Protein AF-0000000081339529 (afdb_homodimer)

Secondary structure (DSSP, 8-state):
-----GGG-----------GGGTS-HHHHHHTEEEEEEE---SS-EEEEEE-TTSSEEEEEETTSEEEEEETTT--EEEEEE-TT---EEEEEEPTTTTT-EEEEEETTSEEEEEETTTTEEEEEE-SS-EEEEE--TTSTTEEEEEETTSEEEEEETTTTEEEEEEE-SSTT--EEEEEE-SSSTTEEEEEESSS-EEEEETTSTTS-SEEE--TTTTTS--EEEEEEE-TTSSEEEEEEETS-EEEEE-STT----HHHHHHHHHH---------GGG-S-HHHHSS--HHHHTT-HHHHHHHHHHHHHH-----HHHHHHHHHHHHHHHHHH--TTHHHHHHHHHHHHHHH-TT-HHHHHHHHHHHHHTT-HHHHHHHHHHHHHH-TT--TTHHHHHHHHHTTTS--------TTEEPPSEEE------S--S---EEEESTTS-EEEEE-TTSEEEEEETTTSSEEEEEE--SS-EEEEEE-SSSSEEEEEESEEEEEEEEE--S-----SSS--SSSB-S-HHHHHHHHHHHHGGGS------------------------------------------------------/-----GGG-----------GGGTS-HHHHHHTEEEEEEE---SS-EEEEEE-TTSSEEEEEETTSEEEEEETTT--EEEEEE-TT---EEEEEEPTTTTT-EEEEEETTSEEEEEETTTTEEEEEE-SS-EEEEE--TTSTTEEEEEETTSEEEEEETTTTEEEEEEE-SSTT--EEEEEE-SSSTTEEEEEESSS-EEEEETTSTTS-SEEE--TTTTTS--EEEEEEE-TTSSEEEEEEETS-EEEEE-STT----HHHHHHHHHH---------GGG-S-HHHHS---HHHHTT-HHHHHHHHHHHHHH-----HHHHHHHHHHHHHHHHHH--TTHHHHHHHHHHHHHHH-TT-HHHHHHHHHHHHHTT-HHHHHHHHHHHHHH-TT--TTHHHHHHHHHTTTS--------TTEEPEEEEE------S--S---EEEESTTS-EEEEE-TTSEEEEEETTTSSEEEEEE--SS-EEEEEE-SSSSEEEEEESEEEEEEEEE--S-----SSS--SSSB-S-HHHHHHHHHHHHGGGS------------------------------------------------------

Radius of gyration: 39.56 Å; Cα contacts (8 Å, |Δi|>4): 2506; chains: 2; bounding box: 79×163×109 Å

Solvent-accessible surface area (backbone atoms only — not comparable to full-atom values): 65381 Å² total; per-residue (Å²): 133,80,79,82,69,79,69,74,75,64,75,69,77,64,78,63,62,74,50,75,58,78,80,42,69,58,66,62,42,58,61,34,32,24,56,76,47,70,43,79,76,56,84,24,35,35,51,20,69,35,62,39,88,86,44,53,37,36,37,36,18,13,57,61,25,37,37,37,36,30,35,54,89,80,59,42,78,75,43,75,43,70,53,92,72,50,34,42,25,40,21,49,40,61,38,37,85,46,84,73,37,29,39,34,36,22,11,66,57,14,34,40,37,44,30,30,61,89,76,61,47,68,47,75,43,84,66,83,34,38,26,38,27,64,44,69,41,79,69,42,51,46,36,38,35,37,21,16,51,66,16,38,36,34,36,33,40,68,86,78,68,48,84,39,77,66,36,66,53,86,49,77,83,34,35,25,43,18,51,29,65,24,82,63,40,65,48,35,34,39,41,17,20,86,30,53,53,31,40,30,27,38,68,90,56,43,88,50,61,81,39,33,34,32,56,86,47,52,89,78,41,88,37,25,32,20,20,44,33,54,43,90,78,38,54,32,34,38,37,22,30,35,60,32,45,40,30,31,27,66,67,54,86,88,65,54,64,54,59,67,62,47,43,50,53,62,61,64,50,81,72,86,57,71,66,72,51,76,88,72,46,88,52,63,74,74,61,50,71,70,44,59,38,65,74,67,64,37,29,68,51,37,30,29,48,41,25,42,48,64,60,66,49,85,73,82,52,42,61,54,55,16,49,39,29,26,50,31,19,51,23,26,67,68,61,63,51,75,63,21,33,55,51,18,36,48,28,15,41,56,10,39,72,52,29,72,21,40,62,64,26,44,49,50,30,22,52,21,22,51,74,57,37,22,46,65,59,22,51,50,32,49,54,42,46,45,69,78,36,67,90,57,68,73,55,52,62,56,49,54,55,46,64,77,46,63,86,57,77,57,68,57,65,78,79,55,91,70,51,29,31,54,80,47,65,41,75,82,56,44,32,74,68,94,56,65,57,36,35,45,36,69,30,69,98,76,54,51,25,40,33,27,30,11,54,84,2,26,35,39,33,29,32,63,78,34,49,21,74,65,44,31,30,69,43,37,86,34,36,15,22,39,49,39,60,44,76,83,52,77,31,36,43,22,20,12,64,34,36,48,37,32,31,31,32,59,53,85,70,80,69,74,81,64,76,94,67,82,65,71,41,36,47,53,92,52,53,58,60,50,50,51,53,53,46,61,66,55,56,68,74,54,73,70,82,64,74,66,71,78,73,70,75,81,73,74,81,73,78,82,84,84,79,85,88,86,81,85,84,91,79,93,75,89,77,92,76,88,91,82,89,82,86,94,90,81,88,87,81,84,81,81,75,78,81,129,132,78,81,82,71,77,72,72,73,67,72,66,78,64,78,63,61,74,51,76,56,80,78,42,69,58,66,62,44,58,58,32,31,24,56,76,47,70,41,79,76,55,84,25,34,36,53,20,69,35,63,39,88,86,44,53,37,37,38,36,17,13,56,61,26,38,36,37,35,29,34,54,90,81,58,42,78,74,42,74,44,70,53,93,71,50,35,42,26,39,20,51,39,61,39,37,83,46,84,73,38,29,38,35,34,23,10,68,57,14,34,39,36,45,31,31,62,91,78,59,48,68,47,76,43,85,68,82,35,38,26,39,25,64,45,69,41,78,68,42,51,46,34,37,36,36,20,16,51,66,17,38,36,33,38,34,39,67,86,76,69,48,84,38,75,66,35,67,53,86,49,78,82,33,36,24,44,18,50,29,64,25,80,65,40,66,48,34,33,39,41,17,21,86,30,52,51,32,41,29,27,38,67,91,56,42,88,49,61,80,41,35,34,32,56,85,49,52,87,79,41,87,38,26,32,20,20,42,35,54,42,89,78,40,54,31,34,38,36,23,29,35,60,32,44,40,30,32,28,68,67,54,88,88,66,54,63,55,58,68,62,47,42,52,53,63,60,65,51,82,72,88,56,73,65,73,49,79,87,71,47,89,50,62,75,74,62,52,67,70,45,54,37,66,74,68,65,37,29,68,51,36,31,31,48,41,25,43,50,63,60,66,50,84,73,81,53,42,60,57,54,16,49,40,28,27,51,32,20,49,23,26,67,66,61,63,51,73,63,22,34,54,51,18,34,47,28,16,42,54,11,38,74,52,30,70,22,40,62,64,26,45,50,50,28,23,50,21,21,50,72,56,36,21,46,64,59,21,51,50,32,50,55,43,46,46,69,77,36,69,89,57,68,74,55,53,62,56,49,54,54,47,64,77,44,63,88,57,76,57,68,58,67,77,79,55,90,70,52,28,30,55,79,47,65,40,75,81,55,46,34,73,68,92,56,65,56,37,33,45,36,70,29,71,98,74,55,51,23,38,32,29,30,12,53,84,2,28,35,39,34,29,32,60,80,33,47,20,76,64,43,31,30,69,42,38,85,34,36,14,22,38,50,41,61,43,76,84,53,78,32,35,43,22,20,11,62,35,35,48,37,33,32,32,33,60,52,85,70,80,70,74,81,64,78,94,67,83,64,71,41,35,46,54,91,52,52,57,61,52,49,52,54,52,47,61,65,54,56,67,72,55,74,70,81,64,74,68,70,76,74,68,76,79,72,77,77,79,84,86,88,84,88,78,88,81,85,82,84,86,80,93,75,88,92,86,83,90,92,85,92,87,84,75,94,75,82,84,73,85,77,81,77,81,78,132

pLDDT: mean 79.39, std 25.23, range [14.85, 98.44]

Foldseek 3Di:
DPPPPPPPPPCPVPVCPVQVCVVDPVLQQLQQKWFDDKQFDFPFFWQEWDADPVLQWIWIFAQSQWIWIAGPPVRDTDFIAHDPLGGHWNEKDQFAPPVSQWMWIFFDSQWIWTAGGPVSDIDIAHRPFGWNYKDYENVDGQKIWTFGQQQFIWIDRNVVRDIHTLDGDPDRRKGFLYKEAAHQQRQWMWTFTQFQKIFIARSVPRHDGQFIAHALLRLPDGKGWQEWYAFPNRQKIWTDIFLFFIFMFGPDAPPFDQLVVLLVVLLPDPDAFDADDLVPDPDVVVVPPCPVCVVVLLLQVQLLVLLVCLLPPPDPQLQNNLVSLLSNLVSLLSVVRPPSLVVSSSSLSSSCVSGVNYLSSLLSNLSSCVVSQVLVSNVSSLVSSCVNPVPDPPSVVSVVSCVVCVVPPRSSDNDPSRYGHTDATADQAARHDDDNRWDKDQADSRSQKIWTWHQQQKIWIGGNSRSHTSFIARFEDGTWRDWAARPHFRKTWTTGRGSMIIIMGGDDDPPPPPDDDDSRTRTDPDSSVVSVVVVVVVCVPPPPPPPPPPPPPPDDDDDDDDDDDDDDDDDDDDDDDDDDDDDDDDDDDDDPPPDD/DPPPPPPPPVPPCPVCPVQVCVVDDVLVQLQQKWFDDKQFDFPFFWQEWDADPVLQWIWIFAQSQWIWIAGPPVRDTDFIAHDPLGGHWNEKDQFAPPVSQWIWIFFDSQWIWTAGGPVSDIDIAHRPFGWNYKDYENVDGQKIWTFGQQQWIWIDRNVVRDIHTLDGDPDRRKGFLYKEAAHQQRQWMWTFTQFQKIFIARSVPRHDGQFIAHALLRLPDGKGWQDWYAFPNRQKIWTDIFQFFIFIFGPDAPPFDQLVVLLVVLLPDPDAFDADDPVPDPDCVVVPPCPCCVVVVLLQVQLLVLLVCLLPPPDPQLQVNLVSLLSNLVSLLSVVRPPSLVVSSSSLSSSCVSGVNYLSSLLSNLSSCVVSLVLVSNVSSLVSSCVNPVPDPPSVVSVVSCVVCVVPPRSSDNDPSRYGHTDATADQAARHDDDNRWDKDQADSRSQKIWTWHQQQKIWIGGNSRSHTSFIARFENGTWRDWAARNHFRKTWTTGRGSMIIIMGGDDDPDPPPDDDDSRTRTDPDSSVVSVVVVVVVCVPPPPPPPPPPPPPPDDDDDDDDDDDDDDDDDDDDDDDDDDDDDDDDDCPDPPPPDD

InterPro domains:
  IPR001680 WD40 repeat [PF00400] (36-70)
  IPR001680 WD40 repeat [PS50082] (39-80)
  IPR001680 WD40 repeat [SM00320] (32-71)
  IPR001680 WD40 repeat [SM00320] (74-116)
  IPR001680 WD40 repeat [SM00320] (214-250)
  IPR001680 WD40 repeat [SM00320] (423-463)
  IPR011990 Tetratricopeptide-like helical domain superfamily [G3DSA:1.25.40.10] (294-420)
  IPR011990 Tetratricopeptide-like helical domain superfamily [SSF48452] (297-397)
  IPR015943 WD40/YVTN repeat-like-containing domain superfamily [G3DSA:2.130.10.10] (24-274)
  IPR036322 WD40-repeat-containing domain superfamily [SSF50978] (37-503)
  IPR045151 DDB1- and CUL4-associated factor 8-like [PTHR15574] (5-521)

Organism: NCBI:txid860376

Nearest PDB structures (foldseek):
  6pg8-assembly2_B  TM=8.949E-01  e=9.300E-17  Homo sapiens
  5mzh-assembly2_B  TM=7.257E-01  e=3.870E-13  Chlamydomonas reinhardtii
  6uh5-assembly1_K  TM=8.120E-01  e=1.189E-09  Kluyveromyces lactis NRRL Y-1140
  7vop-assembly1_N  TM=8.007E-01  e=5.639E-07  Xenopus laevis
  7mqa-assembly1_LT  TM=4.600E-01  e=1.745E-10  Homo sapiens

Structure (mmCIF, N/CA/C/O backbone):
data_AF-0000000081339529-model_v1
#
loop_
_entity.id
_entity.type
_entity.pdbx_description
1 polymer 'WD_REPEATS_REGION domain-containing protein'
#
loop_
_atom_site.group_PDB
_atom_site.id
_atom_site.type_symbol
_atom_site.label_atom_id
_atom_site.label_alt_id
_atom_site.label_comp_id
_atom_site.label_asym_id
_atom_site.label_entity_id
_atom_site.label_seq_id
_atom_site.pdbx_PDB_ins_code
_atom_site.Cartn_x
_atom_site.Cartn_y
_atom_site.Cartn_z
_atom_site.occupancy
_atom_site.B_iso_or_equiv
_atom_site.auth_seq_id
_atom_site.auth_comp_id
_atom_site.auth_asym_id
_atom_site.auth_atom_id
_atom_site.pdbx_PDB_model_num
ATOM 1 N N . MET A 1 1 ? -39.812 8.523 -22.281 1 20.8 1 MET A N 1
ATOM 2 C CA . MET A 1 1 ? -39.25 7.973 -21.047 1 20.8 1 MET A CA 1
ATOM 3 C C . MET A 1 1 ? -37.781 7.617 -21.25 1 20.8 1 MET A C 1
ATOM 5 O O . MET A 1 1 ? -37.469 6.57 -21.812 1 20.8 1 MET A O 1
ATOM 9 N N . LEU A 1 2 ? -36.938 8.523 -21.594 1 22.3 2 LEU A N 1
ATOM 10 C CA . LEU A 1 2 ? -35.719 8.406 -22.375 1 22.3 2 LEU A CA 1
ATOM 11 C C . LEU A 1 2 ? -34.625 7.727 -21.547 1 22.3 2 LEU A C 1
ATOM 13 O O . LEU A 1 2 ? -34.375 8.094 -20.391 1 22.3 2 LEU A O 1
ATOM 17 N N . PRO A 1 3 ? -34.344 6.395 -21.812 1 23.14 3 PRO A N 1
ATOM 18 C CA . PRO A 1 3 ? -33.594 5.395 -21.047 1 23.14 3 PRO A CA 1
ATOM 19 C C . PRO A 1 3 ? -32.188 5.855 -20.688 1 23.14 3 PRO A C 1
ATOM 21 O O . PRO A 1 3 ? -31.5 6.473 -21.516 1 23.14 3 PRO A O 1
ATOM 24 N N . THR A 1 4 ? -32 6.352 -19.406 1 21.78 4 THR A N 1
ATOM 25 C CA . THR A 1 4 ? -30.938 7.035 -18.688 1 21.78 4 THR A CA 1
ATOM 26 C C . THR A 1 4 ? -29.656 6.203 -18.703 1 21.78 4 THR A C 1
ATOM 28 O O . THR A 1 4 ? -29.484 5.309 -17.859 1 21.78 4 THR A O 1
ATOM 31 N N . THR A 1 5 ? -29.203 5.605 -19.859 1 21.14 5 THR A N 1
ATOM 32 C CA . THR A 1 5 ? -28.141 4.684 -20.25 1 21.14 5 THR A CA 1
ATOM 33 C C . THR A 1 5 ? -26.781 5.246 -19.859 1 21.14 5 THR A C 1
ATOM 35 O O . THR A 1 5 ? -25.75 4.633 -20.141 1 21.14 5 THR A O 1
ATOM 38 N N . LEU A 1 6 ? -26.688 6.621 -19.656 1 21.19 6 LEU A N 1
ATOM 39 C CA . LEU A 1 6 ? -25.359 7.203 -19.719 1 21.19 6 LEU A CA 1
ATOM 40 C C . LEU A 1 6 ? -24.5 6.727 -18.531 1 21.19 6 LEU A C 1
ATOM 42 O O . LEU A 1 6 ? -23.359 7.16 -18.375 1 21.19 6 LEU A O 1
ATOM 46 N N . SER A 1 7 ? -25.156 6.168 -17.516 1 20.41 7 SER A N 1
ATOM 47 C CA . SER A 1 7 ? -24.594 6.207 -16.172 1 20.41 7 SER A CA 1
ATOM 48 C C . SER A 1 7 ? -23.375 5.305 -16.047 1 20.41 7 SER A C 1
ATOM 50 O O . SER A 1 7 ? -22.641 5.375 -15.055 1 20.41 7 SER A O 1
ATOM 52 N N . GLN A 1 8 ? -23.391 4.188 -16.75 1 22.06 8 GLN A N 1
ATOM 53 C CA . GLN A 1 8 ? -22.562 3.072 -16.281 1 22.06 8 GLN A CA 1
ATOM 54 C C . GLN A 1 8 ? -21.094 3.311 -16.578 1 22.06 8 GLN A C 1
ATOM 56 O O . GLN A 1 8 ? -20.281 2.385 -16.5 1 22.06 8 GLN A O 1
ATOM 61 N N . ARG A 1 9 ? -20.734 4.348 -17.312 1 22.38 9 ARG A N 1
ATOM 62 C CA . ARG A 1 9 ? -19.344 4.367 -17.734 1 22.38 9 ARG A CA 1
ATOM 63 C C . ARG A 1 9 ? -18.391 4.488 -16.547 1 22.38 9 ARG A C 1
ATOM 65 O O . ARG A 1 9 ? -17.938 5.586 -16.219 1 22.38 9 ARG A O 1
ATOM 72 N N . GLU A 1 10 ? -18.938 4.145 -15.391 1 23 10 GLU A N 1
ATOM 73 C CA . GLU A 1 10 ? -18.188 4.41 -14.172 1 23 10 GLU A CA 1
ATOM 74 C C . GLU A 1 10 ? -16.734 3.951 -14.32 1 23 10 GLU A C 1
ATOM 76 O O . GLU A 1 10 ? -16.469 2.883 -14.875 1 23 10 GLU A O 1
ATOM 81 N N . ILE A 1 11 ? -15.805 4.84 -14.102 1 25.75 11 ILE A N 1
ATOM 82 C CA . ILE A 1 11 ? -14.367 5.059 -14.227 1 25.75 11 ILE A CA 1
ATOM 83 C C . ILE A 1 11 ? -13.609 4.035 -13.383 1 25.75 11 ILE A C 1
ATOM 85 O O . ILE A 1 11 ? -13.711 4.043 -12.156 1 25.75 11 ILE A O 1
ATOM 89 N N . GLU A 1 12 ? -13.68 2.779 -13.727 1 26.09 12 GLU A N 1
ATOM 90 C CA . GLU A 1 12 ? -12.664 1.923 -13.109 1 26.09 12 GLU A CA 1
ATOM 91 C C . GLU A 1 12 ? -11.305 2.607 -13.086 1 26.09 12 GLU A C 1
ATOM 93 O O . GLU A 1 12 ? -10.789 3.008 -14.133 1 26.09 12 GLU A O 1
ATOM 98 N N . PRO A 1 13 ? -11.102 3.381 -12.078 1 27.8 13 PRO A N 1
ATOM 99 C CA . PRO A 1 13 ? -9.828 4.094 -12.016 1 27.8 13 PRO A CA 1
ATOM 100 C C . PRO A 1 13 ? -8.633 3.205 -12.352 1 27.8 13 PRO A C 1
ATOM 102 O O . PRO A 1 13 ? -8.125 2.488 -11.484 1 27.8 13 PRO A O 1
ATOM 105 N N . THR A 1 14 ? -8.789 2.209 -13.195 1 29.06 14 THR A N 1
ATOM 106 C CA . THR A 1 14 ? -7.516 1.649 -13.648 1 29.06 14 THR A CA 1
ATOM 107 C C . THR A 1 14 ? -6.59 2.752 -14.148 1 29.06 14 THR A C 1
ATOM 109 O O . THR A 1 14 ? -6.855 3.371 -15.18 1 29.06 14 THR A O 1
ATOM 112 N N . SER A 1 15 ? -6.27 3.631 -13.367 1 30.89 15 SER A N 1
ATOM 113 C CA . SER A 1 15 ? -5.152 4.438 -13.852 1 30.89 15 SER A CA 1
ATOM 114 C C . SER A 1 15 ? -4.176 3.598 -14.672 1 30.89 15 SER A C 1
ATOM 116 O O . SER A 1 15 ? -3.422 2.797 -14.117 1 30.89 15 SER A O 1
ATOM 118 N N . SER A 1 16 ? -4.641 2.982 -15.688 1 30.72 16 SER A N 1
ATOM 119 C CA . SER A 1 16 ? -3.797 2.346 -16.688 1 30.72 16 SER A CA 1
ATOM 120 C C . SER A 1 16 ? -2.715 3.301 -17.188 1 30.72 16 SER A C 1
ATOM 122 O O . SER A 1 16 ? -2.99 4.195 -17.984 1 30.72 16 SER A O 1
ATOM 124 N N . PHE A 1 17 ? -1.935 3.822 -16.453 1 31.52 17 PHE A N 1
ATOM 125 C CA . PHE A 1 17 ? -0.744 4.242 -17.188 1 31.52 17 PHE A CA 1
ATOM 126 C C . PHE A 1 17 ? -0.333 3.186 -18.203 1 31.52 17 PHE A C 1
ATOM 128 O O . PHE A 1 17 ? -0.422 1.986 -17.938 1 31.52 17 PHE A O 1
ATOM 135 N N . PRO A 1 18 ? -0.572 3.453 -19.438 1 34.06 18 PRO A N 1
ATOM 136 C CA . PRO A 1 18 ? -0.024 2.416 -20.312 1 34.06 18 PRO A CA 1
ATOM 137 C C . PRO A 1 18 ? 1.298 1.85 -19.797 1 34.06 18 PRO A C 1
ATOM 139 O O . PRO A 1 18 ? 2.186 2.607 -19.406 1 34.06 18 PRO A O 1
ATOM 142 N N . SER A 1 19 ? 1.258 0.835 -19.125 1 40.47 19 SER A N 1
ATOM 143 C CA . SER A 1 19 ? 2.486 0.125 -18.797 1 40.47 19 SER A CA 1
ATOM 144 C C . SER A 1 19 ? 3.521 0.25 -19.906 1 40.47 19 SER A C 1
ATOM 146 O O . SER A 1 19 ? 3.168 0.414 -21.078 1 40.47 19 SER A O 1
ATOM 148 N N . VAL A 1 20 ? 4.711 0.647 -19.641 1 41.16 20 VAL A N 1
ATOM 149 C CA . VAL A 1 20 ? 5.836 0.579 -20.562 1 41.16 20 VAL A CA 1
ATOM 150 C C . VAL A 1 20 ? 5.613 -0.553 -21.562 1 41.16 20 VAL A C 1
ATOM 152 O O . VAL A 1 20 ? 6.121 -0.506 -22.688 1 41.16 20 VAL A O 1
ATOM 155 N N . SER A 1 21 ? 4.754 -1.419 -21.172 1 48 21 SER A N 1
ATOM 156 C CA . SER A 1 21 ? 4.551 -2.609 -21.984 1 48 21 SER A CA 1
ATOM 157 C C . SER A 1 21 ? 3.83 -2.271 -23.281 1 48 21 SER A C 1
ATOM 159 O O . SER A 1 21 ? 3.994 -2.965 -24.297 1 48 21 SER A O 1
ATOM 161 N N . ALA A 1 22 ? 2.953 -1.225 -23.203 1 47.97 22 ALA A N 1
ATOM 162 C CA . ALA A 1 22 ? 2.18 -0.979 -24.422 1 47.97 22 ALA A CA 1
ATOM 163 C C . ALA A 1 22 ? 3.086 -0.538 -25.562 1 47.97 22 ALA A C 1
ATOM 165 O O . ALA A 1 22 ? 2.744 -0.715 -26.734 1 47.97 22 ALA A O 1
ATOM 166 N N . TYR A 1 23 ? 4.293 -0.074 -25.188 1 53.59 23 TYR A N 1
ATOM 167 C CA . TYR A 1 23 ? 5.086 0.545 -26.25 1 53.59 23 TYR A CA 1
ATOM 168 C C . TYR A 1 23 ? 6.172 -0.403 -26.75 1 53.59 23 TYR A C 1
ATOM 170 O O . TYR A 1 23 ? 6.766 -0.18 -27.797 1 53.59 23 TYR A O 1
ATOM 178 N N . PHE A 1 24 ? 6.43 -1.503 -25.938 1 69.81 24 PHE A N 1
ATOM 179 C CA . PHE A 1 24 ? 7.512 -2.371 -26.391 1 69.81 24 PHE A CA 1
ATOM 180 C C . PHE A 1 24 ? 7.055 -3.822 -26.453 1 69.81 24 PHE A C 1
ATOM 182 O O . PHE A 1 24 ? 6.215 -4.25 -25.656 1 69.81 24 PHE A O 1
ATOM 189 N N . ASP A 1 25 ? 7.414 -4.453 -27.516 1 84.12 25 ASP A N 1
ATOM 190 C CA . ASP A 1 25 ? 7.234 -5.898 -27.625 1 84.12 25 ASP A CA 1
ATOM 191 C C . ASP A 1 25 ? 8.125 -6.641 -26.625 1 84.12 25 ASP A C 1
ATOM 193 O O . ASP A 1 25 ? 9.258 -6.996 -26.953 1 84.12 25 ASP A O 1
ATOM 197 N N . GLU A 1 26 ? 7.641 -6.906 -25.484 1 90.75 26 GLU A N 1
ATOM 198 C CA . GLU A 1 26 ? 8.445 -7.496 -24.422 1 90.75 26 GLU A CA 1
ATOM 199 C C . GLU A 1 26 ? 8.828 -8.938 -24.766 1 90.75 26 GLU A C 1
ATOM 201 O O . GLU A 1 26 ? 9.844 -9.438 -24.266 1 90.75 26 GLU A O 1
ATOM 206 N N . ASP A 1 27 ? 8.023 -9.617 -25.594 1 90.81 27 ASP A N 1
ATOM 207 C CA . ASP A 1 27 ? 8.414 -10.953 -26.016 1 90.81 27 ASP A CA 1
ATOM 208 C C . ASP A 1 27 ? 9.75 -10.922 -26.75 1 90.81 27 ASP A C 1
ATOM 210 O O . ASP A 1 27 ? 10.617 -11.758 -26.5 1 90.81 27 ASP A O 1
ATOM 214 N N . TYR A 1 28 ? 9.781 -9.984 -27.641 1 89.75 28 TYR A N 1
ATOM 215 C CA . TYR A 1 28 ? 11.023 -9.844 -28.391 1 89.75 28 TYR A CA 1
ATOM 216 C C . TYR A 1 28 ? 12.203 -9.562 -27.469 1 89.75 28 TYR A C 1
ATOM 218 O O . TYR A 1 28 ? 13.281 -10.141 -27.641 1 89.75 28 TYR A O 1
ATOM 226 N N . LEU A 1 29 ? 11.984 -8.719 -26.531 1 92.12 29 LEU A N 1
ATOM 227 C CA . LEU A 1 29 ? 13.047 -8.359 -25.594 1 92.12 29 LEU A CA 1
ATOM 228 C C . LEU A 1 29 ? 13.469 -9.57 -24.766 1 92.12 29 LEU A C 1
ATOM 230 O O . LEU A 1 29 ? 14.664 -9.82 -24.578 1 92.12 29 LEU A O 1
ATOM 234 N N . VAL A 1 30 ? 12.562 -10.328 -24.297 1 94.44 30 VAL A N 1
ATOM 235 C CA . VAL A 1 30 ? 12.859 -11.477 -23.453 1 94.44 30 VAL A CA 1
ATOM 236 C C . VAL A 1 30 ? 13.594 -12.547 -24.266 1 94.44 30 VAL A C 1
ATOM 238 O O . VAL A 1 30 ? 14.547 -13.156 -23.781 1 94.44 30 VAL A O 1
ATOM 241 N N . LYS A 1 31 ? 13.203 -12.727 -25.484 1 92.19 31 LYS A N 1
ATOM 242 C CA . LYS A 1 31 ? 13.852 -13.703 -26.359 1 92.19 31 LYS A CA 1
ATOM 243 C C . LYS A 1 31 ? 15.289 -13.297 -26.672 1 92.19 31 LYS A C 1
ATOM 245 O O . LYS A 1 31 ? 16.109 -14.141 -27.047 1 92.19 31 LYS A O 1
ATOM 250 N N . SER A 1 32 ? 15.547 -12.055 -26.469 1 92.12 32 SER A N 1
ATOM 251 C CA . SER A 1 32 ? 16.875 -11.539 -26.781 1 92.12 32 SER A CA 1
ATOM 252 C C . SER A 1 32 ? 17.797 -11.617 -25.562 1 92.12 32 SER A C 1
ATOM 254 O O . SER A 1 32 ? 18.953 -11.211 -25.625 1 92.12 32 SER A O 1
ATOM 256 N N . LEU A 1 33 ? 17.297 -12.125 -24.469 1 95.31 33 LEU A N 1
ATOM 257 C CA . LEU A 1 33 ? 18.125 -12.234 -23.266 1 95.31 33 LEU A CA 1
ATOM 258 C C . LEU A 1 33 ? 19.391 -13.023 -23.547 1 95.31 33 LEU A C 1
ATOM 260 O O . LEU A 1 33 ? 19.359 -14.031 -24.25 1 95.31 33 LEU A O 1
ATOM 264 N N . ARG A 1 34 ? 20.531 -12.57 -23 1 94.69 34 ARG A N 1
ATOM 265 C CA . ARG A 1 34 ? 21.812 -13.242 -23.078 1 94.69 34 ARG A CA 1
ATOM 266 C C . ARG A 1 34 ? 22.594 -13.094 -21.766 1 94.69 34 ARG A C 1
ATOM 268 O O . ARG A 1 34 ? 22.375 -12.141 -21.016 1 94.69 34 ARG A O 1
ATOM 275 N N . ARG A 1 35 ? 23.344 -14.078 -21.516 1 94.94 35 ARG A N 1
ATOM 276 C CA . ARG A 1 35 ? 24.25 -13.945 -20.375 1 94.94 35 ARG A CA 1
ATOM 277 C C . ARG A 1 35 ? 25.266 -12.836 -20.594 1 94.94 35 ARG A C 1
ATOM 279 O O . ARG A 1 35 ? 26.062 -12.898 -21.531 1 94.94 35 ARG A O 1
ATOM 286 N N . THR A 1 36 ? 25.281 -11.867 -19.781 1 92.31 36 THR A N 1
ATOM 287 C CA . THR A 1 36 ? 26.141 -10.703 -19.984 1 92.31 36 THR A CA 1
ATOM 288 C C . THR A 1 36 ? 27.328 -10.742 -19.031 1 92.31 36 THR A C 1
ATOM 290 O O . THR A 1 36 ? 28.391 -10.18 -19.328 1 92.31 36 THR A O 1
ATOM 293 N N . SER A 1 37 ? 27.109 -11.305 -17.906 1 93.31 37 SER A N 1
ATOM 294 C CA . SER A 1 37 ? 28.172 -11.336 -16.906 1 93.31 37 SER A CA 1
ATOM 295 C C . SER A 1 37 ? 28.047 -12.555 -15.992 1 93.31 37 SER A C 1
ATOM 297 O O . SER A 1 37 ? 26.984 -13.164 -15.914 1 93.31 37 SER A O 1
ATOM 299 N N . VAL A 1 38 ? 29.141 -12.945 -15.438 1 95.06 38 VAL A N 1
ATOM 300 C CA . VAL A 1 38 ? 29.203 -13.984 -14.414 1 95.06 38 VAL A CA 1
ATOM 301 C C . VAL A 1 38 ? 29.875 -13.43 -13.156 1 95.06 38 VAL A C 1
ATOM 303 O O . VAL A 1 38 ? 31 -12.922 -13.211 1 95.06 38 VAL A O 1
ATOM 306 N N . LEU A 1 39 ? 29.156 -13.383 -12.125 1 96.5 39 LEU A N 1
ATOM 307 C CA . LEU A 1 39 ? 29.703 -12.922 -10.852 1 96.5 39 LEU A CA 1
ATOM 308 C C . LEU A 1 39 ? 30.422 -14.055 -10.133 1 96.5 39 LEU A C 1
ATOM 310 O O . LEU A 1 39 ? 29.797 -15.031 -9.703 1 96.5 39 LEU A O 1
ATOM 314 N N . ASN A 1 40 ? 31.688 -13.734 -9.977 1 93.69 40 ASN A N 1
ATOM 315 C CA . ASN A 1 40 ? 32.531 -14.719 -9.328 1 93.69 40 ASN A CA 1
ATOM 316 C C . ASN A 1 40 ? 32.969 -14.258 -7.941 1 93.69 40 ASN A C 1
ATOM 318 O O . ASN A 1 40 ? 33.375 -13.109 -7.77 1 93.69 40 ASN A O 1
ATOM 322 N N . GLY A 1 41 ? 32.656 -15.008 -6.973 1 93.44 41 GLY A N 1
ATOM 323 C CA . GLY A 1 41 ? 33.062 -14.641 -5.633 1 93.44 41 GLY A CA 1
ATOM 324 C C . GLY A 1 41 ? 32.844 -15.734 -4.605 1 93.44 41 GLY A C 1
ATOM 325 O O . GLY A 1 41 ? 33.625 -15.891 -3.668 1 93.44 41 GLY A O 1
ATOM 326 N N . HIS A 1 42 ? 31.875 -16.422 -4.809 1 95.75 42 HIS A N 1
ATOM 327 C CA . HIS A 1 42 ? 31.547 -17.484 -3.861 1 95.75 42 HIS A CA 1
ATOM 328 C C . HIS A 1 42 ? 32.406 -18.719 -4.117 1 95.75 42 HIS A C 1
ATOM 330 O O . HIS A 1 42 ? 32.875 -18.938 -5.238 1 95.75 42 HIS A O 1
ATOM 336 N N . GLY A 1 43 ? 32.594 -19.5 -3.035 1 94.69 43 GLY A N 1
ATOM 337 C CA . GLY A 1 43 ? 33.344 -20.734 -3.133 1 94.69 43 GLY A CA 1
ATOM 338 C C . GLY A 1 43 ? 32.469 -21.984 -3.154 1 94.69 43 GLY A C 1
ATOM 339 O O . GLY A 1 43 ? 32.969 -23.109 -3.182 1 94.69 43 GLY A O 1
ATOM 340 N N . GLY A 1 44 ? 31.234 -21.844 -3.076 1 94 44 GLY A N 1
ATOM 341 C CA . GLY A 1 44 ? 30.281 -22.938 -3.088 1 94 44 GLY A CA 1
ATOM 342 C C . GLY A 1 44 ? 28.953 -22.562 -3.738 1 94 44 GLY A C 1
ATOM 343 O O . GLY A 1 44 ? 28.812 -21.453 -4.262 1 94 44 GLY A O 1
ATOM 344 N N . PRO A 1 45 ? 28.094 -23.562 -3.676 1 93.94 45 PRO A N 1
ATOM 345 C CA . PRO A 1 45 ? 26.797 -23.312 -4.289 1 93.94 45 PRO A CA 1
ATOM 346 C C . PRO A 1 45 ? 26.094 -22.078 -3.713 1 93.94 45 PRO A C 1
ATOM 348 O O . PRO A 1 45 ? 26.141 -21.844 -2.504 1 93.94 45 PRO A O 1
ATOM 351 N N . VAL A 1 46 ? 25.516 -21.297 -4.562 1 95.81 46 VAL A N 1
ATOM 352 C CA . VAL A 1 46 ? 24.734 -20.125 -4.168 1 95.81 46 VAL A CA 1
ATOM 353 C C . VAL A 1 46 ? 23.266 -20.516 -4.004 1 95.81 46 VAL A C 1
ATOM 355 O O . VAL A 1 46 ? 22.641 -20.984 -4.953 1 95.81 46 VAL A O 1
ATOM 358 N N . ASN A 1 47 ? 22.703 -20.25 -2.814 1 93.5 47 ASN A N 1
ATOM 359 C CA . ASN A 1 47 ? 21.375 -20.75 -2.492 1 93.5 47 ASN A CA 1
ATOM 360 C C . ASN A 1 47 ? 20.344 -19.609 -2.469 1 93.5 47 ASN A C 1
ATOM 362 O O . ASN A 1 47 ? 19.141 -19.859 -2.494 1 93.5 47 ASN A O 1
ATOM 366 N N . ALA A 1 48 ? 20.859 -18.453 -2.371 1 95.94 48 ALA A N 1
ATOM 367 C CA . ALA A 1 48 ? 19.938 -17.344 -2.199 1 95.94 48 ALA A CA 1
ATOM 368 C C . ALA A 1 48 ? 20.406 -16.109 -2.971 1 95.94 48 ALA A C 1
ATOM 370 O O . ALA A 1 48 ? 21.594 -15.781 -2.963 1 95.94 48 ALA A O 1
ATOM 371 N N . LEU A 1 49 ? 19.516 -15.484 -3.643 1 97.44 49 LEU A N 1
ATOM 372 C CA . LEU A 1 49 ? 19.719 -14.203 -4.32 1 97.44 49 LEU A CA 1
ATOM 373 C C . LEU A 1 49 ? 18.562 -13.258 -4.043 1 97.44 49 LEU A C 1
ATOM 375 O O . LEU A 1 49 ? 17.406 -13.664 -4.062 1 97.44 49 LEU A O 1
ATOM 379 N N . ARG A 1 50 ? 18.891 -12 -3.752 1 98.06 50 ARG A N 1
ATOM 380 C CA . ARG A 1 50 ? 17.828 -11.016 -3.527 1 98.06 50 ARG A CA 1
ATOM 381 C C . ARG A 1 50 ? 18.297 -9.617 -3.92 1 98.06 50 ARG A C 1
ATOM 383 O O . ARG A 1 50 ? 19.328 -9.141 -3.438 1 98.06 50 ARG A O 1
ATOM 390 N N . TRP A 1 51 ? 17.516 -8.984 -4.773 1 98.06 51 TRP A N 1
ATOM 391 C CA . TRP A 1 51 ? 17.734 -7.574 -5.086 1 98.06 51 TRP A CA 1
ATOM 392 C C . TRP A 1 51 ? 17.188 -6.676 -3.984 1 98.06 51 TRP A C 1
ATOM 394 O O . TRP A 1 51 ? 16.172 -7 -3.363 1 98.06 51 TRP A O 1
ATOM 404 N N . ASN A 1 52 ? 17.859 -5.586 -3.76 1 97.56 52 ASN A N 1
ATOM 405 C CA . ASN A 1 52 ? 17.172 -4.574 -2.963 1 97.56 52 ASN A CA 1
ATOM 406 C C . ASN A 1 52 ? 16.016 -3.943 -3.732 1 97.56 52 ASN A C 1
ATOM 408 O O . ASN A 1 52 ? 15.891 -4.137 -4.941 1 97.56 52 ASN A O 1
ATOM 412 N N . LYS A 1 53 ? 15.203 -3.244 -3.076 1 95 53 LYS A N 1
ATOM 413 C CA . LYS A 1 53 ? 13.984 -2.697 -3.662 1 95 53 LYS A CA 1
ATOM 414 C C . LYS A 1 53 ? 14.297 -1.843 -4.887 1 95 53 LYS A C 1
ATOM 416 O O . LYS A 1 53 ? 13.594 -1.92 -5.898 1 95 53 LYS A O 1
ATOM 421 N N . LYS A 1 54 ? 15.328 -1.077 -4.863 1 94.38 54 LYS A N 1
ATOM 422 C CA . LYS A 1 54 ? 15.695 -0.16 -5.938 1 94.38 54 LYS A CA 1
ATOM 423 C C . LYS A 1 54 ? 16.375 -0.9 -7.086 1 94.38 54 LYS A C 1
ATOM 425 O O . LYS A 1 54 ? 16.547 -0.347 -8.172 1 94.38 54 LYS A O 1
ATOM 430 N N . GLY A 1 55 ? 16.812 -2.123 -6.855 1 97.06 55 GLY A N 1
ATOM 431 C CA . GLY A 1 55 ? 17.469 -2.918 -7.879 1 97.06 55 GLY A CA 1
ATOM 432 C C . GLY A 1 55 ? 18.922 -2.516 -8.102 1 97.06 55 GLY A C 1
ATOM 433 O O . GLY A 1 55 ? 19.5 -2.85 -9.133 1 97.06 55 GLY A O 1
ATOM 434 N N . THR A 1 56 ? 19.453 -1.792 -7.16 1 97.5 56 THR A N 1
ATOM 435 C CA . THR A 1 56 ? 20.828 -1.295 -7.32 1 97.5 56 THR A CA 1
ATOM 436 C C . THR A 1 56 ? 21.828 -2.27 -6.715 1 97.5 56 THR A C 1
ATOM 438 O O . THR A 1 56 ? 23.016 -2.246 -7.062 1 97.5 56 THR A O 1
ATOM 441 N N . LEU A 1 57 ? 21.375 -3.102 -5.793 1 98.19 57 LEU A N 1
ATOM 442 C CA . LEU A 1 57 ? 22.219 -4.066 -5.102 1 98.19 57 LEU A CA 1
ATOM 443 C C . LEU A 1 57 ? 21.625 -5.473 -5.203 1 98.19 57 LEU A C 1
ATOM 445 O O . LEU A 1 57 ? 20.406 -5.648 -5.148 1 98.19 57 LEU A O 1
ATOM 449 N N . LEU A 1 58 ? 22.5 -6.473 -5.285 1 98.31 58 LEU A N 1
ATOM 450 C CA . LEU A 1 58 ? 22.125 -7.883 -5.234 1 98.31 58 LEU A CA 1
ATOM 451 C C . LEU A 1 58 ? 22.844 -8.594 -4.09 1 98.31 58 LEU A C 1
ATOM 453 O O . LEU A 1 58 ? 24.078 -8.547 -3.996 1 98.31 58 LEU A O 1
ATOM 457 N N . ALA A 1 59 ? 22.094 -9.141 -3.229 1 98.44 59 ALA A N 1
ATOM 458 C CA . ALA A 1 59 ? 22.656 -9.945 -2.145 1 98.44 59 ALA A CA 1
ATOM 459 C C . ALA A 1 59 ? 22.656 -11.43 -2.5 1 98.44 59 ALA A C 1
ATOM 461 O O . ALA A 1 59 ? 21.703 -11.922 -3.121 1 98.44 59 ALA A O 1
ATOM 462 N N . SER A 1 60 ? 23.688 -12.133 -2.111 1 97.88 60 SER A N 1
ATOM 463 C CA . SER A 1 60 ? 23.781 -13.57 -2.35 1 97.88 60 SER A CA 1
ATOM 464 C C . SER A 1 60 ? 24.234 -14.312 -1.095 1 97.88 60 SER A C 1
ATOM 466 O O . SER A 1 60 ? 25.047 -13.797 -0.321 1 97.88 60 SER A O 1
ATOM 468 N N . GLY A 1 61 ? 23.609 -15.422 -0.814 1 97 61 GLY A N 1
ATOM 469 C CA . GLY A 1 61 ? 23.984 -16.344 0.242 1 97 61 GLY A CA 1
ATOM 470 C C . GLY A 1 61 ? 24.391 -17.703 -0.28 1 97 61 GLY A C 1
ATOM 471 O O . GLY A 1 61 ? 23.781 -18.234 -1.207 1 97 61 GLY A O 1
ATOM 472 N N . SER A 1 62 ? 25.406 -18.25 0.299 1 96.38 62 SER A N 1
ATOM 473 C CA . SER A 1 62 ? 26.016 -19.453 -0.264 1 96.38 62 SER A CA 1
ATOM 474 C C . SER A 1 62 ? 26.344 -20.469 0.827 1 96.38 62 SER A C 1
ATOM 476 O O . SER A 1 62 ? 26.312 -20.141 2.016 1 96.38 62 SER A O 1
ATOM 478 N N . ASN A 1 63 ? 26.672 -21.656 0.356 1 95 63 ASN A N 1
ATOM 479 C CA . ASN A 1 63 ? 27.172 -22.719 1.232 1 95 63 ASN A CA 1
ATOM 480 C C . ASN A 1 63 ? 28.609 -22.453 1.679 1 95 63 ASN A C 1
ATOM 482 O O . ASN A 1 63 ? 29.125 -23.125 2.568 1 95 63 ASN A O 1
ATOM 486 N N . ASP A 1 64 ? 29.281 -21.5 1.151 1 95.06 64 ASP A N 1
ATOM 487 C CA . ASP A 1 64 ? 30.625 -21.141 1.618 1 95.06 64 ASP A CA 1
ATOM 488 C C . ASP A 1 64 ? 30.547 -20.281 2.881 1 95.06 64 ASP A C 1
ATOM 490 O O . ASP A 1 64 ? 31.562 -19.766 3.346 1 95.06 64 ASP A O 1
ATOM 494 N N . LYS A 1 65 ? 29.328 -20.047 3.312 1 95.69 65 LYS A N 1
ATOM 495 C CA . LYS A 1 65 ? 29.047 -19.391 4.578 1 95.69 65 LYS A CA 1
ATOM 496 C C . LYS A 1 65 ? 29.328 -17.891 4.492 1 95.69 65 LYS A C 1
ATOM 498 O O . LYS A 1 65 ? 29.719 -17.266 5.48 1 95.69 65 LYS A O 1
ATOM 503 N N . LYS A 1 66 ? 29.156 -17.438 3.338 1 95.81 66 LYS A N 1
ATOM 504 C CA . LYS A 1 66 ? 29.359 -16.016 3.139 1 95.81 66 LYS A CA 1
ATOM 505 C C . LYS A 1 66 ? 28.141 -15.352 2.512 1 95.81 66 LYS A C 1
ATOM 507 O O . LYS A 1 66 ? 27.406 -15.984 1.746 1 95.81 66 LYS A O 1
ATOM 512 N N . ILE A 1 67 ? 27.969 -14.125 2.895 1 97.12 67 ILE A N 1
ATOM 513 C CA . ILE A 1 67 ? 27 -13.25 2.24 1 97.12 67 ILE A CA 1
ATOM 514 C C . ILE A 1 67 ? 27.734 -12.188 1.428 1 97.12 67 ILE A C 1
ATOM 516 O O . ILE A 1 67 ? 28.656 -11.539 1.934 1 97.12 67 ILE A O 1
ATOM 520 N N . LYS A 1 68 ? 27.359 -12.047 0.232 1 97.62 68 LYS A N 1
ATOM 521 C CA . LYS A 1 68 ? 28.031 -11.07 -0.615 1 97.62 68 LYS A CA 1
ATOM 522 C C . LYS A 1 68 ? 27.031 -10.078 -1.211 1 97.62 68 LYS A C 1
ATOM 524 O O . LYS A 1 68 ? 25.906 -10.453 -1.525 1 97.62 68 LYS A O 1
ATOM 529 N N . ILE A 1 69 ? 27.469 -8.852 -1.3 1 98 69 ILE A N 1
ATOM 530 C CA . ILE A 1 69 ? 26.656 -7.777 -1.873 1 98 69 ILE A CA 1
ATOM 531 C C . ILE A 1 69 ? 27.312 -7.281 -3.164 1 98 69 ILE A C 1
ATOM 533 O O . ILE A 1 69 ? 28.469 -6.883 -3.166 1 98 69 ILE A O 1
ATOM 537 N N . TRP A 1 70 ? 26.547 -7.301 -4.234 1 97.94 70 TRP A N 1
ATOM 538 C CA . TRP A 1 70 ? 27.047 -6.93 -5.559 1 97.94 70 TRP A CA 1
ATOM 539 C C . TRP A 1 70 ? 26.391 -5.648 -6.047 1 97.94 70 TRP A C 1
ATOM 541 O O . TRP A 1 70 ? 25.203 -5.41 -5.781 1 97.94 70 TRP A O 1
ATOM 551 N N . GLN A 1 71 ? 27.062 -4.898 -6.754 1 97.12 71 GLN A N 1
ATOM 552 C CA . GLN A 1 71 ? 26.516 -3.699 -7.371 1 97.12 71 GLN A CA 1
ATOM 553 C C . GLN A 1 71 ? 25.906 -4.016 -8.734 1 97.12 71 GLN A C 1
ATOM 555 O O . GLN A 1 71 ? 26.547 -4.645 -9.578 1 97.12 71 GLN A O 1
ATOM 560 N N . ASN A 1 72 ? 24.719 -3.6 -8.945 1 95.69 72 ASN A N 1
ATOM 561 C CA . ASN A 1 72 ? 24.109 -3.746 -10.266 1 95.69 72 ASN A CA 1
ATOM 562 C C . ASN A 1 72 ? 24.781 -2.848 -11.297 1 95.69 72 ASN A C 1
ATOM 564 O O . ASN A 1 72 ? 25.125 -1.701 -11 1 95.69 72 ASN A O 1
ATOM 568 N N . GLY A 1 73 ? 24.922 -3.314 -12.469 1 89.94 73 GLY A N 1
ATOM 569 C CA . GLY A 1 73 ? 25.562 -2.553 -13.523 1 89.94 73 GLY A CA 1
ATOM 570 C C . GLY A 1 73 ? 27.031 -2.896 -13.695 1 89.94 73 GLY A C 1
ATOM 571 O O . GLY A 1 73 ? 27.406 -3.615 -14.633 1 89.94 73 GLY A O 1
ATOM 572 N N . THR A 1 74 ? 27.828 -2.521 -12.695 1 86.62 74 THR A N 1
ATOM 573 C CA . THR A 1 74 ? 29.25 -2.812 -12.75 1 86.62 74 THR A CA 1
ATOM 574 C C . THR A 1 74 ? 29.531 -4.27 -12.391 1 86.62 74 THR A C 1
ATOM 576 O O . THR A 1 74 ? 30.578 -4.816 -12.734 1 86.62 74 THR A O 1
ATOM 579 N N . ASN A 1 75 ? 28.641 -4.852 -11.656 1 89.25 75 ASN A N 1
ATOM 580 C CA . ASN A 1 75 ? 28.734 -6.234 -11.195 1 89.25 75 ASN A CA 1
ATOM 581 C C . ASN A 1 75 ? 29.938 -6.441 -10.281 1 89.25 75 ASN A C 1
ATOM 583 O O . ASN A 1 75 ? 30.484 -7.535 -10.227 1 89.25 75 ASN A O 1
ATOM 587 N N . ASN A 1 76 ? 30.297 -5.34 -9.586 1 93.81 76 ASN A N 1
ATOM 588 C CA . ASN A 1 76 ? 31.406 -5.422 -8.633 1 93.81 76 ASN A CA 1
ATOM 589 C C . ASN A 1 76 ? 30.922 -5.965 -7.285 1 93.81 76 ASN A C 1
ATOM 591 O O . ASN A 1 76 ? 29.812 -5.684 -6.855 1 93.81 76 ASN A O 1
ATOM 595 N N . LEU A 1 77 ? 31.828 -6.73 -6.734 1 96.69 77 LEU A N 1
ATOM 596 C CA . LEU A 1 77 ? 31.609 -7.133 -5.348 1 96.69 77 LEU A CA 1
ATOM 597 C C . LEU A 1 77 ? 31.875 -5.973 -4.395 1 96.69 77 LEU A C 1
ATOM 599 O O . LEU A 1 77 ? 33 -5.516 -4.27 1 96.69 77 LEU A O 1
ATOM 603 N N . LEU A 1 78 ? 30.906 -5.5 -3.727 1 95.94 78 LEU A N 1
ATOM 604 C CA . LEU A 1 78 ? 31.047 -4.348 -2.846 1 95.94 78 LEU A CA 1
ATOM 605 C C . LEU A 1 78 ? 31.422 -4.781 -1.434 1 95.94 78 LEU A C 1
ATOM 607 O O . LEU A 1 78 ? 32.281 -4.164 -0.796 1 95.94 78 LEU A O 1
ATOM 611 N N . HIS A 1 79 ? 30.703 -5.777 -0.937 1 95.75 79 HIS A N 1
ATOM 612 C CA . HIS A 1 79 ? 30.906 -6.242 0.429 1 95.75 79 HIS A CA 1
ATOM 613 C C . HIS A 1 79 ? 30.859 -7.766 0.506 1 95.75 79 HIS A C 1
ATOM 615 O O . HIS A 1 79 ? 30.125 -8.406 -0.25 1 95.75 79 HIS A O 1
ATOM 621 N N . SER A 1 80 ? 31.625 -8.352 1.304 1 95.38 80 SER A N 1
ATOM 622 C CA . SER A 1 80 ? 31.594 -9.758 1.693 1 95.38 80 SER A CA 1
ATOM 623 C C . SER A 1 80 ? 31.453 -9.906 3.203 1 95.38 80 SER A C 1
ATOM 625 O O . SER A 1 80 ? 32.375 -9.57 3.959 1 95.38 80 SER A O 1
ATOM 627 N N . LEU A 1 81 ? 30.344 -10.344 3.611 1 94.69 81 LEU A N 1
ATOM 628 C CA . LEU A 1 81 ? 30.047 -10.477 5.031 1 94.69 81 LEU A CA 1
ATOM 629 C C . LEU A 1 81 ? 30.312 -11.891 5.516 1 94.69 81 LEU A C 1
ATOM 631 O O . LEU A 1 81 ? 29.875 -12.859 4.891 1 94.69 81 LEU A O 1
ATOM 635 N N . GLU A 1 82 ? 31.156 -11.891 6.527 1 89.38 82 GLU A N 1
ATOM 636 C CA . GLU A 1 82 ? 31.516 -13.172 7.125 1 89.38 82 GLU A CA 1
ATOM 637 C C . GLU A 1 82 ? 31.406 -13.125 8.641 1 89.38 82 GLU A C 1
ATOM 639 O O . GLU A 1 82 ? 31.578 -12.062 9.258 1 89.38 82 GLU A O 1
ATOM 644 N N . ASP A 1 83 ? 30.844 -14.156 9.094 1 86.31 83 ASP A N 1
ATOM 645 C CA . ASP A 1 83 ? 30.719 -14.336 10.539 1 86.31 83 ASP A CA 1
ATOM 646 C C . ASP A 1 83 ? 30.969 -15.789 10.93 1 86.31 83 ASP A C 1
ATOM 648 O O . ASP A 1 83 ? 30.641 -16.703 10.18 1 86.31 83 ASP A O 1
ATOM 652 N N . ASP A 1 84 ? 31.578 -16.047 12.055 1 85.19 84 ASP A N 1
ATOM 653 C CA . ASP A 1 84 ? 31.953 -17.375 12.516 1 85.19 84 ASP A CA 1
ATOM 654 C C . ASP A 1 84 ? 30.719 -18.25 12.727 1 85.19 84 ASP A C 1
ATOM 656 O O . ASP A 1 84 ? 30.797 -19.484 12.656 1 85.19 84 ASP A O 1
ATOM 660 N N . ASN A 1 85 ? 29.688 -17.641 12.922 1 85.38 85 ASN A N 1
ATOM 661 C CA . ASN A 1 85 ? 28.5 -18.406 13.258 1 85.38 85 ASN A CA 1
ATOM 662 C C . ASN A 1 85 ? 27.703 -18.781 12.008 1 85.38 85 ASN A C 1
ATOM 664 O O . ASN A 1 85 ? 26.766 -19.578 12.07 1 85.38 85 ASN A O 1
ATOM 668 N N . LEU A 1 86 ? 28.141 -18.312 10.93 1 87.12 86 LEU A N 1
ATOM 669 C CA . LEU A 1 86 ? 27.391 -18.562 9.703 1 87.12 86 LEU A CA 1
ATOM 670 C C . LEU A 1 86 ? 27.594 -19.984 9.219 1 87.12 86 LEU A C 1
ATOM 672 O O . LEU A 1 86 ? 28.688 -20.531 9.297 1 87.12 86 LEU A O 1
ATOM 676 N N . ALA A 1 87 ? 26.547 -20.625 8.812 1 94.31 87 ALA A N 1
ATOM 677 C CA . ALA A 1 87 ? 26.531 -21.906 8.109 1 94.31 87 ALA A CA 1
ATOM 678 C C . ALA A 1 87 ? 25.953 -21.734 6.703 1 94.31 87 ALA A C 1
ATOM 680 O O . ALA A 1 87 ? 26.156 -20.703 6.055 1 94.31 87 ALA A O 1
ATOM 681 N N . ASP A 1 88 ? 25.469 -22.891 6.172 1 94.94 88 ASP A N 1
ATOM 682 C CA . ASP A 1 88 ? 24.828 -22.766 4.867 1 94.94 88 ASP A CA 1
ATOM 683 C C . ASP A 1 88 ? 23.703 -21.734 4.902 1 94.94 88 ASP A C 1
ATOM 685 O O . ASP A 1 88 ? 22.844 -21.766 5.793 1 94.94 88 ASP A O 1
ATOM 689 N N . ILE A 1 89 ? 23.719 -20.859 3.998 1 96.31 89 ILE A N 1
ATOM 690 C CA . ILE A 1 89 ? 22.75 -19.766 3.961 1 96.31 89 ILE A CA 1
ATOM 691 C C . ILE A 1 89 ? 21.656 -20.094 2.951 1 96.31 89 ILE A C 1
ATOM 693 O O . ILE A 1 89 ? 21.938 -20.297 1.769 1 96.31 89 ILE A O 1
ATOM 697 N N . PHE A 1 90 ? 20.422 -20.047 3.404 1 95.62 90 PHE A N 1
ATOM 698 C CA . PHE A 1 90 ? 19.312 -20.438 2.543 1 95.62 90 PHE A CA 1
ATOM 699 C C . PHE A 1 90 ? 18.484 -19.219 2.154 1 95.62 90 PHE A C 1
ATOM 701 O O . PHE A 1 90 ? 17.703 -19.266 1.194 1 95.62 90 PHE A O 1
ATOM 708 N N . SER A 1 91 ? 18.609 -18.172 2.922 1 96.94 91 SER A N 1
ATOM 709 C CA . SER A 1 91 ? 17.781 -17 2.643 1 96.94 91 SER A CA 1
ATOM 710 C C . SER A 1 91 ? 18.516 -15.711 3.025 1 96.94 91 SER A C 1
ATOM 712 O O . SER A 1 91 ? 19.203 -15.664 4.047 1 96.94 91 SER A O 1
ATOM 714 N N . VAL A 1 92 ? 18.391 -14.688 2.209 1 98 92 VAL A N 1
ATOM 715 C CA . VAL A 1 92 ? 18.891 -13.352 2.477 1 98 92 VAL A CA 1
ATOM 716 C C . VAL A 1 92 ? 17.844 -12.312 2.113 1 98 92 VAL A C 1
ATOM 718 O O . VAL A 1 92 ? 17.109 -12.477 1.135 1 98 92 VAL A O 1
ATOM 721 N N . GLU A 1 93 ? 17.734 -11.312 2.91 1 98.25 93 GLU A N 1
ATOM 722 C CA . GLU A 1 93 ? 16.781 -10.227 2.676 1 98.25 93 GLU A CA 1
ATOM 723 C C . GLU A 1 93 ? 17.344 -8.883 3.129 1 98.25 93 GLU A C 1
ATOM 725 O O . GLU A 1 93 ? 18 -8.805 4.172 1 98.25 93 GLU A O 1
ATOM 730 N N . PHE A 1 94 ? 17.172 -7.855 2.291 1 98.31 94 PHE A N 1
ATOM 731 C CA . PHE A 1 94 ? 17.422 -6.508 2.779 1 98.31 94 PHE A CA 1
ATOM 732 C C . PHE A 1 94 ? 16.344 -6.07 3.764 1 98.31 94 PHE A C 1
ATOM 734 O O . PHE A 1 94 ? 15.156 -6.266 3.512 1 98.31 94 PHE A O 1
ATOM 741 N N . LEU A 1 95 ? 16.734 -5.547 4.836 1 98 95 LEU A N 1
ATOM 742 C CA . LEU A 1 95 ? 15.766 -5.109 5.84 1 98 95 LEU A CA 1
ATOM 743 C C . LEU A 1 95 ? 15.164 -3.76 5.461 1 98 95 LEU A C 1
ATOM 745 O O . LEU A 1 95 ? 15.867 -2.744 5.449 1 98 95 LEU A O 1
ATOM 749 N N . PRO A 1 96 ? 13.844 -3.697 5.23 1 96 96 PRO A N 1
ATOM 750 C CA . PRO A 1 96 ? 13.227 -2.395 4.98 1 96 96 PRO A CA 1
ATOM 751 C C . PRO A 1 96 ? 13.359 -1.439 6.164 1 96 96 PRO A C 1
ATOM 753 O O . PRO A 1 96 ? 13.258 -1.863 7.316 1 96 96 PRO A O 1
ATOM 756 N N . GLY A 1 97 ? 13.555 -0.162 5.871 1 92.19 97 GLY A N 1
ATOM 757 C CA . GLY A 1 97 ? 13.742 0.839 6.91 1 92.19 97 GLY A CA 1
ATOM 758 C C . GLY A 1 97 ? 15.203 1.106 7.223 1 92.19 97 GLY A C 1
ATOM 759 O O . GLY A 1 97 ? 15.523 2.023 7.98 1 92.19 97 GLY A O 1
ATOM 760 N N . SER A 1 98 ? 16.094 0.353 6.664 1 94.25 98 SER A N 1
ATOM 761 C CA . SER A 1 98 ? 17.516 0.491 6.953 1 94.25 98 SER A CA 1
ATOM 762 C C . SER A 1 98 ? 18.234 1.239 5.832 1 94.25 98 SER A C 1
ATOM 764 O O . SER A 1 98 ? 19.469 1.356 5.848 1 94.25 98 SER A O 1
ATOM 766 N N . ASN A 1 99 ? 17.453 1.695 4.863 1 92.75 99 ASN A N 1
ATOM 767 C CA . ASN A 1 99 ? 18.047 2.295 3.67 1 92.75 99 ASN A CA 1
ATOM 768 C C . ASN A 1 99 ? 19.078 1.371 3.027 1 92.75 99 ASN A C 1
ATOM 770 O O . ASN A 1 99 ? 20.172 1.811 2.658 1 92.75 99 ASN A O 1
ATOM 774 N N . ASP A 1 100 ? 18.859 0.025 3.078 1 94.94 100 ASP A N 1
ATOM 775 C CA . ASP A 1 100 ? 19.625 -1.032 2.436 1 94.94 100 ASP A CA 1
ATOM 776 C C . ASP A 1 100 ? 20.969 -1.222 3.125 1 94.94 100 ASP A C 1
ATOM 778 O O . ASP A 1 100 ? 21.938 -1.693 2.51 1 94.94 100 ASP A O 1
ATOM 782 N N . ASN A 1 101 ? 21.031 -0.881 4.371 1 95.81 101 ASN A N 1
ATOM 783 C CA . ASN A 1 101 ? 22.297 -1.001 5.102 1 95.81 101 ASN A CA 1
ATOM 784 C C . ASN A 1 101 ? 22.312 -2.25 5.98 1 95.81 101 ASN A C 1
ATOM 786 O O . ASN A 1 101 ? 23.344 -2.566 6.59 1 95.81 101 ASN A O 1
ATOM 790 N N . VAL A 1 102 ? 21.234 -2.904 6.074 1 97.62 102 VAL A N 1
ATOM 791 C CA . VAL A 1 102 ? 21.156 -4.094 6.91 1 97.62 102 VAL A CA 1
ATOM 792 C C . VAL A 1 102 ? 20.656 -5.277 6.086 1 97.62 102 VAL A C 1
ATOM 794 O O . VAL A 1 102 ? 19.656 -5.16 5.367 1 97.62 102 VAL A O 1
ATOM 797 N N . ILE A 1 103 ? 21.344 -6.402 6.207 1 97.56 103 ILE A N 1
ATOM 798 C CA . ILE A 1 103 ? 20.953 -7.641 5.543 1 97.56 103 ILE A CA 1
ATOM 799 C C . ILE A 1 103 ? 20.594 -8.695 6.586 1 97.56 103 ILE A C 1
ATOM 801 O O . ILE A 1 103 ? 21.25 -8.805 7.625 1 97.56 103 ILE A O 1
ATOM 805 N N . LEU A 1 104 ? 19.453 -9.312 6.352 1 98 104 LEU A N 1
ATOM 806 C CA . LEU A 1 104 ? 19.031 -10.469 7.141 1 98 104 LEU A CA 1
ATOM 807 C C . LEU A 1 104 ? 19.422 -11.773 6.453 1 98 104 LEU A C 1
ATOM 809 O O . LEU A 1 104 ? 19.328 -11.883 5.23 1 98 104 LEU A O 1
ATOM 813 N N . SER A 1 105 ? 19.875 -12.734 7.164 1 97.81 105 SER A N 1
ATOM 814 C CA . SER A 1 105 ? 20.156 -14.047 6.594 1 97.81 105 SER A CA 1
ATOM 815 C C . SER A 1 105 ? 19.828 -15.156 7.582 1 97.81 105 SER A C 1
ATOM 817 O O . SER A 1 105 ? 19.781 -14.93 8.789 1 97.81 105 SER A O 1
ATOM 819 N N . GLY A 1 106 ? 19.484 -16.297 7.105 1 97.19 106 GLY A N 1
ATOM 820 C CA . GLY A 1 106 ? 19.203 -17.5 7.867 1 97.19 106 GLY A CA 1
ATOM 821 C C . GLY A 1 106 ? 19.5 -18.781 7.105 1 97.19 106 GLY A C 1
ATOM 822 O O . GLY A 1 106 ? 19.578 -18.766 5.875 1 97.19 106 GLY A O 1
ATOM 823 N N . GLY A 1 107 ? 19.703 -19.812 7.871 1 96.38 107 GLY A N 1
ATOM 824 C CA . GLY A 1 107 ? 20.031 -21.094 7.262 1 96.38 107 GLY A CA 1
ATOM 825 C C . GLY A 1 107 ? 20.188 -22.219 8.273 1 96.38 107 GLY A C 1
ATOM 826 O O . GLY A 1 107 ? 19.344 -22.375 9.164 1 96.38 107 GLY A O 1
ATOM 827 N N . ASP A 1 108 ? 21.297 -22.953 8.07 1 96.12 108 ASP A N 1
ATOM 828 C CA . ASP A 1 108 ? 21.484 -24.203 8.797 1 96.12 108 ASP A CA 1
ATOM 829 C C . ASP A 1 108 ? 21.969 -23.938 10.227 1 96.12 108 ASP A C 1
ATOM 831 O O . ASP A 1 108 ? 21.906 -24.812 11.078 1 96.12 108 ASP A O 1
ATOM 835 N N . ASP A 1 109 ? 22.453 -22.781 10.539 1 95.38 109 ASP A N 1
ATOM 836 C CA . ASP A 1 109 ? 23 -22.453 11.859 1 95.38 109 ASP A CA 1
ATOM 837 C C . ASP A 1 109 ? 21.891 -22.188 12.867 1 95.38 109 ASP A C 1
ATOM 839 O O . ASP A 1 109 ? 22.141 -22.047 14.062 1 95.38 109 ASP A O 1
ATOM 843 N N . LYS A 1 110 ? 20.656 -22.109 12.414 1 97.06 110 LYS A N 1
ATOM 844 C CA . LYS A 1 110 ? 19.484 -21.922 13.266 1 97.06 110 LYS A CA 1
ATOM 845 C C . LYS A 1 110 ? 19.484 -20.547 13.914 1 97.06 110 LYS A C 1
ATOM 847 O O . LYS A 1 110 ? 19.016 -20.391 15.039 1 97.06 110 LYS A O 1
ATOM 852 N N . LEU A 1 111 ? 20.094 -19.656 13.188 1 96.62 111 LEU A N 1
ATOM 853 C CA . LEU A 1 111 ? 20.188 -18.281 13.664 1 96.62 111 LEU A CA 1
ATOM 854 C C . LEU A 1 111 ? 19.609 -17.312 12.633 1 96.62 111 LEU A C 1
ATOM 856 O O . LEU A 1 111 ? 19.562 -17.625 11.438 1 96.62 111 LEU A O 1
ATOM 860 N N . LEU A 1 112 ? 19.062 -16.25 13.109 1 97.44 112 LEU A N 1
ATOM 861 C CA . LEU A 1 112 ? 18.844 -15.078 12.273 1 97.44 112 LEU A CA 1
ATOM 862 C C . LEU A 1 112 ? 19.969 -14.078 12.43 1 97.44 112 LEU A C 1
ATOM 864 O O . LEU A 1 112 ? 20.234 -13.594 13.539 1 97.44 112 LEU A O 1
ATOM 868 N N . HIS A 1 113 ? 20.656 -13.812 11.406 1 96.75 113 HIS A N 1
ATOM 869 C CA . HIS A 1 113 ? 21.734 -12.828 11.422 1 96.75 113 HIS A CA 1
ATOM 870 C C . HIS A 1 113 ? 21.25 -11.469 10.945 1 96.75 113 HIS A C 1
ATOM 872 O O . HIS A 1 113 ? 20.625 -11.359 9.883 1 96.75 113 HIS A O 1
ATOM 878 N N . ILE A 1 114 ? 21.422 -10.508 11.711 1 96.69 114 ILE A N 1
ATOM 879 C CA . ILE A 1 114 ? 21.188 -9.109 11.359 1 96.69 114 ILE A CA 1
ATOM 880 C C . ILE A 1 114 ? 22.516 -8.398 11.141 1 96.69 114 ILE A C 1
ATOM 882 O O . ILE A 1 114 ? 23.156 -7.949 12.094 1 96.69 114 ILE A O 1
ATOM 886 N N . SER A 1 115 ? 22.891 -8.227 9.867 1 96.06 115 SER A N 1
ATOM 887 C CA . SER A 1 115 ? 24.25 -7.777 9.555 1 96.06 115 SER A CA 1
ATOM 888 C C . SER A 1 115 ? 24.234 -6.367 8.969 1 96.06 115 SER A C 1
ATOM 890 O O . SER A 1 115 ? 23.531 -6.094 7.996 1 96.06 115 SER A O 1
ATOM 892 N N . HIS A 1 116 ? 24.953 -5.535 9.57 1 95 116 HIS A N 1
ATOM 893 C CA . HIS A 1 116 ? 25.188 -4.207 9 1 95 116 HIS A CA 1
ATOM 894 C C . HIS A 1 116 ? 26.25 -4.25 7.914 1 95 116 HIS A C 1
ATOM 896 O O . HIS A 1 116 ? 27.391 -4.656 8.172 1 95 116 HIS A O 1
ATOM 902 N N . ILE A 1 117 ? 25.984 -3.828 6.754 1 94.5 117 ILE A N 1
ATOM 903 C CA . ILE A 1 117 ? 26.781 -4.031 5.555 1 94.5 117 ILE A CA 1
ATOM 904 C C . ILE A 1 117 ? 28.047 -3.188 5.633 1 94.5 117 ILE A C 1
ATOM 906 O O . ILE A 1 117 ? 29.141 -3.666 5.312 1 94.5 117 ILE A O 1
ATOM 910 N N . GLU A 1 118 ? 27.922 -1.916 6.078 1 89 118 GLU A N 1
ATOM 911 C CA . GLU A 1 118 ? 29.047 -0.986 6.023 1 89 118 GLU A CA 1
ATOM 912 C C . GLU A 1 118 ? 30.109 -1.351 7.051 1 89 118 GLU A C 1
ATOM 914 O O . GLU A 1 118 ? 31.312 -1.326 6.75 1 89 118 GLU A O 1
ATOM 919 N N . ASN A 1 119 ? 29.688 -1.739 8.25 1 86.44 119 ASN A N 1
ATOM 920 C CA . ASN A 1 119 ? 30.672 -2.004 9.289 1 86.44 119 ASN A CA 1
ATOM 921 C C . ASN A 1 119 ? 30.844 -3.5 9.539 1 86.44 119 ASN A C 1
ATOM 923 O O . ASN A 1 119 ? 31.656 -3.908 10.359 1 86.44 119 ASN A O 1
ATOM 927 N N . ASN A 1 120 ? 30.156 -4.34 8.859 1 83.56 120 ASN A N 1
ATOM 928 C CA . ASN A 1 120 ? 30.234 -5.793 8.945 1 83.56 120 ASN A CA 1
ATOM 929 C C . ASN A 1 120 ? 30.016 -6.285 10.367 1 83.56 120 ASN A C 1
ATOM 931 O O . ASN A 1 120 ? 30.734 -7.168 10.844 1 83.56 120 ASN A O 1
ATOM 935 N N . VAL A 1 121 ? 29.203 -5.539 11.086 1 87.25 121 VAL A N 1
ATOM 936 C CA . VAL A 1 121 ? 28.812 -5.977 12.414 1 87.25 121 VAL A CA 1
ATOM 937 C C . VAL A 1 121 ? 27.469 -6.711 12.336 1 87.25 121 VAL A C 1
ATOM 939 O O . VAL A 1 121 ? 26.547 -6.266 11.648 1 87.25 121 VAL A O 1
ATOM 942 N N . SER A 1 122 ? 27.484 -7.895 12.969 1 90.56 122 SER A N 1
ATOM 943 C CA . SER A 1 122 ? 26.281 -8.711 12.883 1 90.56 122 SER A CA 1
ATOM 944 C C . SER A 1 122 ? 25.75 -9.055 14.273 1 90.56 122 SER A C 1
ATOM 946 O O . SER A 1 122 ? 26.531 -9.336 15.188 1 90.56 122 SER A O 1
ATOM 948 N N . LYS A 1 123 ? 24.531 -8.836 14.391 1 92.88 123 LYS A N 1
ATOM 949 C CA . LYS A 1 123 ? 23.797 -9.344 15.547 1 92.88 123 LYS A CA 1
ATOM 950 C C . LYS A 1 123 ? 23.062 -10.633 15.211 1 92.88 123 LYS A C 1
ATOM 952 O O . LYS A 1 123 ? 22.531 -10.781 14.102 1 92.88 123 LYS A O 1
ATOM 957 N N . THR A 1 124 ? 23.125 -11.594 16.156 1 94.81 124 THR A N 1
ATOM 958 C CA . THR A 1 124 ? 22.469 -12.875 15.906 1 94.81 124 THR A CA 1
ATOM 959 C C . THR A 1 124 ? 21.328 -13.109 16.891 1 94.81 124 THR A C 1
ATOM 961 O O . THR A 1 124 ? 21.422 -12.734 18.062 1 94.81 124 THR A O 1
ATOM 964 N N . ILE A 1 125 ? 20.266 -13.617 16.375 1 95.94 125 ILE A N 1
ATOM 965 C CA . ILE A 1 125 ? 19.125 -14.039 17.188 1 95.94 125 ILE A CA 1
ATOM 966 C C . ILE A 1 125 ? 18.938 -15.555 17.078 1 95.94 125 ILE A C 1
ATOM 968 O O . ILE A 1 125 ? 18.875 -16.094 15.961 1 95.94 125 ILE A O 1
ATOM 972 N N . SER A 1 126 ? 18.859 -16.172 18.188 1 95.94 126 SER A N 1
ATOM 973 C CA . SER A 1 126 ? 18.672 -17.625 18.172 1 95.94 126 SER A CA 1
ATOM 974 C C . SER A 1 126 ? 17.219 -17.984 17.844 1 95.94 126 SER A C 1
ATOM 976 O O . SER A 1 126 ? 16.297 -17.5 18.5 1 95.94 126 SER A O 1
ATOM 978 N N . VAL A 1 127 ? 17.016 -18.766 16.891 1 94.5 127 VAL A N 1
ATOM 979 C CA . VAL A 1 127 ? 15.695 -19.219 16.453 1 94.5 127 VAL A CA 1
ATOM 980 C C . VAL A 1 127 ? 15.469 -20.656 16.891 1 94.5 127 VAL A C 1
ATOM 982 O O . VAL A 1 127 ? 14.32 -21.094 17.062 1 94.5 127 VAL A O 1
ATOM 985 N N . ASP A 1 128 ? 16.5 -21.469 17.031 1 92.06 128 ASP A N 1
ATOM 986 C CA . ASP A 1 128 ? 16.5 -22.859 17.5 1 92.06 128 ASP A CA 1
ATOM 987 C C . ASP A 1 128 ? 15.969 -23.797 16.422 1 92.06 128 ASP A C 1
ATOM 989 O O . ASP A 1 128 ? 15.469 -24.891 16.734 1 92.06 128 ASP A O 1
ATOM 993 N N . ALA A 1 129 ? 15.867 -23.453 15.234 1 95.12 129 ALA A N 1
ATOM 994 C CA . ALA A 1 129 ? 15.492 -24.266 14.078 1 95.12 129 ALA A CA 1
ATOM 995 C C . ALA A 1 129 ? 16.109 -23.703 12.789 1 95.12 129 ALA A C 1
ATOM 997 O O . ALA A 1 129 ? 16.438 -22.516 12.719 1 95.12 129 ALA A O 1
ATOM 998 N N . VAL A 1 130 ? 1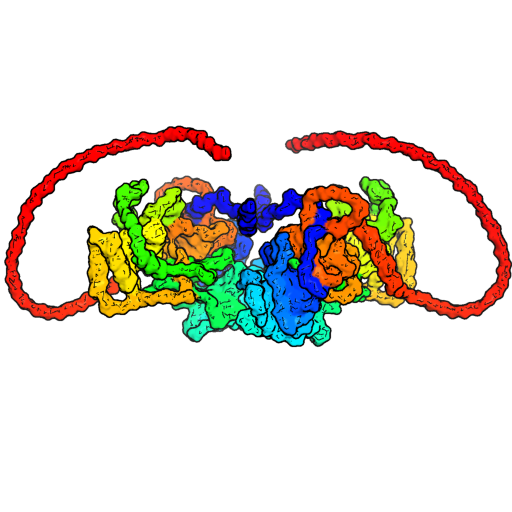6.25 -24.594 11.852 1 96.25 130 VAL A N 1
ATOM 999 C CA . VAL A 1 130 ? 16.797 -24.188 10.562 1 96.25 130 VAL A CA 1
ATOM 1000 C C . VAL A 1 130 ? 15.875 -23.156 9.914 1 96.25 130 VAL A C 1
ATOM 1002 O O . VAL A 1 130 ? 14.664 -23.359 9.844 1 96.25 130 VAL A O 1
ATOM 1005 N N . VAL A 1 131 ? 16.438 -22.078 9.477 1 96.88 131 VAL A N 1
ATOM 1006 C CA . VAL A 1 131 ? 15.672 -21.031 8.812 1 96.88 131 VAL A CA 1
ATOM 1007 C C . VAL A 1 131 ? 15.672 -21.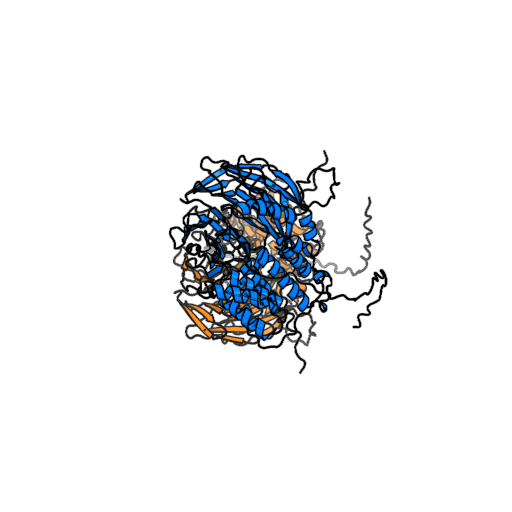266 7.301 1 96.88 131 VAL A C 1
ATOM 1009 O O . VAL A 1 131 ? 16.719 -21.188 6.656 1 96.88 131 VAL A O 1
ATOM 1012 N N . ARG A 1 132 ? 14.547 -21.438 6.777 1 95.75 132 ARG A N 1
ATOM 1013 C CA . ARG A 1 132 ? 14.445 -21.781 5.363 1 95.75 132 ARG A CA 1
ATOM 1014 C C . ARG A 1 132 ? 14.141 -20.547 4.516 1 95.75 132 ARG A C 1
ATOM 1016 O O . ARG A 1 132 ? 14.609 -20.438 3.383 1 95.75 132 ARG A O 1
ATOM 1023 N N . ARG A 1 133 ? 13.352 -19.688 5.066 1 97.06 133 ARG A N 1
ATOM 1024 C CA . ARG A 1 133 ? 12.945 -18.516 4.301 1 97.06 133 ARG A CA 1
ATOM 1025 C C . ARG A 1 133 ? 12.734 -17.312 5.219 1 97.06 133 ARG A C 1
ATOM 1027 O O . ARG A 1 133 ? 12.18 -17.453 6.312 1 97.06 133 ARG A O 1
ATOM 1034 N N . ILE A 1 134 ? 13.188 -16.203 4.73 1 98.31 134 ILE A N 1
ATOM 1035 C CA . ILE A 1 134 ? 12.945 -14.93 5.391 1 98.31 134 ILE A CA 1
ATOM 1036 C C . ILE A 1 134 ? 12.133 -14.023 4.473 1 98.31 134 ILE A C 1
ATOM 1038 O O . ILE A 1 134 ? 12.438 -13.906 3.281 1 98.31 134 ILE A O 1
ATOM 1042 N N . CYS A 1 135 ? 11.094 -13.461 4.996 1 98.12 135 CYS A N 1
ATOM 1043 C CA . CYS A 1 135 ? 10.305 -12.508 4.234 1 98.12 135 CYS A CA 1
ATOM 1044 C C . CYS A 1 13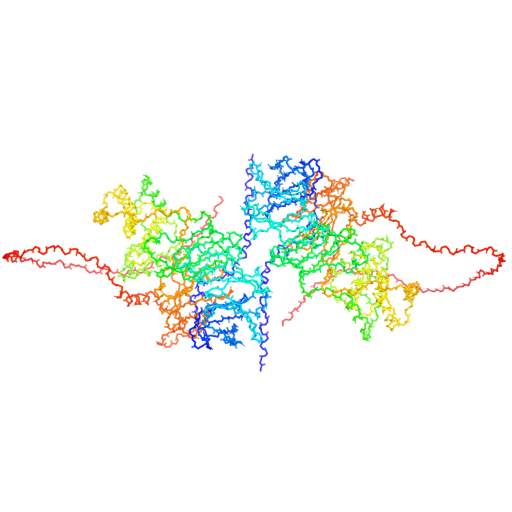5 ? 10.25 -11.156 4.941 1 98.12 135 CYS A C 1
ATOM 1046 O O . CYS A 1 135 ? 10.273 -11.094 6.172 1 98.12 135 CYS A O 1
ATOM 1048 N N . THR A 1 136 ? 10.234 -10.141 4.172 1 97.75 136 THR A N 1
ATOM 1049 C CA . THR A 1 136 ? 10.07 -8.781 4.672 1 97.75 136 THR A CA 1
ATOM 1050 C C . THR A 1 136 ? 9.031 -8.023 3.852 1 97.75 136 THR A C 1
ATOM 1052 O O . THR A 1 136 ? 8.625 -8.477 2.781 1 97.75 136 THR A O 1
ATOM 1055 N N . LEU A 1 137 ? 8.547 -6.918 4.391 1 95.25 137 LEU A N 1
ATOM 1056 C CA . LEU A 1 137 ? 7.598 -6.043 3.717 1 95.25 137 LEU A CA 1
ATOM 1057 C C . LEU A 1 137 ? 8.031 -4.586 3.826 1 95.25 137 LEU A C 1
ATOM 1059 O O . LEU A 1 137 ? 8.359 -4.113 4.914 1 95.25 137 LEU A O 1
ATOM 1063 N N . GLU A 1 138 ? 7.961 -3.873 2.684 1 91.88 138 GLU A N 1
ATOM 1064 C CA . GLU A 1 138 ? 8.273 -2.447 2.705 1 91.88 138 GLU A CA 1
ATOM 1065 C C . GLU A 1 138 ? 7.289 -1.679 3.586 1 91.88 138 GLU A C 1
ATOM 1067 O O . GLU A 1 138 ? 7.66 -0.687 4.219 1 91.88 138 GLU A O 1
ATOM 1072 N N . SER A 1 139 ? 6.113 -2.145 3.648 1 89.69 139 SER A N 1
ATOM 1073 C CA . SER A 1 139 ? 5.066 -1.475 4.414 1 89.69 139 SER A CA 1
ATOM 1074 C C . SER A 1 139 ? 5.23 -1.724 5.91 1 89.69 139 SER A C 1
ATOM 1076 O O . SER A 1 139 ? 4.59 -1.06 6.727 1 89.69 139 SER A O 1
ATOM 1078 N N . GLU A 1 140 ? 6.086 -2.611 6.281 1 93 140 GLU A N 1
ATOM 1079 C CA . GLU A 1 140 ? 6.375 -2.906 7.68 1 93 140 GLU A CA 1
ATOM 1080 C C . GLU A 1 140 ? 7.875 -2.932 7.945 1 93 140 GLU A C 1
ATOM 1082 O O . GLU A 1 140 ? 8.445 -3.988 8.227 1 93 140 GLU A O 1
ATOM 1087 N N . PRO A 1 141 ? 8.43 -1.793 7.953 1 94.06 141 PRO A N 1
ATOM 1088 C CA . PRO A 1 141 ? 9.883 -1.727 8.125 1 94.06 141 PRO A CA 1
ATOM 1089 C C . PRO A 1 141 ? 10.352 -2.314 9.453 1 94.06 141 PRO A C 1
ATOM 1091 O O . PRO A 1 141 ? 9.578 -2.363 10.414 1 94.06 141 PRO A O 1
ATOM 1094 N N . ASN A 1 142 ? 11.5 -2.914 9.516 1 95.38 142 ASN A N 1
ATOM 1095 C CA . ASN A 1 142 ? 12.195 -3.439 10.68 1 95.38 142 ASN A CA 1
ATOM 1096 C C . ASN A 1 142 ? 11.586 -4.758 11.148 1 95.38 142 ASN A C 1
ATOM 1098 O O . ASN A 1 142 ? 11.914 -5.25 12.234 1 95.38 142 ASN A O 1
ATOM 1102 N N . SER A 1 143 ? 10.672 -5.238 10.383 1 95.38 143 SER A N 1
ATOM 1103 C CA . SER A 1 143 ? 10.055 -6.516 10.727 1 95.38 143 SER A CA 1
ATOM 1104 C C . SER A 1 143 ? 10.391 -7.586 9.695 1 95.38 143 SER A C 1
ATOM 1106 O O . SER A 1 143 ? 10.672 -7.273 8.531 1 95.38 143 SER A O 1
ATOM 1108 N N . CYS A 1 144 ? 10.406 -8.828 10.125 1 97.69 144 CYS A N 1
ATOM 1109 C CA . CYS A 1 144 ? 10.594 -9.945 9.203 1 97.69 144 CYS A CA 1
ATOM 1110 C C . CYS A 1 144 ? 9.883 -11.188 9.711 1 97.69 144 CYS A C 1
ATOM 1112 O O . CYS A 1 144 ? 9.469 -11.242 10.875 1 97.69 144 CYS A O 1
ATOM 1114 N N . TRP A 1 145 ? 9.648 -12.109 8.859 1 98 145 TRP A N 1
ATOM 1115 C CA . TRP A 1 145 ? 9.008 -13.391 9.148 1 98 145 TRP A CA 1
ATOM 1116 C C . TRP A 1 145 ? 9.898 -14.555 8.711 1 98 145 TRP A C 1
ATOM 1118 O O . TRP A 1 145 ? 10.562 -14.477 7.68 1 98 145 TRP A O 1
ATOM 1128 N N . LEU A 1 146 ? 9.891 -15.586 9.516 1 98 146 LEU A N 1
ATOM 1129 C CA . LEU A 1 146 ? 10.766 -16.734 9.258 1 98 146 LEU A CA 1
ATOM 1130 C C . LEU A 1 146 ? 9.945 -18.016 9.102 1 98 146 LEU A C 1
ATOM 1132 O O . LEU A 1 146 ? 9.078 -18.312 9.93 1 98 146 LEU A O 1
ATOM 1136 N N . ALA A 1 147 ? 10.172 -18.672 8.031 1 96.5 147 ALA A N 1
ATOM 1137 C CA . ALA A 1 147 ? 9.742 -20.062 7.895 1 96.5 147 ALA A CA 1
ATOM 1138 C C . ALA A 1 147 ? 10.828 -21.016 8.367 1 96.5 147 ALA A C 1
ATOM 1140 O O . ALA A 1 147 ? 11.961 -20.969 7.891 1 96.5 147 ALA A O 1
ATOM 1141 N N . THR A 1 148 ? 10.469 -21.891 9.297 1 96.06 148 THR A N 1
ATOM 1142 C CA . THR A 1 148 ? 11.484 -22.75 9.891 1 96.06 148 THR A CA 1
ATOM 1143 C C . THR A 1 148 ? 11.078 -24.219 9.805 1 96.06 148 THR A C 1
ATOM 1145 O O . THR A 1 148 ? 9.898 -24.531 9.633 1 96.06 148 THR A O 1
ATOM 1148 N N . GLU A 1 149 ? 12.016 -25.078 9.93 1 93.56 149 GLU A N 1
ATOM 1149 C CA . GLU A 1 149 ? 11.836 -26.516 9.703 1 93.56 149 GLU A CA 1
ATOM 1150 C C . GLU A 1 149 ? 11.109 -27.172 10.867 1 93.56 149 GLU A C 1
ATOM 1152 O O . GLU A 1 149 ? 10.68 -28.328 10.773 1 93.56 149 GLU A O 1
ATOM 1157 N N . ASP A 1 150 ? 10.922 -26.484 11.961 1 93.62 150 ASP A N 1
ATOM 1158 C CA . ASP A 1 150 ? 10.211 -27.078 13.094 1 93.62 150 ASP A CA 1
ATOM 1159 C C . ASP A 1 150 ? 8.711 -26.812 12.992 1 93.62 150 ASP A C 1
ATOM 1161 O O . ASP A 1 150 ? 7.969 -27.078 13.945 1 93.62 150 ASP A O 1
ATOM 1165 N N . GLY A 1 151 ? 8.328 -26.172 11.961 1 93.94 151 GLY A N 1
ATOM 1166 C CA . GLY A 1 151 ? 6.902 -26.016 11.703 1 93.94 151 GLY A CA 1
ATOM 1167 C C . GLY A 1 151 ? 6.332 -24.734 12.281 1 93.94 151 GLY A C 1
ATOM 1168 O O . GLY A 1 151 ? 5.113 -24.562 12.359 1 93.94 151 GLY A O 1
ATOM 1169 N N . HIS A 1 152 ? 7.227 -23.812 12.68 1 94.88 152 HIS A N 1
ATOM 1170 C CA . HIS A 1 152 ? 6.758 -22.547 13.258 1 94.88 152 HIS A CA 1
ATOM 1171 C C . HIS A 1 152 ? 6.977 -21.391 12.289 1 94.88 152 HIS A C 1
ATOM 1173 O O . HIS A 1 152 ? 7.996 -21.328 11.594 1 94.88 152 HIS A O 1
ATOM 1179 N N . LEU A 1 153 ? 5.977 -20.609 12.211 1 95.5 153 LEU A N 1
ATOM 1180 C CA . LEU A 1 153 ? 6.117 -19.281 11.602 1 95.5 153 LEU A CA 1
ATOM 1181 C C . LEU A 1 153 ? 6.434 -18.234 12.656 1 95.5 153 LEU A C 1
ATOM 1183 O O . LEU A 1 153 ? 5.68 -18.062 13.609 1 95.5 153 LEU A O 1
ATOM 1187 N N . ARG A 1 154 ? 7.516 -17.547 12.484 1 96.88 154 ARG A N 1
ATOM 1188 C CA . ARG A 1 154 ? 7.98 -16.609 13.5 1 96.88 154 ARG A CA 1
ATOM 1189 C C . ARG A 1 154 ? 7.996 -15.188 12.961 1 96.88 154 ARG A C 1
ATOM 1191 O O . ARG A 1 154 ? 8.242 -14.969 11.773 1 96.88 154 ARG A O 1
ATOM 1198 N N . GLN A 1 155 ? 7.719 -14.312 13.789 1 96.38 155 GLN A N 1
ATOM 1199 C CA . GLN A 1 155 ? 7.801 -12.883 13.5 1 96.38 155 GLN A CA 1
ATOM 1200 C C . GLN A 1 155 ? 8.812 -12.195 14.414 1 96.38 155 GLN A C 1
ATOM 1202 O O . GLN A 1 155 ? 8.891 -12.492 15.602 1 96.38 155 GLN A O 1
ATOM 1207 N N . ILE A 1 156 ? 9.625 -11.336 13.82 1 96.44 156 ILE A N 1
ATOM 1208 C CA . ILE A 1 156 ? 10.641 -10.625 14.586 1 96.44 156 ILE A CA 1
ATOM 1209 C C . ILE A 1 156 ? 10.617 -9.141 14.219 1 96.44 156 ILE A C 1
ATOM 1211 O O . ILE A 1 156 ? 10.57 -8.789 13.039 1 96.44 156 ILE A O 1
ATOM 1215 N N . ASP A 1 157 ? 10.539 -8.312 15.164 1 94.06 157 ASP A N 1
ATOM 1216 C CA . ASP A 1 157 ? 10.852 -6.891 15.039 1 94.06 157 ASP A CA 1
ATOM 1217 C C . ASP A 1 157 ? 12.289 -6.602 15.469 1 94.06 157 ASP A C 1
ATOM 1219 O O . ASP A 1 157 ? 12.641 -6.773 16.641 1 94.06 157 ASP A O 1
ATOM 1223 N N . THR A 1 158 ? 13.094 -6.215 14.508 1 93.81 158 THR A N 1
ATOM 1224 C CA . THR A 1 158 ? 14.539 -6.137 14.719 1 93.81 158 THR A CA 1
ATOM 1225 C C . THR A 1 158 ? 14.883 -5.031 15.711 1 93.81 158 THR A C 1
ATOM 1227 O O . THR A 1 158 ? 16.016 -4.965 16.203 1 93.81 158 THR A O 1
ATOM 1230 N N . ARG A 1 159 ? 13.953 -4.23 16.078 1 89.88 159 ARG A N 1
ATOM 1231 C CA . ARG A 1 159 ? 14.188 -3.186 17.062 1 89.88 159 ARG A CA 1
ATOM 1232 C C . ARG A 1 159 ? 14.125 -3.75 18.484 1 89.88 159 ARG A C 1
ATOM 1234 O O . ARG A 1 159 ? 14.758 -3.219 19.406 1 89.88 159 ARG A O 1
ATOM 1241 N N . ILE A 1 160 ? 13.266 -4.766 18.672 1 89.38 160 ILE A N 1
ATOM 1242 C CA . ILE A 1 160 ? 13.102 -5.414 19.969 1 89.38 160 ILE A CA 1
ATOM 1243 C C . ILE A 1 160 ? 13.93 -6.699 20.016 1 89.38 160 ILE A C 1
ATOM 1245 O O . ILE A 1 160 ? 14.391 -7.109 21.078 1 89.38 160 ILE A O 1
ATOM 1249 N N . ASN A 1 161 ? 14.117 -7.395 18.922 1 89.75 161 ASN A N 1
ATOM 1250 C CA . ASN A 1 161 ? 14.93 -8.594 18.75 1 89.75 161 ASN A CA 1
ATOM 1251 C C . ASN A 1 161 ? 14.344 -9.781 19.516 1 89.75 161 ASN A C 1
ATOM 1253 O O . ASN A 1 161 ? 15.078 -10.555 20.125 1 89.75 161 ASN A O 1
ATOM 1257 N N . GLU A 1 162 ? 13.055 -9.805 19.641 1 90.88 162 GLU A N 1
ATOM 1258 C CA . GLU A 1 162 ? 12.359 -10.938 20.234 1 90.88 162 GLU A CA 1
ATOM 1259 C C . GLU A 1 162 ? 11.633 -11.766 19.188 1 90.88 162 GLU A C 1
ATOM 1261 O O . GLU A 1 162 ? 11.055 -11.203 18.25 1 90.88 162 GLU A O 1
ATOM 1266 N N . VAL A 1 163 ? 11.805 -13.023 19.359 1 94.06 163 VAL A N 1
ATOM 1267 C CA . VAL A 1 163 ? 11.156 -13.938 18.438 1 94.06 163 VAL A CA 1
ATOM 1268 C C . VAL A 1 163 ? 9.719 -14.219 18.891 1 94.06 163 VAL A C 1
ATOM 1270 O O . VAL A 1 163 ? 9.5 -14.703 20 1 94.06 163 VAL A O 1
ATOM 1273 N N . ASN A 1 164 ? 8.773 -13.891 18.125 1 93.38 164 ASN A N 1
ATOM 1274 C CA . ASN A 1 164 ? 7.367 -14.164 18.375 1 93.38 164 ASN A CA 1
ATOM 1275 C C . ASN A 1 164 ? 6.836 -15.266 17.453 1 93.38 164 ASN A C 1
ATOM 1277 O O . ASN A 1 164 ? 6.91 -15.141 16.234 1 93.38 164 ASN A O 1
ATOM 1281 N N . ILE A 1 165 ? 6.312 -16.328 18.047 1 94.25 165 ILE A N 1
ATOM 1282 C CA . ILE A 1 165 ? 5.719 -17.391 17.234 1 94.25 165 ILE A CA 1
ATOM 1283 C C . ILE A 1 165 ? 4.297 -17 16.844 1 94.25 165 ILE A C 1
ATOM 1285 O O . ILE A 1 165 ? 3.408 -16.906 17.703 1 94.25 165 ILE A O 1
ATOM 1289 N N . LEU A 1 166 ? 4.07 -16.797 15.609 1 92.94 166 LEU A N 1
ATOM 1290 C CA . LEU A 1 166 ? 2.756 -16.406 15.117 1 92.94 166 LEU A CA 1
ATOM 1291 C C . LEU A 1 166 ? 1.836 -17.609 14.984 1 92.94 166 LEU A C 1
ATOM 1293 O O . LEU A 1 166 ? 0.638 -17.516 15.266 1 92.94 166 LEU A O 1
ATOM 1297 N N . MET A 1 167 ? 2.439 -18.656 14.477 1 91.12 167 MET A N 1
ATOM 1298 C CA . MET A 1 167 ? 1.642 -19.875 14.305 1 91.12 167 MET A CA 1
ATOM 1299 C C . MET A 1 167 ? 2.529 -21.109 14.281 1 91.12 167 MET A C 1
ATOM 1301 O O . MET A 1 167 ? 3.727 -21.016 14.008 1 91.12 167 MET A O 1
ATOM 1305 N N . SER A 1 168 ? 1.847 -22.172 14.586 1 92.19 168 SER A N 1
ATOM 1306 C CA . SER A 1 168 ? 2.473 -23.484 14.555 1 92.19 168 SER A CA 1
ATOM 1307 C C . SER A 1 168 ? 1.61 -24.5 13.805 1 92.19 168 SER A C 1
ATOM 1309 O O . SER A 1 168 ? 0.392 -24.531 13.984 1 92.19 168 SER A O 1
ATOM 1311 N N . LEU A 1 169 ? 2.268 -25.188 12.945 1 90.12 169 LEU A N 1
ATOM 1312 C CA . LEU A 1 169 ? 1.544 -26.266 12.266 1 90.12 169 LEU A CA 1
ATOM 1313 C C . LEU A 1 169 ? 1.151 -27.359 13.258 1 90.12 169 LEU A C 1
ATOM 1315 O O . LEU A 1 169 ? 1.868 -27.609 14.227 1 90.12 169 LEU A O 1
ATOM 1319 N N . PRO A 1 170 ? -0 -27.906 13.062 1 81.44 170 PRO A N 1
ATOM 1320 C CA . PRO A 1 170 ? -0.531 -28.875 14.023 1 81.44 170 PRO A CA 1
ATOM 1321 C C . PRO A 1 170 ? 0.369 -30.094 14.18 1 81.44 170 PRO A C 1
ATOM 1323 O O . PRO A 1 170 ? 0.541 -30.594 15.289 1 81.44 170 PRO A O 1
ATOM 1326 N N . GLU A 1 171 ? 0.853 -30.516 13.031 1 75.31 171 GLU A N 1
ATOM 1327 C CA . GLU A 1 171 ? 1.675 -31.719 13.117 1 75.31 171 GLU A CA 1
ATOM 1328 C C . GLU A 1 171 ? 3.1 -31.391 13.547 1 75.31 171 GLU A C 1
ATOM 1330 O O . GLU A 1 171 ? 3.736 -30.5 12.969 1 75.31 171 GLU A O 1
ATOM 1335 N N . SER A 1 172 ? 3.422 -32.031 14.562 1 65.62 172 SER A N 1
ATOM 1336 C CA . SER A 1 172 ? 4.742 -31.781 15.133 1 65.62 172 SER A CA 1
ATOM 1337 C C . SER A 1 172 ? 5.844 -32.031 14.109 1 65.62 172 SER A C 1
ATOM 1339 O O . SER A 1 172 ? 6.914 -31.422 14.172 1 65.62 172 SER A O 1
ATOM 1341 N N . SER A 1 173 ? 5.562 -32.844 13.203 1 68.5 173 SER A N 1
ATOM 1342 C CA . SER A 1 173 ? 6.598 -33.188 12.234 1 68.5 173 SER A CA 1
ATOM 1343 C C . SER A 1 173 ? 6.48 -32.344 10.977 1 68.5 173 SER A C 1
ATOM 1345 O O . SER A 1 173 ? 7.293 -32.469 10.055 1 68.5 173 SER A O 1
ATOM 1347 N N . ALA A 1 174 ? 5.707 -31.375 11.062 1 80.56 174 ALA A N 1
ATOM 1348 C CA . ALA A 1 174 ? 5.484 -30.594 9.859 1 80.56 174 ALA A CA 1
ATOM 1349 C C . ALA A 1 174 ? 6.586 -29.547 9.672 1 80.56 174 ALA A C 1
ATOM 1351 O O . ALA A 1 174 ? 7.125 -29.031 10.656 1 80.56 174 ALA A O 1
ATOM 1352 N N . ILE A 1 175 ? 7.059 -29.453 8.484 1 88.12 175 ILE A N 1
ATOM 1353 C CA . ILE A 1 175 ? 8.117 -28.516 8.125 1 88.12 175 ILE A CA 1
ATOM 1354 C C . ILE A 1 175 ? 7.562 -27.438 7.207 1 88.12 175 ILE A C 1
ATOM 1356 O O . ILE A 1 175 ? 6.77 -27.719 6.305 1 88.12 175 ILE A O 1
ATOM 1360 N N . ILE A 1 176 ? 7.934 -26.234 7.504 1 93.81 176 ILE A N 1
ATOM 1361 C CA . ILE A 1 176 ? 7.688 -25.156 6.551 1 93.81 176 ILE A CA 1
ATOM 1362 C C . ILE A 1 176 ? 8.922 -24.953 5.668 1 93.81 176 ILE A C 1
ATOM 1364 O O . ILE A 1 176 ? 9.961 -24.516 6.145 1 93.81 176 ILE A O 1
ATOM 1368 N N . LYS A 1 177 ? 8.75 -25.203 4.473 1 92.38 177 LYS A N 1
ATOM 1369 C CA . LYS A 1 177 ? 9.875 -25.188 3.549 1 92.38 177 LYS A CA 1
ATOM 1370 C C . LYS A 1 177 ? 10.102 -23.797 2.973 1 92.38 177 LYS A C 1
ATOM 1372 O O . LYS A 1 177 ? 11.227 -23.438 2.613 1 92.38 177 LYS A O 1
ATOM 1377 N N . THR A 1 178 ? 9.047 -23.156 2.787 1 95.25 178 THR A N 1
ATOM 1378 C CA . THR A 1 178 ? 9.117 -21.812 2.211 1 95.25 178 THR A CA 1
ATOM 1379 C C . THR A 1 178 ? 7.883 -21 2.592 1 95.25 178 THR A C 1
ATOM 1381 O O . THR A 1 178 ? 6.961 -21.516 3.229 1 95.25 178 THR A O 1
ATOM 1384 N N . MET A 1 179 ? 7.969 -19.75 2.283 1 96.69 179 MET A N 1
ATOM 1385 C CA . MET A 1 179 ? 6.852 -18.859 2.568 1 96.69 179 MET A CA 1
ATOM 1386 C C . MET A 1 179 ? 6.898 -17.625 1.67 1 96.69 179 MET A C 1
ATOM 1388 O O . MET A 1 179 ? 7.945 -17.297 1.117 1 96.69 179 MET A O 1
ATOM 1392 N N . ALA A 1 180 ? 5.758 -17.078 1.509 1 97.94 180 ALA A N 1
ATOM 1393 C CA . ALA A 1 180 ? 5.645 -15.797 0.821 1 97.94 180 ALA A CA 1
ATOM 1394 C C . ALA A 1 180 ? 4.652 -14.883 1.532 1 97.94 180 ALA A C 1
ATOM 1396 O O . ALA A 1 180 ? 3.688 -15.352 2.141 1 97.94 180 ALA A O 1
ATOM 1397 N N . VAL A 1 181 ? 4.98 -13.672 1.515 1 97.38 181 VAL A N 1
ATOM 1398 C CA . VAL A 1 181 ? 4.082 -12.656 2.061 1 97.38 181 VAL A CA 1
ATOM 1399 C C . VAL A 1 181 ? 3.582 -11.75 0.937 1 97.38 181 VAL A C 1
ATOM 1401 O O . VAL A 1 181 ? 4.348 -11.375 0.045 1 97.38 181 VAL A O 1
ATOM 1404 N N . CYS A 1 182 ? 2.34 -11.383 1.008 1 96.25 182 CYS A N 1
ATOM 1405 C CA . CYS A 1 182 ? 1.735 -10.562 -0.036 1 96.25 182 CYS A CA 1
ATOM 1406 C C . CYS A 1 182 ? 1.986 -9.078 0.22 1 96.25 182 CYS A C 1
ATOM 1408 O O . CYS A 1 182 ? 1.591 -8.547 1.26 1 96.25 182 CYS A O 1
ATOM 1410 N N . ALA A 1 183 ? 2.533 -8.391 -0.738 1 92.69 183 ALA A N 1
ATOM 1411 C CA . ALA A 1 183 ? 2.855 -6.977 -0.563 1 92.69 183 ALA A CA 1
ATOM 1412 C C . ALA A 1 183 ? 1.592 -6.121 -0.584 1 92.69 183 ALA A C 1
ATOM 1414 O O . ALA A 1 183 ? 1.49 -5.133 0.15 1 92.69 183 ALA A O 1
ATOM 1415 N N . GLU A 1 184 ? 0.61 -6.434 -1.383 1 90.75 184 GLU A N 1
ATOM 1416 C CA . GLU A 1 184 ? -0.605 -5.645 -1.553 1 90.75 184 GLU A CA 1
ATOM 1417 C C . GLU A 1 184 ? -1.598 -5.906 -0.424 1 90.75 184 GLU A C 1
ATOM 1419 O O . GLU A 1 184 ? -2.422 -5.047 -0.103 1 90.75 184 GLU A O 1
ATOM 1424 N N . ARG A 1 185 ? -1.562 -7.074 0.064 1 93 185 ARG A N 1
ATOM 1425 C CA . ARG A 1 185 ? -2.322 -7.48 1.241 1 93 185 ARG A CA 1
ATOM 1426 C C . ARG A 1 185 ? -1.405 -8.055 2.314 1 93 185 ARG A C 1
ATOM 1428 O O . ARG A 1 185 ? -1.409 -9.266 2.561 1 93 185 ARG A O 1
ATOM 1435 N N . PRO A 1 186 ? -0.797 -7.172 3.008 1 92.62 186 PRO A N 1
ATOM 1436 C CA . PRO A 1 186 ? 0.339 -7.547 3.852 1 92.62 186 PRO A CA 1
ATOM 1437 C C . PRO A 1 186 ? -0.05 -8.508 4.973 1 92.62 186 PRO A C 1
ATOM 1439 O O . PRO A 1 186 ? 0.823 -9.086 5.629 1 92.62 186 PRO A O 1
ATOM 1442 N N . PHE A 1 187 ? -1.307 -8.773 5.207 1 92.88 187 PHE A N 1
ATOM 1443 C CA . PHE A 1 187 ? -1.741 -9.672 6.266 1 92.88 187 PHE A CA 1
ATOM 1444 C C . PHE A 1 187 ? -1.82 -11.109 5.758 1 92.88 187 PHE A C 1
ATOM 1446 O O . PHE A 1 187 ? -1.982 -12.039 6.547 1 92.88 187 PHE A O 1
ATOM 1453 N N . ILE A 1 188 ? -1.658 -11.312 4.484 1 95.5 188 ILE A N 1
ATOM 1454 C CA . ILE A 1 188 ? -1.806 -12.641 3.904 1 95.5 188 ILE A CA 1
ATOM 1455 C C . ILE A 1 188 ? -0.43 -13.281 3.719 1 95.5 188 ILE A C 1
ATOM 1457 O O . ILE A 1 188 ? 0.493 -12.641 3.211 1 95.5 188 ILE A O 1
ATOM 1461 N N . MET A 1 189 ? -0.35 -14.516 4.102 1 96.69 189 MET A N 1
ATOM 1462 C CA . MET A 1 189 ? 0.87 -15.297 3.941 1 96.69 189 MET A CA 1
ATOM 1463 C C . MET A 1 189 ? 0.563 -16.656 3.33 1 96.69 189 MET A C 1
ATOM 1465 O O . MET A 1 189 ? -0.47 -17.266 3.631 1 96.69 189 MET A O 1
ATOM 1469 N N . ALA A 1 190 ? 1.436 -17.078 2.475 1 97.56 190 ALA A N 1
ATOM 1470 C CA . ALA A 1 190 ? 1.367 -18.422 1.905 1 97.56 190 ALA A CA 1
ATOM 1471 C C . ALA A 1 190 ? 2.508 -19.297 2.422 1 97.56 190 ALA A C 1
ATOM 1473 O O . ALA A 1 190 ? 3.658 -18.859 2.484 1 97.56 190 ALA A O 1
ATOM 1474 N N . LEU A 1 191 ? 2.193 -20.516 2.797 1 96 191 LEU A N 1
ATOM 1475 C CA . LEU A 1 191 ? 3.221 -21.422 3.299 1 96 191 LEU A CA 1
ATOM 1476 C C . LEU A 1 191 ? 3.404 -22.609 2.357 1 96 191 LEU A C 1
ATOM 1478 O O . LEU A 1 191 ? 2.426 -23.219 1.934 1 96 191 LEU A O 1
ATOM 1482 N N . GLY A 1 192 ? 4.652 -22.766 1.928 1 94.5 192 GLY A N 1
ATOM 1483 C CA . GLY A 1 192 ? 5.004 -24.016 1.258 1 94.5 192 GLY A CA 1
ATOM 1484 C C . GLY A 1 192 ? 5.426 -25.109 2.217 1 94.5 192 GLY A C 1
ATOM 1485 O O . GLY A 1 192 ? 6.391 -24.938 2.971 1 94.5 192 GLY A O 1
ATOM 1486 N N . LEU A 1 193 ? 4.715 -26.172 2.178 1 91.25 193 LEU A N 1
ATOM 1487 C CA . LEU A 1 193 ? 4.965 -27.281 3.082 1 91.25 193 LEU A CA 1
ATOM 1488 C C . LEU A 1 193 ? 5.547 -28.469 2.33 1 91.25 193 LEU A C 1
ATOM 1490 O O . LEU A 1 193 ? 5.809 -28.391 1.128 1 91.25 193 LEU A O 1
ATOM 1494 N N . ASP A 1 194 ? 5.863 -29.469 3.113 1 86.94 194 ASP A N 1
ATOM 1495 C CA . ASP A 1 194 ? 6.328 -30.703 2.486 1 86.94 194 ASP A CA 1
ATOM 1496 C C . ASP A 1 194 ? 5.152 -31.547 1.987 1 86.94 194 ASP A C 1
ATOM 1498 O O . ASP A 1 194 ? 5.086 -32.75 2.244 1 86.94 194 ASP A O 1
ATOM 1502 N N . GLU A 1 195 ? 4.168 -30.844 1.463 1 86.12 195 GLU A N 1
ATOM 1503 C CA . GLU A 1 195 ? 2.973 -31.406 0.837 1 86.12 195 GLU A CA 1
ATOM 1504 C C . GLU A 1 195 ? 2.506 -30.531 -0.329 1 86.12 195 GLU A C 1
ATOM 1506 O O . GLU A 1 195 ? 3.059 -29.453 -0.57 1 86.12 195 GLU A O 1
ATOM 1511 N N . ALA A 1 196 ? 1.559 -31.094 -1.036 1 86.62 196 ALA A N 1
ATOM 1512 C CA . ALA A 1 196 ? 1.062 -30.391 -2.219 1 86.62 196 ALA A CA 1
ATOM 1513 C C . ALA A 1 196 ? 0.227 -29.172 -1.826 1 86.62 196 ALA A C 1
ATOM 1515 O O . ALA A 1 196 ? 0.177 -28.188 -2.561 1 86.62 196 ALA A O 1
ATOM 1516 N N . GLU A 1 197 ? -0.374 -29.281 -0.659 1 90.31 197 GLU A N 1
ATOM 1517 C CA . GLU A 1 197 ? -1.275 -28.219 -0.21 1 90.31 197 GLU A CA 1
ATOM 1518 C C . GLU A 1 197 ? -0.498 -26.984 0.221 1 90.31 197 GLU A C 1
ATOM 1520 O O . GLU A 1 197 ? 0.524 -27.094 0.901 1 90.31 197 GLU A O 1
ATOM 1525 N N . VAL A 1 198 ? -0.951 -25.906 -0.248 1 94.12 198 VAL A N 1
ATOM 1526 C CA . VAL A 1 198 ? -0.381 -24.609 0.139 1 94.12 198 VAL A CA 1
ATOM 1527 C C . VAL A 1 198 ? -1.435 -23.781 0.863 1 94.12 198 VAL A C 1
ATOM 1529 O O . VAL A 1 198 ? -2.309 -23.188 0.228 1 94.12 198 VAL A O 1
ATOM 1532 N N . PRO A 1 199 ? -1.339 -23.734 2.121 1 94.81 199 PRO A N 1
ATOM 1533 C CA . PRO A 1 199 ? -2.312 -22.938 2.879 1 94.81 199 PRO A CA 1
ATOM 1534 C C . PRO A 1 199 ? -2.008 -21.453 2.852 1 94.81 199 PRO A C 1
ATOM 1536 O O . PRO A 1 199 ? -0.84 -21.047 2.881 1 94.81 199 PRO A O 1
ATOM 1539 N N . LEU A 1 200 ? -3.051 -20.672 2.752 1 95.38 200 LEU A N 1
ATOM 1540 C CA . LEU A 1 200 ? -2.979 -19.219 2.92 1 95.38 200 LEU A CA 1
ATOM 1541 C C . LEU A 1 200 ? -3.514 -18.812 4.285 1 95.38 200 LEU A C 1
ATOM 1543 O O . LEU A 1 200 ? -4.613 -19.203 4.676 1 95.38 200 LEU A O 1
ATOM 1547 N N . TYR A 1 201 ? -2.707 -18.016 4.969 1 95.06 201 TYR A N 1
ATOM 1548 C CA . TYR A 1 201 ? -3.07 -17.578 6.312 1 95.06 201 TYR A CA 1
ATOM 1549 C C . TYR A 1 201 ? -3.254 -16.062 6.363 1 95.06 201 TYR A C 1
ATOM 1551 O O . TYR A 1 201 ? -2.578 -15.328 5.645 1 95.06 201 TYR A O 1
ATOM 1559 N N . ASP A 1 202 ? -4.195 -15.664 7.152 1 93.62 202 ASP A N 1
ATOM 1560 C CA . ASP A 1 202 ? -4.254 -14.305 7.676 1 93.62 202 ASP A CA 1
ATOM 1561 C C . ASP A 1 202 ? -3.475 -14.188 8.984 1 93.62 202 ASP A C 1
ATOM 1563 O O . ASP A 1 202 ? -3.885 -14.742 10.008 1 93.62 202 ASP A O 1
ATOM 1567 N N . ARG A 1 203 ? -2.418 -13.477 8.938 1 92.38 203 ARG A N 1
ATOM 1568 C CA . ARG A 1 203 ? -1.509 -13.484 10.078 1 92.38 203 ARG A CA 1
ATOM 1569 C C . ARG A 1 203 ? -2.139 -12.797 11.289 1 92.38 203 ARG A C 1
ATOM 1571 O O . ARG A 1 203 ? -1.628 -12.898 12.406 1 92.38 203 ARG A O 1
ATOM 1578 N N . ARG A 1 204 ? -3.223 -12.109 11.125 1 89.69 204 ARG A N 1
ATOM 1579 C CA . ARG A 1 204 ? -3.908 -11.453 12.234 1 89.69 204 ARG A CA 1
ATOM 1580 C C . ARG A 1 204 ? -4.75 -12.445 13.023 1 89.69 204 ARG A C 1
ATOM 1582 O O . ARG A 1 204 ? -5.09 -12.188 14.188 1 89.69 204 ARG A O 1
ATOM 1589 N N . ILE A 1 205 ? -5.168 -13.523 12.32 1 88.44 205 ILE A N 1
ATOM 1590 C CA . ILE A 1 205 ? -5.848 -14.664 12.914 1 88.44 205 ILE A CA 1
ATOM 1591 C C . ILE A 1 205 ? -5.227 -15.961 12.406 1 88.44 205 ILE A C 1
ATOM 1593 O O . ILE A 1 205 ? -5.859 -16.703 11.648 1 88.44 205 ILE A O 1
ATOM 1597 N N . PRO A 1 206 ? -4.082 -16.266 12.875 1 87.75 206 PRO A N 1
ATOM 1598 C CA . PRO A 1 206 ? -3.291 -17.328 12.234 1 87.75 206 PRO A CA 1
ATOM 1599 C C . PRO A 1 206 ? -3.688 -18.734 12.703 1 87.75 206 PRO A C 1
ATOM 1601 O O . PRO A 1 206 ? -3.031 -19.703 12.344 1 87.75 206 PRO A O 1
ATOM 1604 N N . SER A 1 207 ? -4.711 -18.906 13.367 1 85.88 207 SER A N 1
ATOM 1605 C CA . SER A 1 207 ? -5.105 -20.203 13.93 1 85.88 207 SER A CA 1
ATOM 1606 C C . SER A 1 207 ? -5.496 -21.188 12.828 1 85.88 207 SER A C 1
ATOM 1608 O O . SER A 1 207 ? -5.273 -22.391 12.961 1 85.88 207 SER A O 1
ATOM 1610 N N . ARG A 1 208 ? -6.047 -20.703 11.727 1 88.81 208 ARG A N 1
ATOM 1611 C CA . ARG A 1 208 ? -6.426 -21.578 10.609 1 88.81 208 ARG A CA 1
ATOM 1612 C C . ARG A 1 208 ? -6.227 -20.859 9.273 1 88.81 208 ARG A C 1
ATOM 1614 O O . ARG A 1 208 ? -6.395 -19.641 9.188 1 88.81 208 ARG A O 1
ATOM 1621 N N . PRO A 1 209 ? -5.836 -21.688 8.312 1 91.81 209 PRO A N 1
ATOM 1622 C CA . PRO A 1 209 ? -5.777 -21.062 6.992 1 91.81 209 PRO A CA 1
ATOM 1623 C C . PRO A 1 209 ? -7.156 -20.672 6.465 1 91.81 209 PRO A C 1
ATOM 1625 O O . PRO A 1 209 ? -8.141 -21.391 6.703 1 91.81 209 PRO A O 1
ATOM 1628 N N . PHE A 1 210 ? -7.262 -19.609 5.777 1 90.12 210 PHE A N 1
ATOM 1629 C CA . PHE A 1 210 ? -8.555 -19.188 5.254 1 90.12 210 PHE A CA 1
ATOM 1630 C C . PHE A 1 210 ? -8.773 -19.734 3.848 1 90.12 210 PHE A C 1
ATOM 1632 O O . PHE A 1 210 ? -9.891 -19.734 3.34 1 90.12 210 PHE A O 1
ATOM 1639 N N . LEU A 1 211 ? -7.742 -20.172 3.23 1 91.81 211 LEU A N 1
ATOM 1640 C CA . LEU A 1 211 ? -7.793 -20.766 1.899 1 91.81 211 LEU A CA 1
ATOM 1641 C C . LEU A 1 211 ? -6.703 -21.812 1.731 1 91.81 211 LEU A C 1
ATOM 1643 O O . LEU A 1 211 ? -5.598 -21.672 2.258 1 91.81 211 LEU A O 1
ATOM 1647 N N . LYS A 1 212 ? -7.027 -22.859 1.088 1 92.44 212 LYS A N 1
ATOM 1648 C CA . LYS A 1 212 ? -6.07 -23.906 0.769 1 92.44 212 LYS A CA 1
ATOM 1649 C C . LYS A 1 212 ? -5.957 -24.109 -0.74 1 92.44 212 LYS A C 1
ATOM 1651 O O . LYS A 1 212 ? -6.965 -24.25 -1.431 1 92.44 212 LYS A O 1
ATOM 1656 N N . LEU A 1 213 ? -4.734 -24.094 -1.181 1 93.38 213 LEU A N 1
ATOM 1657 C CA . LEU A 1 213 ? -4.449 -24.312 -2.594 1 93.38 213 LEU A CA 1
ATOM 1658 C C . LEU A 1 213 ? -3.855 -25.688 -2.822 1 93.38 213 LEU A C 1
ATOM 1660 O O . LEU A 1 213 ? -2.9 -26.078 -2.148 1 93.38 213 LEU A O 1
ATOM 1664 N N . LYS A 1 214 ? -4.461 -26.328 -3.723 1 90 214 LYS A N 1
ATOM 1665 C CA . LYS A 1 214 ? -4.008 -27.688 -3.998 1 90 214 LYS A CA 1
ATOM 1666 C C . LYS A 1 214 ? -4.406 -28.141 -5.402 1 90 214 LYS A C 1
ATOM 1668 O O . LYS A 1 214 ? -5.57 -28 -5.793 1 90 214 LYS A O 1
ATOM 1673 N N . PRO A 1 215 ? -3.412 -28.672 -6.168 1 88.12 215 PRO A N 1
ATOM 1674 C CA . PRO A 1 215 ? -3.799 -29.219 -7.473 1 88.12 215 PRO A CA 1
ATOM 1675 C C . PRO A 1 215 ? -4.867 -30.312 -7.363 1 88.12 215 PRO A C 1
ATOM 1677 O O . PRO A 1 215 ? -4.836 -31.125 -6.438 1 88.12 215 PRO A O 1
ATOM 1680 N N . GLY A 1 216 ? -5.73 -30.312 -8.281 1 82.88 216 GLY A N 1
ATOM 1681 C CA . GLY A 1 216 ? -6.852 -31.25 -8.273 1 82.88 216 GLY A CA 1
ATOM 1682 C C . GLY A 1 216 ? -6.426 -32.688 -8.383 1 82.88 216 GLY A C 1
ATOM 1683 O O . GLY A 1 216 ? -7.203 -33.594 -8.07 1 82.88 216 GLY A O 1
ATOM 1684 N N . ASP A 1 217 ? -5.191 -32.938 -8.727 1 79.75 217 ASP A N 1
ATOM 1685 C CA . ASP A 1 217 ? -4.738 -34.312 -8.906 1 79.75 217 ASP A CA 1
ATOM 1686 C C . ASP A 1 217 ? -3.906 -34.781 -7.715 1 79.75 217 ASP A C 1
ATOM 1688 O O . ASP A 1 217 ? -3.219 -35.812 -7.793 1 79.75 217 ASP A O 1
ATOM 1692 N N . SER A 1 218 ? -3.881 -34.094 -6.688 1 72.12 218 SER A N 1
ATOM 1693 C CA . SER A 1 218 ? -2.975 -34.344 -5.574 1 72.12 218 SER A CA 1
ATOM 1694 C C . SER A 1 218 ? -3.248 -35.688 -4.934 1 72.12 218 SER A C 1
ATOM 1696 O O . SER A 1 218 ? -2.408 -36.219 -4.203 1 72.12 218 SER A O 1
ATOM 1698 N N . HIS A 1 219 ? -4.293 -36.219 -5.172 1 66.06 219 HIS A N 1
ATOM 1699 C CA . HIS A 1 219 ? -4.578 -37.531 -4.629 1 66.06 219 HIS A CA 1
ATOM 1700 C C . HIS A 1 219 ? -3.812 -38.625 -5.387 1 66.06 219 HIS A C 1
ATOM 1702 O O . HIS A 1 219 ? -3.562 -39.688 -4.852 1 66.06 219 HIS A O 1
ATOM 1708 N N . THR A 1 220 ? -3.479 -38.281 -6.531 1 57.22 220 THR A N 1
ATOM 1709 C CA . THR A 1 220 ? -2.824 -39.219 -7.414 1 57.22 220 THR A CA 1
ATOM 1710 C C . THR A 1 220 ? -1.31 -39.062 -7.379 1 57.22 220 THR A C 1
ATOM 1712 O O . THR A 1 220 ? -0.563 -40.031 -7.422 1 57.22 220 THR A O 1
ATOM 1715 N N . TYR A 1 221 ? -0.942 -37.844 -7.211 1 62.44 221 TYR A N 1
ATOM 1716 C CA . TYR A 1 221 ? 0.487 -37.562 -7.289 1 62.44 221 TYR A CA 1
ATOM 1717 C C . TYR A 1 221 ? 0.977 -36.875 -6.012 1 62.44 221 TYR A C 1
ATOM 1719 O O . TYR A 1 221 ? 0.285 -36.031 -5.449 1 62.44 221 TYR A O 1
ATOM 1727 N N . GLU A 1 222 ? 2.01 -37.469 -5.48 1 70.38 222 GLU A N 1
ATOM 1728 C CA . GLU A 1 222 ? 2.639 -36.875 -4.301 1 70.38 222 GLU A CA 1
ATOM 1729 C C . GLU A 1 222 ? 3.43 -35.625 -4.66 1 70.38 222 GLU A C 1
ATOM 1731 O O . GLU A 1 222 ? 4.625 -35.688 -4.961 1 70.38 222 GLU A O 1
ATOM 1736 N N . HIS A 1 223 ? 2.771 -34.562 -4.75 1 74.5 223 HIS A N 1
ATOM 1737 C CA . HIS A 1 223 ? 3.449 -33.312 -5 1 74.5 223 HIS A CA 1
ATOM 1738 C C . HIS A 1 223 ? 3.93 -32.656 -3.699 1 74.5 223 HIS A C 1
ATOM 1740 O O . HIS A 1 223 ? 3.373 -32.938 -2.631 1 74.5 223 HIS A O 1
ATOM 1746 N N . ARG A 1 224 ? 5.105 -32.094 -3.732 1 84.25 224 ARG A N 1
ATOM 1747 C CA . ARG A 1 224 ? 5.605 -31.266 -2.645 1 84.25 224 ARG A CA 1
ATOM 1748 C C . ARG A 1 224 ? 5.91 -29.844 -3.135 1 84.25 224 ARG A C 1
ATOM 1750 O O . ARG A 1 224 ? 6.148 -29.641 -4.324 1 84.25 224 ARG A O 1
ATOM 1757 N N . THR A 1 225 ? 5.859 -28.969 -2.227 1 89.75 225 THR A N 1
ATOM 1758 C CA . THR A 1 225 ? 6.039 -27.578 -2.619 1 89.75 225 THR A CA 1
ATOM 1759 C C . THR A 1 225 ? 7.473 -27.125 -2.359 1 89.75 225 THR A C 1
ATOM 1761 O O . THR A 1 225 ? 7.996 -27.297 -1.256 1 89.75 225 THR A O 1
ATOM 1764 N N . ASN A 1 226 ? 8.055 -26.5 -3.34 1 90.56 226 ASN A N 1
ATOM 1765 C CA . ASN A 1 226 ? 9.43 -26.016 -3.213 1 90.56 226 ASN A CA 1
ATOM 1766 C C . ASN A 1 226 ? 9.477 -24.5 -3.027 1 90.56 226 ASN A C 1
ATOM 1768 O O . ASN A 1 226 ? 10.406 -23.984 -2.412 1 90.56 226 ASN A O 1
ATOM 1772 N N . HIS A 1 227 ? 8.547 -23.891 -3.615 1 94.31 227 HIS A N 1
ATOM 1773 C CA . HIS A 1 227 ? 8.602 -22.438 -3.611 1 94.31 227 HIS A CA 1
ATOM 1774 C C . HIS A 1 227 ? 7.219 -21.828 -3.828 1 94.31 227 HIS A C 1
ATOM 1776 O O . HIS A 1 227 ? 6.395 -22.391 -4.551 1 94.31 227 HIS A O 1
ATOM 1782 N N . VAL A 1 228 ? 7.004 -20.719 -3.213 1 97.06 228 VAL A N 1
ATOM 1783 C CA . VAL A 1 228 ? 5.777 -19.953 -3.41 1 97.06 228 VAL A CA 1
ATOM 1784 C C . VAL A 1 228 ? 6.105 -18.453 -3.514 1 97.06 228 VAL A C 1
ATOM 1786 O O . VAL A 1 228 ? 7.02 -17.969 -2.844 1 97.06 228 VAL A O 1
ATOM 1789 N N . GLU A 1 229 ? 5.371 -17.812 -4.367 1 97.56 229 GLU A N 1
ATOM 1790 C CA . GLU A 1 229 ? 5.551 -16.359 -4.516 1 97.56 229 GLU A CA 1
ATOM 1791 C C . GLU A 1 229 ? 4.277 -15.703 -5.039 1 97.56 229 GLU A C 1
ATOM 1793 O O . GLU A 1 229 ? 3.621 -16.234 -5.938 1 97.56 229 GLU A O 1
ATOM 1798 N N . PHE A 1 230 ? 3.938 -14.562 -4.469 1 97.81 230 PHE A N 1
ATOM 1799 C CA . PHE A 1 230 ? 2.764 -13.82 -4.918 1 97.81 230 PHE A CA 1
ATOM 1800 C C . PHE A 1 230 ? 3.088 -12.992 -6.16 1 97.81 230 PHE A C 1
ATOM 1802 O O . PHE A 1 230 ? 4.23 -12.578 -6.355 1 97.81 230 PHE A O 1
ATOM 1809 N N . SER A 1 231 ? 2.033 -12.781 -6.957 1 97.25 231 SER A N 1
ATOM 1810 C CA . SER A 1 231 ? 2.156 -11.852 -8.078 1 97.25 231 SER A CA 1
ATOM 1811 C C . SER A 1 231 ? 2.273 -10.406 -7.586 1 97.25 231 SER A C 1
ATOM 1813 O O . SER A 1 231 ? 2.049 -10.125 -6.41 1 97.25 231 SER A O 1
ATOM 1815 N N . LYS A 1 232 ? 2.607 -9.523 -8.547 1 93.75 232 LYS A N 1
ATOM 1816 C CA . LYS A 1 232 ? 2.803 -8.117 -8.211 1 93.75 232 LYS A CA 1
ATOM 1817 C C . LYS A 1 232 ? 1.538 -7.516 -7.605 1 93.75 232 LYS A C 1
ATOM 1819 O O . LYS A 1 232 ? 1.608 -6.734 -6.652 1 93.75 232 LYS A O 1
ATOM 1824 N N . ASN A 1 233 ? 0.432 -7.852 -8.055 1 91.25 233 ASN A N 1
ATOM 1825 C CA . ASN A 1 233 ? -0.813 -7.273 -7.562 1 91.25 233 ASN A CA 1
ATOM 1826 C C . ASN A 1 233 ? -1.415 -8.109 -6.438 1 91.25 233 ASN A C 1
ATOM 1828 O O . ASN A 1 233 ? -2.473 -7.773 -5.902 1 91.25 233 ASN A O 1
ATOM 1832 N N . GLY A 1 234 ? -0.803 -9.266 -6.176 1 94.56 234 GLY A N 1
ATOM 1833 C CA . GLY A 1 234 ? -1.18 -10.062 -5.02 1 94.56 234 GLY A CA 1
ATOM 1834 C C . GLY A 1 234 ? -2.371 -10.969 -5.281 1 94.56 234 GLY A C 1
ATOM 1835 O O . GLY A 1 234 ? -2.834 -11.664 -4.379 1 94.56 234 GLY A O 1
ATOM 1836 N N . GLN A 1 235 ? -2.852 -11.078 -6.438 1 94.38 235 GLN A N 1
ATOM 1837 C CA . GLN A 1 235 ? -4.078 -11.812 -6.734 1 94.38 235 GLN A CA 1
ATOM 1838 C C . GLN A 1 235 ? -3.773 -13.258 -7.098 1 94.38 235 GLN A C 1
ATOM 1840 O O . GLN A 1 235 ? -4.672 -14.102 -7.113 1 94.38 235 GLN A O 1
ATOM 1845 N N . GLU A 1 236 ? -2.555 -13.523 -7.387 1 97.31 236 GLU A N 1
ATOM 1846 C CA . GLU A 1 236 ? -2.156 -14.867 -7.805 1 97.31 236 GLU A CA 1
ATOM 1847 C C . GLU A 1 236 ? -0.938 -15.344 -7.023 1 97.31 236 GLU A C 1
ATOM 1849 O O . GLU A 1 236 ? -0.191 -14.539 -6.465 1 97.31 236 GLU A O 1
ATOM 1854 N N . LEU A 1 237 ? -0.825 -16.641 -6.98 1 98.12 237 LEU A N 1
ATOM 1855 C CA . LEU A 1 237 ? 0.31 -17.281 -6.32 1 98.12 237 LEU A CA 1
ATOM 1856 C C . LEU A 1 237 ? 0.94 -18.328 -7.219 1 98.12 237 LEU A C 1
ATOM 1858 O O . LEU A 1 237 ? 0.245 -19.219 -7.727 1 98.12 237 LEU A O 1
ATOM 1862 N N . ILE A 1 238 ? 2.215 -18.203 -7.441 1 97.94 238 ILE A N 1
ATOM 1863 C CA . ILE A 1 238 ? 2.959 -19.219 -8.164 1 97.94 238 ILE A CA 1
ATOM 1864 C C . ILE A 1 238 ? 3.455 -20.281 -7.184 1 97.94 238 ILE A C 1
ATOM 1866 O O . ILE A 1 238 ? 3.895 -19.969 -6.074 1 97.94 238 ILE A O 1
ATOM 1870 N N . VAL A 1 239 ? 3.299 -21.484 -7.508 1 95.56 239 VAL A N 1
ATOM 1871 C CA . VAL A 1 239 ? 3.783 -22.609 -6.719 1 95.56 239 VAL A CA 1
ATOM 1872 C C . VAL A 1 239 ? 4.656 -23.516 -7.586 1 95.56 239 VAL A C 1
ATOM 1874 O O . VAL A 1 239 ? 4.219 -23.984 -8.648 1 95.56 239 VAL A O 1
ATOM 1877 N N . ASN A 1 240 ? 5.875 -23.625 -7.211 1 94.38 240 ASN A N 1
ATOM 1878 C CA . ASN A 1 240 ? 6.738 -24.625 -7.824 1 94.38 240 ASN A CA 1
ATOM 1879 C C . ASN A 1 240 ? 6.695 -25.953 -7.066 1 94.38 240 ASN A C 1
ATOM 1881 O O . ASN A 1 240 ? 7.035 -26 -5.883 1 94.38 240 ASN A O 1
ATOM 1885 N N . GLN A 1 241 ? 6.332 -26.922 -7.746 1 87.69 241 GLN A N 1
ATOM 1886 C CA . GLN A 1 241 ? 6.137 -28.219 -7.102 1 87.69 241 GLN A CA 1
ATOM 1887 C C . GLN A 1 241 ? 7.285 -29.172 -7.414 1 87.69 241 GLN A C 1
ATOM 1889 O O . GLN A 1 241 ? 7.789 -29.188 -8.539 1 87.69 241 GLN A O 1
ATOM 1894 N N . PHE A 1 242 ? 7.617 -29.891 -6.406 1 82.56 242 PHE A N 1
ATOM 1895 C CA . PHE A 1 242 ? 8.57 -30.984 -6.605 1 82.56 242 PHE A CA 1
ATOM 1896 C C . PHE A 1 242 ? 7.934 -32.125 -7.379 1 82.56 242 PHE A C 1
ATOM 1898 O O . PHE A 1 242 ? 6.824 -32.562 -7.055 1 82.56 242 PHE A O 1
ATOM 1905 N N . GLY A 1 243 ? 8.648 -32.625 -8.328 1 71.75 243 GLY A N 1
ATOM 1906 C CA . GLY A 1 243 ? 8.133 -33.719 -9.141 1 71.75 243 GLY A CA 1
ATOM 1907 C C . GLY A 1 243 ? 7.016 -33.281 -10.07 1 71.75 243 GLY A C 1
ATOM 1908 O O . GLY A 1 243 ? 6.414 -34.125 -10.75 1 71.75 243 GLY A O 1
ATOM 1909 N N . GLY A 1 244 ? 6.77 -32.031 -10.016 1 73.81 244 GLY A N 1
ATOM 1910 C CA . GLY A 1 244 ? 5.652 -31.531 -10.805 1 73.81 244 GLY A CA 1
ATOM 1911 C C . GLY A 1 244 ? 6.008 -30.312 -11.625 1 73.81 244 GLY A C 1
ATOM 1912 O O . GLY A 1 244 ? 7.121 -30.203 -12.141 1 73.81 244 GLY A O 1
ATOM 1913 N N . SER A 1 245 ? 4.93 -29.594 -11.867 1 86.81 245 SER A N 1
ATOM 1914 C CA . SER A 1 245 ? 5.027 -28.422 -12.727 1 86.81 245 SER A CA 1
ATOM 1915 C C . SER A 1 245 ? 4.883 -27.141 -11.922 1 86.81 245 SER A C 1
ATOM 1917 O O . SER A 1 245 ? 4.68 -27.188 -10.703 1 86.81 245 SER A O 1
ATOM 1919 N N . ILE A 1 246 ? 5.227 -26.109 -12.539 1 94.62 246 ILE A N 1
ATOM 1920 C CA . ILE A 1 246 ? 4.926 -24.797 -12 1 94.62 246 ILE A CA 1
ATOM 1921 C C . ILE A 1 246 ? 3.455 -24.453 -12.25 1 94.62 246 ILE A C 1
ATOM 1923 O O . ILE A 1 246 ? 2.957 -24.609 -13.367 1 94.62 246 ILE A O 1
ATOM 1927 N N . VAL A 1 247 ? 2.785 -24.109 -11.164 1 95.62 247 VAL A N 1
ATOM 1928 C CA . VAL A 1 247 ? 1.366 -23.812 -11.32 1 95.62 247 VAL A CA 1
ATOM 1929 C C . VAL A 1 247 ? 1.056 -22.453 -10.695 1 95.62 247 VAL A C 1
ATOM 1931 O O . VAL A 1 247 ? 1.795 -21.969 -9.836 1 95.62 247 VAL A O 1
ATOM 1934 N N . ILE A 1 248 ? 0.013 -21.875 -11.195 1 97.06 248 ILE A N 1
ATOM 1935 C CA . ILE A 1 248 ? -0.458 -20.609 -10.664 1 97.06 248 ILE A CA 1
ATOM 1936 C C . ILE A 1 248 ? -1.878 -20.766 -10.125 1 97.06 248 ILE A C 1
ATOM 1938 O O . ILE A 1 248 ? -2.738 -21.344 -10.789 1 97.06 248 ILE A O 1
ATOM 1942 N N . PHE A 1 249 ? -2.109 -20.266 -8.953 1 96.75 249 PHE A N 1
ATOM 1943 C CA . PHE A 1 249 ? -3.416 -20.266 -8.305 1 96.75 249 PHE A CA 1
ATOM 1944 C C . PHE A 1 249 ? -3.955 -18.844 -8.18 1 96.75 249 PHE A C 1
ATOM 1946 O O . PHE A 1 249 ? -3.184 -17.891 -8.094 1 96.75 249 PHE A O 1
ATOM 1953 N N . ASP A 1 250 ? -5.258 -18.734 -8.18 1 94.69 250 ASP A N 1
ATOM 1954 C CA . ASP A 1 250 ? -5.898 -17.531 -7.684 1 94.69 250 ASP A CA 1
ATOM 1955 C C . ASP A 1 250 ? -5.918 -17.5 -6.156 1 94.69 250 ASP A C 1
ATOM 1957 O O . ASP A 1 250 ? -6.047 -18.547 -5.516 1 94.69 250 ASP A O 1
ATOM 1961 N N . THR A 1 251 ? -5.789 -16.344 -5.609 1 92.62 251 THR A N 1
ATOM 1962 C CA . THR A 1 251 ? -5.695 -16.266 -4.156 1 92.62 251 THR A CA 1
ATOM 1963 C C . THR A 1 251 ? -6.992 -15.727 -3.555 1 92.62 251 THR A C 1
ATOM 1965 O O . THR A 1 251 ? -7.047 -15.422 -2.361 1 92.62 251 THR A O 1
ATOM 1968 N N . GLN A 1 252 ? -7.977 -15.508 -4.316 1 86.38 252 GLN A N 1
ATOM 1969 C CA . GLN A 1 252 ? -9.266 -15.008 -3.838 1 86.38 252 GLN A CA 1
ATOM 1970 C C . GLN A 1 252 ? -10.312 -16.125 -3.814 1 86.38 252 GLN A C 1
ATOM 1972 O O . GLN A 1 252 ? -10.391 -16.922 -4.746 1 86.38 252 GLN A O 1
ATOM 1977 N N . ARG A 1 253 ? -11.078 -16.047 -2.775 1 77.38 253 ARG A N 1
ATOM 1978 C CA . ARG A 1 253 ? -12.156 -17.031 -2.658 1 77.38 253 ARG A CA 1
ATOM 1979 C C . ARG A 1 253 ? -13.18 -16.859 -3.773 1 77.38 253 ARG A C 1
ATOM 1981 O O . ARG A 1 253 ? -13.438 -15.734 -4.219 1 77.38 253 ARG A O 1
ATOM 1988 N N . GLY A 1 254 ? -13.734 -17.891 -4.184 1 74.31 254 GLY A N 1
ATOM 1989 C CA . GLY A 1 254 ? -14.805 -17.859 -5.164 1 74.31 254 GLY A CA 1
ATOM 1990 C C . GLY A 1 254 ? -14.305 -17.938 -6.598 1 74.31 254 GLY A C 1
ATOM 1991 O O . GLY A 1 254 ? -15.102 -18.078 -7.527 1 74.31 254 GLY A O 1
ATOM 1992 N N . LYS A 1 255 ? -13.055 -17.922 -6.738 1 73.25 255 LYS A N 1
ATOM 1993 C CA . LYS A 1 255 ? -12.508 -17.984 -8.094 1 73.25 255 LYS A CA 1
ATOM 1994 C C . LYS A 1 255 ? -11.992 -19.375 -8.414 1 73.25 255 LYS A C 1
ATOM 1996 O O . LYS A 1 255 ? -11.156 -19.547 -9.305 1 73.25 255 LYS A O 1
ATOM 2001 N N . ASN A 1 256 ? -12.477 -20.328 -7.727 1 78.06 256 ASN A N 1
ATOM 2002 C CA . ASN A 1 256 ? -12.039 -21.703 -7.906 1 78.06 256 ASN A CA 1
ATOM 2003 C C . ASN A 1 256 ? -12.492 -22.266 -9.25 1 78.06 256 ASN A C 1
ATOM 2005 O O . ASN A 1 256 ? -13.68 -22.219 -9.578 1 78.06 256 ASN A O 1
ATOM 2009 N N . PRO A 1 257 ? -11.539 -22.797 -9.961 1 80.19 257 PRO A N 1
ATOM 2010 C CA . PRO A 1 257 ? -11.977 -23.531 -11.148 1 80.19 257 PRO A CA 1
ATOM 2011 C C . PRO A 1 257 ? -12.812 -24.766 -10.797 1 80.19 257 PRO A C 1
ATOM 2013 O O . PRO A 1 257 ? -12.398 -25.594 -9.984 1 80.19 257 PRO A O 1
ATOM 2016 N N . GLN A 1 258 ? -13.961 -24.828 -11.305 1 82.25 258 GLN A N 1
ATOM 2017 C CA . GLN A 1 258 ? -14.859 -25.953 -11.055 1 82.25 258 GLN A CA 1
ATOM 2018 C C . GLN A 1 258 ? -14.812 -26.953 -12.203 1 82.25 258 GLN A C 1
ATOM 2020 O O . GLN A 1 258 ? -15.844 -27.266 -12.797 1 82.25 258 GLN A O 1
ATOM 2025 N N . THR A 1 259 ? -13.633 -27.562 -12.305 1 88.31 259 THR A N 1
ATOM 2026 C CA . THR A 1 259 ? -13.352 -28.375 -13.484 1 88.31 259 THR A CA 1
ATOM 2027 C C . THR A 1 259 ? -14.273 -29.594 -13.539 1 88.31 259 THR A C 1
ATOM 2029 O O . THR A 1 259 ? -14.922 -29.844 -14.562 1 88.31 259 THR A O 1
ATOM 2032 N N . LEU A 1 260 ? -14.383 -30.344 -12.484 1 87.69 260 LEU A N 1
ATOM 2033 C CA . LEU A 1 260 ? -15.188 -31.562 -12.484 1 87.69 260 LEU A CA 1
ATOM 2034 C C . LEU A 1 260 ? -16.672 -31.25 -12.609 1 87.69 260 LEU A C 1
ATOM 2036 O O . LEU A 1 260 ? -17.391 -31.906 -13.367 1 87.69 260 LEU A O 1
ATOM 2040 N N . ASP A 1 261 ? -17.062 -30.266 -11.875 1 88.69 261 ASP A N 1
ATOM 2041 C CA . ASP A 1 261 ? -18.453 -29.828 -11.984 1 88.69 261 ASP A CA 1
ATOM 2042 C C . ASP A 1 261 ? -18.797 -29.391 -13.406 1 88.69 261 ASP A C 1
ATOM 2044 O O . ASP A 1 261 ? -19.859 -29.719 -13.93 1 88.69 261 ASP A O 1
ATOM 2048 N N . ASP A 1 262 ? -17.922 -28.672 -13.914 1 92.06 262 ASP A N 1
ATOM 2049 C CA . ASP A 1 262 ? -18.125 -28.219 -15.281 1 92.06 262 ASP A CA 1
ATOM 2050 C C . ASP A 1 262 ? -18.172 -29.391 -16.25 1 92.06 262 ASP A C 1
ATOM 2052 O O . ASP A 1 262 ? -18.969 -29.406 -17.188 1 92.06 262 ASP A O 1
ATOM 2056 N N . ALA A 1 263 ? -17.281 -30.312 -16.078 1 93.88 263 ALA A N 1
ATOM 2057 C CA . ALA A 1 263 ? -17.25 -31.5 -16.922 1 93.88 263 ALA A CA 1
ATOM 2058 C C . ALA A 1 263 ? -18.609 -32.219 -16.922 1 93.88 263 ALA A C 1
ATOM 2060 O O . ALA A 1 263 ? -19.172 -32.5 -17.969 1 93.88 263 ALA A O 1
ATOM 2061 N N . TYR A 1 264 ? -19.141 -32.406 -15.805 1 93.25 264 TYR A N 1
ATOM 2062 C CA . TYR A 1 264 ? -20.422 -33.125 -15.68 1 93.25 264 TYR A CA 1
ATOM 2063 C C . TYR A 1 264 ? -21.547 -32.281 -16.281 1 93.25 264 TYR A C 1
ATOM 2065 O O . TYR A 1 264 ? -22.422 -32.812 -16.969 1 93.25 264 TYR A O 1
ATOM 2073 N N . LYS A 1 265 ? -21.5 -31.047 -15.93 1 94.31 265 LYS A N 1
ATOM 2074 C CA . LYS A 1 265 ? -22.531 -30.172 -16.469 1 94.31 265 LYS A CA 1
ATOM 2075 C C . LYS A 1 265 ? -22.547 -30.203 -18 1 94.31 265 LYS A C 1
ATOM 2077 O O . LYS A 1 265 ? -23.609 -30.25 -18.609 1 94.31 265 LYS A O 1
ATOM 2082 N N . LEU A 1 266 ? -21.375 -30.188 -18.578 1 94.81 266 LEU A N 1
ATOM 2083 C CA . LEU A 1 266 ? -21.234 -30.203 -20.031 1 94.81 266 LEU A CA 1
ATOM 2084 C C . LEU A 1 266 ? -21.703 -31.531 -20.609 1 94.81 266 LEU A C 1
ATOM 2086 O O . LEU A 1 266 ? -22.344 -31.562 -21.672 1 94.81 266 LEU A O 1
ATOM 2090 N N . LEU A 1 267 ? -21.453 -32.562 -19.953 1 94.62 267 LEU A N 1
ATOM 2091 C CA . LEU A 1 267 ? -21.812 -33.906 -20.422 1 94.62 267 LEU A CA 1
ATOM 2092 C C . LEU A 1 267 ? -23.312 -34.156 -20.25 1 94.62 267 LEU A C 1
ATOM 2094 O O . LEU A 1 267 ? -23.906 -34.906 -21.031 1 94.62 267 LEU A O 1
ATOM 2098 N N . GLU A 1 268 ? -23.891 -33.531 -19.328 1 92.88 268 GLU A N 1
ATOM 2099 C CA . GLU A 1 268 ? -25.297 -33.75 -19.047 1 92.88 268 GLU A CA 1
ATOM 2100 C C . GLU A 1 268 ? -26.188 -32.844 -19.891 1 92.88 268 GLU A C 1
ATOM 2102 O O . GLU A 1 268 ? -27.422 -33.031 -19.906 1 92.88 268 GLU A O 1
ATOM 2107 N N . ASP A 1 269 ? -25.531 -31.922 -20.469 1 88.88 269 ASP A N 1
ATOM 2108 C CA . ASP A 1 269 ? -26.312 -31.031 -21.328 1 88.88 269 ASP A CA 1
ATOM 2109 C C . ASP A 1 269 ? -27.047 -31.828 -22.422 1 88.88 269 ASP A C 1
ATOM 2111 O O . ASP A 1 269 ? -26.422 -32.5 -23.234 1 88.88 269 ASP A O 1
ATOM 2115 N N . PRO A 1 270 ? -28.375 -31.719 -22.5 1 81.44 270 PRO A N 1
ATOM 2116 C CA . PRO A 1 270 ? -29.156 -32.531 -23.438 1 81.44 270 PRO A CA 1
ATOM 2117 C C . PRO A 1 270 ? -29.172 -31.953 -24.844 1 81.44 270 PRO A C 1
ATOM 2119 O O . PRO A 1 270 ? -29.625 -32.625 -25.781 1 81.44 270 PRO A O 1
ATOM 2122 N N . ALA A 1 271 ? -28.672 -30.797 -25.047 1 80.38 271 ALA A N 1
ATOM 2123 C CA . ALA A 1 271 ? -28.766 -30.125 -26.328 1 80.38 271 ALA A CA 1
ATOM 2124 C C . ALA A 1 271 ? -28.016 -30.906 -27.422 1 80.38 271 ALA A C 1
ATOM 2126 O O . ALA A 1 271 ? -27.109 -31.688 -27.109 1 80.38 271 ALA A O 1
ATOM 2127 N N . GLU A 1 272 ? -28.578 -30.859 -28.625 1 80 272 GLU A N 1
ATOM 2128 C CA . GLU A 1 272 ? -27.906 -31.438 -29.781 1 80 272 GLU A CA 1
ATOM 2129 C C . GLU A 1 272 ? -26.859 -30.484 -30.344 1 80 272 GLU A C 1
ATOM 2131 O O . GLU A 1 272 ? -27.078 -29.266 -30.422 1 80 272 GLU A O 1
ATOM 2136 N N . PHE A 1 273 ? -25.688 -31.078 -30.484 1 82.94 273 PHE A N 1
ATOM 2137 C CA . PHE A 1 273 ? -24.609 -30.234 -30.984 1 82.94 273 PHE A CA 1
ATOM 2138 C C . PHE A 1 273 ? -24.094 -30.734 -32.312 1 82.94 273 PHE A C 1
ATOM 2140 O O . PHE A 1 273 ? -24.078 -31.953 -32.562 1 82.94 273 PHE A O 1
ATOM 2147 N N . GLU A 1 274 ? -23.781 -29.844 -33.156 1 81.31 274 GLU A N 1
ATOM 2148 C CA . GLU A 1 274 ? -23.172 -30.203 -34.438 1 81.31 274 GLU A CA 1
ATOM 2149 C C . GLU A 1 274 ? -21.766 -30.75 -34.25 1 81.31 274 GLU A C 1
ATOM 2151 O O . GLU A 1 274 ? -20.953 -30.141 -33.562 1 81.31 274 GLU A O 1
ATOM 2156 N N . MET A 1 275 ? -21.531 -31.938 -34.781 1 82.19 275 MET A N 1
ATOM 2157 C CA . MET A 1 275 ? -20.203 -32.531 -34.688 1 82.19 275 MET A CA 1
ATOM 2158 C C . MET A 1 275 ? -19.188 -31.719 -35.5 1 82.19 275 MET A C 1
ATOM 2160 O O . MET A 1 275 ? -19.516 -31.203 -36.562 1 82.19 275 MET A O 1
ATOM 2164 N N . ILE A 1 276 ? -18.031 -31.609 -34.906 1 82.25 276 ILE A N 1
ATOM 2165 C CA . ILE A 1 276 ? -16.969 -30.922 -35.656 1 82.25 276 ILE A CA 1
ATOM 2166 C C . ILE A 1 276 ? -16.422 -31.844 -36.75 1 82.25 276 ILE A C 1
ATOM 2168 O O . ILE A 1 276 ? -15.938 -32.938 -36.438 1 82.25 276 ILE A O 1
ATOM 2172 N N . LEU A 1 277 ? -16.609 -31.469 -37.969 1 69.25 277 LEU A N 1
ATOM 2173 C CA . LEU A 1 277 ? -16.047 -32.219 -39.094 1 69.25 277 LEU A CA 1
ATOM 2174 C C . LEU A 1 277 ? -14.758 -31.562 -39.562 1 69.25 277 LEU A C 1
ATOM 2176 O O . LEU A 1 277 ? -14.648 -30.328 -39.625 1 69.25 277 LEU A O 1
ATOM 2180 N N . ARG A 1 278 ? -13.68 -32.375 -39.688 1 64.81 278 ARG A N 1
ATOM 2181 C CA . ARG A 1 278 ? -12.352 -31.906 -40.094 1 64.81 278 ARG A CA 1
ATOM 2182 C C . ARG A 1 278 ? -12.445 -30.953 -41.281 1 64.81 278 ARG A C 1
ATOM 2184 O O . ARG A 1 278 ? -11.75 -29.938 -41.344 1 64.81 278 ARG A O 1
ATOM 2191 N N . ASN A 1 279 ? -13.242 -31.375 -42.219 1 60.94 279 ASN A N 1
ATOM 2192 C CA . ASN A 1 279 ? -13.336 -30.641 -43.469 1 60.94 279 ASN A CA 1
ATOM 2193 C C . ASN A 1 279 ? -13.953 -29.266 -43.25 1 60.94 279 ASN A C 1
ATOM 2195 O O . ASN A 1 279 ? -13.797 -28.375 -44.094 1 60.94 279 ASN A O 1
ATOM 2199 N N . ASN A 1 280 ? -14.555 -28.953 -42.188 1 62.91 280 ASN A N 1
ATOM 2200 C CA . ASN A 1 280 ? -15.234 -27.688 -41.938 1 62.91 280 ASN A CA 1
ATOM 2201 C C . ASN A 1 280 ? -14.391 -26.734 -41.125 1 62.91 280 ASN A C 1
ATOM 2203 O O . ASN A 1 280 ? -14.828 -25.625 -40.781 1 62.91 280 ASN A O 1
ATOM 2207 N N . LEU A 1 281 ? -13.25 -27.094 -40.812 1 65.12 281 LEU A N 1
ATOM 2208 C CA . LEU A 1 281 ? -12.422 -26.219 -40 1 65.12 281 LEU A CA 1
ATOM 2209 C C . LEU A 1 281 ? -11.586 -25.281 -40.875 1 65.12 281 LEU A C 1
ATOM 2211 O O . LEU A 1 281 ? -11.125 -25.672 -41.938 1 65.12 281 LEU A O 1
ATOM 2215 N N . PRO A 1 282 ? -11.75 -23.969 -40.625 1 60 282 PRO A N 1
ATOM 2216 C CA . PRO A 1 282 ? -11.078 -22.984 -41.469 1 60 282 PRO A CA 1
ATOM 2217 C C . PRO A 1 282 ? -9.586 -23.266 -41.656 1 60 282 PRO A C 1
ATOM 2219 O O . PRO A 1 282 ? -8.961 -22.766 -42.594 1 60 282 PRO A O 1
ATOM 2222 N N . PHE A 1 283 ? -8.969 -23.922 -40.719 1 59.38 283 PHE A N 1
ATOM 2223 C CA . PHE A 1 283 ? -7.516 -23.859 -40.875 1 59.38 283 PHE A CA 1
ATOM 2224 C C . PHE A 1 283 ? -6.961 -25.203 -41.312 1 59.38 283 PHE A C 1
ATOM 2226 O O . PHE A 1 283 ? -7.102 -26.219 -40.594 1 59.38 283 PHE A O 1
ATOM 2233 N N . GLU A 1 284 ? -6.609 -25.125 -42.594 1 54.56 284 GLU A N 1
ATOM 2234 C CA . GLU A 1 284 ? -5.891 -26.219 -43.25 1 54.56 284 GLU A CA 1
ATOM 2235 C C . GLU A 1 284 ? -4.734 -26.719 -42.375 1 54.56 284 GLU A C 1
ATOM 2237 O O . GLU A 1 284 ? -4.379 -27.891 -42.406 1 54.56 284 GLU A O 1
ATOM 2242 N N . GLU A 1 285 ? -4.199 -25.812 -41.625 1 54.72 285 GLU A N 1
ATOM 2243 C CA . GLU A 1 285 ? -3.016 -26.125 -40.844 1 54.72 285 GLU A CA 1
ATOM 2244 C C . GLU A 1 285 ? -3.305 -27.219 -39.812 1 54.72 285 GLU A C 1
ATOM 2246 O O . GLU A 1 285 ? -2.41 -27.984 -39.469 1 54.72 285 GLU A O 1
ATOM 2251 N N . LEU A 1 286 ? -4.527 -27.219 -39.312 1 57.28 286 LEU A N 1
ATOM 2252 C CA . LEU A 1 286 ? -4.898 -28.266 -38.344 1 57.28 286 LEU A CA 1
ATOM 2253 C C . LEU A 1 286 ? -5.176 -29.578 -39.062 1 57.28 286 LEU A C 1
ATOM 2255 O O . LEU A 1 286 ? -5.207 -30.641 -38.438 1 57.28 286 LEU A O 1
ATOM 2259 N N . ARG A 1 287 ? -5.66 -29.484 -40.438 1 49.19 287 ARG A N 1
ATOM 2260 C CA . ARG A 1 287 ? -5.988 -30.672 -41.219 1 49.19 287 ARG A CA 1
ATOM 2261 C C . ARG A 1 287 ? -4.73 -31.469 -41.562 1 49.19 287 ARG A C 1
ATOM 2263 O O . ARG A 1 287 ? -4.816 -32.625 -41.938 1 49.19 287 ARG A O 1
ATOM 2270 N N . ASN A 1 288 ? -3.748 -30.766 -41.844 1 45.66 288 ASN A N 1
ATOM 2271 C CA . ASN A 1 288 ? -2.553 -31.5 -42.25 1 45.66 288 ASN A CA 1
ATOM 2272 C C . ASN A 1 288 ? -1.975 -32.312 -41.094 1 45.66 288 ASN A C 1
ATOM 2274 O O . ASN A 1 288 ? -1.602 -31.75 -40.062 1 45.66 288 ASN A O 1
ATOM 2278 N N . PRO A 1 289 ? -2.604 -33.469 -40.906 1 46.5 289 PRO A N 1
ATOM 2279 C CA . PRO A 1 289 ? -2.246 -34.5 -39.938 1 46.5 289 PRO A CA 1
ATOM 2280 C C . PRO A 1 289 ? -0.849 -34.312 -39.344 1 46.5 289 PRO A C 1
ATOM 2282 O O . PRO A 1 289 ? -0.562 -34.781 -38.25 1 46.5 289 PRO A O 1
ATOM 2285 N N . ARG A 1 290 ? 0.106 -34.406 -40.188 1 45.09 290 ARG A N 1
ATOM 2286 C CA . ARG A 1 290 ? 1.533 -34.5 -39.906 1 45.09 290 ARG A CA 1
ATOM 2287 C C . ARG A 1 290 ? 2.006 -33.344 -39.031 1 45.09 290 ARG A C 1
ATOM 2289 O O . ARG A 1 290 ? 2.705 -32.438 -39.531 1 45.09 290 ARG A O 1
ATOM 2296 N N . THR A 1 291 ? 1.092 -32.781 -38.312 1 52.31 291 THR A N 1
ATOM 2297 C CA . THR A 1 291 ? 1.871 -31.844 -37.5 1 52.31 291 THR A CA 1
ATOM 2298 C C . THR A 1 291 ? 3.143 -32.5 -37 1 52.31 291 THR A C 1
ATOM 2300 O O . THR A 1 291 ? 3.082 -33.531 -36.312 1 52.31 291 THR A O 1
ATOM 2303 N N . HIS A 1 292 ? 3.973 -32.594 -37.875 1 57.31 292 HIS A N 1
ATOM 2304 C CA . HIS A 1 292 ? 5.32 -33.094 -37.656 1 57.31 292 HIS A CA 1
ATOM 2305 C C . HIS A 1 292 ? 5.633 -33.156 -36.156 1 57.31 292 HIS A C 1
ATOM 2307 O O . HIS A 1 292 ? 6.363 -34.062 -35.719 1 57.31 292 HIS A O 1
ATOM 2313 N N . ILE A 1 293 ? 4.863 -32.469 -35.438 1 64.56 293 ILE A N 1
ATOM 2314 C CA . ILE A 1 293 ? 5.227 -32.406 -34.031 1 64.56 293 ILE A CA 1
ATOM 2315 C C . ILE A 1 293 ? 4.75 -33.656 -33.312 1 64.56 293 ILE A C 1
ATOM 2317 O O . ILE A 1 293 ? 5.48 -34.219 -32.5 1 64.56 293 ILE A O 1
ATOM 2321 N N . LEU A 1 294 ? 3.525 -34.125 -33.688 1 69.75 294 LEU A N 1
ATOM 2322 C CA . LEU A 1 294 ? 3.006 -35.312 -33 1 69.75 294 LEU A CA 1
ATOM 2323 C C . LEU A 1 294 ? 3.656 -36.594 -33.5 1 69.75 294 LEU A C 1
ATOM 2325 O O . LEU A 1 294 ? 3.824 -37.562 -32.781 1 69.75 294 LEU A O 1
ATOM 2329 N N . VAL A 1 295 ? 4.133 -36.438 -34.781 1 65.25 295 VAL A N 1
ATOM 2330 C CA . VAL A 1 295 ? 4.816 -37.562 -35.375 1 65.25 295 VAL A CA 1
ATOM 2331 C C . VAL A 1 295 ? 6.184 -37.75 -34.719 1 65.25 295 VAL A C 1
ATOM 2333 O O . VAL A 1 295 ? 6.617 -38.875 -34.5 1 65.25 295 VAL A O 1
ATOM 2336 N N . GLU A 1 296 ? 6.766 -36.719 -34.406 1 77.5 296 GLU A N 1
ATOM 2337 C CA . GLU A 1 296 ? 8.078 -36.75 -33.781 1 77.5 296 GLU A CA 1
ATOM 2338 C C . GLU A 1 296 ? 7.969 -37.062 -32.281 1 77.5 296 GLU A C 1
ATOM 2340 O O . GLU A 1 296 ? 8.984 -37.188 -31.594 1 77.5 296 GLU A O 1
ATOM 2345 N N . LYS A 1 297 ? 6.785 -37.25 -31.781 1 82.19 297 LYS A N 1
ATOM 2346 C CA . LYS A 1 297 ? 6.48 -37.594 -30.391 1 82.19 297 LYS A CA 1
ATOM 2347 C C . LYS A 1 297 ? 7.047 -36.562 -29.438 1 82.19 297 LYS A C 1
ATOM 2349 O O . LYS A 1 297 ? 7.535 -36.906 -28.359 1 82.19 297 LYS A O 1
ATOM 2354 N N . ASN A 1 298 ? 7.258 -35.406 -29.922 1 88.19 298 ASN A N 1
ATOM 2355 C CA . ASN A 1 298 ? 7.582 -34.312 -29.047 1 88.19 298 ASN A CA 1
ATOM 2356 C C . ASN A 1 298 ? 6.324 -33.594 -28.531 1 88.19 298 ASN A C 1
ATOM 2358 O O . ASN A 1 298 ? 5.984 -32.5 -29 1 88.19 298 ASN A O 1
ATOM 2362 N N . TYR A 1 299 ? 5.781 -34.125 -27.578 1 91 299 TYR A N 1
ATOM 2363 C CA . TYR A 1 299 ? 4.457 -33.75 -27.109 1 91 299 TYR A CA 1
ATOM 2364 C C . TYR A 1 299 ? 4.5 -32.375 -26.422 1 91 299 TYR A C 1
ATOM 2366 O O . TYR A 1 299 ? 3.531 -31.625 -26.469 1 91 299 TYR A O 1
ATOM 2374 N N . LEU A 1 300 ? 5.676 -32.094 -25.812 1 92.44 300 LEU A N 1
ATOM 2375 C CA . LEU A 1 300 ? 5.809 -30.766 -25.219 1 92.44 300 LEU A CA 1
ATOM 2376 C C . LEU A 1 300 ? 5.758 -29.672 -26.281 1 92.44 300 LEU A C 1
ATOM 2378 O O . LEU A 1 300 ? 5.062 -28.656 -26.109 1 92.44 300 LEU A O 1
ATOM 2382 N N . LYS A 1 301 ? 6.465 -29.906 -27.297 1 92.25 301 LYS A N 1
ATOM 2383 C CA . LYS A 1 301 ? 6.461 -28.969 -28.406 1 92.25 301 LYS A CA 1
ATOM 2384 C C . LYS A 1 301 ? 5.062 -28.812 -29 1 92.25 301 LYS A C 1
ATOM 2386 O O . LYS A 1 301 ? 4.645 -27.719 -29.359 1 92.25 301 LYS A O 1
ATOM 2391 N N . GLY A 1 302 ? 4.41 -29.953 -29.156 1 91.44 302 GLY A N 1
ATOM 2392 C CA . GLY A 1 302 ? 3.045 -29.922 -29.656 1 91.44 302 GLY A CA 1
ATOM 2393 C C . GLY A 1 302 ? 2.113 -29.109 -28.766 1 91.44 302 GLY A C 1
ATOM 2394 O O . GLY A 1 302 ? 1.353 -28.281 -29.266 1 91.44 302 GLY A O 1
ATOM 2395 N N . TYR A 1 303 ? 2.174 -29.391 -27.547 1 93.81 303 TYR A N 1
ATOM 2396 C CA . TYR A 1 303 ? 1.358 -28.656 -26.578 1 93.81 303 TYR A CA 1
ATOM 2397 C C . TYR A 1 303 ? 1.578 -27.156 -26.719 1 93.81 303 TYR A C 1
ATOM 2399 O O . TYR A 1 303 ? 0.617 -26.391 -26.781 1 93.81 303 TYR A O 1
ATOM 2407 N N . ASP A 1 304 ? 2.818 -26.703 -26.734 1 94.06 304 ASP A N 1
ATOM 2408 C CA . ASP A 1 304 ? 3.154 -25.297 -26.828 1 94.06 304 ASP A CA 1
ATOM 2409 C C . ASP A 1 304 ? 2.725 -24.719 -28.172 1 94.06 304 ASP A C 1
ATOM 2411 O O . ASP A 1 304 ? 2.324 -23.547 -28.266 1 94.06 304 ASP A O 1
ATOM 2415 N N . TYR A 1 305 ? 2.861 -25.531 -29.172 1 90.94 305 TYR A N 1
ATOM 2416 C CA . TYR A 1 305 ? 2.473 -25.109 -30.516 1 90.94 305 TYR A CA 1
ATOM 2417 C C . TYR A 1 305 ? 0.998 -24.719 -30.562 1 90.94 305 TYR A C 1
ATOM 2419 O O . TYR A 1 305 ? 0.641 -23.672 -31.078 1 90.94 305 TYR A O 1
ATOM 2427 N N . TYR A 1 306 ? 0.189 -25.547 -30.078 1 91.25 306 TYR A N 1
ATOM 2428 C CA . TYR A 1 306 ? -1.241 -25.266 -30.094 1 91.25 306 TYR A CA 1
ATOM 2429 C C . TYR A 1 306 ? -1.566 -24.062 -29.219 1 91.25 306 TYR A C 1
ATOM 2431 O O . TYR A 1 306 ? -2.484 -23.297 -29.516 1 91.25 306 TYR A O 1
ATOM 2439 N N . GLY A 1 307 ? -0.819 -23.891 -28.141 1 92.06 307 GLY A N 1
ATOM 2440 C CA . GLY A 1 307 ? -0.983 -22.703 -27.312 1 92.06 307 GLY A CA 1
ATOM 2441 C C . GLY A 1 307 ? -0.641 -21.422 -28.062 1 92.06 307 GLY A C 1
ATOM 2442 O O . GLY A 1 307 ? -1.347 -20.422 -27.922 1 92.06 307 GLY A O 1
ATOM 2443 N N . GLU A 1 308 ? 0.407 -21.438 -28.75 1 91.25 308 GLU A N 1
ATOM 2444 C CA . GLU A 1 308 ? 0.823 -20.281 -29.547 1 91.25 308 GLU A CA 1
ATOM 2445 C C . GLU A 1 308 ? -0.211 -19.953 -30.625 1 91.25 308 GLU A C 1
ATOM 2447 O O . GLU A 1 308 ? -0.509 -18.781 -30.859 1 91.25 308 GLU A O 1
ATOM 2452 N N . LEU A 1 309 ? -0.699 -20.984 -31.234 1 88.12 309 LEU A N 1
ATOM 2453 C CA . LEU A 1 309 ? -1.707 -20.781 -32.281 1 88.12 309 LEU A CA 1
ATOM 2454 C C . LEU A 1 309 ? -2.955 -20.125 -31.703 1 88.12 309 LEU A C 1
ATOM 2456 O O . LEU A 1 309 ? -3.543 -19.234 -32.344 1 88.12 309 LEU A O 1
ATOM 2460 N N . MET A 1 310 ? -3.312 -20.516 -30.594 1 90.19 310 MET A N 1
ATOM 2461 C CA . MET A 1 310 ? -4.492 -19.953 -29.953 1 90.19 310 MET A CA 1
ATOM 2462 C C . MET A 1 310 ? -4.27 -18.484 -29.609 1 90.19 310 MET A C 1
ATOM 2464 O O . MET A 1 310 ? -5.184 -17.672 -29.734 1 90.19 310 MET A O 1
ATOM 2468 N N . ALA A 1 311 ? -3.117 -18.172 -29.188 1 88.69 311 ALA A N 1
ATOM 2469 C CA . ALA A 1 311 ? -2.801 -16.797 -28.766 1 88.69 311 ALA A CA 1
ATOM 2470 C C . ALA A 1 311 ? -2.684 -15.867 -29.969 1 88.69 311 ALA A C 1
ATOM 2472 O O . ALA A 1 311 ? -2.969 -14.672 -29.859 1 88.69 311 ALA A O 1
ATOM 2473 N N . THR A 1 312 ? -2.332 -16.328 -31.062 1 85.5 312 THR A N 1
ATOM 2474 C CA . THR A 1 312 ? -1.994 -15.469 -32.188 1 85.5 312 THR A CA 1
ATOM 2475 C C . THR A 1 312 ? -3.115 -15.461 -33.219 1 85.5 312 THR A C 1
ATOM 2477 O O . THR A 1 312 ? -3.195 -14.555 -34.062 1 85.5 312 THR A O 1
ATOM 2480 N N . THR A 1 313 ? -3.91 -16.438 -33.094 1 83.25 313 THR A N 1
ATOM 2481 C CA . THR A 1 313 ? -4.934 -16.531 -34.156 1 83.25 313 THR A CA 1
ATOM 2482 C C . THR A 1 313 ? -5.926 -15.375 -34.031 1 83.25 313 THR A C 1
ATOM 2484 O O . THR A 1 313 ? -6.277 -14.953 -32.938 1 83.25 313 THR A O 1
ATOM 2487 N N . LYS A 1 314 ? -6.371 -14.812 -35.094 1 79.81 314 LYS A N 1
ATOM 2488 C CA . LYS A 1 314 ? -7.332 -13.719 -35.156 1 79.81 314 LYS A CA 1
ATOM 2489 C C . LYS A 1 314 ? -8.758 -14.242 -35.281 1 79.81 314 LYS A C 1
ATOM 2491 O O . LYS A 1 314 ? -9.719 -13.492 -35.125 1 79.81 314 LYS A O 1
ATOM 2496 N N . THR A 1 315 ? -8.797 -15.625 -35.5 1 77.81 315 THR A N 1
ATOM 2497 C CA . THR A 1 315 ? -10.125 -16.172 -35.75 1 77.81 315 THR A CA 1
ATOM 2498 C C . THR A 1 315 ? -10.93 -16.203 -34.438 1 77.81 315 THR A C 1
ATOM 2500 O O . THR A 1 315 ? -10.367 -16.344 -33.344 1 77.81 315 THR A O 1
ATOM 2503 N N . ARG A 1 316 ? -12.203 -16.062 -34.625 1 77.81 316 ARG A N 1
ATOM 2504 C CA . ARG A 1 316 ? -13.125 -16.109 -33.5 1 77.81 316 ARG A CA 1
ATOM 2505 C C . ARG A 1 316 ? -14.039 -17.312 -33.562 1 77.81 316 ARG A C 1
ATOM 2507 O O . ARG A 1 316 ? -15.086 -17.359 -32.938 1 77.81 316 ARG A O 1
ATOM 2514 N N . ASP A 1 317 ? -13.5 -18.25 -34.406 1 85.62 317 ASP A N 1
ATOM 2515 C CA . ASP A 1 317 ? -14.289 -19.469 -34.531 1 85.62 317 ASP A CA 1
ATOM 2516 C C . ASP A 1 317 ? -14.148 -20.344 -33.312 1 85.62 317 ASP A C 1
ATOM 2518 O O . ASP A 1 317 ? -13.07 -20.875 -33.031 1 85.62 317 ASP A O 1
ATOM 2522 N N . LEU A 1 318 ? -15.266 -20.609 -32.688 1 89.56 318 LEU A N 1
ATOM 2523 C CA . LEU A 1 318 ? -15.258 -21.344 -31.422 1 89.56 318 LEU A CA 1
ATOM 2524 C C . LEU A 1 318 ? -14.938 -22.828 -31.672 1 89.56 318 LEU A C 1
ATOM 2526 O O . LEU A 1 318 ? -14.352 -23.484 -30.812 1 89.56 318 LEU A O 1
ATOM 2530 N N . ARG A 1 319 ? -15.305 -23.375 -32.812 1 88.19 319 ARG A N 1
ATOM 2531 C CA . ARG A 1 319 ? -14.992 -24.766 -33.125 1 88.19 319 ARG A CA 1
ATOM 2532 C C . ARG A 1 319 ? -13.492 -24.969 -33.281 1 88.19 319 ARG A C 1
ATOM 2534 O O . ARG A 1 319 ? -12.953 -25.969 -32.812 1 88.19 319 ARG A O 1
ATOM 2541 N N . PHE A 1 320 ? -12.938 -24.016 -33.844 1 87.5 320 PHE A N 1
ATOM 2542 C CA . PHE A 1 320 ? -11.5 -24.078 -34.062 1 87.5 320 PHE A CA 1
ATOM 2543 C C . PHE A 1 320 ? -10.758 -24.031 -32.719 1 87.5 320 PHE A C 1
ATOM 2545 O O . PHE A 1 320 ? -9.875 -24.859 -32.469 1 87.5 320 PHE A O 1
ATOM 2552 N N . LEU A 1 321 ? -11.078 -23.156 -31.953 1 91.38 321 LEU A N 1
ATOM 2553 C CA . LEU A 1 321 ? -10.453 -23.031 -30.641 1 91.38 321 LEU A CA 1
ATOM 2554 C C . LEU A 1 321 ? -10.688 -24.297 -29.797 1 91.38 321 LEU A C 1
ATOM 2556 O O . LEU A 1 321 ? -9.805 -24.719 -29.062 1 91.38 321 LEU A O 1
ATOM 2560 N N . SER A 1 322 ? -11.836 -24.828 -29.938 1 93.94 322 SER A N 1
ATOM 2561 C CA . SER A 1 322 ? -12.156 -26.078 -29.25 1 93.94 322 SER A CA 1
ATOM 2562 C C . SER A 1 322 ? -11.219 -27.203 -29.672 1 93.94 322 SER A C 1
ATOM 2564 O O . SER A 1 322 ? -10.734 -27.969 -28.828 1 93.94 322 SER A O 1
ATOM 2566 N N . VAL A 1 323 ? -10.961 -27.266 -30.922 1 91.69 323 VAL A N 1
ATOM 2567 C CA . VAL A 1 323 ? -10.086 -28.312 -31.453 1 91.69 323 VAL A CA 1
ATOM 2568 C C . VAL A 1 323 ? -8.672 -28.109 -30.922 1 91.69 323 VAL A C 1
ATOM 2570 O O . VAL A 1 323 ? -7.98 -29.078 -30.609 1 91.69 323 VAL A O 1
ATOM 2573 N N . LEU A 1 324 ? -8.25 -26.906 -30.859 1 91.5 324 LEU A N 1
ATOM 2574 C CA . LEU A 1 324 ? -6.898 -26.641 -30.375 1 91.5 324 LEU A CA 1
ATOM 2575 C C . LEU A 1 324 ? -6.75 -27.078 -28.922 1 91.5 324 LEU A C 1
ATOM 2577 O O . LEU A 1 324 ? -5.734 -27.672 -28.547 1 91.5 324 LEU A O 1
ATOM 2581 N N . HIS A 1 325 ? -7.703 -26.844 -28.125 1 94.94 325 HIS A N 1
ATOM 2582 C CA . HIS A 1 325 ? -7.676 -27.312 -26.75 1 94.94 325 HIS A CA 1
ATOM 2583 C C . HIS A 1 325 ? -7.664 -28.844 -26.688 1 94.94 325 HIS A C 1
ATOM 2585 O O . HIS A 1 325 ? -6.949 -29.422 -25.875 1 94.94 325 HIS A O 1
ATOM 2591 N N . SER A 1 326 ? -8.453 -29.422 -27.469 1 94.5 326 SER A N 1
ATOM 2592 C CA . SER A 1 326 ? -8.5 -30.875 -27.516 1 94.5 326 SER A CA 1
ATOM 2593 C C . SER A 1 326 ? -7.152 -31.453 -27.969 1 94.5 326 SER A C 1
ATOM 2595 O O . SER A 1 326 ? -6.734 -32.5 -27.469 1 94.5 326 SER A O 1
ATOM 2597 N N . ASN A 1 327 ? -6.531 -30.781 -28.906 1 91.75 327 ASN A N 1
ATOM 2598 C CA . ASN A 1 327 ? -5.211 -31.219 -29.344 1 91.75 327 ASN A CA 1
ATOM 2599 C C . ASN A 1 327 ? -4.172 -31.062 -28.234 1 91.75 327 ASN A C 1
ATOM 2601 O O . ASN A 1 327 ? -3.262 -31.891 -28.125 1 91.75 327 ASN A O 1
ATOM 2605 N N . ARG A 1 328 ? -4.23 -30.094 -27.484 1 94.25 328 ARG A N 1
ATOM 2606 C CA . ARG A 1 328 ? -3.369 -29.969 -26.312 1 94.25 328 ARG A CA 1
ATOM 2607 C C . ARG A 1 328 ? -3.566 -31.125 -25.359 1 94.25 328 ARG A C 1
ATOM 2609 O O . ARG A 1 328 ? -2.598 -31.672 -24.812 1 94.25 328 ARG A O 1
ATOM 2616 N N . ALA A 1 329 ? -4.812 -31.469 -25.203 1 96.25 329 ALA A N 1
ATOM 2617 C CA . ALA A 1 329 ? -5.117 -32.594 -24.344 1 96.25 329 ALA A CA 1
ATOM 2618 C C . ALA A 1 329 ? -4.453 -33.875 -24.844 1 96.25 329 ALA A C 1
ATOM 2620 O O . ALA A 1 329 ? -3.943 -34.688 -24.062 1 96.25 329 ALA A O 1
ATOM 2621 N N . THR A 1 330 ? -4.461 -34.031 -26.109 1 93.69 330 THR A N 1
ATOM 2622 C CA . THR A 1 330 ? -3.826 -35.219 -26.703 1 93.69 330 THR A CA 1
ATOM 2623 C C . THR A 1 330 ? -2.334 -35.219 -26.375 1 93.69 330 THR A C 1
ATOM 2625 O O . THR A 1 330 ? -1.768 -36.281 -26.094 1 93.69 330 THR A O 1
ATOM 2628 N N . CYS A 1 331 ? -1.758 -34.094 -26.5 1 93.62 331 CYS A N 1
ATOM 2629 C CA . CYS A 1 331 ? -0.338 -34 -26.172 1 93.62 331 CYS A CA 1
ATOM 2630 C C . CYS A 1 331 ? -0.077 -34.406 -24.734 1 93.62 331 CYS A C 1
ATOM 2632 O O . CYS A 1 331 ? 0.887 -35.094 -24.453 1 93.62 331 CYS A O 1
ATOM 2634 N N . LEU A 1 332 ? -0.902 -34.062 -23.906 1 95 332 LEU A N 1
ATOM 2635 C CA . LEU A 1 332 ? -0.766 -34.406 -22.484 1 95 332 LEU A CA 1
ATOM 2636 C C . LEU A 1 332 ? -1.007 -35.875 -22.25 1 95 332 LEU A C 1
ATOM 2638 O O . LEU A 1 332 ? -0.26 -36.531 -21.516 1 95 332 LEU A O 1
ATOM 2642 N N . ASN A 1 333 ? -2.016 -36.438 -22.891 1 94.12 333 ASN A N 1
ATOM 2643 C CA . ASN A 1 333 ? -2.369 -37.844 -22.734 1 94.12 333 ASN A CA 1
ATOM 2644 C C . ASN A 1 333 ? -1.248 -38.781 -23.219 1 94.12 333 ASN A C 1
ATOM 2646 O O . ASN A 1 333 ? -1.164 -39.938 -22.797 1 94.12 333 ASN A O 1
ATOM 2650 N N . GLU A 1 334 ? -0.503 -38.188 -24.094 1 92 334 GLU A N 1
ATOM 2651 C CA . GLU A 1 334 ? 0.571 -39 -24.656 1 92 334 GLU A CA 1
ATOM 2652 C C . GLU A 1 334 ? 1.881 -38.781 -23.906 1 92 334 GLU A C 1
ATOM 2654 O O . GLU A 1 334 ? 2.717 -39.688 -23.828 1 92 334 GLU A O 1
ATOM 2659 N N . ARG A 1 335 ? 2.125 -37.656 -23.406 1 88.44 335 ARG A N 1
ATOM 2660 C CA . ARG A 1 335 ? 3.342 -37.344 -22.656 1 88.44 335 ARG A CA 1
ATOM 2661 C C . ARG A 1 335 ? 3.371 -38.094 -21.328 1 88.44 335 ARG A C 1
ATOM 2663 O O . ARG A 1 335 ? 4.379 -38.688 -20.969 1 88.44 335 ARG A O 1
ATOM 2670 N N . LEU A 1 336 ? 2.295 -38.031 -20.531 1 87.69 336 LEU A N 1
ATOM 2671 C CA . LEU A 1 336 ? 2.02 -38.812 -19.328 1 87.69 336 LEU A CA 1
ATOM 2672 C C . LEU A 1 336 ? 2.959 -38.406 -18.188 1 87.69 336 LEU A C 1
ATOM 2674 O O . LEU A 1 336 ? 3.457 -39.25 -17.453 1 87.69 336 LEU A O 1
ATOM 2678 N N . TYR A 1 337 ? 3.354 -37.188 -18.109 1 83.81 337 TYR A N 1
ATOM 2679 C CA . TYR A 1 337 ? 4.055 -36.688 -16.938 1 83.81 337 TYR A CA 1
ATOM 2680 C C . TYR A 1 337 ? 3.094 -36.438 -15.773 1 83.81 337 TYR A C 1
ATOM 2682 O O . TYR A 1 337 ? 1.882 -36.344 -15.977 1 83.81 337 TYR A O 1
ATOM 2690 N N . PRO A 1 338 ? 3.635 -36.438 -14.586 1 84.06 338 PRO A N 1
ATOM 2691 C CA . PRO A 1 338 ? 2.752 -36.188 -13.445 1 84.06 338 PRO A CA 1
ATOM 2692 C C . PRO A 1 338 ? 1.905 -34.938 -13.609 1 84.06 338 PRO A C 1
ATOM 2694 O O . PRO A 1 338 ? 2.436 -33.875 -13.922 1 84.06 338 PRO A O 1
ATOM 2697 N N . GLY A 1 339 ? 0.638 -35.156 -13.445 1 88.88 339 GLY A N 1
ATOM 2698 C CA . GLY A 1 339 ? -0.283 -34.031 -13.531 1 88.88 339 GLY A CA 1
ATOM 2699 C C . GLY A 1 339 ? -0.908 -33.875 -14.906 1 88.88 339 GLY A C 1
ATOM 2700 O O . GLY A 1 339 ? -1.867 -33.125 -15.07 1 88.88 339 GLY A O 1
ATOM 2701 N N . ASP A 1 340 ? -0.428 -34.594 -15.875 1 92.38 340 ASP A N 1
ATOM 2702 C CA . ASP A 1 340 ? -0.884 -34.438 -17.25 1 92.38 340 ASP A CA 1
ATOM 2703 C C . ASP A 1 340 ? -2.336 -34.875 -17.406 1 92.38 340 ASP A C 1
ATOM 2705 O O . ASP A 1 340 ? -3.113 -34.25 -18.125 1 92.38 340 ASP A O 1
ATOM 2709 N N . TRP A 1 341 ? -2.684 -35.938 -16.734 1 92.5 341 TRP A N 1
ATOM 2710 C CA . TRP A 1 341 ? -4.051 -36.438 -16.859 1 92.5 341 TRP A CA 1
ATOM 2711 C C . TRP A 1 341 ? -5.055 -35.406 -16.406 1 92.5 341 TRP A C 1
ATOM 2713 O O . TRP A 1 341 ? -6.027 -35.125 -17.125 1 92.5 341 TRP A O 1
ATOM 2723 N N . TRP A 1 342 ? -4.773 -34.812 -15.281 1 92.25 342 TRP A N 1
ATOM 2724 C CA . TRP A 1 342 ? -5.688 -33.812 -14.758 1 92.25 342 TRP A CA 1
ATOM 2725 C C . TRP A 1 342 ? -5.73 -32.594 -15.664 1 92.25 342 TRP A C 1
ATOM 2727 O O . TRP A 1 342 ? -6.805 -32.031 -15.93 1 92.25 342 TRP A O 1
ATOM 2737 N N . HIS A 1 343 ? -4.547 -32.219 -16.062 1 94.69 343 HIS A N 1
ATOM 2738 C CA . HIS A 1 343 ? -4.5 -31.047 -16.938 1 94.69 343 HIS A CA 1
ATOM 2739 C C . HIS A 1 343 ? -5.199 -31.328 -18.266 1 94.69 343 HIS A C 1
ATOM 2741 O O . HIS A 1 343 ? -5.758 -30.422 -18.875 1 94.69 343 HIS A O 1
ATOM 2747 N N . SER A 1 344 ? -5.121 -32.531 -18.703 1 96.56 344 SER A N 1
ATOM 2748 C CA . SER A 1 344 ? -5.84 -32.938 -19.906 1 96.56 344 SER A CA 1
ATOM 2749 C C . SER A 1 344 ? -7.348 -32.781 -19.719 1 96.56 344 SER A C 1
ATOM 2751 O O . SER A 1 344 ? -8.039 -32.281 -20.609 1 96.56 344 SER A O 1
ATOM 2753 N N . ILE A 1 345 ? -7.82 -33.188 -18.625 1 95.88 345 ILE A N 1
ATOM 2754 C CA . ILE A 1 345 ? -9.242 -33.031 -18.344 1 95.88 345 ILE A CA 1
ATOM 2755 C C . ILE A 1 345 ? -9.609 -31.547 -18.375 1 95.88 345 ILE A C 1
ATOM 2757 O O . ILE A 1 345 ? -10.625 -31.172 -18.953 1 95.88 345 ILE A O 1
ATOM 2761 N N . LYS A 1 346 ? -8.797 -30.766 -17.812 1 96.19 346 LYS A N 1
ATOM 2762 C CA . LYS A 1 346 ? -9.047 -29.328 -17.812 1 96.19 346 LYS A CA 1
ATOM 2763 C C . LYS A 1 346 ? -9.109 -28.781 -19.234 1 96.19 346 LYS A C 1
ATOM 2765 O O . LYS A 1 346 ? -9.984 -27.984 -19.562 1 96.19 346 LYS A O 1
ATOM 2770 N N . GLU A 1 347 ? -8.188 -29.188 -20.062 1 97.38 347 GLU A N 1
ATOM 2771 C CA . GLU A 1 347 ? -8.188 -28.766 -21.453 1 97.38 347 GLU A CA 1
ATOM 2772 C C . GLU A 1 347 ? -9.445 -29.234 -22.188 1 97.38 347 GLU A C 1
ATOM 2774 O O . GLU A 1 347 ? -9.992 -28.5 -23.016 1 97.38 347 GLU A O 1
ATOM 2779 N N . CYS A 1 348 ? -9.844 -30.391 -21.953 1 97.88 348 CYS A N 1
ATOM 2780 C CA . CYS A 1 348 ? -11.047 -30.922 -22.594 1 97.88 348 CYS A CA 1
ATOM 2781 C C . CYS A 1 348 ? -12.281 -30.141 -22.172 1 97.88 348 CYS A C 1
ATOM 2783 O O . CYS A 1 348 ? -13.172 -29.891 -22.984 1 97.88 348 CYS A O 1
ATOM 2785 N N . VAL A 1 349 ? -12.328 -29.844 -20.922 1 97.12 349 VAL A N 1
ATOM 2786 C CA . VAL A 1 349 ? -13.445 -29.047 -20.438 1 97.12 349 VAL A CA 1
ATOM 2787 C C . VAL A 1 349 ? -13.477 -27.688 -21.141 1 97.12 349 VAL A C 1
ATOM 2789 O O . VAL A 1 349 ? -14.539 -27.219 -21.562 1 97.12 349 VAL A O 1
ATOM 2792 N N . LYS A 1 350 ? -12.344 -27.078 -21.281 1 96.88 350 LYS A N 1
ATOM 2793 C CA . LYS A 1 350 ? -12.266 -25.812 -22.016 1 96.88 350 LYS A CA 1
ATOM 2794 C C . LYS A 1 350 ? -12.75 -26 -23.453 1 96.88 350 LYS A C 1
ATOM 2796 O O . LYS A 1 350 ? -13.461 -25.141 -23.984 1 96.88 350 LYS A O 1
ATOM 2801 N N . ALA A 1 351 ? -12.328 -27.062 -24.031 1 96.56 351 ALA A N 1
ATOM 2802 C CA . ALA A 1 351 ? -12.727 -27.359 -25.406 1 96.56 351 ALA A CA 1
ATOM 2803 C C . ALA A 1 351 ? -14.25 -27.484 -25.516 1 96.56 351 ALA A C 1
ATOM 2805 O O . ALA A 1 351 ? -14.859 -26.906 -26.406 1 96.56 351 ALA A O 1
ATOM 2806 N N . LEU A 1 352 ? -14.844 -28.141 -24.625 1 96.44 352 LEU A N 1
ATOM 2807 C CA . LEU A 1 352 ? -16.266 -28.438 -24.672 1 96.44 352 LEU A CA 1
ATOM 2808 C C . LEU A 1 352 ? -17.078 -27.188 -24.312 1 96.44 352 LEU A C 1
ATOM 2810 O O . LEU A 1 352 ? -18.219 -27.031 -24.75 1 96.44 352 LEU A O 1
ATOM 2814 N N . LYS A 1 353 ? -16.531 -26.359 -23.5 1 96.06 353 LYS A N 1
ATOM 2815 C CA . LYS A 1 353 ? -17.203 -25.094 -23.219 1 96.06 353 LYS A CA 1
ATOM 2816 C C . LYS A 1 353 ? -17.312 -24.234 -24.469 1 96.06 353 LYS A C 1
ATOM 2818 O O . LYS A 1 353 ? -18.281 -23.484 -24.625 1 96.06 353 LYS A O 1
ATOM 2823 N N . LEU A 1 354 ? -16.328 -24.391 -25.312 1 94.62 354 LEU A N 1
ATOM 2824 C CA . LEU A 1 354 ? -16.344 -23.641 -26.562 1 94.62 354 LEU A CA 1
ATOM 2825 C C . LEU A 1 354 ? -17.281 -24.297 -27.578 1 94.62 354 LEU A C 1
ATOM 2827 O O . LEU A 1 354 ? -18.016 -23.594 -28.281 1 94.62 354 LEU A O 1
ATOM 2831 N N . HIS A 1 355 ? -17.219 -25.641 -27.703 1 93.31 355 HIS A N 1
ATOM 2832 C CA . HIS A 1 355 ? -18.094 -26.375 -28.609 1 93.31 355 HIS A CA 1
ATOM 2833 C C . HIS A 1 355 ? -18.344 -27.797 -28.094 1 93.31 355 HIS A C 1
ATOM 2835 O O . HIS A 1 355 ? -17.438 -28.641 -28.156 1 93.31 355 HIS A O 1
ATOM 2841 N N . GLN A 1 356 ? -19.516 -28.109 -27.766 1 93.62 356 GLN A N 1
ATOM 2842 C CA . GLN A 1 356 ? -19.844 -29.375 -27.125 1 93.62 356 GLN A CA 1
ATOM 2843 C C . GLN A 1 356 ? -19.922 -30.516 -28.141 1 93.62 356 GLN A C 1
ATOM 2845 O O . GLN A 1 356 ? -19.953 -31.688 -27.75 1 93.62 356 GLN A O 1
ATOM 2850 N N . GLY A 1 357 ? -19.953 -30.172 -29.391 1 91 357 GLY A N 1
ATOM 2851 C CA . GLY A 1 357 ? -19.984 -31.188 -30.422 1 91 357 GLY A CA 1
ATOM 2852 C C . GLY A 1 357 ? -18.609 -31.75 -30.734 1 91 357 GLY A C 1
ATOM 2853 O O . GLY A 1 357 ? -18.438 -32.469 -31.719 1 91 357 GLY A O 1
ATOM 2854 N N . ASN A 1 358 ? -17.625 -31.5 -29.984 1 93 358 ASN A N 1
ATOM 2855 C CA . ASN A 1 358 ? -16.281 -32 -30.141 1 93 358 ASN A CA 1
ATOM 2856 C C . ASN A 1 358 ? -16.141 -33.406 -29.578 1 93 358 ASN A C 1
ATOM 2858 O O . ASN A 1 358 ? -15.781 -33.594 -28.406 1 93 358 ASN A O 1
ATOM 2862 N N . SER A 1 359 ? -16.297 -34.406 -30.422 1 92.69 359 SER A N 1
ATOM 2863 C CA . SER A 1 359 ? -16.281 -35.812 -30 1 92.69 359 SER A CA 1
ATOM 2864 C C . SER A 1 359 ? -14.898 -36.219 -29.469 1 92.69 359 SER A C 1
ATOM 2866 O O . SER A 1 359 ? -14.797 -36.969 -28.5 1 92.69 359 SER A O 1
ATOM 2868 N N . LYS A 1 360 ? -13.836 -35.688 -30.047 1 92.69 360 LYS A N 1
ATOM 2869 C CA . LYS A 1 360 ? -12.477 -36.031 -29.641 1 92.69 360 LYS A CA 1
ATOM 2870 C C . LYS A 1 360 ? -12.195 -35.531 -28.219 1 92.69 360 LYS A C 1
ATOM 2872 O O . LYS A 1 360 ? -11.484 -36.188 -27.469 1 92.69 360 LYS A O 1
ATOM 2877 N N . ALA A 1 361 ? -12.711 -34.344 -27.891 1 95.81 361 ALA A N 1
ATOM 2878 C CA . ALA A 1 361 ? -12.539 -33.812 -26.547 1 95.81 361 ALA A CA 1
ATOM 2879 C C . ALA A 1 361 ? -13.172 -34.75 -25.5 1 95.81 361 ALA A C 1
ATOM 2881 O O . ALA A 1 361 ? -12.594 -34.969 -24.438 1 95.81 361 ALA A O 1
ATOM 2882 N N . ILE A 1 362 ? -14.336 -35.25 -25.812 1 96.19 362 ILE A N 1
ATOM 2883 C CA . ILE A 1 362 ? -15.008 -36.188 -24.891 1 96.19 362 ILE A CA 1
ATOM 2884 C C . ILE A 1 362 ? -14.211 -37.469 -24.766 1 96.19 362 ILE A C 1
ATOM 2886 O O . ILE A 1 362 ? -14.016 -37.969 -23.672 1 96.19 362 ILE A O 1
ATOM 2890 N N . TRP A 1 363 ? -13.789 -37.938 -25.906 1 95.88 363 TRP A N 1
ATOM 2891 C CA . TRP A 1 363 ? -12.992 -39.188 -25.922 1 95.88 363 TRP A CA 1
ATOM 2892 C C . TRP A 1 363 ? -11.719 -39 -25.094 1 95.88 363 TRP A C 1
ATOM 2894 O O . TRP A 1 363 ? -11.391 -39.844 -24.266 1 95.88 363 TRP A O 1
ATOM 2904 N N . ARG A 1 364 ? -11.031 -37.938 -25.328 1 96.62 364 ARG A N 1
ATOM 2905 C CA . ARG A 1 364 ? -9.773 -37.688 -24.641 1 96.62 364 ARG A CA 1
ATOM 2906 C C . ARG A 1 364 ? -10 -37.469 -23.141 1 96.62 364 ARG A C 1
ATOM 2908 O O . ARG A 1 364 ? -9.172 -37.844 -22.312 1 96.62 364 ARG A O 1
ATOM 2915 N N . MET A 1 365 ? -11.07 -36.812 -22.797 1 97.44 365 MET A N 1
ATOM 2916 C CA . MET A 1 365 ? -11.43 -36.625 -21.391 1 97.44 365 MET A CA 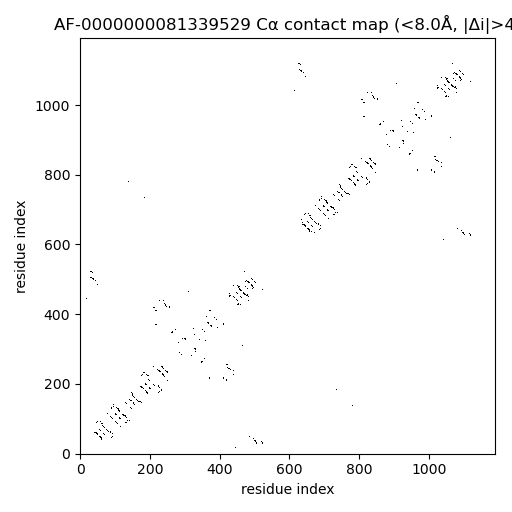1
ATOM 2917 C C . MET A 1 365 ? -11.656 -38 -20.734 1 97.44 365 MET A C 1
ATOM 2919 O O . MET A 1 365 ? -11.242 -38.219 -19.594 1 97.44 365 MET A O 1
ATOM 2923 N N . GLY A 1 366 ? -12.336 -38.875 -21.438 1 95.69 366 GLY A N 1
ATOM 2924 C CA . GLY A 1 366 ? -12.516 -40.219 -20.938 1 95.69 366 GLY A CA 1
ATOM 2925 C C . GLY A 1 366 ? -11.203 -40.938 -20.688 1 95.69 366 GLY A C 1
ATOM 2926 O O . GLY A 1 366 ? -11.031 -41.594 -19.656 1 95.69 366 GLY A O 1
ATOM 2927 N N . GLN A 1 367 ? -10.344 -40.844 -21.625 1 94.88 367 GLN A N 1
ATOM 2928 C CA . GLN A 1 367 ? -9.023 -41.438 -21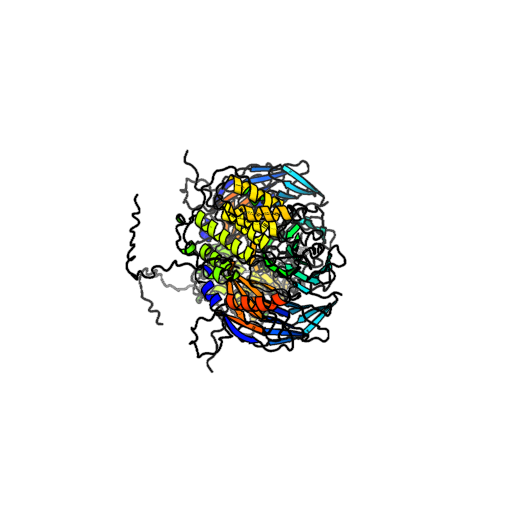.5 1 94.88 367 GLN A CA 1
ATOM 2929 C C . GLN A 1 367 ? -8.281 -40.875 -20.281 1 94.88 367 GLN A C 1
ATOM 2931 O O . GLN A 1 367 ? -7.707 -41.656 -19.5 1 94.88 367 GLN A O 1
ATOM 2936 N N . ALA A 1 368 ? -8.273 -39.594 -20.156 1 95 368 ALA A N 1
ATOM 2937 C CA . ALA A 1 368 ? -7.609 -38.938 -19.031 1 95 368 ALA A CA 1
ATOM 2938 C C . ALA A 1 368 ? -8.25 -39.344 -17.719 1 95 368 ALA A C 1
ATOM 2940 O O . ALA A 1 368 ? -7.559 -39.5 -16.703 1 95 368 ALA A O 1
ATOM 2941 N N . ALA A 1 369 ? -9.562 -39.469 -17.719 1 92.62 369 ALA A N 1
ATOM 2942 C CA . ALA A 1 369 ? -10.289 -39.875 -16.516 1 92.62 369 ALA A CA 1
ATOM 2943 C C . ALA A 1 369 ? -9.883 -41.25 -16.078 1 92.62 369 ALA A C 1
ATOM 2945 O O . ALA A 1 369 ? -9.766 -41.531 -14.875 1 92.62 369 ALA A O 1
ATOM 2946 N N . VAL A 1 370 ? -9.68 -42.125 -17.016 1 90.5 370 VAL A N 1
ATOM 2947 C CA . VAL A 1 370 ? -9.203 -43.469 -16.688 1 90.5 370 VAL A CA 1
ATOM 2948 C C . VAL A 1 370 ? -7.812 -43.375 -16.062 1 90.5 370 VAL A C 1
ATOM 2950 O O . VAL A 1 370 ? -7.543 -44.031 -15.062 1 90.5 370 VAL A O 1
ATOM 2953 N N . GLY A 1 371 ? -6.98 -42.562 -16.703 1 87.75 371 GLY A N 1
ATOM 2954 C CA . GLY A 1 371 ? -5.645 -42.375 -16.156 1 87.75 371 GLY A CA 1
ATOM 2955 C C . GLY A 1 371 ? -5.645 -41.812 -14.75 1 87.75 371 GLY A C 1
ATOM 2956 O O . GLY A 1 371 ? -4.773 -42.156 -13.945 1 87.75 371 GLY A O 1
ATOM 2957 N N . MET A 1 372 ? -6.641 -41 -14.43 1 88.25 372 MET A N 1
ATOM 2958 C CA . MET A 1 372 ? -6.773 -40.406 -13.102 1 88.25 372 MET A CA 1
ATOM 2959 C C . MET A 1 372 ? -7.5 -41.344 -12.148 1 88.25 372 MET A C 1
ATOM 2961 O O . MET A 1 372 ? -7.715 -41 -10.984 1 88.25 372 MET A O 1
ATOM 2965 N N . GLU A 1 373 ? -7.91 -42.438 -12.672 1 85.81 373 GLU A N 1
ATOM 2966 C CA . GLU A 1 373 ? -8.703 -43.406 -11.945 1 85.81 373 GLU A CA 1
ATOM 2967 C C . GLU A 1 373 ? -10.023 -42.812 -11.469 1 85.81 373 GLU A C 1
ATOM 2969 O O . GLU A 1 373 ? -10.477 -43.094 -10.359 1 85.81 373 GLU A O 1
ATOM 2974 N N . ASN A 1 374 ? -10.5 -41.875 -12.125 1 88.25 374 ASN A N 1
ATOM 2975 C CA . ASN A 1 374 ? -11.859 -41.375 -11.961 1 88.25 374 ASN A CA 1
ATOM 2976 C C . ASN A 1 374 ? -12.836 -42.094 -12.883 1 88.25 374 ASN A C 1
ATOM 2978 O O . ASN A 1 374 ? -13.258 -41.562 -13.898 1 88.25 374 ASN A O 1
ATOM 2982 N N . TYR A 1 375 ? -13.242 -43.188 -12.469 1 89.12 375 TYR A N 1
ATOM 2983 C CA . TYR A 1 375 ? -14.008 -44.094 -13.328 1 89.12 375 TYR A CA 1
ATOM 2984 C C . TYR A 1 375 ? -15.43 -43.594 -13.516 1 89.12 375 TYR A C 1
ATOM 2986 O O . TYR A 1 375 ? -16.062 -43.844 -14.547 1 89.12 375 TYR A O 1
ATOM 2994 N N . ASP A 1 376 ? -15.891 -42.844 -12.594 1 87.94 376 ASP A N 1
ATOM 2995 C CA . ASP A 1 376 ? -17.219 -42.25 -12.75 1 87.94 376 ASP A CA 1
ATOM 2996 C C . ASP A 1 376 ? -17.266 -41.312 -13.945 1 87.94 376 ASP A C 1
ATOM 2998 O O . ASP A 1 376 ? -18.188 -41.375 -14.758 1 87.94 376 ASP A O 1
ATOM 3002 N N . LEU A 1 377 ? -16.312 -40.469 -13.945 1 91.56 377 LEU A N 1
ATOM 3003 C CA . LEU A 1 377 ? -16.266 -39.531 -15.062 1 91.56 377 LEU A CA 1
ATOM 3004 C C . LEU A 1 377 ? -16.031 -40.25 -16.375 1 91.56 377 LEU A C 1
ATOM 3006 O O . LEU A 1 377 ? -16.609 -39.906 -17.406 1 91.56 377 LEU A O 1
ATOM 3010 N N . ALA A 1 378 ? -15.156 -41.25 -16.391 1 93.62 378 ALA A N 1
ATOM 3011 C CA . ALA A 1 378 ? -14.875 -42.031 -17.594 1 93.62 378 ALA A CA 1
ATOM 3012 C C . ALA A 1 378 ? -16.141 -42.719 -18.109 1 93.62 378 ALA A C 1
ATOM 3014 O O . ALA A 1 378 ? -16.406 -42.688 -19.312 1 93.62 378 ALA A O 1
ATOM 3015 N N . ASN A 1 379 ? -16.891 -43.219 -17.219 1 92.75 379 ASN A N 1
ATOM 3016 C CA . ASN A 1 379 ? -18.156 -43.875 -17.594 1 92.75 379 ASN A CA 1
ATOM 3017 C C . ASN A 1 379 ? -19.141 -42.875 -18.172 1 92.75 379 ASN A C 1
ATOM 3019 O O . ASN A 1 379 ? -19.844 -43.188 -19.141 1 92.75 379 ASN A O 1
ATOM 3023 N N . LYS A 1 380 ? -19.172 -41.812 -17.516 1 94.19 380 LYS A N 1
ATOM 3024 C CA . LYS A 1 380 ? -20.078 -40.781 -18.016 1 94.19 380 LYS A CA 1
ATOM 3025 C C . LYS A 1 380 ? -19.672 -40.312 -19.422 1 94.19 380 LYS A C 1
ATOM 3027 O O . LYS A 1 380 ? -20.531 -40.094 -20.266 1 94.19 380 LYS A O 1
ATOM 3032 N N . CYS A 1 381 ? -18.391 -40.219 -19.672 1 95.81 381 CYS A N 1
ATOM 3033 C CA . CYS A 1 381 ? -17.906 -39.844 -21 1 95.81 381 CYS A CA 1
ATOM 3034 C C . CYS A 1 381 ? -18.328 -40.906 -22.031 1 95.81 381 CYS A C 1
ATOM 3036 O O . CYS A 1 381 ? -18.781 -40.531 -23.125 1 95.81 381 CYS A O 1
ATOM 3038 N N . CYS A 1 382 ? -18.25 -42.094 -21.672 1 94.75 382 CYS A N 1
ATOM 3039 C CA . CYS A 1 382 ? -18.625 -43.188 -22.594 1 94.75 382 CYS A CA 1
ATOM 3040 C C . CYS A 1 382 ? -20.125 -43.125 -22.891 1 94.75 382 CYS A C 1
ATOM 3042 O O . CYS A 1 382 ? -20.531 -43.25 -24.047 1 94.75 382 CYS A O 1
ATOM 3044 N N . GLU A 1 383 ? -20.891 -42.969 -21.906 1 94.31 383 GLU A N 1
ATOM 3045 C CA . GLU A 1 383 ? -22.344 -42.875 -22.062 1 94.31 383 GLU A CA 1
ATOM 3046 C C . GLU A 1 383 ? -22.75 -41.75 -23 1 94.31 383 GLU A C 1
ATOM 3048 O O . GLU A 1 383 ? -23.516 -41.969 -23.938 1 94.31 383 GLU A O 1
ATOM 3053 N N . VAL A 1 384 ? -22.172 -40.656 -22.703 1 94.62 384 VAL A N 1
ATOM 3054 C CA . VAL A 1 384 ? -22.547 -39.469 -23.453 1 94.62 384 VAL A CA 1
ATOM 3055 C C . VAL A 1 384 ? -22 -39.562 -24.875 1 94.62 384 VAL A C 1
ATOM 3057 O O . VAL A 1 384 ? -22.672 -39.156 -25.844 1 94.62 384 VAL A O 1
ATOM 3060 N N . PHE A 1 385 ? -20.812 -40.062 -25.047 1 93.75 385 PHE A N 1
ATOM 3061 C CA . PHE A 1 385 ? -20.203 -40.219 -26.359 1 93.75 385 PHE A CA 1
ATOM 3062 C C . PHE A 1 385 ? -21.062 -41.125 -27.25 1 93.75 385 PHE A C 1
ATOM 3064 O O . PHE A 1 385 ? -21.328 -40.781 -28.406 1 93.75 385 PHE A O 1
ATOM 3071 N N . LYS A 1 386 ? -21.562 -42.156 -26.734 1 92.44 386 LYS A N 1
ATOM 3072 C CA . LYS A 1 386 ? -22.391 -43.094 -27.484 1 92.44 386 LYS A CA 1
ATOM 3073 C C . LYS A 1 386 ? -23.734 -42.469 -27.844 1 92.44 386 LYS A C 1
ATOM 3075 O O . LYS A 1 386 ? -24.281 -42.719 -28.922 1 92.44 386 LYS A O 1
ATOM 3080 N N . LYS A 1 387 ? -24.234 -41.719 -26.984 1 91.31 387 LYS A N 1
ATOM 3081 C CA . LYS A 1 387 ? -25.516 -41.062 -27.219 1 91.31 387 LYS A CA 1
ATOM 3082 C C . LYS A 1 387 ? -25.406 -40 -28.281 1 91.31 387 LYS A C 1
ATOM 3084 O O . LYS A 1 387 ? -26.25 -39.906 -29.172 1 91.31 387 LYS A O 1
ATOM 3089 N N . ARG A 1 388 ? -24.375 -39.188 -28.172 1 90.94 388 ARG A N 1
ATOM 3090 C CA . ARG A 1 388 ? -24.234 -38.031 -29.047 1 90.94 388 ARG A CA 1
ATOM 3091 C C . ARG A 1 388 ? -23.672 -38.406 -30.406 1 90.94 388 ARG A C 1
ATOM 3093 O O . ARG A 1 388 ? -23.984 -37.781 -31.422 1 90.94 388 ARG A O 1
ATOM 3100 N N . PHE A 1 389 ? -22.828 -39.438 -30.328 1 89.31 389 PHE A N 1
ATOM 3101 C CA . PHE A 1 389 ? -22.156 -39.875 -31.562 1 89.31 389 PHE A CA 1
ATOM 3102 C C . PHE A 1 389 ? -22.281 -41.375 -31.781 1 89.31 389 PHE A C 1
ATOM 3104 O O . PHE A 1 389 ? -21.281 -42.094 -31.828 1 89.31 389 PHE A O 1
ATOM 3111 N N . PRO A 1 390 ? -23.406 -41.812 -32.062 1 88.31 390 PRO A N 1
ATOM 3112 C CA . PRO A 1 390 ? -23.672 -43.25 -32.125 1 88.31 390 PRO A CA 1
ATOM 3113 C C . PRO A 1 390 ? -22.906 -43.969 -33.219 1 88.31 390 PRO A C 1
ATOM 3115 O O . PRO A 1 390 ? -22.625 -45.156 -33.125 1 88.31 390 PRO A O 1
ATOM 3118 N N . ASN A 1 391 ? -22.469 -43.25 -34.312 1 86.44 391 ASN A N 1
ATOM 3119 C CA . ASN A 1 391 ? -21.797 -43.875 -35.438 1 86.44 391 ASN A CA 1
ATOM 3120 C C . ASN A 1 391 ? -20.297 -43.938 -35.25 1 86.44 391 ASN A C 1
ATOM 3122 O O . ASN A 1 391 ? -19.562 -44.5 -36.062 1 86.44 391 ASN A O 1
ATOM 3126 N N . ASP A 1 392 ? -19.812 -43.406 -34.156 1 85.75 392 ASP A N 1
ATOM 3127 C CA . ASP A 1 392 ? -18.375 -43.406 -33.875 1 85.75 392 ASP A CA 1
ATOM 3128 C C . ASP A 1 392 ? -18.031 -44.469 -32.844 1 85.75 392 ASP A C 1
ATOM 3130 O O . ASP A 1 392 ? -18.422 -44.375 -31.672 1 85.75 392 ASP A O 1
ATOM 3134 N N . GLU A 1 393 ? -17.234 -45.438 -33.188 1 87.88 393 GLU A N 1
ATOM 3135 C CA . GLU A 1 393 ? -16.953 -46.594 -32.344 1 87.88 393 GLU A CA 1
ATOM 3136 C C . GLU A 1 393 ? -15.625 -46.406 -31.594 1 87.88 393 GLU A C 1
ATOM 3138 O O . GLU A 1 393 ? -15.188 -47.312 -30.875 1 87.88 393 GLU A O 1
ATOM 3143 N N . SER A 1 394 ? -15.039 -45.312 -31.703 1 87.56 394 SER A N 1
ATOM 3144 C CA . SER A 1 394 ? -13.719 -45.094 -31.125 1 87.56 394 SER A CA 1
ATOM 3145 C C . SER A 1 394 ? -13.766 -45.188 -29.594 1 87.56 394 SER A C 1
ATOM 3147 O O . SER A 1 394 ? -12.75 -45.469 -28.953 1 87.56 394 SER A O 1
ATOM 3149 N N . ILE A 1 395 ? -14.898 -45 -28.984 1 91.19 395 ILE A N 1
ATOM 3150 C CA . ILE A 1 395 ? -15.062 -44.969 -27.531 1 91.19 395 ILE A CA 1
ATOM 3151 C C . ILE A 1 395 ? -14.906 -46.375 -26.953 1 91.19 395 ILE A C 1
ATOM 3153 O O . ILE A 1 395 ? -14.695 -46.531 -25.75 1 91.19 395 ILE A O 1
ATOM 3157 N N . SER A 1 396 ? -14.984 -47.406 -27.781 1 91.5 396 SER A N 1
ATOM 3158 C CA . SER A 1 396 ? -14.93 -48.812 -27.328 1 91.5 396 SER A CA 1
ATOM 3159 C C . SER A 1 396 ? -13.602 -49.094 -26.641 1 91.5 396 SER A C 1
ATOM 3161 O O . SER A 1 396 ? -13.547 -49.938 -25.734 1 91.5 396 SER A O 1
ATOM 3163 N N . LYS A 1 397 ? -12.625 -48.438 -27.062 1 90.06 397 LYS A N 1
ATOM 3164 C CA . LYS A 1 397 ? -11.312 -48.625 -26.453 1 90.06 397 LYS A CA 1
ATOM 3165 C C . LYS A 1 397 ? -11.336 -48.25 -24.969 1 90.06 397 LYS A C 1
ATOM 3167 O O . LYS A 1 397 ? -10.766 -48.938 -24.125 1 90.06 397 LYS A O 1
ATOM 3172 N N . ILE A 1 398 ? -11.953 -47.156 -24.641 1 91.75 398 ILE A N 1
ATOM 3173 C CA . ILE A 1 398 ? -12.055 -46.688 -23.266 1 91.75 398 ILE A CA 1
ATOM 3174 C C . ILE A 1 398 ? -12.961 -47.594 -22.453 1 91.75 398 ILE A C 1
ATOM 3176 O O . ILE A 1 398 ? -12.68 -47.906 -21.297 1 91.75 398 ILE A O 1
ATOM 3180 N N . GLU A 1 399 ? -13.953 -48.094 -23.141 1 91.25 399 GLU A N 1
ATOM 3181 C CA . GLU A 1 399 ? -14.883 -49 -22.5 1 91.25 399 GLU A CA 1
ATOM 3182 C C . GLU A 1 399 ? -14.188 -50.312 -22.094 1 91.25 399 GLU A C 1
ATOM 3184 O O . GLU A 1 399 ? -14.438 -50.844 -21 1 91.25 399 GLU A O 1
ATOM 3189 N N . LYS A 1 400 ? -13.391 -50.75 -22.906 1 90 400 LYS A N 1
ATOM 3190 C CA . LYS A 1 400 ? -12.648 -51.969 -22.625 1 90 400 LYS A CA 1
ATOM 3191 C C . LYS A 1 400 ? -11.719 -51.781 -21.422 1 90 400 LYS A C 1
ATOM 3193 O O . LYS A 1 400 ? -11.578 -52.688 -20.594 1 90 400 LYS A O 1
ATOM 3198 N N . GLN A 1 401 ? -11.133 -50.688 -21.391 1 87.81 401 GLN A N 1
ATOM 3199 C CA . GLN A 1 401 ? -10.258 -50.375 -20.266 1 87.81 401 GLN A CA 1
ATOM 3200 C C . GLN A 1 401 ? -11.047 -50.312 -18.969 1 87.81 401 GLN A C 1
ATOM 3202 O O . GLN A 1 401 ? -10.555 -50.75 -17.922 1 87.81 401 GLN A O 1
ATOM 3207 N N . LEU A 1 402 ? -12.203 -49.75 -19 1 88.5 402 LEU A N 1
ATOM 3208 C CA . LEU A 1 402 ? -13.055 -49.625 -17.828 1 88.5 402 LEU A CA 1
ATOM 3209 C C . LEU A 1 402 ? -13.562 -50.969 -17.359 1 88.5 402 LEU A C 1
ATOM 3211 O O . LEU A 1 402 ? -13.688 -51.219 -16.156 1 88.5 402 LEU A O 1
ATOM 3215 N N . GLU A 1 403 ? -13.805 -51.812 -18.281 1 83.94 403 GLU A N 1
ATOM 3216 C CA . GLU A 1 403 ? -14.273 -53.156 -17.953 1 83.94 403 GLU A CA 1
ATOM 3217 C C . GLU A 1 403 ? -13.203 -53.938 -17.203 1 83.94 403 GLU A C 1
ATOM 3219 O O . GLU A 1 403 ? -13.516 -54.719 -16.297 1 83.94 403 GLU A O 1
ATOM 3224 N N . GLN A 1 404 ? -12.008 -53.75 -17.547 1 79.81 404 GLN A N 1
ATOM 3225 C CA . GLN A 1 404 ? -10.883 -54.438 -16.922 1 79.81 404 GLN A CA 1
ATOM 3226 C C . GLN A 1 404 ? -10.633 -53.906 -15.516 1 79.81 404 GLN A C 1
ATOM 3228 O O . GLN A 1 404 ? -10.023 -54.594 -14.688 1 79.81 404 GLN A O 1
ATOM 3233 N N . ARG A 1 405 ? -11.109 -52.719 -15.219 1 73.88 405 ARG A N 1
ATOM 3234 C CA . ARG A 1 405 ? -10.812 -52.062 -13.953 1 73.88 405 ARG A CA 1
ATOM 3235 C C . ARG A 1 405 ? -12.07 -51.938 -13.094 1 73.88 405 ARG A C 1
ATOM 3237 O O . ARG A 1 405 ? -12.109 -51.156 -12.156 1 73.88 405 ARG A O 1
ATOM 3244 N N . SER A 1 406 ? -13.188 -52.469 -13.461 1 60.97 406 SER A N 1
ATOM 3245 C CA . SER A 1 406 ? -14.523 -52.312 -12.898 1 60.97 406 SER A CA 1
ATOM 3246 C C . SER A 1 406 ? -14.539 -52.594 -11.406 1 60.97 406 SER A C 1
ATOM 3248 O O . SER A 1 406 ? -15.359 -52.062 -10.672 1 60.97 406 SER A O 1
ATOM 3250 N N . GLU A 1 407 ? -13.617 -53.344 -10.93 1 60.25 407 GLU A N 1
ATOM 3251 C CA . GLU A 1 407 ? -13.641 -53.688 -9.516 1 60.25 407 GLU A CA 1
ATOM 3252 C C . GLU A 1 407 ? -12.953 -52.625 -8.68 1 60.25 407 GLU A C 1
ATOM 3254 O O . GLU A 1 407 ? -13.039 -52.625 -7.445 1 60.25 407 GLU A O 1
ATOM 3259 N N . LEU A 1 408 ? -12.438 -51.625 -9.391 1 58.16 408 LEU A N 1
ATOM 3260 C CA . LEU A 1 408 ? -11.633 -50.688 -8.625 1 58.16 408 LEU A CA 1
ATOM 3261 C C . LEU A 1 408 ? -12.438 -49.438 -8.289 1 58.16 408 LEU A C 1
ATOM 3263 O O . LEU A 1 408 ? -13.227 -48.969 -9.109 1 58.16 408 LEU A O 1
ATOM 3267 N N . SER A 1 409 ? -12.664 -49.156 -7.047 1 59.69 409 SER A N 1
ATOM 3268 C CA . SER A 1 409 ? -13.336 -47.938 -6.551 1 59.69 409 SER A CA 1
ATOM 3269 C C . SER A 1 409 ? -12.641 -46.688 -7.043 1 59.69 409 SER A C 1
ATOM 3271 O O . SER A 1 409 ? -11.422 -46.656 -7.188 1 59.69 409 SER A O 1
ATOM 3273 N N . SER A 1 410 ? -13.398 -45.688 -7.68 1 59.62 410 SER A N 1
ATOM 3274 C CA . SER A 1 410 ? -12.906 -44.406 -8.125 1 59.62 410 SER A CA 1
ATOM 3275 C C . SER A 1 410 ? -12.156 -43.688 -7.008 1 59.62 410 SER A C 1
ATOM 3277 O O . SER A 1 410 ? -12.609 -43.656 -5.859 1 59.62 410 SER A O 1
ATOM 3279 N N . ARG A 1 411 ? -10.906 -43.594 -7.074 1 54.28 411 ARG A N 1
ATOM 3280 C CA . ARG A 1 411 ? -10.117 -42.844 -6.105 1 54.28 411 ARG A CA 1
ATOM 3281 C C . ARG A 1 411 ? -10.438 -41.344 -6.188 1 54.28 411 ARG A C 1
ATOM 3283 O O . ARG A 1 411 ? -10.18 -40.594 -5.242 1 54.28 411 ARG A O 1
ATOM 3290 N N . ALA A 1 412 ? -10.758 -40.781 -7.359 1 54.16 412 ALA 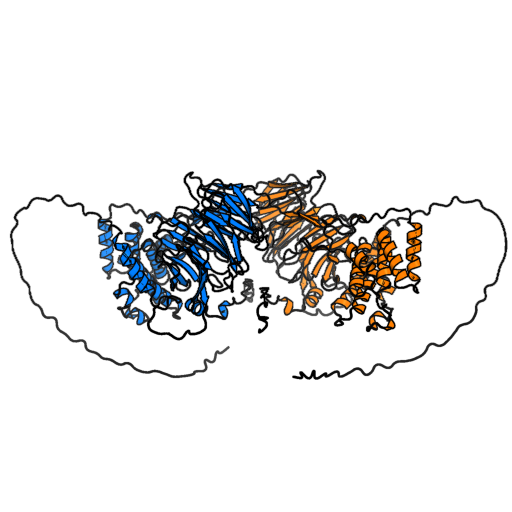A N 1
ATOM 3291 C CA . ALA A 1 412 ? -10.703 -39.344 -7.492 1 54.16 412 ALA A CA 1
ATOM 3292 C C . ALA A 1 412 ? -11.938 -38.688 -6.871 1 54.16 412 ALA A C 1
ATOM 3294 O O . ALA A 1 412 ? -13.07 -39 -7.258 1 54.16 412 ALA A O 1
ATOM 3295 N N . ALA A 1 413 ? -11.82 -38.344 -5.559 1 52.19 413 ALA A N 1
ATOM 3296 C CA . ALA A 1 413 ? -12.852 -37.656 -4.797 1 52.19 413 ALA A CA 1
ATOM 3297 C C . ALA A 1 413 ? -13.031 -36.219 -5.301 1 52.19 413 ALA A C 1
ATOM 3299 O O . ALA A 1 413 ? -12.094 -35.625 -5.852 1 52.19 413 ALA A O 1
ATOM 3300 N N . ARG A 1 414 ? -14.367 -35.844 -5.473 1 49.72 414 ARG A N 1
ATOM 3301 C CA . ARG A 1 414 ? -14.797 -34.469 -5.684 1 49.72 414 ARG A CA 1
ATOM 3302 C C . ARG A 1 414 ? -13.961 -33.5 -4.863 1 49.72 414 ARG A C 1
ATOM 3304 O O . ARG A 1 414 ? -13.727 -33.719 -3.67 1 49.72 414 ARG A O 1
ATOM 3311 N N . ILE A 1 415 ? -13.18 -32.719 -5.547 1 53.72 415 ILE A N 1
ATOM 3312 C CA . ILE A 1 415 ? -12.445 -31.641 -4.898 1 53.72 415 ILE A CA 1
ATOM 3313 C C . ILE A 1 415 ? -13.375 -30.906 -3.93 1 53.72 415 ILE A C 1
ATOM 3315 O O . ILE A 1 415 ? -14.469 -30.469 -4.309 1 53.72 415 ILE A O 1
ATOM 3319 N N . ARG A 1 416 ? -13.227 -31.047 -2.623 1 55.03 416 ARG A N 1
ATOM 3320 C CA . ARG A 1 416 ? -13.969 -30.344 -1.578 1 55.03 416 ARG A CA 1
ATOM 3321 C C . ARG A 1 416 ? -13.953 -28.844 -1.809 1 55.03 416 ARG A C 1
ATOM 3323 O O . ARG A 1 416 ? -13.023 -28.312 -2.412 1 55.03 416 ARG A O 1
ATOM 3330 N N . TYR A 1 417 ? -15.031 -28.172 -1.584 1 55.78 417 TYR A N 1
ATOM 3331 C CA . TYR A 1 417 ? -15.375 -26.766 -1.794 1 55.78 417 TYR A CA 1
ATOM 3332 C C . TYR A 1 417 ? -14.328 -25.859 -1.179 1 55.78 417 TYR A C 1
ATOM 3334 O O . TYR A 1 417 ? -14.133 -24.734 -1.639 1 55.78 417 TYR A O 1
ATOM 3342 N N . ASP A 1 418 ? -13.477 -26.25 -0.286 1 66.62 418 ASP A N 1
ATOM 3343 C CA . ASP A 1 418 ? -12.57 -25.312 0.371 1 66.62 418 ASP A CA 1
ATOM 3344 C C . ASP A 1 418 ? -11.156 -25.422 -0.199 1 66.62 418 ASP A C 1
ATOM 3346 O O . ASP A 1 418 ? -10.234 -24.781 0.304 1 66.62 418 ASP A O 1
ATOM 3350 N N . ILE A 1 419 ? -11.039 -26.125 -1.253 1 83.12 419 ILE A N 1
ATOM 3351 C CA . ILE A 1 419 ? -9.719 -26.281 -1.859 1 83.12 419 ILE A CA 1
ATOM 3352 C C . ILE A 1 419 ? -9.727 -25.688 -3.264 1 83.12 419 ILE A C 1
ATOM 3354 O O . ILE A 1 419 ? -10.617 -25.984 -4.066 1 83.12 419 ILE A O 1
ATOM 3358 N N . MET A 1 420 ? -8.812 -24.859 -3.465 1 90.12 420 MET A N 1
ATOM 3359 C CA . MET A 1 420 ? -8.711 -24.156 -4.746 1 90.12 420 MET A CA 1
ATOM 3360 C C . MET A 1 420 ? -7.715 -24.859 -5.668 1 90.12 420 MET A C 1
ATOM 3362 O O . MET A 1 420 ? -6.586 -25.141 -5.266 1 90.12 420 MET A O 1
ATOM 3366 N N . ASP A 1 421 ? -8.148 -25.156 -6.879 1 92.25 421 ASP A N 1
ATOM 3367 C CA . ASP A 1 421 ? -7.254 -25.719 -7.891 1 92.25 421 ASP A CA 1
ATOM 3368 C C . ASP A 1 421 ? -6.512 -24.609 -8.641 1 92.25 421 ASP A C 1
ATOM 3370 O O . ASP A 1 421 ? -6.844 -23.438 -8.508 1 92.25 421 ASP A O 1
ATOM 3374 N N . TYR A 1 422 ? -5.492 -25.078 -9.375 1 93.88 422 TYR A N 1
ATOM 3375 C CA . TYR A 1 422 ? -4.691 -24.094 -10.102 1 93.88 422 TYR A CA 1
ATOM 3376 C C . TYR A 1 422 ? -5.406 -23.641 -11.375 1 93.88 422 TYR A C 1
ATOM 3378 O O . TYR A 1 422 ? -6.273 -24.344 -11.891 1 93.88 422 TYR A O 1
ATOM 3386 N N . LYS A 1 423 ? -5 -22.484 -11.898 1 94.62 423 LYS A N 1
ATOM 3387 C CA . LYS A 1 423 ? -5.617 -21.953 -13.109 1 94.62 423 LYS A CA 1
ATOM 3388 C C . LYS A 1 423 ? -4.664 -22.047 -14.297 1 94.62 423 LYS A C 1
ATOM 3390 O O . LYS A 1 423 ? -5.102 -22.078 -15.453 1 94.62 423 LYS A O 1
ATOM 3395 N N . GLU A 1 424 ? -3.357 -22.047 -14.055 1 95.75 424 GLU A N 1
ATOM 3396 C CA . GLU A 1 424 ? -2.338 -22.188 -15.094 1 95.75 424 GLU A CA 1
ATOM 3397 C C . GLU A 1 424 ? -1.289 -23.219 -14.711 1 95.75 424 GLU A C 1
ATOM 3399 O O . GLU A 1 424 ? -1.015 -23.422 -13.523 1 95.75 424 GLU A O 1
ATOM 3404 N N . ARG A 1 425 ? -0.753 -23.844 -15.656 1 95.44 425 ARG A N 1
ATOM 3405 C CA . ARG A 1 425 ? 0.301 -24.828 -15.469 1 95.44 425 ARG A CA 1
ATOM 3406 C C . ARG A 1 425 ? 1.383 -24.688 -16.531 1 95.44 425 ARG A C 1
ATOM 3408 O O . ARG A 1 425 ? 1.078 -24.5 -17.719 1 95.44 425 ARG A O 1
ATOM 3415 N N . TYR A 1 426 ? 2.611 -24.766 -16.156 1 96 426 TYR A N 1
ATOM 3416 C CA . TYR A 1 426 ? 3.736 -24.609 -17.062 1 96 426 TYR A CA 1
ATOM 3417 C C . TYR A 1 426 ? 4.602 -25.875 -17.062 1 96 426 TYR A C 1
ATOM 3419 O O . TYR A 1 426 ? 4.988 -26.359 -16.016 1 96 426 TYR A O 1
ATOM 3427 N N . LEU A 1 427 ? 4.887 -26.281 -18.25 1 92.88 427 LEU A N 1
ATOM 3428 C CA . LEU A 1 427 ? 5.578 -27.547 -18.438 1 92.88 427 LEU A CA 1
ATOM 3429 C C . LEU A 1 427 ? 6.996 -27.328 -18.938 1 92.88 427 LEU A C 1
ATOM 3431 O O . LEU A 1 427 ? 7.309 -26.266 -19.484 1 92.88 427 LEU A O 1
ATOM 3435 N N . GLY A 1 428 ? 7.812 -28.344 -18.766 1 89 428 GLY A N 1
ATOM 3436 C CA . GLY A 1 428 ? 9.156 -28.297 -19.328 1 89 428 GLY A CA 1
ATOM 3437 C C . GLY A 1 428 ? 10.25 -28.422 -18.297 1 89 428 GLY A C 1
ATOM 3438 O O . GLY A 1 428 ? 11.25 -29.094 -18.516 1 89 428 GLY A O 1
ATOM 3439 N N . SER A 1 429 ? 10.023 -27.844 -17.219 1 87.94 429 SER A N 1
ATOM 3440 C CA . SER A 1 429 ? 11.039 -27.922 -16.172 1 87.94 429 SER A CA 1
ATOM 3441 C C . SER A 1 429 ? 11.055 -29.297 -15.523 1 87.94 429 SER A C 1
ATOM 3443 O O . SER A 1 429 ? 10.016 -29.938 -15.383 1 87.94 429 SER A O 1
ATOM 3445 N N . TYR A 1 430 ? 12.266 -29.703 -15.18 1 83.81 430 TYR A N 1
ATOM 3446 C CA . TYR A 1 430 ? 12.445 -30.953 -14.461 1 83.81 430 TYR A CA 1
ATOM 3447 C C . TYR A 1 430 ? 12.781 -30.703 -12.992 1 83.81 430 TYR A C 1
ATOM 3449 O O . TYR A 1 430 ? 13.781 -30.047 -12.688 1 83.81 430 TYR A O 1
ATOM 3457 N N . ASN A 1 431 ? 11.914 -31.172 -12.141 1 81.25 431 ASN A N 1
ATOM 3458 C CA . ASN A 1 431 ? 12.07 -30.953 -10.711 1 81.25 431 ASN A CA 1
ATOM 3459 C C . ASN A 1 431 ? 12.047 -32.25 -9.93 1 81.25 431 ASN A C 1
ATOM 3461 O O . ASN A 1 431 ? 11.219 -32.438 -9.039 1 81.25 431 ASN A O 1
ATOM 3465 N N . LYS A 1 432 ? 12.906 -33.125 -10.156 1 75.06 432 LYS A N 1
ATOM 3466 C CA . LYS A 1 432 ? 12.867 -34.438 -9.539 1 75.06 432 LYS A CA 1
ATOM 3467 C C . LYS A 1 432 ? 13.938 -34.594 -8.453 1 75.06 432 LYS A C 1
ATOM 3469 O O . LYS A 1 432 ? 13.883 -35.5 -7.633 1 75.06 432 LYS A O 1
ATOM 3474 N N . ASN A 1 433 ? 14.844 -33.688 -8.555 1 69.81 433 ASN A N 1
ATOM 3475 C CA . ASN A 1 433 ? 15.828 -33.688 -7.484 1 69.81 433 ASN A CA 1
ATOM 3476 C C . ASN A 1 433 ? 15.289 -33 -6.223 1 69.81 433 ASN A C 1
ATOM 3478 O O . ASN A 1 433 ? 14.586 -32 -6.301 1 69.81 433 ASN A O 1
ATOM 3482 N N . ASN A 1 434 ? 15.414 -33.781 -5.211 1 65 434 ASN A N 1
ATOM 3483 C CA . ASN A 1 434 ? 14.883 -33.25 -3.949 1 65 434 ASN A CA 1
ATOM 3484 C C . ASN A 1 434 ? 15.656 -32.031 -3.469 1 65 434 ASN A C 1
ATOM 3486 O O . ASN A 1 434 ? 16.734 -32.156 -2.885 1 65 434 ASN A O 1
ATOM 3490 N N . THR A 1 435 ? 15.266 -30.938 -3.932 1 74.75 435 THR A N 1
ATOM 3491 C CA . THR A 1 435 ? 15.82 -29.688 -3.434 1 74.75 435 THR A CA 1
ATOM 3492 C C . THR A 1 435 ? 14.719 -28.812 -2.832 1 74.75 435 THR A C 1
ATOM 3494 O O . THR A 1 435 ? 13.562 -28.891 -3.248 1 74.75 435 THR A O 1
ATOM 3497 N N . ASN A 1 436 ? 15.156 -28.125 -1.804 1 73.62 436 ASN A N 1
ATOM 3498 C CA . ASN A 1 436 ? 14.188 -27.281 -1.102 1 73.62 436 ASN A CA 1
ATOM 3499 C C . ASN A 1 436 ? 14.273 -25.828 -1.557 1 73.62 436 ASN A C 1
ATOM 3501 O O . ASN A 1 436 ? 13.578 -24.969 -1.019 1 73.62 436 ASN A O 1
ATOM 3505 N N . ILE A 1 437 ? 15.055 -25.578 -2.602 1 78.38 437 ILE A N 1
ATOM 3506 C CA . ILE A 1 437 ? 15.266 -24.156 -2.82 1 78.38 437 ILE A CA 1
ATOM 3507 C C . ILE A 1 437 ? 14.93 -23.797 -4.266 1 78.38 437 ILE A C 1
ATOM 3509 O O . ILE A 1 437 ? 15.188 -22.688 -4.715 1 78.38 437 ILE A O 1
ATOM 3513 N N . ARG A 1 438 ? 14.383 -24.734 -5.039 1 89 438 ARG A N 1
ATOM 3514 C CA . ARG A 1 438 ? 14.062 -24.422 -6.43 1 89 438 ARG A CA 1
ATOM 3515 C C . ARG A 1 438 ? 12.953 -23.375 -6.512 1 89 438 ARG A C 1
ATOM 3517 O O . ARG A 1 438 ? 11.844 -23.594 -6.012 1 89 438 ARG A O 1
ATOM 3524 N N . GLN A 1 439 ? 13.273 -22.359 -7.223 1 90.75 439 GLN A N 1
ATOM 3525 C CA . GLN A 1 439 ? 12.352 -21.219 -7.266 1 90.75 439 GLN A CA 1
ATOM 3526 C C . GLN A 1 439 ? 11.633 -21.141 -8.609 1 90.75 439 GLN A C 1
ATOM 3528 O O . GLN A 1 439 ? 12.102 -21.703 -9.602 1 90.75 439 GLN A O 1
ATOM 3533 N N . ALA A 1 440 ? 10.523 -20.594 -8.609 1 95.88 440 ALA A N 1
ATOM 3534 C CA . ALA A 1 440 ? 9.805 -20.062 -9.758 1 95.88 440 ALA A CA 1
ATOM 3535 C C . ALA A 1 440 ? 9.227 -18.688 -9.445 1 95.88 440 ALA A C 1
ATOM 3537 O O . ALA A 1 440 ? 8.695 -18.453 -8.352 1 95.88 440 ALA A O 1
ATOM 3538 N N . ASN A 1 441 ? 9.375 -17.766 -10.406 1 97.75 441 ASN A N 1
ATOM 3539 C CA . ASN A 1 441 ? 8.977 -16.391 -10.133 1 97.75 441 ASN A CA 1
ATOM 3540 C C . ASN A 1 441 ? 8.211 -15.781 -11.305 1 97.75 441 ASN A C 1
ATOM 3542 O O . ASN A 1 441 ? 8.336 -16.25 -12.438 1 97.75 441 ASN A O 1
ATOM 3546 N N . PHE A 1 442 ? 7.41 -14.828 -11.023 1 98.12 442 PHE A N 1
ATOM 3547 C CA . PHE A 1 442 ? 6.844 -13.977 -12.055 1 98.12 442 PHE A CA 1
ATOM 3548 C C . PHE A 1 442 ? 7.91 -13.078 -12.664 1 98.12 442 PHE A C 1
ATOM 3550 O O . PHE A 1 442 ? 8.883 -12.719 -12 1 98.12 442 PHE A O 1
ATOM 3557 N N . PHE A 1 443 ? 7.723 -12.766 -13.883 1 97.44 443 PHE A N 1
ATOM 3558 C CA . PHE A 1 443 ? 8.688 -11.953 -14.609 1 97.44 443 PHE A CA 1
ATOM 3559 C C . PHE A 1 443 ? 7.984 -11.062 -15.633 1 97.44 443 PHE A C 1
ATOM 3561 O O . PHE A 1 443 ? 6.879 -11.375 -16.078 1 97.44 443 PHE A O 1
ATOM 3568 N N . GLY A 1 444 ? 8.648 -9.93 -15.953 1 95.5 444 GLY A N 1
ATOM 3569 C CA . GLY A 1 444 ? 8.078 -8.984 -16.891 1 95.5 444 GLY A CA 1
ATOM 3570 C C . GLY A 1 444 ? 7.422 -7.789 -16.219 1 95.5 444 GLY A C 1
ATOM 3571 O O . GLY A 1 444 ? 7.258 -7.773 -15 1 95.5 444 GLY A O 1
ATOM 3572 N N . SER A 1 445 ? 6.973 -6.816 -17 1 91.25 445 SER A N 1
ATOM 3573 C CA . SER A 1 445 ? 6.422 -5.57 -16.484 1 91.25 445 SER A CA 1
ATOM 3574 C C . SER A 1 445 ? 5.082 -5.801 -15.789 1 91.25 445 SER A C 1
ATOM 3576 O O . SER A 1 445 ? 4.727 -5.07 -14.859 1 91.25 445 SER A O 1
ATOM 3578 N N . ASN A 1 446 ? 4.41 -6.773 -16.219 1 92.12 446 ASN A N 1
ATOM 3579 C CA . ASN A 1 446 ? 3.092 -7.055 -15.656 1 92.12 446 ASN A CA 1
ATOM 3580 C C . ASN A 1 446 ? 2.918 -8.539 -15.352 1 92.12 446 ASN A C 1
ATOM 3582 O O . ASN A 1 446 ? 1.847 -9.102 -15.586 1 92.12 446 ASN A O 1
ATOM 3586 N N . ASP A 1 447 ? 3.955 -9.195 -14.953 1 96.19 447 ASP A N 1
ATOM 3587 C CA . ASP A 1 447 ? 3.941 -10.617 -14.617 1 96.19 447 ASP A CA 1
ATOM 3588 C C . ASP A 1 447 ? 3.482 -11.461 -15.805 1 96.19 447 ASP A C 1
ATOM 3590 O O . ASP A 1 447 ? 2.785 -12.461 -15.625 1 96.19 447 ASP A O 1
ATOM 3594 N N . GLN A 1 448 ? 3.777 -11.078 -17 1 96.19 448 GLN A N 1
ATOM 3595 C CA . GLN A 1 448 ? 3.277 -11.797 -18.172 1 96.19 448 GLN A CA 1
ATOM 3596 C C . GLN A 1 448 ? 4.172 -12.977 -18.516 1 96.19 448 GLN A C 1
ATOM 3598 O O . GLN A 1 448 ? 3.871 -13.742 -19.438 1 96.19 448 GLN A O 1
ATOM 3603 N N . TYR A 1 449 ? 5.262 -13.211 -17.75 1 97.94 449 TYR A N 1
ATOM 3604 C CA . TYR A 1 449 ? 6.137 -14.367 -17.938 1 97.94 449 TYR A CA 1
ATOM 3605 C C . TYR A 1 449 ? 6.355 -15.094 -16.609 1 97.94 449 TYR A C 1
ATOM 3607 O O . TYR A 1 449 ? 6.145 -14.523 -15.539 1 97.94 449 TYR A O 1
ATOM 3615 N N . ILE A 1 450 ? 6.719 -16.312 -16.734 1 98.25 450 ILE A N 1
ATOM 3616 C CA . ILE A 1 450 ? 7.176 -17.125 -15.617 1 98.25 450 ILE A CA 1
ATOM 3617 C C . ILE A 1 450 ? 8.625 -17.562 -15.844 1 98.25 450 ILE A C 1
ATOM 3619 O O . ILE A 1 450 ? 9.008 -17.891 -16.969 1 98.25 450 ILE A O 1
ATOM 3623 N N . VAL A 1 451 ? 9.422 -17.5 -14.828 1 98.19 451 VAL A N 1
ATOM 3624 C CA . VAL A 1 451 ? 10.805 -17.953 -14.945 1 98.19 451 VAL A CA 1
ATOM 3625 C C . VAL A 1 451 ? 11.109 -18.984 -13.859 1 98.19 451 VAL A C 1
ATOM 3627 O O . VAL A 1 451 ? 10.648 -18.844 -12.719 1 98.19 451 VAL A O 1
ATOM 3630 N N . GLY A 1 452 ? 11.742 -20.016 -14.188 1 95.62 452 GLY A N 1
ATOM 3631 C CA . GLY A 1 452 ? 12.109 -21.062 -13.242 1 95.62 452 GLY A CA 1
ATOM 3632 C C . GLY A 1 452 ? 13.328 -21.844 -13.68 1 95.62 452 GLY A C 1
ATOM 3633 O O . GLY A 1 452 ? 13.734 -21.781 -14.836 1 95.62 452 GLY A O 1
ATOM 3634 N N . GLY A 1 453 ? 13.898 -22.531 -12.75 1 92.88 453 GLY A N 1
ATOM 3635 C CA . GLY A 1 453 ? 15.039 -23.391 -13.023 1 92.88 453 GLY A CA 1
ATOM 3636 C C . GLY A 1 453 ? 14.656 -24.844 -13.203 1 92.88 453 GLY A C 1
ATOM 3637 O O . GLY A 1 453 ? 13.531 -25.234 -12.891 1 92.88 453 GLY A O 1
ATOM 3638 N N . SER A 1 454 ? 15.57 -25.578 -13.75 1 91.31 454 SER A N 1
ATOM 3639 C CA . SER A 1 454 ? 15.367 -27 -14 1 91.31 454 SER A CA 1
ATOM 3640 C C . SER A 1 454 ? 16.578 -27.828 -13.555 1 91.31 454 SER A C 1
ATOM 3642 O O . SER A 1 454 ? 17.672 -27.297 -13.414 1 91.31 454 SER A O 1
ATOM 3644 N N . ASP A 1 455 ? 16.375 -29.062 -13.336 1 89.81 455 ASP A N 1
ATOM 3645 C CA . ASP A 1 455 ? 17.422 -30 -12.914 1 89.81 455 ASP A CA 1
ATOM 3646 C C . ASP A 1 455 ? 18.531 -30.094 -13.969 1 89.81 455 ASP A C 1
ATOM 3648 O O . ASP A 1 455 ? 19.672 -30.422 -13.648 1 89.81 455 ASP A O 1
ATOM 3652 N N . CYS A 1 456 ? 18.234 -29.766 -15.195 1 88.62 456 CYS A N 1
ATOM 3653 C CA . CYS A 1 456 ? 19.203 -29.891 -16.281 1 88.62 456 CYS A CA 1
ATOM 3654 C C . CYS A 1 456 ? 20.156 -28.688 -16.297 1 88.62 456 CYS A C 1
ATOM 3656 O O . CYS A 1 456 ? 20.938 -28.531 -17.234 1 88.62 456 CYS A O 1
ATOM 3658 N N . GLY A 1 457 ? 19.969 -27.75 -15.328 1 90.94 457 GLY A N 1
ATOM 3659 C CA . GLY A 1 457 ? 20.859 -26.594 -15.211 1 90.94 457 GLY A CA 1
ATOM 3660 C C . GLY A 1 457 ? 20.406 -25.406 -16.031 1 90.94 457 GLY A C 1
ATOM 3661 O O . GLY A 1 457 ? 21.109 -24.406 -16.109 1 90.94 457 GLY A O 1
ATOM 3662 N N . SER A 1 458 ? 19.234 -25.516 -16.547 1 93.31 458 SER A N 1
ATOM 3663 C CA . SER A 1 458 ? 18.766 -24.453 -17.438 1 93.31 458 SER A CA 1
ATOM 3664 C C . SER A 1 458 ? 17.703 -23.609 -16.766 1 93.31 458 SER A C 1
ATOM 3666 O O . SER A 1 458 ? 16.969 -24.078 -15.891 1 93.31 458 SER A O 1
ATOM 3668 N N . MET A 1 459 ? 17.688 -22.391 -17.125 1 95.69 459 MET A N 1
ATOM 3669 C CA . MET A 1 459 ? 16.594 -21.469 -16.812 1 95.69 459 MET A CA 1
ATOM 3670 C C . MET A 1 459 ? 15.586 -21.438 -17.953 1 95.69 459 MET A C 1
ATOM 3672 O O . MET A 1 459 ? 15.961 -21.359 -19.125 1 95.69 459 MET A O 1
ATOM 3676 N N . ILE A 1 460 ? 14.359 -21.531 -17.625 1 96.88 460 ILE A N 1
ATOM 3677 C CA . ILE A 1 460 ? 13.297 -21.516 -18.609 1 96.88 460 ILE A CA 1
ATOM 3678 C C . ILE A 1 460 ? 12.359 -20.328 -18.359 1 96.88 460 ILE A C 1
ATOM 3680 O O . ILE A 1 460 ? 12.008 -20.047 -17.219 1 96.88 460 ILE A O 1
ATOM 3684 N N . ILE A 1 461 ? 12 -19.641 -19.375 1 98 461 ILE A N 1
ATOM 3685 C CA . ILE A 1 461 ? 11 -18.594 -19.297 1 98 461 ILE A CA 1
ATOM 3686 C C . ILE A 1 461 ? 9.773 -18.984 -20.125 1 98 461 ILE A C 1
ATOM 3688 O O . ILE A 1 461 ? 9.891 -19.375 -21.281 1 98 461 ILE A O 1
ATOM 3692 N N . TRP A 1 462 ? 8.641 -18.906 -19.562 1 97.94 462 TRP A N 1
ATOM 3693 C CA . TRP A 1 462 ? 7.367 -19.188 -20.203 1 97.94 462 TRP A CA 1
ATOM 3694 C C . TRP A 1 462 ? 6.578 -17.906 -20.453 1 97.94 462 TRP A C 1
ATOM 3696 O O . TRP A 1 462 ? 6.676 -16.953 -19.672 1 97.94 462 TRP A O 1
ATOM 3706 N N . SER A 1 463 ? 5.82 -17.922 -21.516 1 96.75 463 SER A N 1
ATOM 3707 C CA . SER A 1 463 ? 4.832 -16.875 -21.766 1 96.75 463 SER A CA 1
ATOM 3708 C C . SER A 1 463 ? 3.467 -17.266 -21.203 1 96.75 463 SER A C 1
ATOM 3710 O O . SER A 1 463 ? 2.951 -18.344 -21.5 1 96.75 463 SER A O 1
ATOM 3712 N N . ARG A 1 464 ? 2.904 -16.422 -20.438 1 96.56 464 ARG A N 1
ATOM 3713 C CA . ARG A 1 464 ? 1.6 -16.734 -19.859 1 96.56 464 ARG A CA 1
ATOM 3714 C C . ARG A 1 464 ? 0.498 -16.641 -20.906 1 96.56 464 ARG A C 1
ATOM 3716 O O . ARG A 1 464 ? -0.54 -17.297 -20.781 1 96.56 464 ARG A O 1
ATOM 3723 N N . ALA A 1 465 ? 0.691 -15.859 -21.922 1 93.38 465 ALA A N 1
ATOM 3724 C CA . ALA A 1 465 ? -0.29 -15.719 -23 1 93.38 465 ALA A CA 1
ATOM 3725 C C . ALA A 1 465 ? -0.465 -17.031 -23.75 1 93.38 465 ALA A C 1
ATOM 3727 O O . ALA A 1 465 ? -1.58 -17.375 -24.141 1 93.38 465 ALA A O 1
ATOM 3728 N N . THR A 1 466 ? 0.624 -17.781 -23.906 1 92.69 466 THR A N 1
ATOM 3729 C CA . THR A 1 466 ? 0.577 -19 -24.703 1 92.69 466 THR A CA 1
ATOM 3730 C C . THR A 1 466 ? 0.612 -20.25 -23.812 1 92.69 466 THR A C 1
ATOM 3732 O O . THR A 1 466 ? 0.227 -21.328 -24.25 1 92.69 466 THR A O 1
ATOM 3735 N N . GLY A 1 467 ? 1.178 -20.047 -22.641 1 93.81 467 GLY A N 1
ATOM 3736 C CA . GLY A 1 467 ? 1.382 -21.188 -21.734 1 93.81 467 GLY A CA 1
ATOM 3737 C C . GLY A 1 467 ? 2.617 -22 -22.078 1 93.81 467 GLY A C 1
ATOM 3738 O O . GLY A 1 467 ? 2.846 -23.062 -21.5 1 93.81 467 GLY A O 1
ATOM 3739 N N . GLY A 1 468 ? 3.316 -21.5 -23.016 1 95.12 468 GLY A N 1
ATOM 3740 C CA . GLY A 1 468 ? 4.445 -22.281 -23.5 1 95.12 468 GLY A CA 1
ATOM 3741 C C . GLY A 1 468 ? 5.781 -21.609 -23.25 1 95.12 468 GLY A C 1
ATOM 3742 O O . GLY A 1 468 ? 5.836 -20.484 -22.766 1 95.12 468 GLY A O 1
ATOM 3743 N N . ILE A 1 469 ? 6.832 -22.359 -23.594 1 96.38 469 ILE A N 1
ATOM 3744 C CA . ILE A 1 469 ? 8.203 -21.906 -23.406 1 96.38 469 ILE A CA 1
ATOM 3745 C C . ILE A 1 469 ? 8.523 -20.797 -24.391 1 96.38 469 ILE A C 1
ATOM 3747 O O . ILE A 1 469 ? 8.32 -20.938 -25.594 1 96.38 469 ILE A O 1
ATOM 3751 N N . LEU A 1 470 ? 8.93 -19.688 -23.891 1 96.19 470 LEU A N 1
ATOM 3752 C CA . LEU A 1 470 ? 9.383 -18.562 -24.719 1 96.19 470 LEU A CA 1
ATOM 3753 C C . LEU A 1 470 ? 10.867 -18.688 -25.031 1 96.19 470 LEU A C 1
ATOM 3755 O O . LEU A 1 470 ? 11.312 -18.297 -26.109 1 96.19 470 LEU A O 1
ATOM 3759 N N . GLY A 1 471 ? 11.594 -19.25 -24.016 1 96.12 471 GLY A N 1
ATOM 3760 C CA . GLY A 1 471 ? 13.016 -19.484 -24.203 1 96.12 471 GLY A CA 1
ATOM 3761 C C . GLY A 1 471 ? 13.633 -20.25 -23.047 1 96.12 471 GLY A C 1
ATOM 3762 O O . GLY A 1 471 ? 13.023 -20.391 -21.984 1 96.12 471 GLY A O 1
ATOM 3763 N N . MET A 1 472 ? 14.789 -20.766 -23.375 1 96.31 472 MET A N 1
ATOM 3764 C CA . MET A 1 472 ? 15.555 -21.547 -22.406 1 96.31 472 MET A CA 1
ATOM 3765 C C . MET A 1 472 ? 17.047 -21.203 -22.5 1 96.31 472 MET A C 1
ATOM 3767 O O . MET A 1 472 ? 17.578 -21.031 -23.594 1 96.31 472 MET A O 1
ATOM 3771 N N . TRP A 1 473 ? 17.719 -21.094 -21.375 1 95.94 473 TRP A N 1
ATOM 3772 C CA . TRP A 1 473 ? 19.109 -20.688 -21.312 1 95.94 473 TRP A CA 1
ATOM 3773 C C . TRP A 1 473 ? 19.906 -21.578 -20.359 1 95.94 473 TRP A C 1
ATOM 3775 O O . TRP A 1 473 ? 19.375 -22.016 -19.328 1 95.94 473 TRP A O 1
ATOM 3785 N N . LYS A 1 474 ? 21.078 -21.812 -20.672 1 93.81 474 LYS A N 1
ATOM 3786 C CA . LYS A 1 474 ? 21.984 -22.453 -19.703 1 93.81 474 LYS A CA 1
ATOM 3787 C C . LYS A 1 474 ? 22.344 -21.5 -18.578 1 93.81 474 LYS A C 1
ATOM 3789 O O . LYS A 1 474 ? 22.953 -20.469 -18.797 1 93.81 474 LYS A O 1
ATOM 3794 N N . SER A 1 475 ? 21.969 -21.844 -17.391 1 92.69 475 SER A N 1
ATOM 3795 C CA . SER A 1 475 ? 22.125 -20.891 -16.312 1 92.69 475 SER A CA 1
ATOM 3796 C C . SER A 1 475 ? 23.062 -21.438 -15.227 1 92.69 475 SER A C 1
ATOM 3798 O O . SER A 1 475 ? 23.5 -20.703 -14.344 1 92.69 475 SER A O 1
ATOM 3800 N N . THR A 1 476 ? 23.297 -22.641 -15.125 1 90.06 476 THR A N 1
ATOM 3801 C CA . THR A 1 476 ? 24.203 -23.266 -14.172 1 90.06 476 THR A CA 1
ATOM 3802 C C . THR A 1 476 ? 24.812 -24.531 -14.758 1 90.06 476 THR A C 1
ATOM 3804 O O . THR A 1 476 ? 24.422 -24.969 -15.844 1 90.06 476 THR A O 1
ATOM 3807 N N . LEU A 1 477 ? 25.75 -25.125 -14.062 1 82.81 477 LEU A N 1
ATOM 3808 C CA . LEU A 1 477 ? 26.406 -26.344 -14.508 1 82.81 477 LEU A CA 1
ATOM 3809 C C . LEU A 1 477 ? 25.547 -27.562 -14.211 1 82.81 477 LEU A C 1
ATOM 3811 O O . LEU A 1 477 ? 25.531 -28.531 -14.977 1 82.81 477 LEU A O 1
ATOM 3815 N N . LYS A 1 478 ? 24.859 -27.531 -13.164 1 82.06 478 LYS A N 1
ATOM 3816 C CA . LYS A 1 478 ? 24.031 -28.672 -12.797 1 82.06 478 LYS A CA 1
ATOM 3817 C C . LYS A 1 478 ? 22.594 -28.25 -12.531 1 82.06 478 LYS A C 1
ATOM 3819 O O . LYS A 1 478 ? 21.906 -27.766 -13.445 1 82.06 478 LYS A O 1
ATOM 3824 N N . ASN A 1 479 ? 22.109 -28.156 -11.336 1 89 479 ASN A N 1
ATOM 3825 C CA . ASN A 1 479 ? 20.75 -27.797 -10.961 1 89 479 ASN A CA 1
ATOM 3826 C C . ASN A 1 479 ? 20.562 -26.297 -10.891 1 89 479 ASN A C 1
ATOM 3828 O O . ASN A 1 479 ? 21.234 -25.609 -10.125 1 89 479 ASN A O 1
ATOM 3832 N N . ALA A 1 480 ? 19.688 -25.812 -11.781 1 91.81 480 ALA A N 1
ATOM 3833 C CA . ALA A 1 480 ? 19.312 -24.406 -11.688 1 91.81 480 ALA A CA 1
ATOM 3834 C C . ALA A 1 480 ? 18.234 -24.203 -10.641 1 91.81 480 ALA A C 1
ATOM 3836 O O . ALA A 1 480 ? 17.047 -24.484 -10.883 1 91.81 480 ALA A O 1
ATOM 3837 N N . ASN A 1 481 ? 18.609 -23.578 -9.516 1 92 481 ASN A N 1
ATOM 3838 C CA . ASN A 1 481 ? 17.672 -23.5 -8.391 1 92 481 ASN A CA 1
ATOM 3839 C C . ASN A 1 481 ? 17.109 -22.094 -8.227 1 92 481 ASN A C 1
ATOM 3841 O O . ASN A 1 481 ? 15.992 -21.922 -7.734 1 92 481 ASN A O 1
ATOM 3845 N N . ILE A 1 482 ? 17.891 -21.125 -8.633 1 95.06 482 ILE A N 1
ATOM 3846 C CA . ILE A 1 482 ? 17.469 -19.766 -8.336 1 95.06 482 ILE A CA 1
ATOM 3847 C C . ILE A 1 482 ? 17.453 -18.938 -9.617 1 95.06 482 ILE A C 1
ATOM 3849 O O . ILE A 1 482 ? 18.453 -18.891 -10.344 1 95.06 482 ILE A O 1
ATOM 3853 N N . CYS A 1 483 ? 16.422 -18.344 -9.898 1 96.19 483 CYS A N 1
ATOM 3854 C CA . CYS A 1 483 ? 16.234 -17.328 -10.938 1 96.19 483 CYS A CA 1
ATOM 3855 C C . CYS A 1 483 ? 15.547 -16.094 -10.375 1 96.19 483 CYS A C 1
ATOM 3857 O O . CYS A 1 483 ? 14.32 -16.047 -10.266 1 96.19 483 CYS A O 1
ATOM 3859 N N . GLU A 1 484 ? 16.312 -15.062 -10.062 1 97.31 484 GLU A N 1
ATOM 3860 C CA . GLU A 1 484 ? 15.836 -13.867 -9.375 1 97.31 484 GLU A CA 1
ATOM 3861 C C . GLU A 1 484 ? 15.672 -12.695 -10.344 1 97.31 484 GLU A C 1
ATOM 3863 O O . GLU A 1 484 ? 16.656 -12.109 -10.781 1 97.31 484 GLU A O 1
ATOM 3868 N N . PRO A 1 485 ? 14.445 -12.344 -10.648 1 97.81 485 PRO A N 1
ATOM 3869 C CA . PRO A 1 485 ? 14.242 -11.219 -11.555 1 97.81 485 PRO A CA 1
ATOM 3870 C C . PRO A 1 485 ? 14.562 -9.875 -10.906 1 97.81 485 PRO A C 1
ATOM 3872 O O . PRO A 1 485 ? 14.297 -9.68 -9.719 1 97.81 485 PRO A O 1
ATOM 3875 N N . HIS A 1 486 ? 15.117 -9.016 -11.695 1 97.31 486 HIS A N 1
ATOM 3876 C CA . HIS A 1 486 ? 15.273 -7.637 -11.258 1 97.31 486 HIS A CA 1
ATOM 3877 C C . HIS A 1 486 ? 13.922 -6.969 -11.039 1 97.31 486 HIS A C 1
ATOM 3879 O O . HIS A 1 486 ? 12.969 -7.234 -11.781 1 97.31 486 HIS A O 1
ATOM 3885 N N . PRO A 1 487 ? 13.836 -6.117 -10.109 1 94.75 487 PRO A N 1
ATOM 3886 C CA . PRO A 1 487 ? 12.523 -5.559 -9.789 1 94.75 487 PRO A CA 1
ATOM 3887 C C . PRO A 1 487 ? 11.969 -4.68 -10.906 1 94.75 487 PRO A C 1
ATOM 3889 O O . PRO A 1 487 ? 10.75 -4.586 -11.07 1 94.75 487 PRO A O 1
ATOM 3892 N N . GLU A 1 488 ? 12.766 -4.008 -11.688 1 91.88 488 GLU A N 1
ATOM 3893 C CA . GLU A 1 488 ? 12.258 -3.037 -12.656 1 91.88 488 GLU A CA 1
ATOM 3894 C C . GLU A 1 488 ? 12.711 -3.377 -14.07 1 91.88 488 GLU A C 1
ATOM 3896 O O . GLU A 1 488 ? 11.977 -3.158 -15.039 1 91.88 488 GLU A O 1
ATOM 3901 N N . LEU A 1 489 ? 13.812 -3.973 -14.164 1 92.56 489 LEU A N 1
ATOM 3902 C CA . LEU A 1 489 ? 14.406 -4.223 -15.469 1 92.56 489 LEU A CA 1
ATOM 3903 C C . LEU A 1 489 ? 14.133 -5.652 -15.93 1 92.56 489 LEU A C 1
ATOM 3905 O O . LEU A 1 489 ? 13.883 -6.535 -15.102 1 92.56 489 LEU A O 1
ATOM 3909 N N . LEU A 1 490 ? 14.156 -5.852 -17.234 1 94.44 490 LEU A N 1
ATOM 3910 C CA . LEU A 1 490 ? 14.148 -7.207 -17.781 1 94.44 490 LEU A CA 1
ATOM 3911 C C . LEU A 1 490 ? 15.516 -7.855 -17.641 1 94.44 490 LEU A C 1
ATOM 3913 O O . LEU A 1 490 ? 16.234 -8.023 -18.625 1 94.44 490 LEU A O 1
ATOM 3917 N N . LYS A 1 491 ? 15.797 -8.148 -16.531 1 96.62 491 LYS A N 1
ATOM 3918 C CA . LYS A 1 491 ? 17.078 -8.688 -16.109 1 96.62 491 LYS A CA 1
ATOM 3919 C C . LYS A 1 491 ? 16.906 -9.789 -15.062 1 96.62 491 LYS A C 1
ATOM 3921 O O . LYS A 1 491 ? 16.047 -9.695 -14.195 1 96.62 491 LYS A O 1
ATOM 3926 N N . ILE A 1 492 ? 17.703 -10.883 -15.188 1 97.69 492 ILE A N 1
ATOM 3927 C CA . ILE A 1 492 ? 17.578 -12 -14.266 1 97.69 492 ILE A CA 1
ATOM 3928 C C . ILE A 1 492 ? 18.953 -12.406 -13.75 1 97.69 492 ILE A C 1
ATOM 3930 O O . ILE A 1 492 ? 19.906 -12.5 -14.531 1 97.69 492 ILE A O 1
ATOM 3934 N N . ALA A 1 493 ? 19.094 -12.539 -12.461 1 97.81 493 ALA A N 1
ATOM 3935 C CA . ALA A 1 493 ? 20.25 -13.188 -11.859 1 97.81 493 ALA A CA 1
ATOM 3936 C C . ALA A 1 493 ? 19.953 -14.656 -11.555 1 97.81 493 ALA A C 1
ATOM 3938 O O . ALA A 1 493 ? 18.969 -14.977 -10.891 1 97.81 493 ALA A O 1
ATOM 3939 N N . ALA A 1 494 ? 20.719 -15.539 -12.055 1 96.56 494 ALA A N 1
ATOM 3940 C CA . ALA A 1 494 ? 20.453 -16.969 -11.891 1 96.56 494 ALA A CA 1
ATOM 3941 C C . ALA A 1 494 ? 21.656 -17.688 -11.312 1 96.56 494 ALA A C 1
ATOM 3943 O O . ALA A 1 494 ? 22.797 -17.297 -11.547 1 96.56 494 ALA A O 1
ATOM 3944 N N . SER A 1 495 ? 21.375 -18.672 -10.516 1 95.5 495 SER A N 1
ATOM 3945 C CA . SER A 1 495 ? 22.406 -19.531 -9.938 1 95.5 495 SER A CA 1
ATOM 3946 C C . SER A 1 495 ? 21.812 -20.875 -9.5 1 95.5 495 SER A C 1
ATOM 3948 O O . SER A 1 495 ? 20.672 -21.203 -9.852 1 95.5 495 SER A O 1
ATOM 3950 N N . GLY A 1 496 ? 22.609 -21.703 -8.844 1 90.75 496 GLY A N 1
ATOM 3951 C CA . GLY A 1 496 ? 22.219 -23.016 -8.383 1 90.75 496 GLY A CA 1
ATOM 3952 C C . GLY A 1 496 ? 23.359 -23.781 -7.727 1 90.75 496 GLY A C 1
ATOM 3953 O O . GLY A 1 496 ? 24.016 -23.266 -6.824 1 90.75 496 GLY A O 1
ATOM 3954 N N . GLU A 1 497 ? 23.453 -25 -8.203 1 87.44 497 GLU A N 1
ATOM 3955 C CA . GLU A 1 497 ? 24.5 -25.844 -7.625 1 87.44 497 GLU A CA 1
ATOM 3956 C C . GLU A 1 497 ? 25.859 -25.547 -8.25 1 87.44 497 GLU A C 1
ATOM 3958 O O . GLU A 1 497 ? 26.484 -26.438 -8.836 1 87.44 497 GLU A O 1
ATOM 3963 N N . ASP A 1 498 ? 26.344 -24.391 -8.18 1 87.31 498 ASP A N 1
ATOM 3964 C CA . ASP A 1 498 ? 27.672 -23.922 -8.547 1 87.31 498 ASP A CA 1
ATOM 3965 C C . ASP A 1 498 ? 27.953 -22.562 -7.93 1 87.31 498 ASP A C 1
ATOM 3967 O O . ASP A 1 498 ? 27.047 -21.891 -7.449 1 87.31 498 ASP A O 1
ATOM 3971 N N . PRO A 1 499 ? 29.156 -22.141 -7.895 1 93.31 499 PRO A N 1
ATOM 3972 C CA . PRO A 1 499 ? 29.531 -20.938 -7.141 1 93.31 499 PRO A CA 1
ATOM 3973 C C . PRO A 1 499 ? 29.328 -19.656 -7.941 1 93.31 499 PRO A C 1
ATOM 3975 O O . PRO A 1 499 ? 29.594 -18.562 -7.434 1 93.31 499 PRO A O 1
ATOM 3978 N N . HIS A 1 500 ? 28.781 -19.75 -9.148 1 94.69 500 HIS A N 1
ATOM 3979 C CA . HIS A 1 500 ? 28.703 -18.594 -10.039 1 94.69 500 HIS A CA 1
ATOM 3980 C C . HIS A 1 500 ? 27.297 -18.047 -10.102 1 94.69 500 HIS A C 1
ATOM 3982 O O . HIS A 1 500 ? 26.328 -18.797 -10.055 1 94.69 500 HIS A O 1
ATOM 3988 N N . ILE A 1 501 ? 27.203 -16.719 -10.133 1 97 501 ILE A N 1
ATOM 3989 C CA . ILE A 1 501 ? 25.938 -16.047 -10.422 1 97 501 ILE A CA 1
ATOM 3990 C C . ILE A 1 501 ? 25.969 -15.484 -11.836 1 97 501 ILE A C 1
ATOM 3992 O O . ILE A 1 501 ? 26.844 -14.695 -12.18 1 97 501 ILE A O 1
ATOM 3996 N N . ARG A 1 502 ? 25.125 -15.867 -12.656 1 96.44 502 ARG A N 1
ATOM 3997 C CA . ARG A 1 502 ? 25.078 -15.422 -14.039 1 96.44 502 ARG A CA 1
ATOM 3998 C C . ARG A 1 502 ? 24 -14.359 -14.234 1 96.44 502 ARG A C 1
ATOM 4000 O O . ARG A 1 502 ? 22.875 -14.508 -13.742 1 96.44 502 ARG A O 1
ATOM 4007 N N . MET A 1 503 ? 24.328 -13.336 -14.906 1 96.62 503 MET A N 1
ATOM 4008 C CA . MET A 1 503 ? 23.406 -12.242 -15.188 1 96.62 503 MET A CA 1
ATOM 4009 C C . MET A 1 503 ? 22.891 -12.32 -16.625 1 96.62 503 MET A C 1
ATOM 4011 O O . MET A 1 503 ? 23.672 -12.469 -17.562 1 96.62 503 MET A O 1
ATOM 4015 N N . PHE A 1 504 ? 21.641 -12.289 -16.781 1 96.5 504 PHE A N 1
ATOM 4016 C CA . PHE A 1 504 ? 21 -12.305 -18.094 1 96.5 504 PHE A CA 1
ATOM 4017 C C . PHE A 1 504 ? 20.281 -10.984 -18.375 1 96.5 504 PHE A C 1
ATOM 4019 O O . PHE A 1 504 ? 19.469 -10.539 -17.562 1 96.5 504 PHE A O 1
ATOM 4026 N N . GLU A 1 505 ? 20.547 -10.352 -19.469 1 94.62 505 GLU A N 1
ATOM 4027 C CA . GLU A 1 505 ? 19.969 -9.07 -19.859 1 94.62 505 GLU A CA 1
ATOM 4028 C C . GLU A 1 505 ? 19.625 -9.047 -21.344 1 94.62 505 GLU A C 1
ATOM 4030 O O . GLU A 1 505 ? 20.141 -9.867 -22.125 1 94.62 505 GLU A O 1
ATOM 4035 N N . CYS A 1 506 ? 18.703 -8.117 -21.641 1 91.19 506 CYS A N 1
ATOM 4036 C CA . CYS A 1 506 ? 18.312 -7.957 -23.047 1 91.19 506 CYS A CA 1
ATOM 4037 C C . CYS A 1 506 ? 19.469 -7.418 -23.875 1 91.19 506 CYS A C 1
ATOM 4039 O O . CYS A 1 506 ? 20.25 -6.578 -23.406 1 91.19 506 CYS A O 1
ATOM 4041 N N . CYS A 1 507 ? 19.641 -7.965 -25 1 83.94 507 CYS A N 1
ATOM 4042 C CA . CYS A 1 507 ? 20.672 -7.516 -25.906 1 83.94 507 CYS A CA 1
ATOM 4043 C C . CYS A 1 507 ? 20.078 -7.016 -27.219 1 83.94 507 CYS A C 1
ATOM 4045 O O . CYS A 1 507 ? 19.344 -7.746 -27.891 1 83.94 507 CYS A O 1
ATOM 4047 N N . PHE A 1 508 ? 20.25 -5.77 -27.547 1 73.5 508 PHE A N 1
ATOM 4048 C CA . PHE A 1 508 ? 19.688 -5.195 -28.766 1 73.5 508 PHE A CA 1
ATOM 4049 C C . PHE A 1 508 ? 20.656 -5.352 -29.938 1 73.5 508 PHE A C 1
ATOM 4051 O O . PHE A 1 508 ? 20.25 -5.293 -31.094 1 73.5 508 PHE A O 1
ATOM 4058 N N . GLU A 1 509 ? 21.938 -5.43 -29.766 1 64.94 509 GLU A N 1
ATOM 4059 C CA . GLU A 1 509 ? 22.875 -5.488 -30.875 1 64.94 509 GLU A CA 1
ATOM 4060 C C . GLU A 1 509 ? 22.984 -6.902 -31.438 1 64.94 509 GLU A C 1
ATOM 4062 O O . GLU A 1 509 ? 23 -7.875 -30.688 1 64.94 509 GLU A O 1
ATOM 4067 N N . GLU A 1 510 ? 22.578 -7.062 -32.656 1 54.16 510 GLU A N 1
ATOM 4068 C CA . GLU A 1 510 ? 22.781 -8.32 -33.375 1 54.16 510 GLU A CA 1
ATOM 4069 C C . GLU A 1 510 ? 24.234 -8.773 -33.25 1 54.16 510 GLU A C 1
ATOM 4071 O O . GLU A 1 510 ? 25.156 -8.039 -33.625 1 54.16 510 GLU A O 1
ATOM 4076 N N . LYS A 1 511 ? 24.703 -9.391 -32.281 1 54.34 511 LYS A N 1
ATOM 4077 C CA . LYS A 1 511 ? 26.078 -9.883 -32.375 1 54.34 511 LYS A CA 1
ATOM 4078 C C . LYS A 1 511 ? 26.266 -10.781 -33.594 1 54.34 511 LYS A C 1
ATOM 4080 O O . LYS A 1 511 ? 25.406 -11.625 -33.906 1 54.34 511 LYS A O 1
ATOM 4085 N N . PRO A 1 512 ? 27.281 -10.398 -34.469 1 49.72 512 PRO A N 1
ATOM 4086 C CA . PRO A 1 512 ? 27.547 -11.195 -35.656 1 49.72 512 PRO A CA 1
ATOM 4087 C C . PRO A 1 512 ? 27.656 -12.695 -35.375 1 49.72 512 PRO A C 1
ATOM 4089 O O . PRO A 1 512 ? 28.141 -13.078 -34.312 1 49.72 512 PRO A O 1
ATOM 4092 N N . LYS A 1 513 ? 26.844 -13.359 -35.938 1 44.5 513 LYS A N 1
ATOM 4093 C CA . LYS A 1 513 ? 27.016 -14.812 -35.906 1 44.5 513 LYS A CA 1
ATOM 4094 C C . LYS A 1 513 ? 28.484 -15.203 -35.938 1 44.5 513 LYS A C 1
ATOM 4096 O O . LYS A 1 513 ? 29.156 -15.062 -36.969 1 44.5 513 LYS A O 1
ATOM 4101 N N . ARG A 1 514 ? 29.297 -14.922 -35 1 41.19 514 ARG A N 1
ATOM 4102 C CA . ARG A 1 514 ? 30.578 -15.578 -35.219 1 41.19 514 ARG A CA 1
ATOM 4103 C C . ARG A 1 514 ? 30.406 -17.016 -35.656 1 41.19 514 ARG A C 1
ATOM 4105 O O . ARG A 1 514 ? 29.328 -17.594 -35.5 1 41.19 514 ARG A O 1
ATOM 4112 N N . ASP A 1 515 ? 31.641 -17.719 -35.969 1 39.81 515 ASP A N 1
ATOM 4113 C CA . ASP A 1 515 ? 31.812 -19.078 -36.438 1 39.81 515 ASP A CA 1
ATOM 4114 C C . ASP A 1 515 ? 30.906 -20.062 -35.719 1 39.81 515 ASP A C 1
ATOM 4116 O O . ASP A 1 515 ? 30.375 -19.719 -34.656 1 39.81 515 ASP A O 1
ATOM 4120 N N . GLU A 1 516 ? 31.094 -21.422 -35.875 1 42.72 516 GLU A N 1
ATOM 4121 C CA . GLU A 1 516 ? 30.547 -22.75 -35.562 1 42.72 516 GLU A CA 1
ATOM 4122 C C . GLU A 1 516 ? 30.328 -22.938 -34.062 1 42.72 516 GLU A C 1
ATOM 4124 O O . GLU A 1 516 ? 29.938 -24.016 -33.625 1 42.72 516 GLU A O 1
ATOM 4129 N N . GLU A 1 517 ? 30.844 -22.109 -33.094 1 47.12 517 GLU A N 1
ATOM 4130 C CA . GLU A 1 517 ? 30.859 -22.562 -31.703 1 47.12 517 GLU A CA 1
ATOM 4131 C C . GLU A 1 517 ? 29.531 -22.234 -31.016 1 47.12 517 GLU A C 1
ATOM 4133 O O . GLU A 1 517 ? 28.859 -21.266 -31.375 1 47.12 517 GLU A O 1
ATOM 4138 N N . GLU A 1 518 ? 28.938 -23.156 -30.312 1 52.62 518 GLU A N 1
ATOM 4139 C CA . GLU A 1 518 ? 27.703 -23.188 -29.547 1 52.62 518 GLU A CA 1
ATOM 4140 C C . GLU A 1 518 ? 27.547 -21.906 -28.734 1 52.62 518 GLU A C 1
ATOM 4142 O O . GLU A 1 518 ? 28.438 -21.516 -27.984 1 52.62 518 GLU A O 1
ATOM 4147 N N . ASP A 1 519 ? 26.797 -20.891 -29.156 1 63.47 519 ASP A N 1
ATOM 4148 C CA . ASP A 1 519 ? 26.438 -19.688 -28.422 1 63.47 519 ASP A CA 1
ATOM 4149 C C . ASP A 1 519 ? 25.844 -20.031 -27.062 1 63.47 519 ASP A C 1
ATOM 4151 O O . ASP A 1 519 ? 24.641 -20.25 -26.938 1 63.47 519 ASP A O 1
ATOM 4155 N N . ASN A 1 520 ? 26.734 -20.141 -25.984 1 71.94 520 ASN A N 1
ATOM 4156 C CA . ASN A 1 520 ? 26.312 -20.562 -24.656 1 71.94 520 ASN A CA 1
ATOM 4157 C C . ASN A 1 520 ? 25.766 -19.406 -23.844 1 71.94 520 ASN A C 1
ATOM 4159 O O . ASN A 1 520 ? 25.297 -19.594 -22.719 1 71.94 520 ASN A O 1
ATOM 4163 N N . ASP A 1 521 ? 25.734 -18.25 -24.594 1 87.25 521 ASP A N 1
ATOM 4164 C CA . ASP A 1 521 ? 25.266 -17.109 -23.828 1 87.25 521 ASP A CA 1
ATOM 4165 C C . ASP A 1 521 ? 23.812 -16.781 -24.156 1 87.25 521 ASP A C 1
ATOM 4167 O O . ASP A 1 521 ? 23.141 -16.062 -23.406 1 87.25 521 ASP A O 1
ATOM 4171 N N . GLY A 1 522 ? 23.453 -17.234 -25.234 1 89.81 522 GLY A N 1
ATOM 4172 C CA . GLY A 1 522 ? 22.078 -16.984 -25.656 1 89.81 522 GLY A CA 1
ATOM 4173 C C . GLY A 1 522 ? 21.156 -18.141 -25.359 1 89.81 522 GLY A C 1
ATOM 4174 O O . GLY A 1 522 ? 21.531 -19.094 -24.672 1 89.81 522 GLY A O 1
ATOM 4175 N N . PRO A 1 523 ? 19.969 -18.047 -25.875 1 93.5 523 PRO A N 1
ATOM 4176 C CA . PRO A 1 523 ? 19 -19.125 -25.672 1 93.5 523 PRO A CA 1
ATOM 4177 C C . PRO A 1 523 ? 19.312 -20.359 -26.516 1 93.5 523 PRO A C 1
ATOM 4179 O O . PRO A 1 523 ? 19.969 -20.25 -27.547 1 93.5 523 PRO A O 1
ATOM 4182 N N . TYR A 1 524 ? 18.844 -21.469 -26.016 1 93.5 524 TYR A N 1
ATOM 4183 C CA . TYR A 1 524 ? 18.922 -22.672 -26.828 1 93.5 524 TYR A CA 1
ATOM 4184 C C . TYR A 1 524 ? 18.188 -22.5 -28.156 1 93.5 524 TYR A C 1
ATOM 4186 O O . TYR A 1 524 ? 17.125 -21.875 -28.203 1 93.5 524 TYR A O 1
ATOM 4194 N N . GLU A 1 525 ? 18.719 -23 -29.172 1 90 525 GLU A N 1
ATOM 4195 C CA . GLU A 1 525 ? 18.078 -22.922 -30.484 1 90 525 GLU A CA 1
ATOM 4196 C C . GLU A 1 525 ? 16.766 -23.703 -30.5 1 90 525 GLU A C 1
ATOM 4198 O O . GLU A 1 525 ? 15.773 -23.234 -31.062 1 90 525 GLU A O 1
ATOM 4203 N N . ASP A 1 526 ? 16.812 -24.891 -29.906 1 91 526 ASP A N 1
ATOM 4204 C CA . ASP A 1 526 ? 15.617 -25.734 -29.812 1 91 526 ASP A CA 1
ATOM 4205 C C . ASP A 1 526 ? 15.469 -26.312 -28.406 1 91 526 ASP A C 1
ATOM 4207 O O . ASP A 1 526 ? 15.867 -27.453 -28.141 1 91 526 ASP A O 1
ATOM 4211 N N . PRO A 1 527 ? 14.836 -25.578 -27.641 1 93 527 PRO A N 1
ATOM 4212 C CA . PRO A 1 527 ? 14.664 -26.047 -26.25 1 93 527 PRO A CA 1
ATOM 4213 C C . PRO A 1 527 ? 13.953 -27.391 -26.172 1 93 527 PRO A C 1
ATOM 4215 O O . PRO A 1 527 ? 14.258 -28.203 -25.297 1 93 527 PRO A O 1
ATOM 4218 N N . TYR A 1 528 ? 13.07 -27.703 -27.078 1 91.31 528 TYR A N 1
ATOM 4219 C CA . TYR A 1 528 ? 12.258 -28.922 -27.031 1 91.31 528 TYR A CA 1
ATOM 4220 C C . TYR A 1 528 ? 13.102 -30.156 -27.312 1 91.31 528 TYR A C 1
ATOM 4222 O O . TYR A 1 528 ? 12.938 -31.203 -26.672 1 91.31 528 TYR A O 1
ATOM 4230 N N . LYS A 1 529 ? 13.93 -29.953 -28.266 1 88.56 529 LYS A N 1
ATOM 4231 C CA . LYS A 1 529 ? 14.844 -31.047 -28.562 1 88.56 529 LYS A CA 1
ATOM 4232 C C . LYS A 1 529 ? 15.742 -31.359 -27.359 1 88.56 529 LYS A C 1
ATOM 4234 O O . LYS A 1 529 ? 15.938 -32.531 -27.016 1 88.56 529 LYS A O 1
ATOM 4239 N N . TYR A 1 530 ? 16.203 -30.375 -26.797 1 89.5 530 TYR A N 1
ATOM 4240 C CA . TYR A 1 530 ? 17.062 -30.547 -25.641 1 89.5 530 TYR A CA 1
ATOM 4241 C C . TYR A 1 530 ? 16.328 -31.219 -24.5 1 89.5 530 TYR A C 1
ATOM 4243 O O . TYR A 1 530 ? 16.844 -32.156 -23.891 1 89.5 530 TYR A O 1
ATOM 4251 N N . LEU A 1 531 ? 15.195 -30.766 -24.234 1 89.88 531 LEU A N 1
ATOM 4252 C CA . LEU A 1 531 ? 14.422 -31.297 -23.125 1 89.88 531 LEU A CA 1
ATOM 4253 C C . LEU A 1 531 ? 14.016 -32.75 -23.391 1 89.88 531 LEU A C 1
ATOM 4255 O O . LEU A 1 531 ? 13.969 -33.562 -22.469 1 89.88 531 LEU A O 1
ATOM 4259 N N . LYS A 1 532 ? 13.68 -33.062 -24.594 1 86.81 532 LYS A N 1
ATOM 4260 C CA . LYS A 1 532 ? 13.359 -34.438 -24.953 1 86.81 532 LYS A CA 1
ATOM 4261 C C . LYS A 1 532 ? 14.555 -35.344 -24.734 1 86.81 532 LYS A C 1
ATOM 4263 O O . LYS A 1 532 ? 14.414 -36.438 -24.188 1 86.81 532 LYS A O 1
ATOM 4268 N N . GLU A 1 533 ? 15.672 -34.875 -25.094 1 84.56 533 GLU A N 1
ATOM 4269 C CA . GLU A 1 533 ? 16.891 -35.656 -24.938 1 84.56 533 GLU A CA 1
ATOM 4270 C C . GLU A 1 533 ? 17.234 -35.844 -23.453 1 84.56 533 GLU A C 1
ATOM 4272 O O . GLU A 1 533 ? 17.625 -36.938 -23.031 1 84.56 533 GLU A O 1
ATOM 4277 N N . TYR A 1 534 ? 17.047 -34.812 -22.781 1 84.44 534 TYR A N 1
ATOM 4278 C CA . TYR A 1 534 ? 17.328 -34.906 -21.359 1 84.44 534 TYR A CA 1
ATOM 4279 C C . TYR A 1 534 ? 16.391 -35.875 -20.672 1 84.44 534 TYR A C 1
ATOM 4281 O O . TYR A 1 534 ? 16.828 -36.656 -19.812 1 84.44 534 TYR A O 1
ATOM 4289 N N . SER A 1 535 ? 15.109 -35.844 -20.938 1 77.75 535 SER A N 1
ATOM 4290 C CA . SER A 1 535 ? 14.117 -36.688 -20.328 1 77.75 535 SER A CA 1
ATOM 4291 C C . SER A 1 535 ? 14.367 -38.156 -20.688 1 77.75 535 SER A C 1
ATOM 4293 O O . SER A 1 535 ? 14.141 -39.062 -19.859 1 77.75 535 SER A O 1
ATOM 4295 N N . SER A 1 536 ? 14.703 -38.438 -21.875 1 70.31 536 SER A N 1
ATOM 4296 C CA . SER A 1 536 ? 14.961 -39.781 -22.328 1 70.31 536 SER A CA 1
ATOM 4297 C C . SER A 1 536 ? 16.125 -40.406 -21.578 1 70.31 536 SER A C 1
ATOM 4299 O O . SER A 1 536 ? 16.141 -41.625 -21.328 1 70.31 536 SER A O 1
ATOM 4301 N N . GLN A 1 537 ? 16.953 -39.562 -21.219 1 63.53 537 GLN A N 1
ATOM 4302 C CA . GLN A 1 537 ? 18.125 -40.062 -20.484 1 63.53 537 GLN A CA 1
ATOM 4303 C C . GLN A 1 537 ? 17.766 -40.375 -19.047 1 63.53 537 GLN A C 1
ATOM 4305 O O . GLN A 1 537 ? 18.344 -41.281 -18.438 1 63.53 537 GLN A O 1
ATOM 4310 N N . ARG A 1 538 ? 16.812 -39.719 -18.469 1 61.53 538 ARG A N 1
ATOM 4311 C CA . ARG A 1 538 ? 16.469 -39.906 -17.062 1 61.53 538 ARG A CA 1
ATOM 4312 C C . ARG A 1 538 ? 15.336 -40.906 -16.906 1 61.53 538 ARG A C 1
ATOM 4314 O O . ARG A 1 538 ? 15.195 -41.531 -15.852 1 61.53 538 ARG A O 1
ATOM 4321 N N . THR A 1 539 ? 14.25 -41.031 -17.734 1 49.91 539 THR A N 1
ATOM 4322 C CA . THR A 1 539 ? 13.203 -42.031 -17.672 1 49.91 539 THR A CA 1
ATOM 4323 C C . THR A 1 539 ? 13.812 -43.438 -17.672 1 49.91 539 THR A C 1
ATOM 4325 O O . THR A 1 539 ? 13.117 -44.406 -17.406 1 49.91 539 THR A O 1
ATOM 4328 N N . ILE A 1 540 ? 15.039 -43.719 -18.047 1 37.72 540 ILE A N 1
ATOM 4329 C CA . ILE A 1 540 ? 15.492 -45.094 -17.922 1 37.72 540 ILE A CA 1
ATOM 4330 C C . ILE A 1 540 ? 15.281 -45.562 -16.5 1 37.72 540 ILE A C 1
ATOM 4332 O O . ILE A 1 540 ? 15.008 -46.75 -16.266 1 37.72 540 ILE A O 1
ATOM 4336 N N . ASN A 1 541 ? 15.57 -44.781 -15.516 1 33.34 541 ASN A N 1
ATOM 4337 C CA . ASN A 1 541 ? 15.523 -45.406 -14.203 1 33.34 541 ASN A CA 1
ATOM 4338 C C . ASN A 1 541 ? 14.102 -45.406 -13.633 1 33.34 541 ASN A C 1
ATOM 4340 O O . ASN A 1 541 ? 13.914 -45.625 -12.438 1 33.34 541 ASN A O 1
ATOM 4344 N N . LEU A 1 542 ? 13.18 -44.781 -14.164 1 33.44 542 LEU A N 1
ATOM 4345 C CA . LEU A 1 542 ? 11.852 -44.969 -13.586 1 33.44 542 LEU A CA 1
ATOM 4346 C C . LEU A 1 542 ? 11.32 -46.375 -13.852 1 33.44 542 LEU A C 1
ATOM 4348 O O . LEU A 1 542 ? 11.406 -46.844 -14.977 1 33.44 542 LEU A O 1
ATOM 4352 N N . VAL A 1 543 ? 11.359 -47.312 -12.859 1 30.52 543 VAL A N 1
ATOM 4353 C CA . VAL A 1 543 ? 10.805 -48.656 -12.812 1 30.52 543 VAL A CA 1
ATOM 4354 C C . VAL A 1 543 ? 9.438 -48.688 -13.484 1 30.52 543 VAL A C 1
ATOM 4356 O O . VAL A 1 543 ? 8.57 -47.875 -13.18 1 30.52 543 VAL A O 1
ATOM 4359 N N . PRO A 1 544 ? 9.375 -49.125 -14.688 1 30.06 544 PRO A N 1
ATOM 4360 C CA . PRO A 1 544 ? 8.031 -49.406 -15.188 1 30.06 544 PRO A CA 1
ATOM 4361 C C . PRO A 1 544 ? 7.133 -50.062 -14.141 1 30.06 544 PRO A C 1
ATOM 4363 O O . PRO A 1 544 ? 7.559 -51 -13.461 1 30.06 544 PRO A O 1
ATOM 4366 N N . VAL A 1 545 ? 6.391 -49.344 -13.359 1 28.69 545 VAL A N 1
ATOM 4367 C CA . VAL A 1 545 ? 5.449 -50.125 -12.57 1 28.69 545 VAL A CA 1
ATOM 4368 C C . VAL A 1 545 ? 4.883 -51.281 -13.414 1 28.69 545 VAL A C 1
ATOM 4370 O O . VAL A 1 545 ? 4.082 -51.031 -14.32 1 28.69 545 VAL A O 1
ATOM 4373 N N . TYR A 1 546 ? 5.746 -52.156 -13.836 1 26.66 546 TYR A N 1
ATOM 4374 C CA . TYR A 1 546 ? 5.273 -53.438 -14.367 1 26.66 546 TYR A CA 1
ATOM 4375 C C . TYR A 1 546 ? 4.273 -54.094 -13.422 1 26.66 546 TYR A C 1
ATOM 4377 O O . TYR A 1 546 ? 4.598 -54.375 -12.273 1 26.66 546 TYR A O 1
ATOM 4385 N N . VAL A 1 547 ? 3.021 -53.625 -13.445 1 26.97 547 VAL A N 1
ATOM 4386 C CA . VAL A 1 547 ? 2.113 -54.625 -12.883 1 26.97 547 VAL A CA 1
ATOM 4387 C C . VAL A 1 547 ? 2.432 -56 -13.469 1 26.97 547 VAL A C 1
ATOM 4389 O O . VAL A 1 547 ? 2.375 -56.188 -14.688 1 26.97 547 VAL A O 1
ATOM 4392 N N . GLU A 1 548 ? 3.279 -56.688 -12.867 1 26.39 548 GLU A N 1
ATOM 4393 C CA . GLU A 1 548 ? 3.471 -58.125 -13.164 1 26.39 548 GLU A CA 1
ATOM 4394 C C . GLU A 1 548 ? 2.141 -58.812 -13.453 1 26.39 548 GLU A C 1
ATOM 4396 O O . GLU A 1 548 ? 1.204 -58.719 -12.656 1 26.39 548 GLU A O 1
ATOM 4401 N N . PRO A 1 549 ? 1.756 -58.906 -14.734 1 25.7 549 PRO A N 1
ATOM 4402 C CA . PRO A 1 549 ? 0.606 -59.812 -14.883 1 25.7 549 PRO A CA 1
ATOM 4403 C C . PRO A 1 549 ? 0.692 -61.031 -13.984 1 25.7 549 PRO A C 1
ATOM 4405 O O . PRO A 1 549 ? 1.788 -61.531 -13.711 1 25.7 549 PRO A O 1
ATOM 4408 N N . GLU A 1 550 ? -0.166 -61.094 -12.992 1 25.95 550 GLU A N 1
ATOM 4409 C CA . GLU A 1 550 ? -0.257 -62.375 -12.297 1 25.95 550 GLU A CA 1
ATOM 4410 C C . GLU A 1 550 ? -0.039 -63.562 -13.266 1 25.95 550 GLU A C 1
ATOM 4412 O O . GLU A 1 550 ? -0.717 -63.656 -14.289 1 25.95 550 GLU A O 1
ATOM 4417 N N . VAL A 1 551 ? 1.108 -63.969 -13.344 1 24.81 551 VAL A N 1
ATOM 4418 C CA . VAL A 1 551 ? 1.502 -65.25 -13.961 1 24.81 551 VAL A CA 1
ATOM 4419 C C . VAL A 1 551 ? 0.458 -66.312 -13.648 1 24.81 551 VAL A C 1
ATOM 4421 O O . VAL A 1 551 ? 0.146 -66.562 -12.484 1 24.81 551 VAL A O 1
ATOM 4424 N N . GLU A 1 552 ? -0.571 -66.5 -14.641 1 23.62 552 GLU A N 1
ATOM 4425 C CA . GLU A 1 552 ? -1.343 -67.75 -14.555 1 23.62 552 GLU A CA 1
ATOM 4426 C C . GLU A 1 552 ? -0.452 -68.875 -14.18 1 23.62 552 GLU A C 1
ATOM 4428 O O . GLU A 1 552 ? 0.717 -68.938 -14.57 1 23.62 552 GLU A O 1
ATOM 4433 N N . PRO A 1 553 ? -0.871 -69.562 -13.18 1 25.27 553 PRO A N 1
ATOM 4434 C CA . PRO A 1 553 ? -0.238 -70.875 -12.898 1 25.27 553 PRO A CA 1
ATOM 4435 C C . PRO A 1 553 ? -0.004 -71.688 -14.164 1 25.27 553 PRO A C 1
ATOM 4437 O O . PRO A 1 553 ? -0.755 -71.562 -15.133 1 25.27 553 PRO A O 1
ATOM 4440 N N . GLU A 1 554 ? 1.182 -71.875 -14.5 1 22.81 554 GLU A N 1
ATOM 4441 C CA . GLU A 1 554 ? 1.665 -72.875 -15.5 1 22.81 554 GLU A CA 1
ATOM 4442 C C . GLU A 1 554 ? 0.79 -74.125 -15.547 1 22.81 554 GLU A C 1
ATOM 4444 O O . GLU A 1 554 ? 0.832 -74.938 -14.633 1 22.81 554 GLU A O 1
ATOM 4449 N N . VAL A 1 555 ? -0.575 -73.812 -15.945 1 20.72 555 VAL A N 1
ATOM 4450 C CA . VAL A 1 555 ? -1.155 -75.125 -16.312 1 20.72 555 VAL A CA 1
ATOM 4451 C C . VAL A 1 555 ? -0.221 -75.875 -17.266 1 20.72 555 VAL A C 1
ATOM 4453 O O . VAL A 1 555 ? 0.474 -75.25 -18.062 1 20.72 555 VAL A O 1
ATOM 4456 N N . GLU A 1 556 ? -0.026 -77.062 -17.078 1 21.38 556 GLU A N 1
ATOM 4457 C CA . GLU A 1 556 ? 0.578 -78.25 -17.719 1 21.38 556 GLU A CA 1
ATOM 4458 C C . GLU A 1 556 ? 0.262 -78.25 -19.203 1 21.38 556 GLU A C 1
ATOM 4460 O O . GLU A 1 556 ? -0.779 -77.75 -19.641 1 21.38 556 GLU A O 1
ATOM 4465 N N . GLN A 1 557 ? 1.166 -78.688 -19.984 1 18.73 557 GLN A N 1
ATOM 4466 C CA . GLN A 1 557 ? 1.416 -79 -21.375 1 18.73 557 GLN A CA 1
ATOM 4467 C C . GLN A 1 557 ? 0.235 -79.75 -22 1 18.73 557 GLN A C 1
ATOM 4469 O O . GLN A 1 557 ? 0.183 -80.938 -21.953 1 18.73 557 GLN A O 1
ATOM 4474 N N . ARG A 1 558 ? -1.024 -79.375 -21.766 1 19.44 558 ARG A N 1
ATOM 4475 C CA . ARG A 1 558 ? -1.626 -80.438 -22.578 1 19.44 558 ARG A CA 1
ATOM 4476 C C . ARG A 1 558 ? -1.298 -80.25 -24.047 1 19.44 558 ARG A C 1
ATOM 4478 O O . ARG A 1 558 ? -1.172 -79.125 -24.516 1 19.44 558 ARG A O 1
ATOM 4485 N N . GLN A 1 559 ? -1.035 -81.188 -24.938 1 17.73 559 GLN A N 1
ATOM 4486 C CA . GLN A 1 559 ? -0.439 -81.688 -26.188 1 17.73 559 GLN A CA 1
ATOM 4487 C C . GLN A 1 559 ? -1.231 -81.188 -27.391 1 17.73 559 GLN A C 1
ATOM 4489 O O . GLN A 1 559 ? -0.977 -81.625 -28.516 1 17.73 559 GLN A O 1
ATOM 4494 N N . GLY A 1 560 ? -2.133 -80.125 -27.203 1 16.83 560 GLY A N 1
ATOM 4495 C CA . GLY A 1 560 ? -2.891 -80.312 -28.422 1 16.83 560 GLY A CA 1
ATOM 4496 C C . GLY A 1 560 ? -2.104 -79.938 -29.672 1 16.83 560 GLY A C 1
ATOM 4497 O O . GLY A 1 560 ? -1.109 -79.188 -29.594 1 16.83 560 GLY A O 1
ATOM 4498 N N . ARG A 1 561 ? -2.553 -80.438 -30.844 1 17.25 561 ARG A N 1
ATOM 4499 C CA . ARG A 1 561 ? -2.336 -80.688 -32.25 1 17.25 561 ARG A CA 1
ATOM 4500 C C . ARG A 1 561 ? -2.316 -79.375 -33.062 1 17.25 561 ARG A C 1
ATOM 4502 O O . ARG A 1 561 ? -2.842 -78.375 -32.625 1 17.25 561 ARG A O 1
ATOM 4509 N N . GLY A 1 562 ? -1.741 -79.375 -34.312 1 16.52 562 GLY A N 1
ATOM 4510 C CA . GLY A 1 562 ? -0.954 -78.75 -35.406 1 16.52 562 GLY A CA 1
ATOM 4511 C C . GLY A 1 562 ? -1.734 -77.812 -36.25 1 16.52 562 GLY A C 1
ATOM 4512 O O . GLY A 1 562 ? -1.146 -76.938 -36.938 1 16.52 562 GLY A O 1
ATOM 4513 N N . ARG A 1 563 ? -3.041 -77.75 -36.562 1 15.35 563 ARG A N 1
ATOM 4514 C CA . ARG A 1 563 ? -3.328 -77.75 -37.969 1 15.35 563 ARG A CA 1
ATOM 4515 C C . ARG A 1 563 ? -3.246 -76.312 -38.562 1 15.35 563 ARG A C 1
ATOM 4517 O O . ARG A 1 563 ? -2.555 -76.125 -39.562 1 15.35 563 ARG A O 1
ATOM 4524 N N . ARG A 1 564 ? -4.52 -75.812 -39.062 1 16.11 564 ARG A N 1
ATOM 4525 C CA . ARG A 1 564 ? -4.848 -75.625 -40.5 1 16.11 564 ARG A CA 1
ATOM 4526 C C . ARG A 1 564 ? -4.359 -74.312 -41.031 1 16.11 564 ARG A C 1
ATOM 4528 O O . ARG A 1 564 ? -4.02 -73.375 -40.25 1 16.11 564 ARG A O 1
ATOM 4535 N N . ARG A 1 565 ? -5.344 -73.375 -41.5 1 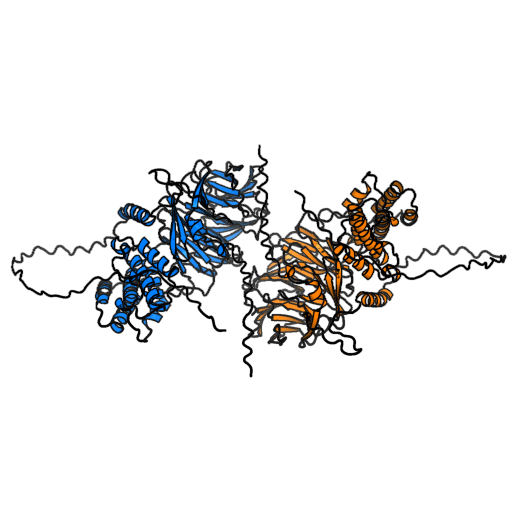15.98 565 ARG A N 1
ATOM 4536 C CA . ARG A 1 565 ? -5.656 -73.125 -42.906 1 15.98 565 ARG A CA 1
ATOM 4537 C C . ARG A 1 565 ? -5.09 -71.75 -43.312 1 15.98 565 ARG A C 1
ATOM 4539 O O . ARG A 1 565 ? -4.816 -70.875 -42.438 1 15.98 565 ARG A O 1
ATOM 4546 N N . ARG A 1 566 ? -5.379 -71.25 -44.625 1 15.98 566 ARG A N 1
ATOM 4547 C CA . ARG A 1 566 ? -4.949 -70.812 -45.938 1 15.98 566 ARG A CA 1
ATOM 4548 C C . ARG A 1 566 ? -5.09 -69.25 -46.031 1 15.98 566 ARG A C 1
ATOM 4550 O O . ARG A 1 566 ? -5.918 -68.688 -45.312 1 15.98 566 ARG A O 1
ATOM 4557 N N . PHE A 1 567 ? -4.227 -68.625 -46.812 1 15.66 567 PHE A N 1
ATOM 4558 C CA . PHE A 1 567 ? -3.541 -67.438 -47.25 1 15.66 567 PHE A CA 1
ATOM 4559 C C . PHE A 1 567 ? -4.461 -66.562 -48.125 1 15.66 567 PHE A C 1
ATOM 4561 O O . PHE A 1 567 ? -4.055 -65.5 -48.625 1 15.66 567 PHE A O 1
ATOM 4568 N N . SER A 1 568 ? -5.746 -66.688 -48.344 1 14.85 568 SER A N 1
ATOM 4569 C CA . SER A 1 568 ? -5.996 -66.312 -49.719 1 14.85 568 SER A CA 1
ATOM 4570 C C . SER A 1 568 ? -5.824 -64.812 -49.938 1 14.85 568 SER A C 1
ATOM 4572 O O . SER A 1 568 ? -5.801 -64.062 -48.969 1 14.85 568 SER A O 1
ATOM 4574 N N . GLU A 1 569 ? -6.516 -64.188 -51.125 1 15.4 569 GLU A N 1
ATOM 4575 C CA . GLU A 1 569 ? -6.328 -63.656 -52.469 1 15.4 569 GLU A CA 1
ATOM 4576 C C . GLU A 1 569 ? -6.508 -62.125 -52.5 1 15.4 569 GLU A C 1
ATOM 4578 O O . GLU A 1 569 ? -5.688 -61.406 -53.094 1 15.4 569 GLU A O 1
ATOM 4583 N N . THR A 1 570 ? -7.73 -61.5 -52.312 1 15.44 570 THR A N 1
ATOM 4584 C CA . THR A 1 570 ? -8.352 -60.875 -53.5 1 15.44 570 THR A CA 1
ATOM 4585 C C . THR A 1 570 ? -7.934 -59.406 -53.625 1 15.44 570 THR A C 1
ATOM 4587 O O . THR A 1 570 ? -7.488 -58.812 -52.656 1 15.44 570 THR A O 1
ATOM 4590 N N . GLY A 1 571 ? -8.539 -58.469 -54.688 1 15.39 571 GLY A N 1
ATOM 4591 C CA . GLY A 1 571 ? -8.398 -57.719 -55.906 1 15.39 571 GLY A CA 1
ATOM 4592 C C . GLY A 1 571 ? -8.516 -56.219 -55.688 1 15.39 571 GLY A C 1
ATOM 4593 O O . GLY A 1 571 ? -8.25 -55.438 -56.594 1 15.39 571 GLY A O 1
ATOM 4594 N N . PHE A 1 572 ? -9.211 -55.562 -54.719 1 15.57 572 PHE A N 1
ATOM 4595 C CA . PHE A 1 572 ? -10.047 -54.5 -55.25 1 15.57 572 PHE A CA 1
ATOM 4596 C C . PHE A 1 572 ? -9.203 -53.281 -55.594 1 15.57 572 PHE A C 1
ATOM 4598 O O . PHE A 1 572 ? -8.359 -52.844 -54.812 1 15.57 572 PHE A O 1
ATOM 4605 N N . GLU A 1 573 ? -9.25 -52.594 -56.812 1 15.3 573 GLU A N 1
ATOM 4606 C CA . GLU A 1 573 ? -8.641 -51.812 -57.844 1 15.3 573 GLU A CA 1
ATOM 4607 C C . GLU A 1 573 ? -8.602 -50.312 -57.469 1 15.3 573 GLU A C 1
ATOM 4609 O O . GLU A 1 573 ? -7.551 -49.688 -57.562 1 15.3 573 GLU A O 1
ATOM 4614 N N . ARG A 1 574 ? -9.68 -49.406 -57.656 1 15.72 574 ARG A N 1
ATOM 4615 C CA . ARG A 1 574 ? -9.664 -48.5 -58.781 1 15.72 574 ARG A CA 1
ATOM 4616 C C . ARG A 1 574 ? -8.992 -47.156 -58.375 1 15.72 574 ARG A C 1
ATOM 4618 O O . ARG A 1 574 ? -8.742 -46.906 -57.219 1 15.72 574 ARG A O 1
ATOM 4625 N N . ASN A 1 575 ? -9.656 -45.906 -58.719 1 15.02 575 ASN A N 1
ATOM 4626 C CA . ASN A 1 575 ? -9.383 -44.906 -59.75 1 15.02 575 ASN A CA 1
ATOM 4627 C C . ASN A 1 575 ? -8.883 -43.594 -59.156 1 15.02 575 ASN A C 1
ATOM 4629 O O . ASN A 1 575 ? -8.18 -42.844 -59.812 1 15.02 575 ASN A O 1
ATOM 4633 N N . PHE A 1 576 ? -9.445 -43.031 -58.031 1 16.06 576 PHE A N 1
ATOM 4634 C CA . PHE A 1 576 ? -9.867 -41.656 -58.25 1 16.06 576 PHE A CA 1
ATOM 4635 C C . PHE A 1 576 ? -8.664 -40.719 -58.281 1 16.06 576 PHE A C 1
ATOM 4637 O O . PHE A 1 576 ? -7.828 -40.75 -57.375 1 16.06 576 PHE A O 1
ATOM 4644 N N . GLU A 1 577 ? -8.508 -39.781 -59.25 1 15.46 577 GLU A N 1
ATOM 4645 C CA . GLU A 1 577 ? -7.512 -39 -60 1 15.46 577 GLU A CA 1
ATOM 4646 C C . GLU A 1 577 ? -7.148 -37.719 -59.25 1 15.46 577 GLU A C 1
ATOM 4648 O O . GLU A 1 577 ? -5.969 -37.375 -59.125 1 15.46 577 GLU A O 1
ATOM 4653 N N . ARG A 1 578 ? -7.992 -36.625 -59.094 1 16.61 578 ARG A N 1
ATOM 4654 C CA . ARG A 1 578 ? -7.672 -35.375 -59.812 1 16.61 578 ARG A CA 1
ATOM 4655 C C . ARG A 1 578 ? -6.699 -34.531 -59 1 16.61 578 ARG A C 1
ATOM 4657 O O . ARG A 1 578 ? -6.621 -34.625 -57.781 1 16.61 578 ARG A O 1
ATOM 4664 N N . GLY A 1 579 ? -6.176 -33.344 -59.656 1 15.99 579 GLY A N 1
ATOM 4665 C CA . GLY A 1 579 ? -4.941 -32.594 -59.906 1 15.99 579 GLY A CA 1
ATOM 4666 C C . GLY A 1 579 ? -4.719 -31.484 -58.875 1 15.99 579 GLY A C 1
ATOM 4667 O O . GLY A 1 579 ? -5.621 -31.141 -58.125 1 15.99 579 GLY A O 1
ATOM 4668 N N . PHE A 1 580 ? -3.785 -30.344 -59.188 1 16.09 580 PHE A N 1
ATOM 4669 C CA . PHE A 1 580 ? -2.582 -29.672 -58.719 1 16.09 580 PHE A CA 1
ATOM 4670 C C . PHE A 1 580 ? -2.908 -28.266 -58.25 1 16.09 580 PHE A C 1
ATOM 4672 O O . PHE A 1 580 ? -2.336 -27.797 -57.25 1 16.09 580 PHE A O 1
ATOM 4679 N N . ASN A 1 581 ? -3.9 -27.266 -58.469 1 15.87 581 ASN A N 1
ATOM 4680 C CA . ASN A 1 581 ? -3.301 -26.031 -59 1 15.87 581 ASN A CA 1
ATOM 4681 C C . ASN A 1 581 ? -2.959 -25.062 -57.875 1 15.87 581 ASN A C 1
ATOM 4683 O O . ASN A 1 581 ? -3.799 -24.781 -57 1 15.87 581 ASN A O 1
ATOM 4687 N N . PRO A 1 582 ? -1.713 -24.219 -57.75 1 15.87 582 PRO A N 1
ATOM 4688 C CA . PRO A 1 582 ? -0.934 -23.422 -56.781 1 15.87 582 PRO A CA 1
ATOM 4689 C C . PRO A 1 582 ? -1.343 -21.953 -56.781 1 15.87 582 PRO A C 1
ATOM 4691 O O . PRO A 1 582 ? -0.658 -21.125 -56.156 1 15.87 582 PRO A O 1
ATOM 4694 N N . ARG A 1 583 ? -2.453 -21.375 -57.375 1 15.98 583 ARG A N 1
ATOM 4695 C CA . ARG A 1 583 ? -2.275 -20 -57.844 1 15.98 583 ARG A CA 1
ATOM 4696 C C . ARG A 1 583 ? -1.827 -19.094 -56.688 1 15.98 583 ARG A C 1
ATOM 4698 O O . ARG A 1 583 ? -2.002 -19.438 -55.531 1 15.98 583 ARG A O 1
ATOM 4705 N N . TYR A 1 584 ? -2.186 -17.516 -56.906 1 15.81 584 TYR A N 1
ATOM 4706 C CA . TYR A 1 584 ? -1.649 -16.172 -57.094 1 15.81 584 TYR A CA 1
ATOM 4707 C C . TYR A 1 584 ? -1.767 -15.352 -55.812 1 15.81 584 TYR A C 1
ATOM 4709 O O . TYR A 1 584 ? -2.623 -15.617 -54.969 1 15.81 584 TYR A O 1
ATOM 4717 N N . PHE A 1 585 ? -0.884 -14.164 -55.656 1 16.84 585 PHE A N 1
ATOM 4718 C CA . PHE A 1 585 ? -0.032 -13.297 -54.844 1 16.84 585 PHE A CA 1
ATOM 4719 C C . PHE A 1 585 ? -0.854 -12.211 -54.188 1 16.84 585 PHE A C 1
ATOM 4721 O O . PHE A 1 585 ? -0.778 -12.039 -52.969 1 16.84 585 PHE A O 1
ATOM 4728 N N . LEU A 1 586 ? -0.983 -10.891 -54.719 1 15.95 586 LEU A N 1
ATOM 4729 C CA . LEU A 1 586 ? -0.401 -9.586 -54.406 1 15.95 586 LEU A CA 1
ATOM 4730 C C . LEU A 1 586 ? -1.428 -8.688 -53.719 1 15.95 586 LEU A C 1
ATOM 4732 O O . LEU A 1 586 ? -1.108 -7.992 -52.75 1 15.95 586 LEU A O 1
ATOM 4736 N N . ARG A 1 587 ? -2.578 -8.219 -54.312 1 15.64 587 ARG A N 1
ATOM 4737 C CA . ARG A 1 587 ? -2.758 -6.789 -54.562 1 15.64 587 ARG A CA 1
ATOM 4738 C C . ARG A 1 587 ? -3.26 -6.082 -53.312 1 15.64 587 ARG A C 1
ATOM 4740 O O . ARG A 1 587 ? -3.58 -6.73 -52.312 1 15.64 587 ARG A O 1
ATOM 4747 N N . SER A 1 588 ? -4.547 -5.336 -53.406 1 16.67 588 SER A N 1
ATOM 4748 C CA . SER A 1 588 ? -4.883 -3.918 -53.5 1 16.67 588 SER A CA 1
ATOM 4749 C C . SER A 1 588 ? -5.316 -3.367 -52.156 1 16.67 588 SER A C 1
ATOM 4751 O O . SER A 1 588 ? -5.699 -4.125 -51.25 1 16.67 588 SER A O 1
ATOM 4753 N N . ASN A 1 589 ? -5.453 -1.966 -52 1 17.97 589 ASN A N 1
ATOM 4754 C CA . ASN A 1 589 ? -5.422 -0.714 -51.25 1 17.97 589 ASN A CA 1
ATOM 4755 C C . ASN A 1 589 ? -6.746 -0.453 -50.531 1 17.97 589 ASN A C 1
ATOM 4757 O O . ASN A 1 589 ? -6.887 0.538 -49.812 1 17.97 589 ASN A O 1
ATOM 4761 N N . PRO A 1 590 ? -7.938 -1.143 -50.688 1 17.52 590 PRO A N 1
ATOM 4762 C CA . PRO A 1 590 ? -9.062 -0.202 -50.688 1 17.52 590 PRO A CA 1
ATOM 4763 C C . PRO A 1 590 ? -9.328 0.432 -49.344 1 17.52 590 PRO A C 1
ATOM 4765 O O . PRO A 1 590 ? -8.953 -0.13 -48.312 1 17.52 590 PRO A O 1
ATOM 4768 N N . ARG A 1 591 ? -9.992 1.7 -49.406 1 18.39 591 ARG A N 1
ATOM 4769 C CA . ARG A 1 591 ? -10.547 2.879 -48.75 1 18.39 591 ARG A CA 1
ATOM 4770 C C . ARG A 1 591 ? -11.719 2.506 -47.844 1 18.39 591 ARG A C 1
ATOM 4772 O O . ARG A 1 591 ? -12.812 2.197 -48.344 1 18.39 591 ARG A O 1
ATOM 4779 N N . ILE A 1 592 ? -11.617 1.717 -46.844 1 17.86 592 ILE A N 1
ATOM 4780 C CA . ILE A 1 592 ? -12.836 1.426 -46.094 1 17.86 592 ILE A CA 1
ATOM 4781 C C . ILE A 1 592 ? -13.367 2.705 -45.438 1 17.86 592 ILE A C 1
ATOM 4783 O O . ILE A 1 592 ? -12.648 3.369 -44.688 1 17.86 592 ILE A O 1
ATOM 4787 N N . THR A 1 593 ? -14.406 3.291 -46.125 1 18.28 593 THR A N 1
ATOM 4788 C CA . THR A 1 593 ? -15.367 4.355 -45.875 1 18.28 593 THR A CA 1
ATOM 4789 C C . THR A 1 593 ? -16.094 4.113 -44.531 1 18.28 593 THR A C 1
ATOM 4791 O O . THR A 1 593 ? -16.844 3.143 -44.406 1 18.28 593 THR A O 1
ATOM 4794 N N . TYR A 1 594 ? -15.539 4.281 -43.438 1 16.98 594 TYR A N 1
ATOM 4795 C CA . TYR A 1 594 ? -16.25 4.094 -42.188 1 16.98 594 TYR A CA 1
ATOM 4796 C C . TYR A 1 594 ? -17.375 5.117 -42.031 1 16.98 594 TYR A C 1
ATOM 4798 O O . TYR A 1 594 ? -17.125 6.324 -42.062 1 16.98 594 TYR A O 1
ATOM 4806 N N . SER A 1 595 ? -18.547 4.887 -42.781 1 16.33 595 SER A N 1
ATOM 4807 C CA . SER A 1 595 ? -19.734 5.695 -42.5 1 16.33 595 SER A CA 1
ATOM 4808 C C . SER A 1 595 ? -20.078 5.699 -41 1 16.33 595 SER A C 1
ATOM 4810 O O . SER A 1 595 ? -20.172 4.641 -40.375 1 16.33 595 SER A O 1
ATOM 4812 N N . VAL A 1 596 ? -19.859 6.879 -40.438 1 19.38 596 VAL A N 1
ATOM 4813 C CA . VAL A 1 596 ? -20.625 7.508 -39.344 1 19.38 596 VAL A CA 1
ATOM 4814 C C . VAL A 1 596 ? -22.078 7.699 -39.812 1 19.38 596 VAL A C 1
ATOM 4816 O O . VAL A 1 596 ? -22.328 8.219 -40.906 1 19.38 596 VAL A O 1
ATOM 4819 N N . MET B 1 1 ? 40.25 11.344 -20.625 1 21.02 1 MET B N 1
ATOM 4820 C CA . MET B 1 1 ? 39.688 10.781 -19.391 1 21.02 1 MET B CA 1
ATOM 4821 C C . MET B 1 1 ? 38.219 11.164 -19.25 1 21.02 1 MET B C 1
ATOM 4823 O O . MET B 1 1 ? 37.906 12.273 -18.828 1 21.02 1 MET B O 1
ATOM 4827 N N . LEU B 1 2 ? 37.375 10.867 -20.156 1 22.22 2 LEU B N 1
ATOM 4828 C CA . LEU B 1 2 ? 36.156 11.539 -20.578 1 22.22 2 LEU B CA 1
ATOM 4829 C C . LEU B 1 2 ? 35.031 11.367 -19.547 1 22.22 2 LEU B C 1
ATOM 4831 O O . LEU B 1 2 ? 34.812 10.25 -19.078 1 22.22 2 LEU B O 1
ATOM 4835 N N . PRO B 1 3 ? 34.75 12.453 -18.734 1 23.25 3 PRO B N 1
ATOM 4836 C CA . PRO B 1 3 ? 34.031 12.508 -17.453 1 23.25 3 PRO B CA 1
ATOM 4837 C C . PRO B 1 3 ? 32.625 11.93 -17.531 1 23.25 3 PRO B C 1
ATOM 4839 O O . PRO B 1 3 ? 31.922 12.156 -18.516 1 23.25 3 PRO B O 1
ATOM 4842 N N . THR B 1 4 ? 32.469 10.602 -17.125 1 21.75 4 THR B N 1
ATOM 4843 C CA . THR B 1 4 ? 31.422 9.609 -17.219 1 21.75 4 THR B CA 1
ATOM 4844 C C . THR B 1 4 ? 30.141 10.109 -16.562 1 21.75 4 THR B C 1
ATOM 4846 O O . THR B 1 4 ? 29.984 9.992 -15.336 1 21.75 4 THR B O 1
ATOM 4849 N N . THR B 1 5 ? 29.688 11.398 -16.797 1 21.11 5 THR B N 1
ATOM 4850 C CA . THR B 1 5 ? 28.641 12.266 -16.297 1 21.11 5 THR B CA 1
ATOM 4851 C C . THR B 1 5 ? 27.266 11.617 -16.484 1 21.11 5 THR B C 1
ATOM 4853 O O . THR B 1 5 ? 26.234 12.211 -16.172 1 21.11 5 THR B O 1
ATOM 4856 N N . LEU B 1 6 ? 27.172 10.57 -17.391 1 21.11 6 LEU B N 1
ATOM 4857 C CA . LEU B 1 6 ? 25.828 10.258 -17.875 1 21.11 6 LEU B CA 1
ATOM 4858 C C . LEU B 1 6 ? 24.969 9.648 -16.766 1 21.11 6 LEU B C 1
ATOM 4860 O O . LEU B 1 6 ? 23.828 9.25 -17 1 21.11 6 LEU B O 1
ATOM 4864 N N . SER B 1 7 ? 25.609 9.211 -15.695 1 20.3 7 SER B N 1
ATOM 4865 C CA . SER B 1 7 ? 25.062 8.141 -14.875 1 20.3 7 SER B CA 1
ATOM 4866 C C . SER B 1 7 ? 23.812 8.594 -14.125 1 20.3 7 SER B C 1
ATOM 4868 O O . SER B 1 7 ? 23.016 7.773 -13.688 1 20.3 7 SER B O 1
ATOM 4870 N N . GLN B 1 8 ? 23.844 9.852 -13.664 1 21.36 8 GLN B N 1
ATOM 4871 C CA . GLN B 1 8 ? 23.031 10.102 -12.484 1 21.36 8 GLN B CA 1
ATOM 4872 C C . GLN B 1 8 ? 21.547 10.234 -12.844 1 21.36 8 GLN B C 1
ATOM 4874 O O . GLN B 1 8 ? 20.781 10.836 -12.102 1 21.36 8 GLN B O 1
ATOM 4879 N N . ARG B 1 9 ? 21.141 10.125 -14.117 1 22.14 9 ARG B N 1
ATOM 4880 C CA . ARG B 1 9 ? 19.734 10.438 -14.336 1 22.14 9 ARG B CA 1
ATOM 4881 C C . ARG B 1 9 ? 18.828 9.492 -13.547 1 22.14 9 ARG B C 1
ATOM 4883 O O . ARG B 1 9 ? 18.578 8.367 -13.977 1 22.14 9 ARG B O 1
ATOM 4890 N N . GLU B 1 10 ? 19.188 9.305 -12.305 1 23.81 10 GLU B N 1
ATOM 4891 C CA . GLU B 1 10 ? 18.406 8.484 -11.391 1 23.81 10 GLU B CA 1
ATOM 4892 C C . GLU B 1 10 ? 16.906 8.781 -11.531 1 23.81 10 GLU B C 1
ATOM 4894 O O . GLU B 1 10 ? 16.484 9.93 -11.375 1 23.81 10 GLU B O 1
ATOM 4899 N N . ILE B 1 11 ? 16.312 8.172 -12.461 1 25.45 11 ILE B N 1
ATOM 4900 C CA . ILE B 1 11 ? 14.883 8.211 -12.75 1 25.45 11 ILE B CA 1
ATOM 4901 C C . ILE B 1 11 ? 14.094 8.047 -11.461 1 25.45 11 ILE B C 1
ATOM 4903 O O . ILE B 1 11 ? 14.156 6.992 -10.812 1 25.45 11 ILE B O 1
ATOM 4907 N N . GLU B 1 12 ? 14.133 9.008 -10.602 1 26.14 12 GLU B N 1
ATOM 4908 C CA . GLU B 1 12 ? 13.117 9.008 -9.562 1 26.14 12 GLU B CA 1
ATOM 4909 C C . GLU B 1 12 ? 11.758 8.57 -10.109 1 26.14 12 GLU B C 1
ATOM 4911 O O . GLU B 1 12 ? 11.25 9.172 -11.055 1 26.14 12 GLU B O 1
ATOM 4916 N N . PRO B 1 13 ? 11.578 7.312 -10.164 1 27.83 13 PRO B N 1
ATOM 4917 C CA . PRO B 1 13 ? 10.312 6.828 -10.719 1 27.83 13 PRO B CA 1
ATOM 4918 C C . PRO B 1 13 ? 9.102 7.605 -10.203 1 27.83 13 PRO B C 1
ATOM 4920 O O . PRO B 1 13 ? 8.602 7.324 -9.117 1 27.83 13 PRO B O 1
ATOM 4923 N N . THR B 1 14 ? 9.227 8.883 -9.922 1 28.8 14 THR B N 1
ATOM 4924 C CA . THR B 1 14 ? 7.945 9.57 -9.766 1 28.8 14 THR B CA 1
ATOM 4925 C C . THR B 1 14 ? 7.031 9.266 -10.953 1 28.8 14 THR B C 1
ATOM 4927 O O . THR B 1 14 ? 7.305 9.695 -12.078 1 28.8 14 THR B O 1
ATOM 4930 N N . SER B 1 15 ? 6.73 8.094 -11.156 1 30.73 15 SER B N 1
ATOM 4931 C CA . SER B 1 15 ? 5.629 7.957 -12.109 1 30.73 15 SER B CA 1
ATOM 4932 C C . SER B 1 15 ? 4.637 9.102 -11.977 1 30.73 15 SER B C 1
ATOM 4934 O O . SER B 1 15 ? 3.855 9.148 -11.016 1 30.73 15 SER B O 1
ATOM 4936 N N . SER B 1 16 ? 5.094 10.297 -12.094 1 30.36 16 SER B N 1
ATOM 4937 C CA . SER B 1 16 ? 4.242 11.477 -12.242 1 30.36 16 SER B CA 1
ATOM 4938 C C . SER B 1 16 ? 3.178 11.25 -13.312 1 30.36 16 SER B C 1
ATOM 4940 O O . SER B 1 16 ? 3.469 11.305 -14.508 1 30.36 16 SER B O 1
ATOM 4942 N N . PHE B 1 17 ? 2.402 10.344 -13.25 1 31.12 17 PHE B N 1
ATOM 4943 C CA . PHE B 1 17 ? 1.219 10.648 -14.047 1 31.12 17 PHE B CA 1
ATOM 4944 C C . PHE B 1 17 ? 0.818 12.109 -13.883 1 31.12 17 PHE B C 1
ATOM 4946 O O . PHE B 1 17 ? 0.899 12.664 -12.781 1 31.12 17 PHE B O 1
ATOM 4953 N N . PRO B 1 18 ? 1.093 12.906 -14.852 1 33.91 18 PRO B N 1
ATOM 4954 C CA . PRO B 1 18 ? 0.557 14.242 -14.609 1 33.91 18 PRO B CA 1
ATOM 4955 C C . PRO B 1 18 ? -0.771 14.219 -13.852 1 33.91 18 PRO B C 1
ATOM 4957 O O . PRO B 1 18 ? -1.67 13.453 -14.203 1 33.91 18 PRO B O 1
ATOM 4960 N N . SER B 1 19 ? -0.746 14.344 -12.641 1 40 19 SER B N 1
ATOM 4961 C CA . SER B 1 19 ? -1.976 14.555 -11.891 1 40 19 SER B CA 1
ATOM 4962 C C . SER B 1 19 ? -2.992 15.352 -12.703 1 40 19 SER B C 1
ATOM 4964 O O . SER B 1 19 ? -2.619 16.156 -13.555 1 40 19 SER B O 1
ATOM 4966 N N . VAL B 1 20 ? -4.168 14.906 -12.867 1 40.25 20 VAL B N 1
ATOM 4967 C CA . VAL B 1 20 ? -5.277 15.688 -13.406 1 40.25 20 VAL B CA 1
ATOM 4968 C C . VAL B 1 20 ? -5.051 17.172 -13.133 1 40.25 20 VAL B C 1
ATOM 4970 O O . VAL B 1 20 ? -5.543 18.031 -13.867 1 40.25 20 VAL B O 1
ATOM 4973 N N . SER B 1 21 ? -4.219 17.375 -12.188 1 47.56 21 SER B N 1
ATOM 4974 C CA . SER B 1 21 ? -4.02 18.766 -11.766 1 47.56 21 SER B CA 1
ATOM 4975 C C . SER B 1 21 ? -3.291 19.562 -12.828 1 47.56 21 SER B C 1
ATOM 4977 O O . SER B 1 21 ? -3.443 20.797 -12.906 1 47.56 21 SER B O 1
ATOM 4979 N N . ALA B 1 22 ? -2.371 18.859 -13.625 1 47.81 22 ALA B N 1
ATOM 4980 C CA . ALA B 1 22 ? -1.579 19.656 -14.562 1 47.81 22 ALA B CA 1
ATOM 4981 C C . ALA B 1 22 ? -2.465 20.297 -15.625 1 47.81 22 ALA B C 1
ATOM 4983 O O . ALA B 1 22 ? -2.105 21.312 -16.219 1 47.81 22 ALA B O 1
ATOM 4984 N N . TYR B 1 23 ? -3.672 19.719 -15.758 1 52.94 23 TYR B N 1
ATOM 4985 C CA . TYR B 1 23 ? -4.441 20.172 -16.906 1 52.94 23 TYR B CA 1
ATOM 4986 C C . TYR B 1 23 ? -5.531 21.156 -16.484 1 52.94 23 TYR B C 1
ATOM 4988 O O . TYR B 1 23 ? -6.094 21.859 -17.328 1 52.94 23 TYR B O 1
ATOM 4996 N N . PHE B 1 24 ? -5.816 21.219 -15.133 1 69.5 24 PHE B N 1
ATOM 4997 C CA . PHE B 1 24 ? -6.906 22.109 -14.75 1 69.5 24 PHE B CA 1
ATOM 4998 C C . PHE B 1 24 ? -6.465 23.062 -13.648 1 69.5 24 PHE B C 1
ATOM 5000 O O . PHE B 1 24 ? -5.633 22.703 -12.805 1 69.5 24 PHE B O 1
ATOM 5007 N N . ASP B 1 25 ? -6.832 24.266 -13.82 1 84.25 25 ASP B N 1
ATOM 5008 C CA . ASP B 1 25 ? -6.664 25.266 -12.758 1 84.25 25 ASP B CA 1
ATOM 5009 C C . ASP B 1 25 ? -7.578 24.953 -11.57 1 84.25 25 ASP B C 1
ATOM 5011 O O . ASP B 1 25 ? -8.711 25.438 -11.508 1 84.25 25 ASP B O 1
ATOM 5015 N N . GLU B 1 26 ? -7.109 24.219 -10.633 1 90.81 26 GLU B N 1
ATOM 5016 C CA . GLU B 1 26 ? -7.938 23.766 -9.523 1 90.81 26 GLU B CA 1
ATOM 5017 C C . GLU B 1 26 ? -8.328 24.922 -8.609 1 90.81 26 GLU B C 1
ATOM 5019 O O . GLU B 1 26 ? -9.352 24.859 -7.922 1 90.81 26 GLU B O 1
ATOM 5024 N N . ASP B 1 27 ? -7.504 25.984 -8.594 1 91 27 ASP B N 1
ATOM 5025 C CA . ASP B 1 27 ? -7.902 27.156 -7.816 1 91 27 ASP B CA 1
ATOM 5026 C C . ASP B 1 27 ? -9.227 27.734 -8.32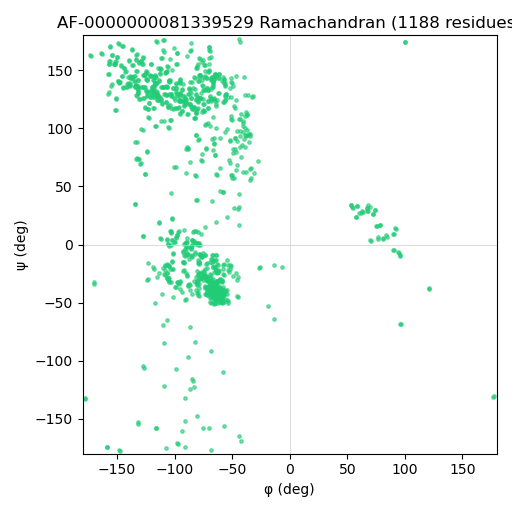 1 91 27 ASP B C 1
ATOM 5028 O O . ASP B 1 27 ? -10.109 28.062 -7.523 1 91 27 ASP B O 1
ATOM 5032 N N . TYR B 1 28 ? -9.258 27.844 -9.602 1 90.06 28 TYR B N 1
ATOM 5033 C CA . TYR B 1 28 ? -10.484 28.359 -10.203 1 90.06 28 TYR B CA 1
ATOM 5034 C C . TYR B 1 28 ? -11.672 27.469 -9.867 1 90.06 28 TYR B C 1
ATOM 5036 O O . TYR B 1 28 ? -12.758 27.953 -9.547 1 90.06 28 TYR B O 1
ATOM 5044 N N . LEU B 1 29 ? -11.445 26.203 -9.945 1 92.12 29 LEU B N 1
ATOM 5045 C CA . LEU B 1 29 ? -12.516 25.25 -9.664 1 92.12 29 LEU B CA 1
ATOM 5046 C C . LEU B 1 29 ? -12.961 25.359 -8.211 1 92.12 29 LEU B C 1
ATOM 5048 O O . LEU B 1 29 ? -14.164 25.359 -7.922 1 92.12 29 LEU B O 1
ATOM 5052 N N . VAL B 1 30 ? -12.086 25.438 -7.297 1 94.44 30 VAL B N 1
ATOM 5053 C CA . VAL B 1 30 ? -12.406 25.5 -5.875 1 94.44 30 VAL B CA 1
ATOM 5054 C C . VAL B 1 30 ? -13.133 26.797 -5.559 1 94.44 30 VAL B C 1
ATOM 5056 O O . VAL B 1 30 ? -14.102 26.812 -4.789 1 94.44 30 VAL B O 1
ATOM 5059 N N . LYS B 1 31 ? -12.727 27.875 -6.18 1 92.25 31 LYS B N 1
ATOM 5060 C CA . LYS B 1 31 ? -13.367 29.172 -5.969 1 92.25 31 LYS B CA 1
ATOM 5061 C C . LYS B 1 31 ? -14.797 29.172 -6.5 1 92.25 31 LYS B C 1
ATOM 5063 O O . LYS B 1 31 ? -15.625 29.984 -6.09 1 92.25 31 LYS B O 1
ATOM 5068 N N . SER B 1 32 ? -15.047 28.234 -7.355 1 92.06 32 SER B N 1
ATOM 5069 C CA . SER B 1 32 ? -16.359 28.156 -7.973 1 92.06 32 SER B CA 1
ATOM 5070 C C . SER B 1 32 ? -17.297 27.266 -7.172 1 92.06 32 SER B C 1
ATOM 5072 O O . SER B 1 32 ? -18.453 27.062 -7.555 1 92.06 32 SER B O 1
ATOM 5074 N N . LEU B 1 33 ? -16.844 26.734 -6.082 1 95.31 33 LEU B N 1
ATOM 5075 C CA . LEU B 1 33 ? -17.672 25.859 -5.266 1 95.31 33 LEU B CA 1
ATOM 5076 C C . LEU B 1 33 ? -18.953 26.562 -4.844 1 95.31 33 LEU B C 1
ATOM 5078 O O . LEU B 1 33 ? -18.938 27.75 -4.496 1 95.31 33 LEU B O 1
ATOM 5082 N N . ARG B 1 34 ? -20.078 25.859 -4.875 1 94.62 34 ARG B N 1
ATOM 5083 C CA . ARG B 1 34 ? -21.375 26.344 -4.422 1 94.62 34 ARG B CA 1
ATOM 5084 C C . ARG B 1 34 ? -22.172 25.234 -3.736 1 94.62 34 ARG B C 1
ATOM 5086 O O . ARG B 1 34 ? -21.953 24.062 -4.016 1 94.62 34 ARG B O 1
ATOM 5093 N N . ARG B 1 35 ? -22.938 25.656 -2.824 1 94.88 35 ARG B N 1
ATOM 5094 C CA . ARG B 1 35 ? -23.844 24.688 -2.232 1 94.88 35 ARG B CA 1
ATOM 5095 C C . ARG B 1 35 ? -24.844 24.172 -3.268 1 94.88 35 ARG B C 1
ATOM 5097 O O . ARG B 1 35 ? -25.641 24.938 -3.807 1 94.88 35 ARG B O 1
ATOM 5104 N N . THR B 1 36 ? -24.875 22.938 -3.514 1 92.25 36 THR B N 1
ATOM 5105 C CA . THR B 1 36 ? -25.719 22.375 -4.562 1 92.25 36 THR B CA 1
ATOM 5106 C C . THR B 1 36 ? -26.922 21.656 -3.959 1 92.25 36 THR B C 1
ATOM 5108 O O . THR B 1 36 ? -27.969 21.531 -4.602 1 92.25 36 THR B O 1
ATOM 5111 N N . SER B 1 37 ? -26.719 21.125 -2.805 1 93.25 37 SER B N 1
ATOM 5112 C CA . SER B 1 37 ? -27.797 20.375 -2.18 1 93.25 37 SER B CA 1
ATOM 5113 C C . SER B 1 37 ? -27.688 20.422 -0.658 1 93.25 37 SER B C 1
ATOM 5115 O O . SER B 1 37 ? -26.625 20.719 -0.112 1 93.25 37 SER B O 1
ATOM 5117 N N . VAL B 1 38 ? -28.797 20.234 -0.029 1 95 38 VAL B N 1
ATOM 5118 C CA . VAL B 1 38 ? -28.891 20.078 1.42 1 95 38 VAL B CA 1
ATOM 5119 C C . VAL B 1 38 ? -29.562 18.766 1.759 1 95 38 VAL B C 1
ATOM 5121 O O . VAL B 1 38 ? -30.688 18.5 1.314 1 95 38 VAL B O 1
ATOM 5124 N N . LEU B 1 39 ? -28.875 17.922 2.383 1 96.5 39 LEU B N 1
ATOM 5125 C CA . LEU B 1 39 ? -29.422 16.641 2.812 1 96.5 39 LEU B CA 1
ATOM 5126 C C . LEU B 1 39 ? -30.172 16.781 4.137 1 96.5 39 LEU B C 1
ATOM 5128 O O . LEU B 1 39 ? -29.562 17.062 5.172 1 96.5 39 LEU B O 1
ATOM 5132 N N . ASN B 1 40 ? -31.422 16.469 3.965 1 93.75 40 ASN B N 1
ATOM 5133 C CA . ASN B 1 40 ? -32.281 16.578 5.129 1 93.75 40 ASN B CA 1
ATOM 5134 C C . ASN B 1 40 ? -32.75 15.203 5.621 1 93.75 40 ASN B C 1
ATOM 5136 O O . ASN B 1 40 ? -33.125 14.344 4.824 1 93.75 40 ASN B O 1
ATOM 5140 N N . GLY B 1 41 ? -32.438 14.914 6.824 1 93.44 41 GLY B N 1
ATOM 5141 C CA . GLY B 1 41 ? -32.906 13.641 7.363 1 93.44 41 GLY B CA 1
ATOM 5142 C C . GLY B 1 41 ? -32.688 13.516 8.859 1 93.44 41 GLY B C 1
ATOM 5143 O O . GLY B 1 41 ? -33.469 12.883 9.555 1 93.44 41 GLY B O 1
ATOM 5144 N N . HIS B 1 42 ? -31.703 14.094 9.273 1 95.69 42 HIS B N 1
ATOM 5145 C CA . HIS B 1 42 ? -31.406 14.016 10.695 1 95.69 42 HIS B CA 1
ATOM 5146 C C . HIS B 1 42 ? -32.281 14.992 11.492 1 95.69 42 HIS B C 1
ATOM 5148 O O . HIS B 1 42 ? -32.719 16 10.961 1 95.69 42 HIS B O 1
ATOM 5154 N N . GLY B 1 43 ? -32.469 14.648 12.781 1 94.69 43 GLY B N 1
ATOM 5155 C CA . GLY B 1 43 ? -33.25 15.5 13.672 1 94.69 43 GLY B CA 1
ATOM 5156 C C . GLY B 1 43 ? -32.375 16.281 14.648 1 94.69 43 GLY B C 1
ATOM 5157 O O . GLY B 1 43 ? -32.906 17 15.508 1 94.69 43 GLY B O 1
ATOM 5158 N N . GLY B 1 44 ? -31.156 16.125 14.617 1 93.94 44 GLY B N 1
ATOM 5159 C CA . GLY B 1 44 ? -30.203 16.812 15.477 1 93.94 44 GLY B CA 1
ATOM 5160 C C . GLY B 1 44 ? -28.875 17.078 14.797 1 93.94 44 GLY B C 1
ATOM 5161 O O . GLY B 1 44 ? -28.703 16.797 13.609 1 93.94 44 GLY B O 1
ATOM 5162 N N . PRO B 1 45 ? -28.016 17.656 15.633 1 93.88 45 PRO B N 1
ATOM 5163 C CA . PRO B 1 45 ? -26.703 17.969 15.078 1 93.88 45 PRO B CA 1
ATOM 5164 C C . PRO B 1 45 ? -26 16.75 14.484 1 93.88 45 PRO B C 1
ATOM 5166 O O . PRO B 1 45 ? -26.078 15.656 15.047 1 93.88 45 PRO B O 1
ATOM 5169 N N . VAL B 1 46 ? -25.406 16.906 13.344 1 95.75 46 VAL B N 1
ATOM 5170 C CA . VAL B 1 46 ? -24.625 15.875 12.688 1 95.75 46 VAL B CA 1
ATOM 5171 C C . VAL B 1 46 ? -23.156 15.977 13.117 1 95.75 46 VAL B C 1
ATOM 5173 O O . VAL B 1 46 ? -22.516 17.016 12.906 1 95.75 46 VAL B O 1
ATOM 5176 N N . ASN B 1 47 ? -22.609 14.891 13.664 1 93.44 47 ASN B N 1
ATOM 5177 C CA . ASN B 1 47 ? -21.281 14.938 14.273 1 93.44 47 ASN B CA 1
ATOM 5178 C C . ASN B 1 47 ? -20.25 14.211 13.414 1 93.44 47 ASN B C 1
ATOM 5180 O O . ASN B 1 47 ? -19.031 14.383 13.609 1 93.44 47 ASN B O 1
ATOM 5184 N N . ALA B 1 48 ? -20.766 13.406 12.57 1 95.94 48 ALA B N 1
ATOM 5185 C CA . ALA B 1 48 ? -19.828 12.578 11.82 1 95.94 48 ALA B CA 1
ATOM 5186 C C . ALA B 1 48 ? -20.266 12.414 10.367 1 95.94 48 ALA B C 1
ATOM 5188 O O . ALA B 1 48 ? -21.453 12.211 10.094 1 95.94 48 ALA B O 1
ATOM 5189 N N . LEU B 1 49 ? -19.375 12.547 9.477 1 97.44 49 LEU B N 1
ATOM 5190 C CA . LEU B 1 49 ? -19.547 12.289 8.055 1 97.44 49 LEU B CA 1
ATOM 5191 C C . LEU B 1 49 ? -18.375 11.477 7.504 1 97.44 49 LEU B C 1
ATOM 5193 O O . LEU B 1 49 ? -17.219 11.742 7.832 1 97.44 49 LEU B O 1
ATOM 5197 N N . ARG B 1 50 ? -18.688 10.461 6.699 1 98.06 50 ARG B N 1
ATOM 5198 C CA . ARG B 1 50 ? -17.625 9.672 6.086 1 98.06 50 ARG B CA 1
ATOM 5199 C C . ARG B 1 50 ? -18.078 9.102 4.742 1 98.06 50 ARG B C 1
ATOM 5201 O O . ARG B 1 50 ? -19.109 8.43 4.652 1 98.06 50 ARG B O 1
ATOM 5208 N N . TRP B 1 51 ? -17.281 9.391 3.723 1 98.06 51 TRP B N 1
ATOM 5209 C CA . TRP B 1 51 ? -17.484 8.75 2.424 1 98.06 51 TRP B CA 1
ATOM 5210 C C . TRP B 1 51 ? -16.938 7.332 2.422 1 98.06 51 TRP B C 1
ATOM 5212 O O . TRP B 1 51 ? -15.93 7.043 3.078 1 98.06 51 TRP B O 1
ATOM 5222 N N . ASN B 1 52 ? -17.609 6.473 1.699 1 97.56 52 ASN B N 1
ATOM 5223 C CA . ASN B 1 52 ? -16.922 5.215 1.411 1 97.56 52 ASN B CA 1
ATOM 5224 C C . ASN B 1 52 ? -15.758 5.422 0.458 1 97.56 52 ASN B C 1
ATOM 5226 O O . ASN B 1 52 ? -15.617 6.488 -0.143 1 97.56 52 ASN B O 1
ATOM 5230 N N . LYS B 1 53 ? -14.938 4.469 0.332 1 95 53 LYS B N 1
ATOM 5231 C CA . LYS B 1 53 ? -13.703 4.582 -0.436 1 95 53 LYS B CA 1
ATOM 5232 C C . LYS B 1 53 ? -13.984 5.008 -1.875 1 95 53 LYS B C 1
ATOM 5234 O O . LYS B 1 53 ? -13.266 5.836 -2.438 1 95 53 LYS B O 1
ATOM 5239 N N . LYS B 1 54 ? -15.008 4.531 -2.477 1 94.25 54 LYS B N 1
ATOM 5240 C CA . LYS B 1 54 ? -15.352 4.797 -3.871 1 94.25 54 LYS B CA 1
ATOM 5241 C C . LYS B 1 54 ? -16.031 6.16 -4.02 1 94.25 54 LYS B C 1
ATOM 5243 O O . LYS B 1 54 ? -16.188 6.664 -5.133 1 94.25 54 LYS B O 1
ATOM 5248 N N . GLY B 1 55 ? -16.484 6.73 -2.932 1 97.06 55 GLY B N 1
ATOM 5249 C CA . GLY B 1 55 ? -17.141 8.031 -2.959 1 97.06 55 GLY B CA 1
ATOM 5250 C C . GLY B 1 55 ? -18.578 7.965 -3.439 1 97.06 55 GLY B C 1
ATOM 5251 O O . GLY B 1 55 ? -19.156 8.984 -3.832 1 97.06 55 GLY B O 1
ATOM 5252 N N . THR B 1 56 ? -19.125 6.785 -3.424 1 97.44 56 THR B N 1
ATOM 5253 C CA . THR B 1 56 ? -20.469 6.609 -3.934 1 97.44 56 THR B CA 1
ATOM 5254 C C . THR B 1 56 ? -21.5 6.746 -2.809 1 97.44 56 THR B C 1
ATOM 5256 O O . THR B 1 56 ? -22.672 7.004 -3.062 1 97.44 56 THR B O 1
ATOM 5259 N N . LEU B 1 57 ? -21.062 6.531 -1.578 1 98.12 57 LEU B N 1
ATOM 5260 C CA . LEU B 1 57 ? -21.938 6.598 -0.406 1 98.12 57 LEU B CA 1
ATOM 5261 C C . LEU B 1 57 ? -21.359 7.551 0.641 1 98.12 57 LEU B C 1
ATOM 5263 O O . LEU B 1 57 ? -20.141 7.613 0.828 1 98.12 57 LEU B O 1
ATOM 5267 N N . LEU B 1 58 ? -22.234 8.242 1.356 1 98.31 58 LEU B N 1
ATOM 5268 C CA . LEU B 1 58 ? -21.875 9.078 2.496 1 98.31 58 LEU B CA 1
ATOM 5269 C C . LEU B 1 58 ? -22.609 8.633 3.752 1 98.31 58 LEU B C 1
ATOM 5271 O O . LEU B 1 58 ? -23.844 8.531 3.756 1 98.31 58 LEU B O 1
ATOM 5275 N N . ALA B 1 59 ? -21.891 8.297 4.73 1 98.38 59 ALA B N 1
ATOM 5276 C CA . ALA B 1 59 ? -22.469 7.949 6.023 1 98.38 59 ALA B CA 1
ATOM 5277 C C . ALA B 1 59 ? -22.469 9.156 6.965 1 98.38 59 ALA B C 1
ATOM 5279 O O . ALA B 1 59 ? -21.531 9.945 6.977 1 98.38 59 ALA B O 1
ATOM 5280 N N . SER B 1 60 ? -23.516 9.297 7.742 1 97.81 60 SER B N 1
ATOM 5281 C CA . SER B 1 60 ? -23.625 10.383 8.719 1 97.81 60 SER B CA 1
ATOM 5282 C C . SER B 1 60 ? -24.094 9.859 10.07 1 97.81 60 SER B C 1
ATOM 5284 O O . SER B 1 60 ? -24.906 8.93 10.141 1 97.81 60 SER B O 1
ATOM 5286 N N . GLY B 1 61 ? -23.5 10.32 11.117 1 96.94 61 GLY B N 1
ATOM 5287 C CA . GLY B 1 61 ? -23.891 10.078 12.5 1 96.94 61 GLY B CA 1
ATOM 5288 C C . GLY B 1 61 ? -24.312 11.336 13.234 1 96.94 61 GLY B C 1
ATOM 5289 O O . GLY B 1 61 ? -23.688 12.391 13.078 1 96.94 61 GLY B O 1
ATOM 5290 N N . SER B 1 62 ? -25.328 11.227 14 1 96.31 62 SER B N 1
ATOM 5291 C CA . SER B 1 62 ? -25.953 12.414 14.578 1 96.31 62 SER B CA 1
ATOM 5292 C C . SER B 1 62 ? -26.312 12.195 16.047 1 96.31 62 SER B C 1
ATOM 5294 O O . SER B 1 62 ? -26.281 11.062 16.531 1 96.31 62 SER B O 1
ATOM 5296 N N . ASN B 1 63 ? -26.641 13.312 16.688 1 94.94 63 ASN B N 1
ATOM 5297 C CA . ASN B 1 63 ? -27.156 13.281 18.047 1 94.94 63 ASN B CA 1
ATOM 5298 C C . ASN B 1 63 ? -28.594 12.773 18.094 1 94.94 63 ASN B C 1
ATOM 5300 O O . ASN B 1 63 ? -29.125 12.508 19.172 1 94.94 63 ASN B O 1
ATOM 5304 N N . ASP B 1 64 ? -29.266 12.602 17.016 1 95 64 ASP B N 1
ATOM 5305 C CA . ASP B 1 64 ? -30.594 12.016 17 1 95 64 ASP B CA 1
ATOM 5306 C C . ASP B 1 64 ? -30.531 10.492 17.109 1 95 64 ASP B C 1
ATOM 5308 O O . ASP B 1 64 ? -31.547 9.812 16.984 1 95 64 ASP B O 1
ATOM 5312 N N . LYS B 1 65 ? -29.328 10 17.219 1 95.56 65 LYS B N 1
ATOM 5313 C CA . LYS B 1 65 ? -29.047 8.594 17.484 1 95.56 65 LYS B CA 1
ATOM 5314 C C . LYS B 1 65 ? -29.312 7.734 16.25 1 95.56 65 LYS B C 1
ATOM 5316 O O . LYS B 1 65 ? -29.719 6.574 16.375 1 95.56 65 LYS B O 1
ATOM 5321 N N . LYS B 1 66 ? -29.125 8.359 15.203 1 95.75 66 LYS B N 1
ATOM 5322 C CA . LYS B 1 66 ? -29.312 7.629 13.953 1 95.75 66 LYS B CA 1
ATOM 5323 C C . LYS B 1 66 ? -28.078 7.707 13.07 1 95.75 66 LYS B C 1
ATOM 5325 O O . LYS B 1 66 ? -27.344 8.695 13.102 1 95.75 66 LYS B O 1
ATOM 5330 N N . ILE B 1 67 ? -27.891 6.637 12.352 1 97.06 67 ILE B N 1
ATOM 5331 C CA . ILE B 1 67 ? -26.906 6.598 11.273 1 97.06 67 ILE B CA 1
ATOM 5332 C C . ILE B 1 67 ? -27.625 6.578 9.922 1 97.06 67 ILE B C 1
ATOM 5334 O O . ILE B 1 67 ? -28.531 5.777 9.711 1 97.06 67 ILE B O 1
ATOM 5338 N N . LYS B 1 68 ? -27.234 7.426 9.07 1 97.56 68 LYS B N 1
ATOM 5339 C CA . LYS B 1 68 ? -27.875 7.48 7.766 1 97.56 68 LYS B CA 1
ATOM 5340 C C . LYS B 1 68 ? -26.859 7.324 6.641 1 97.56 68 LYS B C 1
ATOM 5342 O O . LYS B 1 68 ? -25.719 7.793 6.754 1 97.56 68 LYS B O 1
ATOM 5347 N N . ILE B 1 69 ? -27.281 6.621 5.613 1 97.94 69 ILE B N 1
ATOM 5348 C CA . ILE B 1 69 ? -26.453 6.398 4.43 1 97.94 69 ILE B CA 1
ATOM 5349 C C . ILE B 1 69 ? -27.078 7.102 3.229 1 97.94 69 ILE B C 1
ATOM 5351 O O . ILE B 1 69 ? -28.234 6.859 2.891 1 97.94 69 ILE B O 1
ATOM 5355 N N . TRP B 1 70 ? -26.312 7.961 2.592 1 97.88 70 TRP B N 1
ATOM 5356 C CA . TRP B 1 70 ? -26.781 8.766 1.473 1 97.88 70 TRP B CA 1
ATOM 5357 C C . TRP B 1 70 ? -26.094 8.352 0.174 1 97.88 70 TRP B C 1
ATOM 5359 O O . TRP B 1 70 ? -24.922 7.984 0.174 1 97.88 70 TRP B O 1
ATOM 5369 N N . GLN B 1 71 ? -26.766 8.438 -0.864 1 97.06 71 GLN B N 1
ATOM 5370 C CA . GLN B 1 71 ? -26.188 8.172 -2.178 1 97.06 71 GLN B CA 1
ATOM 5371 C C . GLN B 1 71 ? -25.562 9.43 -2.768 1 97.06 71 GLN B C 1
ATOM 5373 O O . GLN B 1 71 ? -26.203 10.484 -2.814 1 97.06 71 GLN B O 1
ATOM 5378 N N . ASN B 1 72 ? -24.375 9.328 -3.205 1 95.69 72 ASN B N 1
ATOM 5379 C CA . ASN B 1 72 ? -23.75 10.453 -3.898 1 95.69 72 ASN B CA 1
ATOM 5380 C C . ASN B 1 72 ? -24.406 10.703 -5.254 1 95.69 72 ASN B C 1
ATOM 5382 O O . ASN B 1 72 ? -24.734 9.766 -5.973 1 95.69 72 ASN B O 1
ATOM 5386 N N . GLY B 1 73 ? -24.516 11.914 -5.621 1 89.75 73 GLY B N 1
ATOM 5387 C CA . GLY B 1 73 ? -25.141 12.273 -6.887 1 89.75 73 GLY B CA 1
ATOM 5388 C C . GLY B 1 73 ? -26.609 12.625 -6.75 1 89.75 73 GLY B C 1
ATOM 5389 O O . GLY B 1 73 ? -26.969 13.805 -6.781 1 89.75 73 GLY B O 1
ATOM 5390 N N . THR B 1 74 ? -27.406 11.609 -6.426 1 86.69 74 THR B N 1
ATOM 5391 C CA . THR B 1 74 ? -28.828 11.844 -6.262 1 86.69 74 THR B CA 1
ATOM 5392 C C . THR B 1 74 ? -29.125 12.469 -4.902 1 86.69 74 THR B C 1
ATOM 5394 O O . THR B 1 74 ? -30.188 13.078 -4.711 1 86.69 74 THR B O 1
ATOM 5397 N N . ASN B 1 75 ? -28.25 12.242 -3.975 1 89.19 75 ASN B N 1
ATOM 5398 C CA . ASN B 1 75 ? -28.375 12.75 -2.613 1 89.19 75 ASN B CA 1
ATOM 5399 C C . ASN B 1 75 ? -29.594 12.164 -1.899 1 89.19 75 ASN B C 1
ATOM 5401 O O . ASN B 1 75 ? -30.156 12.805 -1.015 1 89.19 75 ASN B O 1
ATOM 5405 N N . ASN B 1 76 ? -29.969 10.945 -2.33 1 93.94 76 ASN B N 1
ATOM 5406 C CA . ASN B 1 76 ? -31.078 10.25 -1.688 1 93.94 76 ASN B CA 1
ATOM 5407 C C . ASN B 1 76 ? -30.625 9.531 -0.418 1 93.94 76 ASN B C 1
ATOM 5409 O O . ASN B 1 76 ? -29.516 9.008 -0.353 1 93.94 76 ASN B O 1
ATOM 5413 N N . LEU B 1 77 ? -31.547 9.586 0.507 1 96.69 77 LEU B N 1
ATOM 5414 C CA . LEU B 1 77 ? -31.344 8.75 1.688 1 96.69 77 LEU B CA 1
ATOM 5415 C C . LEU B 1 77 ? -31.609 7.285 1.367 1 96.69 77 LEU B C 1
ATOM 5417 O O . LEU B 1 77 ? -32.75 6.91 1.07 1 96.69 77 LEU B O 1
ATOM 5421 N N . LEU B 1 78 ? -30.656 6.457 1.428 1 95.88 78 LEU B N 1
ATOM 5422 C CA . LEU B 1 78 ? -30.797 5.051 1.07 1 95.88 78 LEU B CA 1
ATOM 5423 C C . LEU B 1 78 ? -31.188 4.219 2.283 1 95.88 78 LEU B C 1
ATOM 5425 O O . LEU B 1 78 ? -32.062 3.336 2.18 1 95.88 78 LEU B O 1
ATOM 5429 N N . HIS B 1 79 ? -30.484 4.441 3.377 1 95.75 79 HIS B N 1
ATOM 5430 C CA . HIS B 1 79 ? -30.719 3.664 4.59 1 95.75 79 HIS B CA 1
ATOM 5431 C C . HIS B 1 79 ? -30.688 4.555 5.828 1 95.75 79 HIS B C 1
ATOM 5433 O O . HIS B 1 79 ? -29.953 5.543 5.871 1 95.75 79 HIS B O 1
ATOM 5439 N N . SER B 1 80 ? -31.469 4.301 6.766 1 95.38 80 SER B N 1
ATOM 5440 C CA . SER B 1 80 ? -31.469 4.875 8.109 1 95.38 80 SER B CA 1
ATOM 5441 C C . SER B 1 80 ? -31.344 3.787 9.172 1 95.38 80 SER B C 1
ATOM 5443 O O . SER B 1 80 ? -32.25 2.986 9.359 1 95.38 80 SER B O 1
ATOM 5445 N N . LEU B 1 81 ? -30.234 3.734 9.789 1 94.56 81 LEU B N 1
ATOM 5446 C CA . LEU B 1 81 ? -29.953 2.703 10.781 1 94.56 81 LEU B CA 1
ATOM 5447 C C . LEU B 1 81 ? -30.25 3.211 12.188 1 94.56 81 LEU B C 1
ATOM 5449 O O . LEU B 1 81 ? -29.812 4.301 12.57 1 94.56 81 LEU B O 1
ATOM 5453 N N . GLU B 1 82 ? -31.109 2.426 12.805 1 89.25 82 GLU B N 1
ATOM 5454 C CA . GLU B 1 82 ? -31.5 2.756 14.172 1 89.25 82 GLU B CA 1
ATOM 5455 C C . GLU B 1 82 ? -31.406 1.538 15.086 1 89.25 82 GLU B C 1
ATOM 5457 O O . GLU B 1 82 ? -31.578 0.403 14.633 1 89.25 82 GLU B O 1
ATOM 5462 N N . ASP B 1 83 ? -30.859 1.814 16.172 1 86.12 83 ASP B N 1
ATOM 5463 C CA . ASP B 1 83 ? -30.75 0.8 17.219 1 86.12 83 ASP B CA 1
ATOM 5464 C C . ASP B 1 83 ? -31.031 1.396 18.594 1 86.12 83 ASP B C 1
ATOM 5466 O O . ASP B 1 83 ? -30.703 2.559 18.844 1 86.12 83 ASP B O 1
ATOM 5470 N N . ASP B 1 84 ? -31.641 0.67 19.484 1 84.88 84 ASP B N 1
ATOM 5471 C CA . ASP B 1 84 ? -32.031 1.141 20.812 1 84.88 84 ASP B CA 1
ATOM 5472 C C . ASP B 1 84 ? -30.828 1.511 21.641 1 84.88 84 ASP B C 1
ATOM 5474 O O . ASP B 1 84 ? -30.922 2.334 22.562 1 84.88 84 ASP B O 1
ATOM 5478 N N . ASN B 1 85 ? -29.797 0.98 21.312 1 85.06 85 ASN B N 1
ATOM 5479 C CA . ASN B 1 85 ? -28.609 1.191 22.125 1 85.06 85 ASN B CA 1
ATOM 5480 C C . ASN B 1 85 ? -27.812 2.402 21.656 1 85.06 85 ASN B C 1
ATOM 5482 O O . ASN B 1 85 ? -26.875 2.846 22.344 1 85.06 85 ASN B O 1
ATOM 5486 N N . LEU B 1 86 ? -28.234 2.951 20.609 1 87 86 LEU B N 1
ATOM 5487 C CA . LEU B 1 86 ? -27.453 4.055 20.062 1 87 86 LEU B CA 1
ATOM 5488 C C . LEU B 1 86 ? -27.656 5.328 20.875 1 87 86 LEU B C 1
ATOM 5490 O O . LEU B 1 86 ? -28.781 5.609 21.328 1 87 86 LEU B O 1
ATOM 5494 N N . ALA B 1 87 ? -26.625 6.043 21.141 1 94.06 87 ALA B N 1
ATOM 5495 C CA . ALA B 1 87 ? -26.609 7.391 21.688 1 94.06 87 ALA B CA 1
ATOM 5496 C C . ALA B 1 87 ? -26 8.391 20.703 1 94.06 87 ALA B C 1
ATOM 5498 O O . ALA B 1 87 ? -26.172 8.242 19.484 1 94.06 87 ALA B O 1
ATOM 5499 N N . ASP B 1 88 ? -25.531 9.516 21.281 1 94.75 88 ASP B N 1
ATOM 5500 C CA . ASP B 1 88 ? -24.875 10.461 20.375 1 94.75 88 ASP B CA 1
ATOM 5501 C C . ASP B 1 88 ? -23.734 9.781 19.609 1 94.75 88 ASP B C 1
ATOM 5503 O O . ASP B 1 88 ? -22.891 9.102 20.203 1 94.75 88 ASP B O 1
ATOM 5507 N N . ILE B 1 89 ? -23.734 9.938 18.359 1 96.25 89 ILE B N 1
ATOM 5508 C CA . ILE B 1 89 ? -22.766 9.281 17.5 1 96.25 89 ILE B CA 1
ATOM 5509 C C . ILE B 1 89 ? -21.656 10.266 17.141 1 96.25 89 ILE B C 1
ATOM 5511 O O . ILE B 1 89 ? -21.906 11.328 16.578 1 96.25 89 ILE B O 1
ATOM 5515 N N . PHE B 1 90 ? -20.422 9.891 17.422 1 95.62 90 PHE B N 1
ATOM 5516 C CA . PHE B 1 90 ? -19.297 10.797 17.219 1 95.62 90 PHE B CA 1
ATOM 5517 C C . PHE B 1 90 ? -18.453 10.344 16.031 1 95.62 90 PHE B C 1
ATOM 5519 O O . PHE B 1 90 ? -17.672 11.125 15.484 1 95.62 90 PHE B O 1
ATOM 5526 N N . SER B 1 91 ? -18.562 9.086 15.688 1 96.94 91 SER B N 1
ATOM 5527 C CA . SER B 1 91 ? -17.734 8.57 14.602 1 96.94 91 SER B CA 1
ATOM 5528 C C . SER B 1 91 ? -18.453 7.473 13.828 1 96.94 91 SER B C 1
ATOM 5530 O O . SER B 1 91 ? -19.156 6.648 14.414 1 96.94 91 SER B O 1
ATOM 5532 N N . VAL B 1 92 ? -18.312 7.484 12.523 1 97.94 92 VAL B N 1
ATOM 5533 C CA . VAL B 1 92 ? -18.812 6.441 11.633 1 97.94 92 VAL B CA 1
ATOM 5534 C C . VAL B 1 92 ? -17.734 6.074 10.617 1 97.94 92 VAL B C 1
ATOM 5536 O O . VAL B 1 92 ? -16.984 6.941 10.148 1 97.94 92 VAL B O 1
ATOM 5539 N N . GLU B 1 93 ? -17.625 4.828 10.328 1 98.25 93 GLU B N 1
ATOM 5540 C CA . GLU B 1 93 ? -16.656 4.332 9.359 1 98.25 93 GLU B CA 1
ATOM 5541 C C . GLU B 1 93 ? -17.203 3.145 8.578 1 98.25 93 GLU B C 1
ATOM 5543 O O . GLU B 1 93 ? -17.875 2.275 9.148 1 98.25 93 GLU B O 1
ATOM 5548 N N . PHE B 1 94 ? -17.016 3.164 7.258 1 98.31 94 PHE B N 1
ATOM 5549 C CA . PHE B 1 94 ? -17.266 1.944 6.5 1 98.31 94 PHE B CA 1
ATOM 5550 C C . PHE B 1 94 ? -16.203 0.898 6.789 1 98.31 94 PHE B C 1
ATOM 5552 O O . PHE B 1 94 ? -15.008 1.211 6.809 1 98.31 94 PHE B O 1
ATOM 5559 N N . LEU B 1 95 ? -16.594 -0.271 7.031 1 98 95 LEU B N 1
ATOM 5560 C CA . LEU B 1 95 ? -15.641 -1.333 7.332 1 98 95 LEU B CA 1
ATOM 5561 C C . LEU B 1 95 ? -15.016 -1.884 6.051 1 98 95 LEU B C 1
ATOM 5563 O O . LEU B 1 95 ? -15.711 -2.502 5.238 1 98 95 LEU B O 1
ATOM 5567 N N . PRO B 1 96 ? -13.695 -1.743 5.871 1 95.88 96 PRO B N 1
ATOM 5568 C CA . PRO B 1 96 ? -13.062 -2.365 4.707 1 95.88 96 PRO B CA 1
ATOM 5569 C C . PRO B 1 96 ? -13.211 -3.885 4.695 1 95.88 96 PRO B C 1
ATOM 5571 O O . PRO B 1 96 ? -13.133 -4.523 5.75 1 95.88 96 PRO B O 1
ATOM 5574 N N . GLY B 1 97 ? -13.391 -4.449 3.516 1 92.12 97 GLY B N 1
ATOM 5575 C CA . GLY B 1 97 ? -13.586 -5.883 3.379 1 92.12 97 GLY B CA 1
ATOM 5576 C C . GLY B 1 97 ? -15.047 -6.285 3.344 1 92.12 97 GLY B C 1
ATOM 5577 O O . GLY B 1 97 ? -15.375 -7.449 3.104 1 92.12 97 GLY B O 1
ATOM 5578 N N . SER B 1 98 ? -15.93 -5.379 3.562 1 94.19 98 SER B N 1
ATOM 5579 C CA . SER B 1 98 ? -17.359 -5.676 3.611 1 94.19 98 SER B CA 1
ATOM 5580 C C . SER B 1 98 ? -18.047 -5.266 2.316 1 94.19 98 SER B C 1
ATOM 5582 O O . SER B 1 98 ? -19.281 -5.34 2.213 1 94.19 98 SER B O 1
ATOM 5584 N N . ASN B 1 99 ? -17.25 -4.797 1.366 1 92.62 99 ASN B N 1
ATOM 5585 C CA . ASN B 1 99 ? -17.828 -4.23 0.147 1 92.62 99 ASN B CA 1
ATOM 5586 C C . ASN B 1 99 ? -18.844 -3.143 0.457 1 92.62 99 ASN B C 1
ATOM 5588 O O . ASN B 1 99 ? -19.938 -3.119 -0.131 1 92.62 99 ASN B O 1
ATOM 5592 N N . ASP B 1 100 ? -18.641 -2.352 1.544 1 94.88 100 ASP B N 1
ATOM 5593 C CA . ASP B 1 100 ? -19.406 -1.185 1.963 1 94.88 100 ASP B CA 1
ATOM 5594 C C . ASP B 1 100 ? -20.766 -1.596 2.518 1 94.88 100 ASP B C 1
ATOM 5596 O O . ASP B 1 100 ? -21.719 -0.809 2.494 1 94.88 100 ASP B O 1
ATOM 5600 N N . ASN B 1 101 ? -20.844 -2.779 3.018 1 95.75 101 ASN B N 1
ATOM 5601 C CA . ASN B 1 101 ? -22.125 -3.268 3.541 1 95.75 101 ASN B CA 1
ATOM 5602 C C . ASN B 1 101 ? -22.172 -3.178 5.062 1 95.75 101 ASN B C 1
ATOM 5604 O O . ASN B 1 101 ? -23.203 -3.449 5.672 1 95.75 101 ASN B O 1
ATOM 5608 N N . VAL B 1 102 ? -21.094 -2.859 5.656 1 97.56 102 VAL B N 1
ATOM 5609 C CA . VAL B 1 102 ? -21.047 -2.773 7.113 1 97.56 102 VAL B CA 1
ATOM 5610 C C . VAL B 1 102 ? -20.547 -1.395 7.531 1 97.56 102 VAL B C 1
ATOM 5612 O O . VAL B 1 102 ? -19.547 -0.909 7.008 1 97.56 102 VAL B O 1
ATOM 5615 N N . ILE B 1 103 ? -21.25 -0.785 8.484 1 97.56 103 ILE B N 1
ATOM 5616 C CA . ILE B 1 103 ? -20.859 0.503 9.047 1 97.56 103 ILE B CA 1
ATOM 5617 C C . ILE B 1 103 ? -20.516 0.336 10.523 1 97.56 103 ILE B C 1
ATOM 5619 O O . ILE B 1 103 ? -21.188 -0.403 11.242 1 97.56 103 ILE B O 1
ATOM 5623 N N . LEU B 1 104 ? -19.375 0.892 10.883 1 98 104 LEU B N 1
ATOM 5624 C CA . LEU B 1 104 ? -18.984 0.988 12.281 1 98 104 LEU B CA 1
ATOM 5625 C C . LEU B 1 104 ? -19.375 2.342 12.867 1 98 104 LEU B C 1
ATOM 5627 O O . LEU B 1 104 ? -19.25 3.369 12.195 1 98 104 LEU B O 1
ATOM 5631 N N . SER B 1 105 ? -19.844 2.389 14.047 1 97.75 105 SER B N 1
ATOM 5632 C CA . SER B 1 105 ? -20.141 3.652 14.711 1 97.75 105 SER B CA 1
ATOM 5633 C C . SER B 1 105 ? -19.828 3.572 16.203 1 97.75 105 SER B C 1
ATOM 5635 O O . SER B 1 105 ? -19.797 2.48 16.781 1 97.75 105 SER B O 1
ATOM 5637 N N . GLY B 1 106 ? -19.5 4.645 16.812 1 97.19 106 GLY B N 1
ATOM 5638 C CA . GLY B 1 106 ? -19.234 4.797 18.219 1 97.19 106 GLY B CA 1
ATOM 5639 C C . GLY B 1 106 ? -19.531 6.188 18.75 1 97.19 106 GLY B C 1
ATOM 5640 O O . GLY B 1 106 ? -19.578 7.148 17.969 1 97.19 106 GLY B O 1
ATOM 5641 N N . GLY B 1 107 ? -19.75 6.238 20.031 1 96.31 107 GLY B N 1
ATOM 5642 C CA . GLY B 1 107 ? -20.078 7.516 20.656 1 96.31 107 GLY B CA 1
ATOM 5643 C C . GLY B 1 107 ? -20.25 7.426 22.156 1 96.31 107 GLY B C 1
ATOM 5644 O O . GLY B 1 107 ? -19.422 6.828 22.844 1 96.31 107 GLY B O 1
ATOM 5645 N N . ASP B 1 108 ? -21.375 8.047 22.578 1 96.06 108 ASP B N 1
ATOM 5646 C CA . ASP B 1 108 ? -21.594 8.258 24.016 1 96.06 108 ASP B CA 1
ATOM 5647 C C . ASP B 1 108 ? -22.078 6.977 24.688 1 96.06 108 ASP B C 1
ATOM 5649 O O . ASP B 1 108 ? -22.031 6.859 25.906 1 96.06 108 ASP B O 1
ATOM 5653 N N . ASP B 1 109 ? -22.547 6.004 23.984 1 95.31 109 ASP B N 1
ATOM 5654 C CA . ASP B 1 109 ? -23.109 4.781 24.547 1 95.31 109 ASP B CA 1
ATOM 5655 C C . ASP B 1 109 ? -22.016 3.816 24.984 1 95.31 109 ASP B C 1
ATOM 5657 O O . ASP B 1 109 ? -22.281 2.789 25.609 1 95.31 109 ASP B O 1
ATOM 5661 N N . LYS B 1 110 ? -20.781 4.121 24.656 1 97 110 LYS B N 1
ATOM 5662 C CA . LYS B 1 110 ? -19.625 3.33 25.062 1 97 110 LYS B CA 1
ATOM 5663 C C . LYS B 1 110 ? -19.625 1.965 24.375 1 97 110 LYS B C 1
ATOM 5665 O O . LYS B 1 110 ? -19.172 0.975 24.953 1 97 110 LYS B O 1
ATOM 5670 N N . LEU B 1 111 ? -20.203 1.98 23.219 1 96.5 111 LEU B N 1
ATOM 5671 C CA . LEU B 1 111 ? -20.297 0.756 22.438 1 96.5 111 LEU B CA 1
ATOM 5672 C C . LEU B 1 111 ? -19.688 0.957 21.047 1 96.5 111 LEU B C 1
ATOM 5674 O O . LEU B 1 111 ? -19.625 2.084 20.562 1 96.5 111 LEU B O 1
ATOM 5678 N N . LEU B 1 112 ? -19.156 -0.073 20.516 1 97.44 112 LEU B N 1
ATOM 5679 C CA . LEU B 1 112 ? -18.906 -0.15 19.078 1 97.44 112 LEU B CA 1
ATOM 5680 C C . LEU B 1 112 ? -20.031 -0.892 18.375 1 97.44 112 LEU B C 1
ATOM 5682 O O . LEU B 1 112 ? -20.312 -2.053 18.688 1 97.44 112 LEU B O 1
ATOM 5686 N N . HIS B 1 113 ? -20.688 -0.246 17.531 1 96.75 113 HIS B N 1
ATOM 5687 C CA . HIS B 1 113 ? -21.766 -0.861 16.75 1 96.75 113 HIS B CA 1
ATOM 5688 C C . HIS B 1 113 ? -21.25 -1.339 15.391 1 96.75 113 HIS B C 1
ATOM 5690 O O . HIS B 1 113 ? -20.609 -0.577 14.656 1 96.75 113 HIS B O 1
ATOM 5696 N N . ILE B 1 114 ? -21.438 -2.545 15.117 1 96.69 114 ILE B N 1
ATOM 5697 C CA . ILE B 1 114 ? -21.172 -3.141 13.805 1 96.69 114 ILE B CA 1
ATOM 5698 C C . ILE B 1 114 ? -22.5 -3.398 13.094 1 96.69 114 ILE B C 1
ATOM 5700 O O . ILE B 1 114 ? -23.141 -4.43 13.312 1 96.69 114 ILE B O 1
ATOM 5704 N N . SER B 1 115 ? -22.859 -2.516 12.156 1 96.06 115 SER B N 1
ATOM 5705 C CA . SER B 1 115 ? -24.203 -2.537 11.586 1 96.06 115 SER B CA 1
ATOM 5706 C C . SER B 1 115 ? -24.172 -2.959 10.125 1 96.06 115 SER B C 1
ATOM 5708 O O . SER B 1 115 ? -23.453 -2.369 9.312 1 96.06 115 SER B O 1
ATOM 5710 N N . HIS B 1 116 ? -24.891 -3.939 9.828 1 94.94 116 HIS B N 1
ATOM 5711 C CA . HIS B 1 116 ? -25.109 -4.32 8.438 1 94.94 116 HIS B CA 1
ATOM 5712 C C . HIS B 1 116 ? -26.156 -3.439 7.773 1 94.94 116 HIS B C 1
ATOM 5714 O O . HIS B 1 116 ? -27.297 -3.379 8.234 1 94.94 116 HIS B O 1
ATOM 5720 N N . ILE B 1 117 ? -25.859 -2.789 6.727 1 94.38 117 ILE B N 1
ATOM 5721 C CA . ILE B 1 117 ? -26.641 -1.719 6.125 1 94.38 117 ILE B CA 1
ATOM 5722 C C . ILE B 1 117 ? -27.906 -2.299 5.488 1 94.38 117 ILE B C 1
ATOM 5724 O O . ILE B 1 117 ? -28.984 -1.744 5.645 1 94.38 117 ILE B O 1
ATOM 5728 N N . GLU B 1 118 ? -27.766 -3.439 4.773 1 88.81 118 GLU B N 1
ATOM 5729 C CA . GLU B 1 118 ? -28.875 -3.973 3.988 1 88.81 118 GLU B CA 1
ATOM 5730 C C . GLU B 1 118 ? -29.969 -4.535 4.891 1 88.81 118 GLU B C 1
ATOM 5732 O O . GLU B 1 118 ? -31.156 -4.309 4.656 1 88.81 118 GLU B O 1
ATOM 5737 N N . ASN B 1 119 ? -29.562 -5.238 5.957 1 86.44 119 ASN B N 1
ATOM 5738 C CA . ASN B 1 119 ? -30.578 -5.875 6.789 1 86.44 119 ASN B CA 1
ATOM 5739 C C . ASN B 1 119 ? -30.766 -5.141 8.117 1 86.44 119 ASN B C 1
ATOM 5741 O O . ASN B 1 119 ? -31.594 -5.523 8.93 1 86.44 119 ASN B O 1
ATOM 5745 N N . ASN B 1 120 ? -30.078 -4.09 8.367 1 83.75 120 ASN B N 1
ATOM 5746 C CA . ASN B 1 120 ? -30.156 -3.252 9.555 1 83.75 120 ASN B CA 1
ATOM 5747 C C . ASN B 1 120 ? -29.969 -4.07 10.828 1 83.75 120 ASN B C 1
ATOM 5749 O O . ASN B 1 120 ? -30.688 -3.879 11.812 1 83.75 120 ASN B O 1
ATOM 5753 N N . VAL B 1 121 ? -29.156 -5.105 10.703 1 87.38 121 VAL B N 1
ATOM 5754 C CA . VAL B 1 121 ? -28.781 -5.883 11.875 1 87.38 121 VAL B CA 1
ATOM 5755 C C . VAL B 1 121 ? -27.453 -5.367 12.422 1 87.38 121 VAL B C 1
ATOM 5757 O O . VAL B 1 121 ? -26.516 -5.105 11.656 1 87.38 121 VAL B O 1
ATOM 5760 N N . SER B 1 122 ? -27.5 -5.117 13.734 1 90.56 122 SER B N 1
ATOM 5761 C CA . SER B 1 122 ? -26.312 -4.551 14.344 1 90.56 122 SER B CA 1
ATOM 5762 C C . SER B 1 122 ? -25.797 -5.422 15.484 1 90.56 122 SER B C 1
ATOM 5764 O O . SER B 1 122 ? -26.594 -5.965 16.266 1 90.56 122 SER B O 1
ATOM 5766 N N . LYS B 1 123 ? -24.578 -5.664 15.43 1 92.94 123 LYS B N 1
ATOM 5767 C CA . LYS B 1 123 ? -23.875 -6.258 16.562 1 92.94 123 LYS B CA 1
ATOM 5768 C C . LYS B 1 123 ? -23.141 -5.191 17.375 1 92.94 123 LYS B C 1
ATOM 5770 O O . LYS B 1 123 ? -22.594 -4.242 16.812 1 92.94 123 LYS B O 1
ATOM 5775 N N . THR B 1 124 ? -23.203 -5.344 18.703 1 94.75 124 THR B N 1
ATOM 5776 C CA . THR B 1 124 ? -22.562 -4.352 19.547 1 94.75 124 THR B CA 1
ATOM 5777 C C . THR B 1 124 ? -21.438 -4.984 20.359 1 94.75 124 THR B C 1
ATOM 5779 O O . THR B 1 124 ? -21.547 -6.133 20.797 1 94.75 124 THR B O 1
ATOM 5782 N N . ILE B 1 125 ? -20.375 -4.285 20.469 1 95.94 125 ILE B N 1
ATOM 5783 C CA . ILE B 1 125 ? -19.25 -4.664 21.328 1 95.94 125 ILE B CA 1
ATOM 5784 C C . ILE B 1 125 ? -19.078 -3.633 22.438 1 95.94 125 ILE B C 1
ATOM 5786 O O . ILE B 1 125 ? -19 -2.43 22.172 1 95.94 125 ILE B O 1
ATOM 5790 N N . SER B 1 126 ? -19.031 -4.094 23.609 1 95.81 126 SER B N 1
ATOM 5791 C CA . SER B 1 126 ? -18.844 -3.191 24.75 1 95.81 126 SER B CA 1
ATOM 5792 C C . SER B 1 126 ? -17.391 -2.721 24.844 1 95.81 126 SER B C 1
ATOM 5794 O O . SER B 1 126 ? -16.469 -3.539 24.906 1 95.81 126 SER B O 1
ATOM 5796 N N . VAL B 1 127 ? -17.188 -1.493 24.875 1 94.44 127 VAL B N 1
ATOM 5797 C CA . VAL B 1 127 ? -15.859 -0.885 24.984 1 94.44 127 VAL B CA 1
ATOM 5798 C C . VAL B 1 127 ? -15.648 -0.327 26.391 1 94.44 127 VAL B C 1
ATOM 5800 O O . VAL B 1 127 ? -14.516 -0.206 26.844 1 94.44 127 VAL B O 1
ATOM 5803 N N . ASP B 1 128 ? -16.688 0.091 27.078 1 91.94 128 ASP B N 1
ATOM 5804 C CA . ASP B 1 128 ? -16.719 0.585 28.453 1 91.94 128 ASP B CA 1
ATOM 5805 C C . ASP B 1 128 ? -16.172 2.012 28.547 1 91.94 128 ASP B C 1
ATOM 5807 O O . ASP B 1 128 ? -15.703 2.441 29.594 1 91.94 128 ASP B O 1
ATOM 5811 N N . ALA B 1 129 ? -16.047 2.719 27.531 1 95 129 ALA B N 1
ATOM 5812 C CA . ALA B 1 129 ? -15.672 4.129 27.453 1 95 129 ALA B CA 1
ATOM 5813 C C . ALA B 1 129 ? -16.25 4.785 26.203 1 95 129 ALA B C 1
ATOM 5815 O O . ALA B 1 129 ? -16.562 4.102 25.219 1 95 129 ALA B O 1
ATOM 5816 N N . VAL B 1 130 ? -16.406 6.074 26.312 1 96.19 130 VAL B N 1
ATOM 5817 C CA . VAL B 1 130 ? -16.922 6.828 25.172 1 96.19 130 VAL B CA 1
ATOM 5818 C C . VAL B 1 130 ? -15.984 6.695 23.984 1 96.19 130 VAL B C 1
ATOM 5820 O O . VAL B 1 130 ? -14.773 6.875 24.125 1 96.19 130 VAL B O 1
ATOM 5823 N N . VAL B 1 131 ? -16.531 6.367 22.859 1 96.81 131 VAL B N 1
ATOM 5824 C CA . VAL B 1 131 ? -15.75 6.23 21.641 1 96.81 131 VAL B CA 1
ATOM 5825 C C . VAL B 1 131 ? -15.727 7.559 20.891 1 96.81 131 VAL B C 1
ATOM 5827 O O . VAL B 1 131 ? -16.766 8.016 20.391 1 96.81 131 VAL B O 1
ATOM 5830 N N . ARG B 1 132 ? -14.586 8.07 20.703 1 95.75 132 ARG B N 1
ATOM 5831 C CA . ARG B 1 132 ? -14.469 9.398 20.109 1 95.75 132 ARG B CA 1
ATOM 5832 C C . ARG B 1 132 ? -14.148 9.297 18.625 1 95.75 132 ARG B C 1
ATOM 5834 O O . ARG B 1 132 ? -14.602 10.117 17.812 1 95.75 132 ARG B O 1
ATOM 5841 N N . ARG B 1 133 ? -13.359 8.32 18.297 1 97.06 133 ARG B N 1
ATOM 5842 C CA . ARG B 1 133 ? -12.93 8.18 16.906 1 97.06 133 ARG B CA 1
ATOM 5843 C C . ARG B 1 133 ? -12.727 6.719 16.547 1 97.06 133 ARG B C 1
ATOM 5845 O O . ARG B 1 133 ? -12.203 5.938 17.344 1 97.06 133 ARG B O 1
ATOM 5852 N N . ILE B 1 134 ? -13.156 6.418 15.367 1 98.31 134 ILE B N 1
ATOM 5853 C CA . ILE B 1 134 ? -12.914 5.105 14.781 1 98.31 134 ILE B CA 1
ATOM 5854 C C . ILE B 1 134 ? -12.078 5.254 13.516 1 98.31 134 ILE B C 1
ATOM 5856 O O . ILE B 1 134 ? -12.367 6.105 12.672 1 98.31 134 ILE B O 1
ATOM 5860 N N . CYS B 1 135 ? -11.039 4.496 13.414 1 98.12 135 CYS B N 1
ATOM 5861 C CA . CYS B 1 135 ? -10.227 4.496 12.203 1 98.12 135 CYS B CA 1
ATOM 5862 C C . CYS B 1 135 ? -10.172 3.1 11.586 1 98.12 135 CYS B C 1
ATOM 5864 O O . CYS B 1 135 ? -10.219 2.1 12.305 1 98.12 135 CYS B O 1
ATOM 5866 N N . THR B 1 136 ? -10.125 3.072 10.32 1 97.69 136 THR B N 1
ATOM 5867 C CA . THR B 1 136 ? -9.961 1.831 9.57 1 97.69 136 THR B CA 1
ATOM 5868 C C . THR B 1 136 ? -8.898 1.994 8.484 1 97.69 136 THR B C 1
ATOM 5870 O O . THR B 1 136 ? -8.477 3.113 8.188 1 97.69 136 THR B O 1
ATOM 5873 N N . LEU B 1 137 ? -8.414 0.881 7.98 1 95.25 137 LEU B N 1
ATOM 5874 C CA . LEU B 1 137 ? -7.445 0.859 6.887 1 95.25 137 LEU B CA 1
ATOM 5875 C C . LEU B 1 137 ? -7.867 -0.133 5.809 1 95.25 137 LEU B C 1
ATOM 5877 O O . LEU B 1 137 ? -8.219 -1.276 6.109 1 95.25 137 LEU B O 1
ATOM 5881 N N . GLU B 1 138 ? -7.77 0.317 4.539 1 91.94 138 GLU B N 1
ATOM 5882 C CA . GLU B 1 138 ? -8.07 -0.587 3.434 1 91.94 138 GLU B CA 1
ATOM 5883 C C . GLU B 1 138 ? -7.098 -1.761 3.398 1 91.94 138 GLU B C 1
ATOM 5885 O O . GLU B 1 138 ? -7.469 -2.871 3.01 1 91.94 138 GLU B O 1
ATOM 5890 N N . SER B 1 139 ? -5.926 -1.53 3.814 1 89.62 139 SER B N 1
ATOM 5891 C CA . SER B 1 139 ? -4.887 -2.553 3.783 1 89.62 139 SER B CA 1
ATOM 5892 C C . SER B 1 139 ? -5.074 -3.568 4.906 1 89.62 139 SER B C 1
ATOM 5894 O O . SER B 1 139 ? -4.441 -4.629 4.902 1 89.62 139 SER B O 1
ATOM 5896 N N . GLU B 1 140 ? -5.941 -3.295 5.824 1 93 140 GLU B N 1
ATOM 5897 C CA . GLU B 1 140 ? -6.25 -4.207 6.922 1 93 140 GLU B CA 1
ATOM 5898 C C . GLU B 1 140 ? -7.758 -4.387 7.082 1 93 140 GLU B C 1
ATOM 5900 O O . GLU B 1 140 ? -8.336 -3.955 8.078 1 93 140 GLU B O 1
ATOM 5905 N N . PRO B 1 141 ? -8.305 -5.094 6.188 1 93.94 141 PRO B N 1
ATOM 5906 C CA . PRO B 1 141 ? -9.766 -5.254 6.215 1 93.94 141 PRO B CA 1
ATOM 5907 C C . PRO B 1 141 ? -10.258 -5.926 7.496 1 93.94 141 PRO B C 1
ATOM 5909 O O . PRO B 1 141 ? -9.5 -6.656 8.141 1 93.94 141 PRO B O 1
ATOM 5912 N N . ASN B 1 142 ? -11.414 -5.586 7.98 1 95.31 142 ASN B N 1
ATOM 5913 C CA . ASN B 1 142 ? -12.133 -6.172 9.109 1 95.31 142 ASN B CA 1
ATOM 5914 C C . ASN B 1 142 ? -11.547 -5.719 10.438 1 95.31 142 ASN B C 1
ATOM 5916 O O . ASN B 1 142 ? -11.906 -6.254 11.492 1 95.31 142 ASN B O 1
ATOM 5920 N N . SER B 1 143 ? -10.609 -4.84 10.352 1 95.38 143 SER B N 1
ATOM 5921 C CA . SER B 1 143 ? -10.008 -4.316 11.57 1 95.38 143 SER B CA 1
ATOM 5922 C C . SER B 1 143 ? -10.344 -2.84 11.766 1 95.38 143 SER B C 1
ATOM 5924 O O . SER B 1 143 ? -10.602 -2.125 10.789 1 95.38 143 SER B O 1
ATOM 5926 N N . CYS B 1 144 ? -10.383 -2.41 12.992 1 97.62 144 CYS B N 1
ATOM 5927 C CA . CYS B 1 144 ? -10.57 -0.995 13.289 1 97.62 144 CYS B CA 1
ATOM 5928 C C . CYS B 1 144 ? -9.875 -0.622 14.602 1 97.62 144 CYS B C 1
ATOM 5930 O O . CYS B 1 144 ? -9.484 -1.499 15.367 1 97.62 144 CYS B O 1
ATOM 5932 N N . TRP B 1 145 ? -9.641 0.611 14.789 1 97.94 145 TRP B N 1
ATOM 5933 C CA . TRP B 1 145 ? -9.008 1.18 15.984 1 97.94 145 TRP B CA 1
ATOM 5934 C C . TRP B 1 145 ? -9.898 2.248 16.609 1 97.94 145 TRP B C 1
ATOM 5936 O O . TRP B 1 145 ? -10.547 3.02 15.898 1 97.94 145 TRP B O 1
ATOM 5946 N N . LEU B 1 146 ? -9.93 2.273 17.906 1 98 146 LEU B N 1
ATOM 5947 C CA . LEU B 1 146 ? -10.805 3.189 18.641 1 98 146 LEU B CA 1
ATOM 5948 C C . LEU B 1 146 ? -10 4.102 19.547 1 98 146 LEU B C 1
ATOM 5950 O O . LEU B 1 146 ? -9.148 3.633 20.312 1 98 146 LEU B O 1
ATOM 5954 N N . ALA B 1 147 ? -10.211 5.348 19.406 1 96.44 147 ALA B N 1
ATOM 5955 C CA . ALA B 1 147 ? -9.789 6.312 20.422 1 96.44 147 ALA B CA 1
ATOM 5956 C C . ALA B 1 147 ? -10.891 6.543 21.438 1 96.44 147 ALA B C 1
ATOM 5958 O O . ALA B 1 147 ? -12.016 6.898 21.078 1 96.44 147 ALA B O 1
ATOM 5959 N N . THR B 1 148 ? -10.555 6.363 22.703 1 96 148 THR B N 1
ATOM 5960 C CA . THR B 1 148 ? -11.594 6.438 23.734 1 96 148 THR B CA 1
ATOM 5961 C C . THR B 1 148 ? -11.203 7.418 24.828 1 96 148 THR B C 1
ATOM 5963 O O . THR B 1 148 ? -10.023 7.742 24.984 1 96 148 THR B O 1
ATOM 5966 N N . GLU B 1 149 ? -12.148 7.859 25.578 1 93.5 149 GLU B N 1
ATOM 5967 C CA . GLU B 1 149 ? -11.969 8.93 26.547 1 93.5 149 GLU B CA 1
ATOM 5968 C C . GLU B 1 149 ? -11.273 8.414 27.812 1 93.5 149 GLU B C 1
ATOM 5970 O O . GLU B 1 149 ? -10.859 9.211 28.656 1 93.5 149 GLU B O 1
ATOM 5975 N N . ASP B 1 150 ? -11.086 7.137 27.938 1 93.5 150 ASP B N 1
ATOM 5976 C CA . ASP B 1 150 ? -10.398 6.613 29.109 1 93.5 150 ASP B CA 1
ATOM 5977 C C . ASP B 1 150 ? -8.891 6.516 28.875 1 93.5 150 ASP B C 1
ATOM 5979 O O . ASP B 1 150 ? -8.164 5.934 29.672 1 93.5 150 ASP B O 1
ATOM 5983 N N . GLY B 1 151 ? -8.492 6.934 27.734 1 93.81 151 GLY B N 1
ATOM 5984 C CA . GLY B 1 151 ? -7.066 7.031 27.469 1 93.81 151 GLY B CA 1
ATOM 5985 C C . GLY B 1 151 ? -6.492 5.777 26.844 1 93.81 151 GLY B C 1
ATOM 5986 O O . GLY B 1 151 ? -5.273 5.609 26.781 1 93.81 151 GLY B O 1
ATOM 5987 N N . HIS B 1 152 ? -7.383 4.898 26.359 1 94.81 152 HIS B N 1
ATOM 5988 C CA . HIS B 1 152 ? -6.91 3.662 25.734 1 94.81 152 HIS B CA 1
ATOM 5989 C C . HIS B 1 152 ? -7.102 3.695 24.219 1 94.81 152 HIS B C 1
ATOM 5991 O O . HIS B 1 152 ? -8.109 4.215 23.734 1 94.81 152 HIS B O 1
ATOM 5997 N N . LEU B 1 153 ? -6.094 3.252 23.578 1 95.5 153 LEU B N 1
ATOM 5998 C CA . LEU B 1 153 ? -6.215 2.912 22.156 1 95.5 153 LEU B CA 1
ATOM 5999 C C . LEU B 1 153 ? -6.539 1.433 21.984 1 95.5 153 LEU B C 1
ATOM 6001 O O . LEU B 1 153 ? -5.797 0.57 22.469 1 95.5 153 LEU B O 1
ATOM 6005 N N . ARG B 1 154 ? -7.605 1.152 21.328 1 96.88 154 ARG B N 1
ATOM 6006 C CA . ARG B 1 154 ? -8.078 -0.225 21.219 1 96.88 154 ARG B CA 1
ATOM 6007 C C . ARG B 1 154 ? -8.07 -0.692 19.781 1 96.88 154 ARG B C 1
ATOM 6009 O O . ARG B 1 154 ? -8.297 0.103 18.859 1 96.88 154 ARG B O 1
ATOM 6016 N N . GLN B 1 155 ? -7.793 -1.881 19.609 1 96.31 155 GLN B N 1
ATOM 6017 C CA . GLN B 1 155 ? -7.859 -2.547 18.312 1 96.31 155 GLN B CA 1
ATOM 6018 C C . GLN B 1 155 ? -8.883 -3.68 18.312 1 96.31 155 GLN B C 1
ATOM 6020 O O . GLN B 1 155 ? -8.977 -4.426 19.297 1 96.31 155 GLN B O 1
ATOM 6025 N N . ILE B 1 156 ? -9.672 -3.734 17.281 1 96.44 156 ILE B N 1
ATOM 6026 C CA . ILE B 1 156 ? -10.695 -4.773 17.172 1 96.44 156 ILE B CA 1
ATOM 6027 C C . ILE B 1 156 ? -10.656 -5.41 15.789 1 96.44 156 ILE B C 1
ATOM 6029 O O . ILE B 1 156 ? -10.586 -4.707 14.781 1 96.44 156 ILE B O 1
ATOM 6033 N N . ASP B 1 157 ? -10.586 -6.672 15.727 1 94 157 ASP B N 1
ATOM 6034 C CA . ASP B 1 157 ? -10.883 -7.457 14.539 1 94 157 ASP B CA 1
ATOM 6035 C C . ASP B 1 157 ? -12.32 -7.957 14.555 1 94 157 ASP B C 1
ATOM 6037 O O . ASP B 1 157 ? -12.695 -8.758 15.414 1 94 157 ASP B O 1
ATOM 6041 N N . THR B 1 158 ? -13.117 -7.434 13.648 1 93.75 158 THR B N 1
ATOM 6042 C CA . THR B 1 158 ? -14.562 -7.633 13.695 1 93.75 158 THR B CA 1
ATOM 6043 C C . THR B 1 158 ? -14.914 -9.094 13.445 1 93.75 158 THR B C 1
ATOM 6045 O O . THR B 1 158 ? -16.047 -9.516 13.688 1 93.75 158 THR B O 1
ATOM 6048 N N . ARG B 1 159 ? -13.992 -9.883 13.062 1 89.94 159 ARG B N 1
ATOM 6049 C CA . ARG B 1 159 ? -14.234 -11.305 12.859 1 89.94 159 ARG B CA 1
ATOM 6050 C C . ARG B 1 159 ? -14.195 -12.062 14.188 1 89.94 159 ARG B C 1
ATOM 6052 O O . ARG B 1 159 ? -14.844 -13.102 14.328 1 89.94 159 ARG B O 1
ATOM 6059 N N . ILE B 1 160 ? -13.344 -11.602 15.102 1 89.25 160 ILE B N 1
ATOM 6060 C CA . ILE B 1 160 ? -13.203 -12.211 16.422 1 89.25 160 ILE B CA 1
ATOM 6061 C C . ILE B 1 160 ? -14.031 -11.445 17.438 1 89.25 160 ILE B C 1
ATOM 6063 O O . ILE B 1 160 ? -14.516 -12.023 18.422 1 89.25 160 ILE B O 1
ATOM 6067 N N . ASN B 1 161 ? -14.211 -10.156 17.312 1 89.62 161 ASN B N 1
ATOM 6068 C CA . ASN B 1 161 ? -15.031 -9.266 18.125 1 89.62 161 ASN B CA 1
ATOM 6069 C C . ASN B 1 161 ? -14.469 -9.133 19.547 1 89.62 161 ASN B C 1
ATOM 6071 O O . ASN B 1 161 ? -15.219 -9.141 20.516 1 89.62 161 ASN B O 1
ATOM 6075 N N . GLU B 1 162 ? -13.18 -9.234 19.641 1 90.81 162 GLU B N 1
ATOM 6076 C CA . GLU B 1 162 ? -12.5 -9 20.922 1 90.81 162 GLU B CA 1
ATOM 6077 C C . GLU B 1 162 ? -11.766 -7.66 20.922 1 90.81 162 GLU B C 1
ATOM 6079 O O . GLU B 1 162 ? -11.172 -7.277 19.906 1 90.81 162 GLU B O 1
ATOM 6084 N N . VAL B 1 163 ? -11.961 -7.02 22.016 1 93.94 163 VAL B N 1
ATOM 6085 C CA . VAL B 1 163 ? -11.305 -5.723 22.156 1 93.94 163 VAL B CA 1
ATOM 6086 C C . VAL B 1 163 ? -9.883 -5.91 22.688 1 93.94 163 VAL B C 1
ATOM 6088 O O . VAL B 1 163 ? -9.688 -6.469 23.766 1 93.94 163 VAL B O 1
ATOM 6091 N N . ASN B 1 164 ? -8.914 -5.531 21.953 1 93.31 164 ASN B N 1
ATOM 6092 C CA . ASN B 1 164 ? -7.516 -5.566 22.359 1 93.31 164 ASN B CA 1
ATOM 6093 C C . ASN B 1 164 ? -6.98 -4.168 22.641 1 93.31 164 ASN B C 1
ATOM 6095 O O . ASN B 1 164 ? -7.027 -3.287 21.781 1 93.31 164 ASN B O 1
ATOM 6099 N N . ILE B 1 165 ? -6.48 -3.965 23.859 1 94.25 165 ILE B N 1
ATOM 6100 C CA . ILE B 1 165 ? -5.883 -2.678 24.188 1 94.25 165 ILE B CA 1
ATOM 6101 C C . ILE B 1 165 ? -4.453 -2.617 23.672 1 94.25 165 ILE B C 1
ATOM 6103 O O . ILE B 1 165 ? -3.578 -3.348 24.141 1 94.25 165 ILE B O 1
ATOM 6107 N N . LEU B 1 166 ? -4.207 -1.786 22.734 1 93 166 LEU B N 1
ATOM 6108 C CA . LEU B 1 166 ? -2.883 -1.654 22.141 1 93 166 LEU B CA 1
ATOM 6109 C C . LEU B 1 166 ? -1.971 -0.806 23.016 1 93 166 LEU B C 1
ATOM 6111 O O . LEU B 1 166 ? -0.776 -1.088 23.141 1 93 166 LEU B O 1
ATOM 6115 N N . MET B 1 167 ? -2.576 0.251 23.531 1 91.19 167 MET B N 1
ATOM 6116 C CA . MET B 1 167 ? -1.787 1.142 24.375 1 91.19 167 MET B CA 1
ATOM 6117 C C . MET B 1 167 ? -2.686 1.938 25.312 1 91.19 167 MET B C 1
ATOM 6119 O O . MET B 1 167 ? -3.879 2.102 25.047 1 91.19 167 MET B O 1
ATOM 6123 N N . SER B 1 168 ? -2.023 2.359 26.344 1 92.12 168 SER B N 1
ATOM 6124 C CA . SER B 1 168 ? -2.662 3.207 27.344 1 92.12 168 SER B CA 1
ATOM 6125 C C . SER B 1 168 ? -1.797 4.418 27.672 1 92.12 168 SER B C 1
ATOM 6127 O O . SER B 1 168 ? -0.581 4.297 27.828 1 92.12 168 SER B O 1
ATOM 6129 N N . LEU B 1 169 ? -2.443 5.516 27.672 1 90.06 169 LEU B N 1
ATOM 6130 C CA . LEU B 1 169 ? -1.719 6.707 28.109 1 90.06 169 LEU B CA 1
ATOM 6131 C C . LEU B 1 169 ? -1.352 6.613 29.594 1 90.06 169 LEU B C 1
ATOM 6133 O O . LEU B 1 169 ? -2.084 6.016 30.375 1 90.06 169 LEU B O 1
ATOM 6137 N N . PRO B 1 170 ? -0.2 7.102 29.906 1 81.31 170 PRO B N 1
ATOM 6138 C CA . PRO B 1 170 ? 0.307 6.953 31.281 1 81.31 170 PRO B CA 1
ATOM 6139 C C . PRO B 1 170 ? -0.608 7.598 32.312 1 81.31 170 PRO B C 1
ATOM 6141 O O . PRO B 1 170 ? -0.805 7.039 33.406 1 81.31 170 PRO B O 1
ATOM 6144 N N . GLU B 1 171 ? -1.071 8.758 31.922 1 75.25 171 GLU B N 1
ATOM 6145 C CA . GLU B 1 171 ? -1.907 9.445 32.906 1 75.25 171 GLU B CA 1
ATOM 6146 C C . GLU B 1 171 ? -3.334 8.906 32.875 1 75.25 171 GLU B C 1
ATOM 6148 O O . GLU B 1 171 ? -3.953 8.805 31.828 1 75.25 171 GLU B O 1
ATOM 6153 N N . SER B 1 172 ? -3.68 8.523 34.031 1 65.06 172 SER B N 1
ATOM 6154 C CA . SER B 1 172 ? -5.004 7.93 34.156 1 65.06 172 SER B CA 1
ATOM 6155 C C . SER B 1 172 ? -6.094 8.891 33.688 1 65.06 172 SER B C 1
ATOM 6157 O O . SER B 1 172 ? -7.16 8.461 33.25 1 65.06 172 SER B O 1
ATOM 6159 N N . SER B 1 173 ? -5.809 10.094 33.75 1 68.06 173 SER B N 1
ATOM 6160 C CA . SER B 1 173 ? -6.836 11.07 33.406 1 68.06 173 SER B CA 1
ATOM 6161 C C . SER B 1 173 ? -6.699 11.531 31.969 1 68.06 173 SER B C 1
ATOM 6163 O O . SER B 1 173 ? -7.5 12.328 31.484 1 68.06 173 SER B O 1
ATOM 6165 N N . ALA B 1 174 ? -5.91 10.867 31.297 1 80.5 174 ALA B N 1
ATOM 6166 C CA . ALA B 1 174 ? -5.664 11.312 29.922 1 80.5 174 ALA B CA 1
ATOM 6167 C C . ALA B 1 174 ? -6.75 10.812 28.984 1 80.5 174 ALA B C 1
ATOM 6169 O O . ALA B 1 174 ? -7.293 9.719 29.172 1 80.5 174 ALA B O 1
ATOM 6170 N N . ILE B 1 175 ? -7.211 11.695 28.172 1 88 175 ILE B N 1
ATOM 6171 C CA . ILE B 1 175 ? -8.258 11.398 27.188 1 88 175 ILE B CA 1
ATOM 6172 C C . ILE B 1 175 ? -7.672 11.438 25.781 1 88 175 ILE B C 1
ATOM 6174 O O . ILE B 1 175 ? -6.867 12.312 25.469 1 88 175 ILE B O 1
ATOM 6178 N N . ILE B 1 176 ? -8.039 10.461 25.016 1 93.81 176 ILE B N 1
ATOM 6179 C CA . ILE B 1 176 ? -7.77 10.531 23.578 1 93.81 176 ILE B CA 1
ATOM 6180 C C . ILE B 1 176 ? -8.984 11.109 22.859 1 93.81 176 ILE B C 1
ATOM 6182 O O . ILE B 1 176 ? -10.031 10.469 22.781 1 93.81 176 ILE B O 1
ATOM 6186 N N . LYS B 1 177 ? -8.797 12.203 22.312 1 92.31 177 LYS B N 1
ATOM 6187 C CA . LYS B 1 177 ? -9.914 12.93 21.703 1 92.31 177 LYS B CA 1
ATOM 6188 C C . LYS B 1 177 ? -10.117 12.508 20.25 1 92.31 177 LYS B C 1
ATOM 6190 O O . LYS B 1 177 ? -11.234 12.57 19.734 1 92.31 177 LYS B O 1
ATOM 6195 N N . THR B 1 178 ? -9.055 12.258 19.656 1 95.25 178 THR B N 1
ATOM 6196 C CA . THR B 1 178 ? -9.109 11.875 18.25 1 95.25 178 THR B CA 1
ATOM 6197 C C . THR B 1 178 ? -7.875 11.055 17.859 1 95.25 178 THR B C 1
ATOM 6199 O O . THR B 1 178 ? -6.965 10.883 18.672 1 95.25 178 THR B O 1
ATOM 6202 N N . MET B 1 179 ? -7.938 10.516 16.703 1 96.75 179 MET B N 1
ATOM 6203 C CA . MET B 1 179 ? -6.816 9.734 16.188 1 96.75 179 MET B CA 1
ATOM 6204 C C . MET B 1 179 ? -6.836 9.664 14.672 1 96.75 179 MET B C 1
ATOM 6206 O O . MET B 1 179 ? -7.875 9.898 14.047 1 96.75 179 MET B O 1
ATOM 6210 N N . ALA B 1 180 ? -5.695 9.453 14.164 1 97.94 180 ALA B N 1
ATOM 6211 C CA . ALA B 1 180 ? -5.559 9.188 12.734 1 97.94 180 ALA B CA 1
ATOM 6212 C C . ALA B 1 180 ? -4.574 8.055 12.477 1 97.94 180 ALA B C 1
ATOM 6214 O O . ALA B 1 180 ? -3.621 7.863 13.242 1 97.94 180 ALA B O 1
ATOM 6215 N N . VAL B 1 181 ? -4.875 7.309 11.516 1 97.38 181 VAL B N 1
ATOM 6216 C CA . VAL B 1 181 ? -3.977 6.25 11.078 1 97.38 181 VAL B CA 1
ATOM 6217 C C . VAL B 1 181 ? -3.451 6.562 9.68 1 97.38 181 VAL B C 1
ATOM 6219 O O . VAL B 1 181 ? -4.195 7.047 8.82 1 97.38 181 VAL B O 1
ATOM 6222 N N . CYS B 1 182 ? -2.209 6.266 9.453 1 96.31 182 CYS B N 1
ATOM 6223 C CA . CYS B 1 182 ? -1.581 6.57 8.172 1 96.31 182 CYS B CA 1
ATOM 6224 C C . CYS B 1 182 ? -1.823 5.449 7.172 1 96.31 182 CYS B C 1
ATOM 6226 O O . CYS B 1 182 ? -1.439 4.301 7.406 1 96.31 182 CYS B O 1
ATOM 6228 N N . ALA B 1 183 ? -2.346 5.77 6.02 1 92.69 183 ALA B N 1
ATOM 6229 C CA . ALA B 1 183 ? -2.656 4.754 5.016 1 92.69 183 ALA B CA 1
ATOM 6230 C C . ALA B 1 183 ? -1.385 4.227 4.355 1 92.69 183 ALA B C 1
ATOM 6232 O O . ALA B 1 183 ? -1.284 3.037 4.051 1 92.69 183 ALA B O 1
ATOM 6233 N N . GLU B 1 184 ? -0.395 5.043 4.109 1 90.81 184 GLU B N 1
ATOM 6234 C CA . GLU B 1 184 ? 0.829 4.676 3.406 1 90.81 184 GLU B CA 1
ATOM 6235 C C . GLU B 1 184 ? 1.802 3.949 4.332 1 90.81 184 GLU B C 1
ATOM 6237 O O . GLU B 1 184 ? 2.623 3.152 3.875 1 90.81 184 GLU B O 1
ATOM 6242 N N . ARG B 1 185 ? 1.752 4.297 5.555 1 93.12 185 ARG B N 1
ATOM 6243 C CA . ARG B 1 185 ? 2.494 3.629 6.617 1 93.12 185 ARG B CA 1
ATOM 6244 C C . ARG B 1 185 ? 1.557 3.154 7.723 1 93.12 185 ARG B C 1
ATOM 6246 O O . ARG B 1 185 ? 1.551 3.717 8.82 1 93.12 185 ARG B O 1
ATOM 6253 N N . PRO B 1 186 ? 0.947 2.053 7.457 1 92.69 186 PRO B N 1
ATOM 6254 C CA . PRO B 1 186 ? -0.204 1.632 8.258 1 92.69 186 PRO B CA 1
ATOM 6255 C C . PRO B 1 186 ? 0.162 1.356 9.711 1 92.69 186 PRO B C 1
ATOM 6257 O O . PRO B 1 186 ? -0.725 1.207 10.562 1 92.69 186 PRO B O 1
ATOM 6260 N N . PHE B 1 187 ? 1.405 1.329 10.078 1 92.88 187 PHE B N 1
ATOM 6261 C CA . PHE B 1 187 ? 1.818 1.058 11.445 1 92.88 187 PHE B CA 1
ATOM 6262 C C . PHE B 1 187 ? 1.888 2.348 12.258 1 92.88 187 PHE B C 1
ATOM 6264 O O . PHE B 1 187 ? 2.027 2.311 13.484 1 92.88 187 PHE B O 1
ATOM 6271 N N . ILE B 1 188 ? 1.743 3.484 11.617 1 95.56 188 ILE B N 1
ATOM 6272 C CA . ILE B 1 188 ? 1.886 4.762 12.305 1 95.56 188 ILE B CA 1
ATOM 6273 C C . ILE B 1 188 ? 0.507 5.312 12.664 1 95.56 188 ILE B C 1
ATOM 6275 O O . ILE B 1 188 ? -0.406 5.309 11.836 1 95.56 188 ILE B O 1
ATOM 6279 N N . MET B 1 189 ? 0.41 5.777 13.867 1 96.75 189 MET B N 1
ATOM 6280 C CA . MET B 1 189 ? -0.815 6.398 14.367 1 96.75 189 MET B CA 1
ATOM 6281 C C . MET B 1 189 ? -0.513 7.727 15.055 1 96.75 189 MET B C 1
ATOM 6283 O O . MET B 1 189 ? 0.509 7.863 15.727 1 96.75 189 MET B O 1
ATOM 6287 N N . ALA B 1 190 ? -1.381 8.664 14.836 1 97.56 190 ALA B N 1
ATOM 6288 C CA . ALA B 1 190 ? -1.319 9.953 15.531 1 97.56 190 ALA B CA 1
ATOM 6289 C C . ALA B 1 190 ? -2.475 10.094 16.516 1 97.56 190 ALA B C 1
ATOM 6291 O O . ALA B 1 190 ? -3.619 9.773 16.188 1 97.56 190 ALA B O 1
ATOM 6292 N N . LEU B 1 191 ? -2.18 10.562 17.703 1 96.06 191 LEU B N 1
ATOM 6293 C CA . LEU B 1 191 ? -3.221 10.734 18.703 1 96.06 191 LEU B CA 1
ATOM 6294 C C . LEU B 1 191 ? -3.402 12.211 19.047 1 96.06 191 LEU B C 1
ATOM 6296 O O . LEU B 1 191 ? -2.424 12.922 19.281 1 96.06 191 LEU B O 1
ATOM 6300 N N . GLY B 1 192 ? -4.645 12.656 18.891 1 94.56 192 GLY B N 1
ATOM 6301 C CA . GLY B 1 192 ? -5 13.961 19.438 1 94.56 192 GLY B CA 1
ATOM 6302 C C . GLY B 1 192 ? -5.445 13.891 20.891 1 94.56 192 GLY B C 1
ATOM 6303 O O . GLY B 1 192 ? -6.422 13.211 21.203 1 94.56 192 GLY B O 1
ATOM 6304 N N . LEU B 1 193 ? -4.75 14.578 21.703 1 91.25 193 LEU B N 1
ATOM 6305 C CA . LEU B 1 193 ? -5.02 14.562 23.141 1 91.25 193 LEU B CA 1
ATOM 6306 C C . LEU B 1 193 ? -5.605 15.898 23.594 1 91.25 193 LEU B C 1
ATOM 6308 O O . LEU B 1 193 ? -5.848 16.781 22.766 1 91.25 193 LEU B O 1
ATOM 6312 N N . ASP B 1 194 ? -5.938 15.914 24.859 1 87.06 194 ASP B N 1
ATOM 6313 C CA . ASP B 1 194 ? -6.406 17.172 25.438 1 87.06 194 ASP B CA 1
ATOM 6314 C C . ASP B 1 194 ? -5.23 18.078 25.797 1 87.06 194 ASP B C 1
ATOM 6316 O O . ASP B 1 194 ? -5.184 18.641 26.891 1 87.06 194 ASP B O 1
ATOM 6320 N N . GLU B 1 195 ? -4.23 18.047 24.938 1 86.19 195 GLU B N 1
ATOM 6321 C CA . GLU B 1 195 ? -3.031 18.875 25 1 86.19 195 GLU B CA 1
ATOM 6322 C C . GLU B 1 195 ? -2.537 19.25 23.609 1 86.19 195 GLU B C 1
ATOM 6324 O O . GLU B 1 195 ? -3.076 18.766 22.609 1 86.19 195 GLU B O 1
ATOM 6329 N N . ALA B 1 196 ? -1.585 20.141 23.609 1 86.62 196 ALA B N 1
ATOM 6330 C CA . ALA B 1 196 ? -1.064 20.625 22.328 1 86.62 196 ALA B CA 1
ATOM 6331 C C . ALA B 1 196 ? -0.224 19.562 21.641 1 86.62 196 ALA B C 1
ATOM 6333 O O . ALA B 1 196 ? -0.153 19.516 20.406 1 86.62 196 ALA B O 1
ATOM 6334 N N . GLU B 1 197 ? 0.357 18.703 22.453 1 90.38 197 GLU B N 1
ATOM 6335 C CA . GLU B 1 197 ? 1.261 17.688 21.922 1 90.38 197 GLU B CA 1
ATOM 6336 C C . GLU B 1 197 ? 0.489 16.594 21.219 1 90.38 197 GLU B C 1
ATOM 6338 O O . GLU B 1 197 ? -0.55 16.141 21.703 1 90.38 197 GLU B O 1
ATOM 6343 N N . VAL B 1 198 ? 0.966 16.281 20.078 1 94.19 198 VAL B N 1
ATOM 6344 C CA . VAL B 1 198 ? 0.405 15.172 19.297 1 94.19 198 VAL B CA 1
ATOM 6345 C C . VAL B 1 198 ? 1.457 14.078 19.125 1 94.19 198 VAL B C 1
ATOM 6347 O O . VAL B 1 198 ? 2.35 14.203 18.281 1 94.19 198 VAL B O 1
ATOM 6350 N N . PRO B 1 199 ? 1.342 13.07 19.859 1 94.88 199 PRO B N 1
ATOM 6351 C CA . PRO B 1 199 ? 2.311 11.984 19.734 1 94.88 199 PRO B CA 1
ATOM 6352 C C . PRO B 1 199 ? 2.021 11.07 18.531 1 94.88 199 PRO B C 1
ATOM 6354 O O . PRO B 1 199 ? 0.858 10.812 18.219 1 94.88 199 PRO B O 1
ATOM 6357 N N . LEU B 1 200 ? 3.08 10.656 17.875 1 95.38 200 LEU B N 1
ATOM 6358 C CA . LEU B 1 200 ? 3.02 9.625 16.844 1 95.38 200 LEU B CA 1
ATOM 6359 C C . LEU B 1 200 ? 3.539 8.297 17.391 1 95.38 200 LEU B C 1
ATOM 6361 O O . LEU B 1 200 ? 4.629 8.234 17.953 1 95.38 200 LEU B O 1
ATOM 6365 N N . TYR B 1 201 ? 2.727 7.27 17.172 1 95.06 201 TYR B N 1
ATOM 6366 C CA . TYR B 1 201 ? 3.072 5.945 17.688 1 95.06 201 TYR B CA 1
ATOM 6367 C C . TYR B 1 201 ? 3.268 4.961 16.531 1 95.06 201 TYR B C 1
ATOM 6369 O O . TYR B 1 201 ? 2.613 5.07 15.5 1 95.06 201 TYR B O 1
ATOM 6377 N N . ASP B 1 202 ? 4.207 4.082 16.734 1 93.69 202 ASP B N 1
ATOM 6378 C CA . ASP B 1 202 ? 4.266 2.826 15.992 1 93.69 202 ASP B CA 1
ATOM 6379 C C . ASP B 1 202 ? 3.471 1.733 16.703 1 93.69 202 ASP B C 1
ATOM 6381 O O . ASP B 1 202 ? 3.859 1.271 17.781 1 93.69 202 ASP B O 1
ATOM 6385 N N . ARG B 1 203 ? 2.422 1.335 16.109 1 92.5 203 ARG B N 1
ATOM 6386 C CA . ARG B 1 203 ? 1.492 0.451 16.797 1 92.5 203 ARG B CA 1
ATOM 6387 C C . ARG B 1 203 ? 2.113 -0.924 17.031 1 92.5 203 ARG B C 1
ATOM 6389 O O . ARG B 1 203 ? 1.583 -1.729 17.797 1 92.5 203 ARG B O 1
ATOM 6396 N N . ARG B 1 204 ? 3.209 -1.245 16.422 1 89.81 204 ARG B N 1
ATOM 6397 C CA . ARG B 1 204 ? 3.881 -2.527 16.609 1 89.81 204 ARG B CA 1
ATOM 6398 C C . ARG B 1 204 ? 4.703 -2.535 17.891 1 89.81 204 ARG B C 1
ATOM 6400 O O . ARG B 1 204 ? 5.023 -3.6 18.422 1 89.81 204 ARG B O 1
ATOM 6407 N N . ILE B 1 205 ? 5.129 -1.307 18.297 1 88.5 205 ILE B N 1
ATOM 6408 C CA . ILE B 1 205 ? 5.789 -1.065 19.562 1 88.5 205 ILE B CA 1
ATOM 6409 C C . ILE B 1 205 ? 5.164 0.147 20.25 1 88.5 205 ILE B C 1
ATOM 6411 O O . ILE B 1 205 ? 5.801 1.193 20.375 1 88.5 205 ILE B O 1
ATOM 6415 N N . PRO B 1 206 ? 4.008 -0.018 20.781 1 87.81 206 PRO B N 1
ATOM 6416 C CA . PRO B 1 206 ? 3.211 1.139 21.188 1 87.81 206 PRO B CA 1
ATOM 6417 C C . PRO B 1 206 ? 3.592 1.646 22.578 1 87.81 206 PRO B C 1
ATOM 6419 O O . PRO B 1 206 ? 2.938 2.547 23.109 1 87.81 206 PRO B O 1
ATOM 6422 N N . SER B 1 207 ? 4.602 1.239 23.156 1 85.94 207 SER B N 1
ATOM 6423 C CA . SER B 1 207 ? 4.977 1.604 24.516 1 85.94 207 SER B CA 1
ATOM 6424 C C . SER B 1 207 ? 5.371 3.072 24.609 1 85.94 207 SER B C 1
ATOM 6426 O O . SER B 1 207 ? 5.133 3.725 25.625 1 85.94 207 SER B O 1
ATOM 6428 N N . ARG B 1 208 ? 5.945 3.637 23.562 1 88.81 208 ARG B N 1
ATOM 6429 C CA . ARG B 1 208 ? 6.332 5.043 23.547 1 88.81 208 ARG B CA 1
ATOM 6430 C C . ARG B 1 208 ? 6.16 5.645 22.156 1 88.81 208 ARG B C 1
ATOM 6432 O O . ARG B 1 208 ? 6.34 4.953 21.156 1 88.81 208 ARG B O 1
ATOM 6439 N N . PRO B 1 209 ? 5.773 6.922 22.188 1 91.81 209 PRO B N 1
ATOM 6440 C CA . PRO B 1 209 ? 5.742 7.562 20.875 1 91.81 209 PRO B CA 1
ATOM 6441 C C . PRO B 1 209 ? 7.129 7.727 20.266 1 91.81 209 PRO B C 1
ATOM 6443 O O . PRO B 1 209 ? 8.102 7.977 20.984 1 91.81 209 PRO B O 1
ATOM 6446 N N . PHE B 1 210 ? 7.25 7.598 19 1 90.19 210 PHE B N 1
ATOM 6447 C CA . PHE B 1 210 ? 8.555 7.75 18.375 1 90.19 210 PHE B CA 1
ATOM 6448 C C . PHE B 1 210 ? 8.781 9.188 17.922 1 90.19 210 PHE B C 1
ATOM 6450 O O . PHE B 1 210 ? 9.914 9.578 17.625 1 90.19 210 PHE B O 1
ATOM 6457 N N . LEU B 1 211 ? 7.758 9.945 17.859 1 91.81 211 LEU B N 1
ATOM 6458 C CA . LEU B 1 211 ? 7.82 11.352 17.5 1 91.81 211 LEU B CA 1
ATOM 6459 C C . LEU B 1 211 ? 6.723 12.148 18.203 1 91.81 211 LEU B C 1
ATOM 6461 O O . LEU B 1 211 ? 5.617 11.641 18.391 1 91.81 211 LEU B O 1
ATOM 6465 N N . LYS B 1 212 ? 7.047 13.297 18.625 1 92.5 212 LYS B N 1
ATOM 6466 C CA . LYS B 1 212 ? 6.086 14.211 19.234 1 92.5 212 LYS B CA 1
ATOM 6467 C C . LYS B 1 212 ? 5.992 15.516 18.438 1 92.5 212 LYS B C 1
ATOM 6469 O O . LYS B 1 212 ? 7.012 16.125 18.125 1 92.5 212 LYS B O 1
ATOM 6474 N N . LEU B 1 213 ? 4.773 15.859 18.141 1 93.56 213 LEU B N 1
ATOM 6475 C CA . LEU B 1 213 ? 4.508 17.109 17.422 1 93.56 213 LEU B CA 1
ATOM 6476 C C . LEU B 1 213 ? 3.902 18.141 18.344 1 93.56 213 LEU B C 1
ATOM 6478 O O . LEU B 1 213 ? 2.934 17.859 19.062 1 93.56 213 LEU B O 1
ATOM 6482 N N . LYS B 1 214 ? 4.504 19.25 18.312 1 90.06 214 LYS B N 1
ATOM 6483 C CA . LYS B 1 214 ? 4.039 20.328 19.188 1 90.06 214 LYS B CA 1
ATOM 6484 C C . LYS B 1 214 ? 4.453 21.688 18.656 1 90.06 214 LYS B C 1
ATOM 6486 O O . LYS B 1 214 ? 5.621 21.906 18.328 1 90.06 214 LYS B O 1
ATOM 6491 N N . PRO B 1 215 ? 3.461 22.625 18.594 1 88.12 215 PRO B N 1
ATOM 6492 C CA . PRO B 1 215 ? 3.859 23.984 18.219 1 88.12 215 PRO B CA 1
ATOM 6493 C C . PRO B 1 215 ? 4.918 24.578 19.156 1 88.12 215 PRO B C 1
ATOM 6495 O O . PRO B 1 215 ? 4.867 24.359 20.375 1 88.12 215 PRO B O 1
ATOM 6498 N N . GLY B 1 216 ? 5.785 25.312 18.625 1 83 216 GLY B N 1
ATOM 6499 C CA . GLY B 1 216 ? 6.898 25.875 19.375 1 83 216 GLY B CA 1
ATOM 6500 C C . GLY B 1 216 ? 6.465 26.859 20.438 1 83 216 GLY B C 1
ATOM 6501 O O . GLY B 1 216 ? 7.23 27.172 21.344 1 83 216 GLY B O 1
ATOM 6502 N N . ASP B 1 217 ? 5.23 27.281 20.391 1 79.94 217 ASP B N 1
ATOM 6503 C CA . ASP B 1 217 ? 4.77 28.281 21.359 1 79.94 217 ASP B CA 1
ATOM 6504 C C . ASP B 1 217 ? 3.918 27.641 22.438 1 79.94 217 ASP B C 1
ATOM 6506 O O . ASP B 1 217 ? 3.223 28.344 23.188 1 79.94 217 ASP B O 1
ATOM 6510 N N . SER B 1 218 ? 3.877 26.406 22.531 1 72.44 218 SER B N 1
ATOM 6511 C CA . SER B 1 218 ? 2.955 25.688 23.406 1 72.44 218 SER B CA 1
ATOM 6512 C C . SER B 1 218 ? 3.209 26.031 24.875 1 72.44 218 SER B C 1
ATOM 6514 O O . SER B 1 218 ? 2.355 25.781 25.734 1 72.44 218 SER B O 1
ATOM 6516 N N . HIS B 1 219 ? 4.25 26.531 25.141 1 66.5 219 HIS B N 1
ATOM 6517 C CA . HIS B 1 219 ? 4.516 26.922 26.516 1 66.5 219 HIS B CA 1
ATOM 6518 C C . HIS B 1 219 ? 3.752 28.188 26.891 1 66.5 219 HIS B C 1
ATOM 6520 O O . HIS B 1 219 ? 3.488 28.453 28.062 1 66.5 219 HIS B O 1
ATOM 6526 N N . THR B 1 220 ? 3.438 28.891 25.906 1 58.03 220 THR B N 1
ATOM 6527 C CA . THR B 1 220 ? 2.787 30.172 26.109 1 58.03 220 THR B CA 1
ATOM 6528 C C . THR B 1 220 ? 1.272 30.047 25.969 1 58.03 220 THR B C 1
ATOM 6530 O O . THR B 1 220 ? 0.52 30.688 26.703 1 58.03 220 THR B O 1
ATOM 6533 N N . TYR B 1 221 ? 0.902 29.172 25.109 1 62.94 221 TYR B N 1
ATOM 6534 C CA . TYR B 1 221 ? -0.524 29.062 24.828 1 62.94 221 TYR B CA 1
ATOM 6535 C C . TYR B 1 221 ? -1.021 27.641 25.062 1 62.94 221 TYR B C 1
ATOM 6537 O O . TYR B 1 221 ? -0.329 26.672 24.734 1 62.94 221 TYR B O 1
ATOM 6545 N N . GLU B 1 222 ? -2.061 27.578 25.828 1 70.5 222 GLU B N 1
ATOM 6546 C CA . GLU B 1 222 ? -2.691 26.297 26.078 1 70.5 222 GLU B CA 1
ATOM 6547 C C . GLU B 1 222 ? -3.463 25.797 24.859 1 70.5 222 GLU B C 1
ATOM 6549 O O . GLU B 1 222 ? -4.645 26.109 24.703 1 70.5 222 GLU B O 1
ATOM 6554 N N . HIS B 1 223 ? -2.787 25.219 23.984 1 74.44 223 HIS B N 1
ATOM 6555 C CA . HIS B 1 223 ? -3.449 24.625 22.828 1 74.44 223 HIS B CA 1
ATOM 6556 C C . HIS B 1 223 ? -3.947 23.219 23.141 1 74.44 223 HIS B C 1
ATOM 6558 O O . HIS B 1 223 ? -3.408 22.547 24.016 1 74.44 223 HIS B O 1
ATOM 6564 N N . ARG B 1 224 ? -5.109 22.906 22.656 1 84.44 224 ARG B N 1
ATOM 6565 C CA . ARG B 1 224 ? -5.621 21.531 22.672 1 84.44 224 ARG B CA 1
ATOM 6566 C C . ARG B 1 224 ? -5.902 21.047 21.25 1 84.44 224 ARG B C 1
ATOM 6568 O O . ARG B 1 224 ? -6.117 21.844 20.344 1 84.44 224 ARG B O 1
ATOM 6575 N N . THR B 1 225 ? -5.859 19.781 21.125 1 89.88 225 THR B N 1
ATOM 6576 C CA . THR B 1 225 ? -6.02 19.219 19.797 1 89.88 225 THR B CA 1
ATOM 6577 C C . THR B 1 225 ? -7.449 18.734 19.578 1 89.88 225 THR B C 1
ATOM 6579 O O . THR B 1 225 ? -7.988 17.984 20.391 1 89.88 225 THR B O 1
ATOM 6582 N N . ASN B 1 226 ? -8.016 19.141 18.469 1 90.69 226 ASN B N 1
ATOM 6583 C CA . ASN B 1 226 ? -9.383 18.75 18.141 1 90.69 226 ASN B CA 1
ATOM 6584 C C . ASN B 1 226 ? -9.422 17.656 17.078 1 90.69 226 ASN B C 1
ATOM 6586 O O . ASN B 1 226 ? -10.359 16.844 17.047 1 90.69 226 ASN B O 1
ATOM 6590 N N . HIS B 1 227 ? -8.477 17.719 16.25 1 94.38 227 HIS B N 1
ATOM 6591 C CA . HIS B 1 227 ? -8.516 16.797 15.117 1 94.38 227 HIS B CA 1
ATOM 6592 C C . HIS B 1 227 ? -7.125 16.594 14.523 1 94.38 227 HIS B C 1
ATOM 6594 O O . HIS B 1 227 ? -6.297 17.5 14.523 1 94.38 227 HIS B O 1
ATOM 6600 N N . VAL B 1 228 ? -6.902 15.414 14.047 1 97.06 228 VAL B N 1
ATOM 6601 C CA . VAL B 1 228 ? -5.668 15.086 13.344 1 97.06 228 VAL B CA 1
ATOM 6602 C C . VAL B 1 228 ? -5.98 14.242 12.109 1 97.06 228 VAL B C 1
ATOM 6604 O O . VAL B 1 228 ? -6.902 13.422 12.125 1 97.06 228 VAL B O 1
ATOM 6607 N N . GLU B 1 229 ? -5.23 14.492 11.078 1 97.56 229 GLU B N 1
ATOM 6608 C CA . GLU B 1 229 ? -5.398 13.727 9.852 1 97.56 229 GLU B CA 1
ATOM 6609 C C . GLU B 1 229 ? -4.113 13.711 9.023 1 97.56 229 GLU B C 1
ATOM 6611 O O . GLU B 1 229 ? -3.447 14.742 8.891 1 97.56 229 GLU B O 1
ATOM 6616 N N . PHE B 1 230 ? -3.762 12.547 8.5 1 97.88 230 PHE B N 1
ATOM 6617 C CA . PHE B 1 230 ? -2.576 12.43 7.66 1 97.88 230 PHE B CA 1
ATOM 6618 C C . PHE B 1 230 ? -2.875 12.883 6.234 1 97.88 230 PHE B C 1
ATOM 6620 O O . PHE B 1 230 ? -4.012 12.781 5.773 1 97.88 230 PHE B O 1
ATOM 6627 N N . SER B 1 231 ? -1.807 13.367 5.586 1 97.31 231 SER B N 1
ATOM 6628 C CA . SER B 1 231 ? -1.908 13.664 4.16 1 97.31 231 SER B CA 1
ATOM 6629 C C . SER B 1 231 ? -2.02 12.383 3.34 1 97.31 231 SER B C 1
ATOM 6631 O O . SER B 1 231 ? -1.812 11.289 3.859 1 97.31 231 SER B O 1
ATOM 6633 N N . LYS B 1 232 ? -2.326 12.578 2.037 1 93.81 232 LYS B N 1
ATOM 6634 C CA . LYS B 1 232 ? -2.512 11.438 1.145 1 93.81 232 LYS B CA 1
ATOM 6635 C C . LYS B 1 232 ? -1.249 10.586 1.071 1 93.81 232 LYS B C 1
ATOM 6637 O O . LYS B 1 232 ? -1.324 9.359 1.055 1 93.81 232 LYS B O 1
ATOM 6642 N N . ASN B 1 233 ? -0.145 11.148 1.067 1 91.38 233 ASN B N 1
ATOM 6643 C CA . ASN B 1 233 ? 1.1 10.398 0.945 1 91.38 233 ASN B CA 1
ATOM 6644 C C . ASN B 1 233 ? 1.674 10.039 2.311 1 91.38 233 ASN B C 1
ATOM 6646 O O . ASN B 1 233 ? 2.725 9.398 2.398 1 91.38 233 ASN B O 1
ATOM 6650 N N . GLY B 1 234 ? 1.051 10.547 3.363 1 94.5 234 GLY B N 1
ATOM 6651 C CA . GLY B 1 234 ? 1.403 10.133 4.715 1 94.5 234 GLY B CA 1
ATOM 6652 C C . GLY B 1 234 ? 2.592 10.891 5.273 1 94.5 234 GLY B C 1
ATOM 6653 O O . GLY B 1 234 ? 3.041 10.617 6.391 1 94.5 234 GLY B O 1
ATOM 6654 N N . GLN B 1 235 ? 3.084 11.875 4.656 1 94.5 235 GLN B N 1
ATOM 6655 C CA . GLN B 1 235 ? 4.309 12.555 5.062 1 94.5 235 GLN B CA 1
ATOM 6656 C C . GLN B 1 235 ? 4 13.75 5.965 1 94.5 235 GLN B C 1
ATOM 6658 O O . GLN B 1 235 ? 4.895 14.273 6.637 1 94.5 235 GLN B O 1
ATOM 6663 N N . GLU B 1 236 ? 2.785 14.148 5.973 1 97.38 236 GLU B N 1
ATOM 6664 C CA . GLU B 1 236 ? 2.381 15.312 6.754 1 97.38 236 GLU B CA 1
ATOM 6665 C C . GLU B 1 236 ? 1.146 15.008 7.602 1 97.38 236 GLU B C 1
ATOM 6667 O O . GLU B 1 236 ? 0.402 14.07 7.305 1 97.38 236 GLU B O 1
ATOM 6672 N N . LEU B 1 237 ? 1.019 15.781 8.641 1 98.12 237 LEU B N 1
ATOM 6673 C CA . LEU B 1 237 ? -0.132 15.664 9.523 1 98.12 237 LEU B CA 1
ATOM 6674 C C . LEU B 1 237 ? -0.76 17.031 9.781 1 98.12 237 LEU B C 1
ATOM 6676 O O . LEU B 1 237 ? -0.068 17.984 10.172 1 98.12 237 LEU B O 1
ATOM 6680 N N . ILE B 1 238 ? -2.031 17.125 9.516 1 97.94 238 ILE B N 1
ATOM 6681 C CA . ILE B 1 238 ? -2.775 18.344 9.859 1 97.94 238 ILE B CA 1
ATOM 6682 C C . ILE B 1 238 ? -3.293 18.234 11.289 1 97.94 238 ILE B C 1
ATOM 6684 O O . ILE B 1 238 ? -3.74 17.172 11.719 1 97.94 238 ILE B O 1
ATOM 6688 N N . VAL B 1 239 ? -3.15 19.234 12.023 1 95.69 239 VAL B N 1
ATOM 6689 C CA . VAL B 1 239 ? -3.66 19.328 13.391 1 95.69 239 VAL B CA 1
ATOM 6690 C C . VAL B 1 239 ? -4.531 20.562 13.539 1 95.69 239 VAL B C 1
ATOM 6692 O O . VAL B 1 239 ? -4.086 21.688 13.25 1 95.69 239 VAL B O 1
ATOM 6695 N N . ASN B 1 240 ? -5.75 20.344 13.852 1 94.44 240 ASN B N 1
ATOM 6696 C CA . ASN B 1 240 ? -6.625 21.453 14.234 1 94.44 240 ASN B CA 1
ATOM 6697 C C . ASN B 1 240 ? -6.605 21.688 15.742 1 94.44 240 ASN B C 1
ATOM 6699 O O . ASN B 1 240 ? -6.961 20.797 16.516 1 94.44 240 ASN B O 1
ATOM 6703 N N . GLN B 1 241 ? -6.242 22.828 16.078 1 88.06 241 GLN B N 1
ATOM 6704 C CA . GLN B 1 241 ? -6.066 23.125 17.5 1 88.06 241 GLN B CA 1
ATOM 6705 C C . GLN B 1 241 ? -7.219 23.969 18.031 1 88.06 241 GLN B C 1
ATOM 6707 O O . GLN B 1 241 ? -7.711 24.859 17.328 1 88.06 241 GLN B O 1
ATOM 6712 N N . PHE B 1 242 ? -7.574 23.641 19.219 1 83 242 PHE B N 1
ATOM 6713 C CA . PHE B 1 242 ? -8.539 24.484 19.938 1 83 242 PHE B CA 1
ATOM 6714 C C . PHE B 1 242 ? -7.902 25.797 20.359 1 83 242 PHE B C 1
ATOM 6716 O O . PHE B 1 242 ? -6.805 25.812 20.922 1 83 242 PHE B O 1
ATOM 6723 N N . GLY B 1 243 ? -8.609 26.844 20.141 1 72 243 GLY B N 1
ATOM 6724 C CA . GLY B 1 243 ? -8.102 28.172 20.484 1 72 243 GLY B CA 1
ATOM 6725 C C . GLY B 1 243 ? -6.969 28.625 19.594 1 72 243 GLY B C 1
ATOM 6726 O O . GLY B 1 243 ? -6.371 29.672 19.828 1 72 243 GLY B O 1
ATOM 6727 N N . GLY B 1 244 ? -6.711 27.812 18.656 1 74.12 244 GLY B N 1
ATOM 6728 C CA . GLY B 1 244 ? -5.582 28.109 17.797 1 74.12 244 GLY B CA 1
ATOM 6729 C C . GLY B 1 244 ? -5.91 28 16.312 1 74.12 244 GLY B C 1
ATOM 6730 O O . GLY B 1 244 ? -7.004 28.359 15.891 1 74.12 244 GLY B O 1
ATOM 6731 N N . SER B 1 245 ? -4.82 27.703 15.641 1 87.06 245 SER B N 1
ATOM 6732 C CA . SER B 1 245 ? -4.895 27.641 14.18 1 87.06 245 SER B CA 1
ATOM 6733 C C . SER B 1 245 ? -4.75 26.203 13.68 1 87.06 245 SER B C 1
ATOM 6735 O O . SER B 1 245 ? -4.566 25.281 14.477 1 87.06 245 SER B O 1
ATOM 6737 N N . ILE B 1 246 ? -5.059 26.062 12.477 1 94.75 246 ILE B N 1
ATOM 6738 C CA . ILE B 1 246 ? -4.75 24.812 11.781 1 94.75 246 ILE B CA 1
ATOM 6739 C C . ILE B 1 246 ? -3.275 24.797 11.391 1 94.75 246 ILE B C 1
ATOM 6741 O O . ILE B 1 246 ? -2.766 25.766 10.82 1 94.75 246 ILE B O 1
ATOM 6745 N N . VAL B 1 247 ? -2.613 23.734 11.812 1 95.75 247 VAL B N 1
ATOM 6746 C CA . VAL B 1 247 ? -1.19 23.656 11.5 1 95.75 247 VAL B CA 1
ATOM 6747 C C . VAL B 1 247 ? -0.874 22.328 10.836 1 95.75 247 VAL B C 1
ATOM 6749 O O . VAL B 1 247 ? -1.619 21.359 10.984 1 95.75 247 VAL B O 1
ATOM 6752 N N . ILE B 1 248 ? 0.185 22.344 10.086 1 97.12 248 ILE B N 1
ATOM 6753 C CA . ILE B 1 248 ? 0.661 21.141 9.43 1 97.12 248 ILE B CA 1
ATOM 6754 C C . ILE B 1 248 ? 2.072 20.797 9.914 1 97.12 248 ILE B C 1
ATOM 6756 O O . ILE B 1 248 ? 2.938 21.688 9.969 1 97.12 248 ILE B O 1
ATOM 6760 N N . PHE B 1 249 ? 2.295 19.578 10.266 1 96.81 249 PHE B N 1
ATOM 6761 C CA . PHE B 1 249 ? 3.594 19.062 10.688 1 96.81 249 PHE B CA 1
ATOM 6762 C C . PHE B 1 249 ? 4.145 18.078 9.664 1 96.81 249 PHE B C 1
ATOM 6764 O O . PHE B 1 249 ? 3.381 17.422 8.953 1 96.81 249 PHE B O 1
ATOM 6771 N N . ASP B 1 250 ? 5.449 18.016 9.602 1 94.69 250 ASP B N 1
ATOM 6772 C CA . ASP B 1 250 ? 6.094 16.859 8.969 1 94.69 250 ASP B CA 1
ATOM 6773 C C . ASP B 1 250 ? 6.098 15.656 9.906 1 94.69 250 ASP B C 1
ATOM 6775 O O . ASP B 1 250 ? 6.207 15.812 11.125 1 94.69 250 ASP B O 1
ATOM 6779 N N . THR B 1 251 ? 5.98 14.492 9.328 1 92.56 251 THR B N 1
ATOM 6780 C CA . THR B 1 251 ? 5.867 13.312 10.18 1 92.56 251 THR B CA 1
ATOM 6781 C C . THR B 1 251 ? 7.164 12.508 10.148 1 92.56 251 THR B C 1
ATOM 6783 O O . THR B 1 251 ? 7.215 11.391 10.672 1 92.56 251 THR B O 1
ATOM 6786 N N . GLN B 1 252 ? 8.156 12.953 9.508 1 86.31 252 GLN B N 1
ATOM 6787 C CA . GLN B 1 252 ? 9.438 12.266 9.445 1 86.31 252 GLN B CA 1
ATOM 6788 C C . GLN B 1 252 ? 10.469 12.93 10.344 1 86.31 252 GLN B C 1
ATOM 6790 O O . GLN B 1 252 ? 10.555 14.164 10.391 1 86.31 252 GLN B O 1
ATOM 6795 N N . ARG B 1 253 ? 11.219 12.07 10.953 1 77.12 253 ARG B N 1
ATOM 6796 C CA . ARG B 1 253 ? 12.281 12.586 11.812 1 77.12 253 ARG B CA 1
ATOM 6797 C C . ARG B 1 253 ? 13.32 13.344 11 1 77.12 253 ARG B C 1
ATOM 6799 O O . ARG B 1 253 ? 13.602 12.992 9.852 1 77.12 253 ARG B O 1
ATOM 6806 N N . GLY B 1 254 ? 13.867 14.312 11.562 1 74.31 254 GLY B N 1
ATOM 6807 C CA . GLY B 1 254 ? 14.953 15.055 10.945 1 74.31 254 GLY B CA 1
ATOM 6808 C C . GLY B 1 254 ? 14.477 16.234 10.109 1 74.31 254 GLY B C 1
ATOM 6809 O O . GLY B 1 254 ? 15.281 17.047 9.656 1 74.31 254 GLY B O 1
ATOM 6810 N N . LYS B 1 255 ? 13.227 16.344 9.984 1 73.19 255 LYS B N 1
ATOM 6811 C CA . LYS B 1 255 ? 12.695 17.438 9.18 1 73.19 255 LYS B CA 1
ATOM 6812 C C . LYS B 1 255 ? 12.172 18.562 10.07 1 73.19 255 LYS B C 1
ATOM 6814 O O . LYS B 1 255 ? 11.336 19.359 9.641 1 73.19 255 LYS B O 1
ATOM 6819 N N . ASN B 1 256 ? 12.648 18.609 11.25 1 78 256 ASN B N 1
ATOM 6820 C CA . ASN B 1 256 ? 12.195 19.609 12.211 1 78 256 ASN B CA 1
ATOM 6821 C C . ASN B 1 256 ? 12.664 21.016 11.828 1 78 256 ASN B C 1
ATOM 6823 O O . ASN B 1 256 ? 13.852 21.234 11.602 1 78 256 ASN B O 1
ATOM 6827 N N . PRO B 1 257 ? 11.703 21.906 11.773 1 80.38 257 PRO B N 1
ATOM 6828 C CA . PRO B 1 257 ? 12.141 23.297 11.625 1 80.38 257 PRO B CA 1
ATOM 6829 C C . PRO B 1 257 ? 12.961 23.781 12.82 1 80.38 257 PRO B C 1
ATOM 6831 O O . PRO B 1 257 ? 12.523 23.656 13.969 1 80.38 257 PRO B O 1
ATOM 6834 N N . GLN B 1 258 ? 14.109 24.234 12.57 1 82.56 258 GLN B N 1
ATOM 6835 C CA . GLN B 1 258 ? 14.984 24.734 13.625 1 82.56 258 GLN B CA 1
ATOM 6836 C C . GLN B 1 258 ? 14.953 26.25 13.695 1 82.56 258 GLN B C 1
ATOM 6838 O O . GLN B 1 258 ? 15.984 26.906 13.586 1 82.56 258 GLN B O 1
ATOM 6843 N N . THR B 1 259 ? 13.766 26.719 14.086 1 88.44 259 THR B N 1
ATOM 6844 C CA . THR B 1 259 ? 13.492 28.141 13.969 1 88.44 259 THR B CA 1
ATOM 6845 C C . THR B 1 259 ? 14.398 28.938 14.906 1 88.44 259 THR B C 1
ATOM 6847 O O . THR B 1 259 ? 15.055 29.891 14.484 1 88.44 259 THR B O 1
ATOM 6850 N N . LEU B 1 260 ? 14.477 28.594 16.172 1 87.69 260 LEU B N 1
ATOM 6851 C CA . LEU B 1 260 ? 15.266 29.344 17.141 1 87.69 260 LEU B CA 1
ATOM 6852 C C . LEU B 1 260 ? 16.75 29.25 16.828 1 87.69 260 LEU B C 1
ATOM 6854 O O . LEU B 1 260 ? 17.484 30.234 16.906 1 87.69 260 LEU B O 1
ATOM 6858 N N . ASP B 1 261 ? 17.156 28.062 16.531 1 88.81 261 ASP B N 1
ATOM 6859 C CA . ASP B 1 261 ? 18.547 27.875 16.156 1 88.81 261 ASP B CA 1
ATOM 6860 C C . ASP B 1 261 ? 18.906 28.703 14.93 1 88.81 261 ASP B C 1
ATOM 6862 O O . ASP B 1 261 ? 19.984 29.312 14.875 1 88.81 261 ASP B O 1
ATOM 6866 N N . ASP B 1 262 ? 18.062 28.672 14.047 1 92.19 262 ASP B N 1
ATOM 6867 C CA . ASP B 1 262 ? 18.281 29.453 12.836 1 92.19 262 ASP B CA 1
ATOM 6868 C C . ASP B 1 262 ? 18.328 30.953 13.148 1 92.19 262 ASP B C 1
ATOM 6870 O O . ASP B 1 262 ? 19.141 31.688 12.586 1 92.19 262 ASP B O 1
ATOM 6874 N N . ALA B 1 263 ? 17.422 31.375 13.977 1 93.94 263 ALA B N 1
ATOM 6875 C CA . ALA B 1 263 ? 17.391 32.781 14.367 1 93.94 263 ALA B CA 1
ATOM 6876 C C . ALA B 1 263 ? 18.734 33.219 14.961 1 93.94 263 ALA B C 1
ATOM 6878 O O . ALA B 1 263 ? 19.312 34.219 14.547 1 93.94 263 ALA B O 1
ATOM 6879 N N . TYR B 1 264 ? 19.25 32.469 15.812 1 93.19 264 TYR B N 1
ATOM 6880 C CA . TYR B 1 264 ? 20.516 32.812 16.453 1 93.19 264 TYR B CA 1
ATOM 6881 C C . TYR B 1 264 ? 21.672 32.75 15.461 1 93.19 264 TYR B C 1
ATOM 6883 O O . TYR B 1 264 ? 22.547 33.625 15.477 1 93.19 264 TYR B O 1
ATOM 6891 N N . LYS B 1 265 ? 21.625 31.719 14.703 1 94.44 265 LYS B N 1
ATOM 6892 C CA . LYS B 1 265 ? 22.672 31.594 13.695 1 94.44 265 LYS B CA 1
ATOM 6893 C C . LYS B 1 265 ? 22.703 32.812 12.781 1 94.44 265 LYS B C 1
ATOM 6895 O O . LYS B 1 265 ? 23.766 33.312 12.438 1 94.44 265 LYS B O 1
ATOM 6900 N N . LEU B 1 266 ? 21.531 33.25 12.375 1 94.88 266 LEU B N 1
ATOM 6901 C CA . LEU B 1 266 ? 21.422 34.406 11.477 1 94.88 266 LEU B CA 1
ATOM 6902 C C . LEU B 1 266 ? 21.875 35.688 12.172 1 94.88 266 LEU B C 1
ATOM 6904 O O . LEU B 1 266 ? 22.531 36.531 11.555 1 94.88 266 LEU B O 1
ATOM 6908 N N . LEU B 1 267 ? 21.609 35.812 13.406 1 94.69 267 LEU B N 1
ATOM 6909 C CA . LEU B 1 267 ? 21.953 37 14.164 1 94.69 267 LEU B CA 1
ATOM 6910 C C . LEU B 1 267 ? 23.453 37.031 14.492 1 94.69 267 LEU B C 1
ATOM 6912 O O . LEU B 1 267 ? 24.047 38.094 14.617 1 94.69 267 LEU B O 1
ATOM 6916 N N . GLU B 1 268 ? 24.016 35.906 14.586 1 92.88 268 GLU B N 1
ATOM 6917 C CA . GLU B 1 268 ? 25.422 35.844 14.977 1 92.88 268 GLU B CA 1
ATOM 6918 C C . GLU B 1 268 ? 26.344 35.906 13.758 1 92.88 268 GLU B C 1
ATOM 6920 O O . GLU B 1 268 ? 27.562 36.062 13.898 1 92.88 268 GLU B O 1
ATOM 6925 N N . ASP B 1 269 ? 25.703 35.812 12.656 1 89.12 269 ASP B N 1
ATOM 6926 C CA . ASP B 1 269 ? 26.5 35.938 11.445 1 89.12 269 ASP B CA 1
ATOM 6927 C C . ASP B 1 269 ? 27.234 37.281 11.406 1 89.12 269 ASP B C 1
ATOM 6929 O O . ASP B 1 269 ? 26.609 38.344 11.398 1 89.12 269 ASP B O 1
ATOM 6933 N N . PRO B 1 270 ? 28.562 37.281 11.297 1 82.06 270 PRO B N 1
ATOM 6934 C CA . PRO B 1 270 ? 29.344 38.531 11.375 1 82.06 270 PRO B CA 1
ATOM 6935 C C . PRO B 1 270 ? 29.391 39.281 10.039 1 82.06 270 PRO B C 1
ATOM 6937 O O . PRO B 1 270 ? 29.828 40.438 9.984 1 82.06 270 PRO B O 1
ATOM 6940 N N . ALA B 1 271 ? 28.891 38.719 9 1 80.56 271 ALA B N 1
ATOM 6941 C CA . ALA B 1 271 ? 29.016 39.312 7.668 1 80.56 271 ALA B CA 1
ATOM 6942 C C . ALA B 1 271 ? 28.281 40.625 7.598 1 80.56 271 ALA B C 1
ATOM 6944 O O . ALA B 1 271 ? 27.359 40.875 8.383 1 80.56 271 ALA B O 1
ATOM 6945 N N . GLU B 1 272 ? 28.844 41.562 6.812 1 80.19 272 GLU B N 1
ATOM 6946 C CA . GLU B 1 272 ? 28.188 42.812 6.531 1 80.19 272 GLU B CA 1
ATOM 6947 C C . GLU B 1 272 ? 27.156 42.656 5.41 1 80.19 272 GLU B C 1
ATOM 6949 O O . GLU B 1 272 ? 27.406 41.969 4.43 1 80.19 272 GLU B O 1
ATOM 6954 N N . PHE B 1 273 ? 25.984 43.156 5.762 1 82.88 273 PHE B N 1
ATOM 6955 C CA . PHE B 1 273 ? 24.938 43 4.77 1 82.88 273 PHE B CA 1
ATOM 6956 C C . PHE B 1 273 ? 24.422 44.375 4.316 1 82.88 273 PHE B C 1
ATOM 6958 O O . PHE B 1 273 ? 24.391 45.312 5.102 1 82.88 273 PHE B O 1
ATOM 6965 N N . GLU B 1 274 ? 24.141 44.469 3.072 1 81.12 274 GLU B N 1
ATOM 6966 C CA . GLU B 1 274 ? 23.547 45.688 2.549 1 81.12 274 GLU B CA 1
ATOM 6967 C C . GLU B 1 274 ? 22.125 45.906 3.078 1 81.12 274 GLU B C 1
ATOM 6969 O O . GLU B 1 274 ? 21.297 44.969 3.016 1 81.12 274 GLU B O 1
ATOM 6974 N N . MET B 1 275 ? 21.891 47.031 3.666 1 82.5 275 MET B N 1
ATOM 6975 C CA . MET B 1 275 ? 20.547 47.344 4.164 1 82.5 275 MET B CA 1
ATOM 6976 C C . MET B 1 275 ? 19.562 47.5 3.014 1 82.5 275 MET B C 1
ATOM 6978 O O . MET B 1 275 ? 19.906 47.969 1.939 1 82.5 275 MET B O 1
ATOM 6982 N N . ILE B 1 276 ? 18.391 46.969 3.283 1 82.19 276 ILE B N 1
ATOM 6983 C CA . ILE B 1 276 ? 17.344 47.156 2.277 1 82.19 276 ILE B CA 1
ATOM 6984 C C . ILE B 1 276 ? 16.781 48.562 2.336 1 82.19 276 ILE B C 1
ATOM 6986 O O . ILE B 1 276 ? 16.297 49 3.377 1 82.19 276 ILE B O 1
ATOM 6990 N N . LEU B 1 277 ? 17 49.312 1.308 1 69.62 277 LEU B N 1
ATOM 6991 C CA . LEU B 1 277 ? 16.438 50.656 1.191 1 69.62 277 LEU B CA 1
ATOM 6992 C C . LEU B 1 277 ? 15.18 50.656 0.335 1 69.62 277 LEU B C 1
ATOM 6994 O O . LEU B 1 277 ? 15.117 49.938 -0.672 1 69.62 277 LEU B O 1
ATOM 6998 N N . ARG B 1 278 ? 14.094 51.25 0.906 1 64 278 ARG B N 1
ATOM 6999 C CA . ARG B 1 278 ? 12.797 51.25 0.244 1 64 278 ARG B CA 1
ATOM 7000 C C . ARG B 1 278 ? 12.938 51.625 -1.231 1 64 278 ARG B C 1
ATOM 7002 O O . ARG B 1 278 ? 12.281 51.031 -2.088 1 64 278 ARG B O 1
ATOM 7009 N N . ASN B 1 279 ? 13.727 52.625 -1.421 1 60.53 279 ASN B N 1
ATOM 7010 C CA . ASN B 1 279 ? 13.867 53.156 -2.771 1 60.53 279 ASN B CA 1
ATOM 7011 C C . ASN B 1 279 ? 14.555 52.156 -3.701 1 60.53 279 ASN B C 1
ATOM 7013 O O . ASN B 1 279 ? 14.453 52.281 -4.922 1 60.53 279 ASN B O 1
ATOM 7017 N N . ASN B 1 280 ? 15.156 51.156 -3.244 1 61.91 280 ASN B N 1
ATOM 7018 C CA . ASN B 1 280 ? 15.891 50.219 -4.082 1 61.91 280 ASN B CA 1
ATOM 7019 C C . ASN B 1 280 ? 15.078 48.938 -4.355 1 61.91 280 ASN B C 1
ATOM 7021 O O . ASN B 1 280 ? 15.562 48 -4.996 1 61.91 280 ASN B O 1
ATOM 7025 N N . LEU B 1 281 ? 13.953 48.906 -3.889 1 63.53 281 LEU B N 1
ATOM 7026 C CA . LEU B 1 281 ? 13.148 47.688 -4.113 1 63.53 281 LEU B CA 1
ATOM 7027 C C . LEU B 1 281 ? 12.375 47.812 -5.422 1 63.53 281 LEU B C 1
ATOM 7029 O O . LEU B 1 281 ? 11.891 48.875 -5.781 1 63.53 281 LEU B O 1
ATOM 7033 N N . PRO B 1 282 ? 12.633 46.875 -6.328 1 58.22 282 PRO B N 1
ATOM 7034 C CA . PRO B 1 282 ? 12.008 46.938 -7.648 1 58.22 282 PRO B CA 1
ATOM 7035 C C . PRO B 1 282 ? 10.508 47.219 -7.574 1 58.22 282 PRO B C 1
ATOM 7037 O O . PRO B 1 282 ? 9.906 47.656 -8.562 1 58.22 282 PRO B O 1
ATOM 7040 N N . PHE B 1 283 ? 9.852 46.906 -6.496 1 58.47 283 PHE B N 1
ATOM 7041 C CA . PHE B 1 283 ? 8.406 46.906 -6.727 1 58.47 283 PHE B CA 1
ATOM 7042 C C . PHE B 1 283 ? 7.746 48.062 -5.965 1 58.47 283 PHE B C 1
ATOM 7044 O O . PHE B 1 283 ? 7.809 48.094 -4.734 1 58.47 283 PHE B O 1
ATOM 7051 N N . GLU B 1 284 ? 7.41 48.969 -6.801 1 54.28 284 GLU B N 1
ATOM 7052 C CA . GLU B 1 284 ? 6.57 50.094 -6.402 1 54.28 284 GLU B CA 1
ATOM 7053 C C . GLU B 1 284 ? 5.391 49.625 -5.555 1 54.28 284 GLU B C 1
ATOM 7055 O O . GLU B 1 284 ? 4.902 50.375 -4.703 1 54.28 284 GLU B O 1
ATOM 7060 N N . GLU B 1 285 ? 5.02 48.469 -5.789 1 54.75 285 GLU B N 1
ATOM 7061 C CA . GLU B 1 285 ? 3.828 47.906 -5.145 1 54.75 285 GLU B CA 1
ATOM 7062 C C . GLU B 1 285 ? 3.996 47.875 -3.627 1 54.75 285 GLU B C 1
ATOM 7064 O O . GLU B 1 285 ? 3.02 48 -2.887 1 54.75 285 GLU B O 1
ATOM 7069 N N . LEU B 1 286 ? 5.215 47.625 -3.188 1 56.5 286 LEU B N 1
ATOM 7070 C CA . LEU B 1 286 ? 5.48 47.562 -1.754 1 56.5 286 LEU B CA 1
ATOM 7071 C C . LEU B 1 286 ? 5.609 48.969 -1.184 1 56.5 286 LEU B C 1
ATOM 7073 O O . LEU B 1 286 ? 5.512 49.188 0.03 1 56.5 286 LEU B O 1
ATOM 7077 N N . ARG B 1 287 ? 6.137 50 -2.096 1 48.94 287 ARG B N 1
ATOM 7078 C CA . ARG B 1 287 ? 6.34 51.375 -1.652 1 48.94 287 ARG B CA 1
ATOM 7079 C C . ARG B 1 287 ? 5.012 52.062 -1.357 1 48.94 287 ARG B C 1
ATOM 7081 O O . ARG B 1 287 ? 4.969 53.062 -0.651 1 48.94 287 ARG B O 1
ATOM 7088 N N . ASN B 1 288 ? 4.145 51.875 -2.189 1 45.06 288 ASN B N 1
ATOM 7089 C CA . ASN B 1 288 ? 2.873 52.562 -1.961 1 45.06 288 ASN B CA 1
ATOM 7090 C C . ASN B 1 288 ? 2.178 52.062 -0.707 1 45.06 288 ASN B C 1
ATOM 7092 O O . ASN B 1 288 ? 1.809 50.875 -0.636 1 45.06 288 ASN B O 1
ATOM 7096 N N . PRO B 1 289 ? 2.73 52.562 0.402 1 46.59 289 PRO B N 1
ATOM 7097 C CA . PRO B 1 289 ? 2.227 52.344 1.762 1 46.59 289 PRO B CA 1
ATOM 7098 C C . PRO B 1 289 ? 0.78 51.875 1.787 1 46.59 289 PRO B C 1
ATOM 7100 O O . PRO B 1 289 ? 0.271 51.469 2.844 1 46.59 289 PRO B O 1
ATOM 7103 N N . ARG B 1 290 ? 0.047 52.656 1.117 1 44.31 290 ARG B N 1
ATOM 7104 C CA . ARG B 1 290 ? -1.396 52.5 1.266 1 44.31 290 ARG B CA 1
ATOM 7105 C C . ARG B 1 290 ? -1.799 51.031 1.229 1 44.31 290 ARG B C 1
ATOM 7107 O O . ARG B 1 290 ? -2.555 50.594 0.349 1 44.31 290 ARG B O 1
ATOM 7114 N N . THR B 1 291 ? -0.85 50.156 1.411 1 51.06 291 THR B N 1
ATOM 7115 C CA . THR B 1 291 ? -1.588 48.906 1.375 1 51.06 291 THR B CA 1
ATOM 7116 C C . THR B 1 291 ? -2.838 49 2.246 1 51.06 291 THR B C 1
ATOM 7118 O O . THR B 1 291 ? -2.742 49.188 3.461 1 51.06 291 THR B O 1
ATOM 7121 N N . HIS B 1 292 ? -3.607 49.844 1.795 1 55.88 292 HIS B N 1
ATOM 7122 C CA . HIS B 1 292 ? -4.957 49.969 2.324 1 55.88 292 HIS B CA 1
ATOM 7123 C C . HIS B 1 292 ? -5.293 48.875 3.303 1 55.88 292 HIS B C 1
ATOM 7125 O O . HIS B 1 292 ? -6.027 49.062 4.27 1 55.88 292 HIS B O 1
ATOM 7131 N N . ILE B 1 293 ? -4.539 47.875 3.195 1 63.5 293 ILE B N 1
ATOM 7132 C CA . ILE B 1 293 ? -4.918 46.75 4.02 1 63.5 293 ILE B CA 1
ATOM 7133 C C . ILE B 1 293 ? -4.465 46.969 5.457 1 63.5 293 ILE B C 1
ATOM 7135 O O . ILE B 1 293 ? -5.207 46.688 6.402 1 63.5 293 ILE B O 1
ATOM 7139 N N . LEU B 1 294 ? -3.229 47.594 5.609 1 68.5 294 LEU B N 1
ATOM 7140 C CA . LEU B 1 294 ? -2.736 47.781 6.969 1 68.5 294 LEU B CA 1
ATOM 7141 C C . LEU B 1 294 ? -3.398 49 7.613 1 68.5 294 LEU B C 1
ATOM 7143 O O . LEU B 1 294 ? -3.58 49.031 8.836 1 68.5 294 LEU B O 1
ATOM 7147 N N . VAL B 1 295 ? -3.859 49.844 6.672 1 64.31 295 VAL B N 1
ATOM 7148 C CA . VAL B 1 295 ? -4.547 51.031 7.156 1 64.31 295 VAL B CA 1
ATOM 7149 C C . VAL B 1 295 ? -5.926 50.656 7.695 1 64.31 295 VAL B C 1
ATOM 7151 O O . VAL B 1 295 ? -6.375 51.188 8.711 1 64.31 295 VAL B O 1
ATOM 7154 N N . GLU B 1 296 ? -6.496 49.75 7.078 1 77.12 296 GLU B N 1
ATOM 7155 C CA . GLU B 1 296 ? -7.82 49.312 7.496 1 77.12 296 GLU B CA 1
ATOM 7156 C C . GLU B 1 296 ? -7.727 48.344 8.672 1 77.12 296 GLU B C 1
ATOM 7158 O O . GLU B 1 296 ? -8.75 47.875 9.18 1 77.12 296 GLU B O 1
ATOM 7163 N N . LYS B 1 297 ? -6.543 48.062 9.148 1 82.12 297 LYS B N 1
ATOM 7164 C CA . LYS B 1 297 ? -6.258 47.188 10.297 1 82.12 297 LYS B CA 1
ATOM 7165 C C . LYS B 1 297 ? -6.824 45.781 10.086 1 82.12 297 LYS B C 1
ATOM 7167 O O . LYS B 1 297 ? -7.332 45.188 11.023 1 82.12 297 LYS B O 1
ATOM 7172 N N . ASN B 1 298 ? -6.996 45.469 8.875 1 88.12 298 ASN B N 1
ATOM 7173 C CA . ASN B 1 298 ? -7.32 44.062 8.562 1 88.12 298 ASN B CA 1
ATOM 7174 C C . ASN B 1 298 ? -6.062 43.25 8.352 1 88.12 298 ASN B C 1
ATOM 7176 O O . ASN B 1 298 ? -5.707 42.906 7.215 1 88.12 298 ASN B O 1
ATOM 7180 N N . TYR B 1 299 ? -5.535 42.812 9.375 1 90.94 299 TYR B N 1
ATOM 7181 C CA . TYR B 1 299 ? -4.215 42.219 9.383 1 90.94 299 TYR B CA 1
ATOM 7182 C C . TYR B 1 299 ? -4.25 40.812 8.758 1 90.94 299 TYR B C 1
ATOM 7184 O O . TYR B 1 299 ? -3.271 40.375 8.141 1 90.94 299 TYR B O 1
ATOM 7192 N N . LEU B 1 300 ? -5.422 40.156 8.867 1 92.5 300 LEU B N 1
ATOM 7193 C CA . LEU B 1 300 ? -5.543 38.875 8.203 1 92.5 300 LEU B CA 1
ATOM 7194 C C . LEU B 1 300 ? -5.465 39.031 6.691 1 92.5 300 LEU B C 1
ATOM 7196 O O . LEU B 1 300 ? -4.773 38.25 6.016 1 92.5 300 LEU B O 1
ATOM 7200 N N . LYS B 1 301 ? -6.168 39.969 6.242 1 92.12 301 LYS B N 1
ATOM 7201 C CA . LYS B 1 301 ? -6.141 40.25 4.809 1 92.12 301 LYS B CA 1
ATOM 7202 C C . LYS B 1 301 ? -4.73 40.625 4.352 1 92.12 301 LYS B C 1
ATOM 7204 O O . LYS B 1 301 ? -4.297 40.219 3.273 1 92.12 301 LYS B O 1
ATOM 7209 N N . GLY B 1 302 ? -4.094 41.469 5.156 1 91.38 302 GLY B N 1
ATOM 7210 C CA . GLY B 1 302 ? -2.719 41.812 4.84 1 91.38 302 GLY B CA 1
ATOM 7211 C C . GLY B 1 302 ? -1.79 40.625 4.773 1 91.38 302 GLY B C 1
ATOM 7212 O O . GLY B 1 302 ? -1.012 40.5 3.826 1 91.38 302 GLY B O 1
ATOM 7213 N N . TYR B 1 303 ? -1.871 39.844 5.77 1 93.75 303 TYR B N 1
ATOM 7214 C CA . TYR B 1 303 ? -1.06 38.625 5.809 1 93.75 303 TYR B CA 1
ATOM 7215 C C . TYR B 1 303 ? -1.259 37.781 4.547 1 93.75 303 TYR B C 1
ATOM 7217 O O . TYR B 1 303 ? -0.288 37.344 3.924 1 93.75 303 TYR B O 1
ATOM 7225 N N . ASP B 1 304 ? -2.486 37.531 4.152 1 94 304 ASP B N 1
ATOM 7226 C CA . ASP B 1 304 ? -2.805 36.719 2.982 1 94 304 ASP B CA 1
ATOM 7227 C C . ASP B 1 304 ? -2.352 37.406 1.695 1 94 304 ASP B C 1
ATOM 7229 O O . ASP B 1 304 ? -1.94 36.75 0.742 1 94 304 ASP B O 1
ATOM 7233 N N . TYR B 1 305 ? -2.492 38.719 1.718 1 90.94 305 TYR B N 1
ATOM 7234 C CA . TYR B 1 305 ? -2.078 39.469 0.554 1 90.94 305 TYR B CA 1
ATOM 7235 C C . TYR B 1 305 ? -0.6 39.281 0.254 1 90.94 305 TYR B C 1
ATOM 7237 O O . TYR B 1 305 ? -0.222 39.031 -0.892 1 90.94 305 TYR B O 1
ATOM 7245 N N . TYR B 1 306 ? 0.192 39.406 1.204 1 91.12 306 TYR B N 1
ATOM 7246 C CA . TYR B 1 306 ? 1.626 39.25 1 1 91.12 306 TYR B CA 1
ATOM 7247 C C . TYR B 1 306 ? 1.954 37.812 0.62 1 91.12 306 TYR B C 1
ATOM 7249 O O . TYR B 1 306 ? 2.885 37.562 -0.15 1 91.12 306 TYR B O 1
ATOM 7257 N N . GLY B 1 307 ? 1.199 36.844 1.146 1 92 307 GLY B N 1
ATOM 7258 C CA . GLY B 1 307 ? 1.369 35.469 0.727 1 92 307 GLY B CA 1
ATOM 7259 C C . GLY B 1 307 ? 1.054 35.25 -0.741 1 92 307 GLY B C 1
ATOM 7260 O O . GLY B 1 307 ? 1.77 34.531 -1.432 1 92 307 GLY B O 1
ATOM 7261 N N . GLU B 1 308 ? 0.014 35.812 -1.181 1 91.19 308 GLU B N 1
ATOM 7262 C CA . GLU B 1 308 ? -0.376 35.719 -2.584 1 91.19 308 GLU B CA 1
ATOM 7263 C C . GLU B 1 308 ? 0.677 36.344 -3.494 1 91.19 308 GLU B C 1
ATOM 7265 O O . GLU B 1 308 ? 0.989 35.812 -4.559 1 91.19 308 GLU B O 1
ATOM 7270 N N . LEU B 1 309 ? 1.155 37.469 -3.072 1 88.06 309 LEU B N 1
ATOM 7271 C CA . LEU B 1 309 ? 2.18 38.156 -3.854 1 88.06 309 LEU B CA 1
ATOM 7272 C C . LEU B 1 309 ? 3.43 37.312 -3.988 1 88.06 309 LEU B C 1
ATOM 7274 O O . LEU B 1 309 ? 4.043 37.25 -5.055 1 88.06 309 LEU B O 1
ATOM 7278 N N . MET B 1 310 ? 3.77 36.688 -2.979 1 90.19 310 MET B N 1
ATOM 7279 C CA . MET B 1 310 ? 4.945 35.812 -3.002 1 90.19 310 MET B CA 1
ATOM 7280 C C . MET B 1 310 ? 4.738 34.625 -3.945 1 90.19 310 MET B C 1
ATOM 7282 O O . MET B 1 310 ? 5.668 34.219 -4.641 1 90.19 310 MET B O 1
ATOM 7286 N N . ALA B 1 311 ? 3.578 34.125 -3.943 1 88.62 311 ALA B N 1
ATOM 7287 C CA . ALA B 1 311 ? 3.275 32.938 -4.75 1 88.62 311 ALA B CA 1
ATOM 7288 C C . ALA B 1 311 ? 3.186 33.281 -6.23 1 88.62 311 ALA B C 1
ATOM 7290 O O . ALA B 1 311 ? 3.49 32.469 -7.098 1 88.62 311 ALA B O 1
ATOM 7291 N N . THR B 1 312 ? 2.834 34.438 -6.555 1 85.5 312 THR B N 1
ATOM 7292 C CA . THR B 1 312 ? 2.52 34.781 -7.938 1 85.5 312 THR B CA 1
ATOM 7293 C C . THR B 1 312 ? 3.652 35.594 -8.57 1 85.5 312 THR B C 1
ATOM 7295 O O . THR B 1 312 ? 3.756 35.656 -9.797 1 85.5 312 THR B O 1
ATOM 7298 N N . THR B 1 313 ? 4.434 36.125 -7.711 1 83.06 313 THR B N 1
ATOM 7299 C CA . THR B 1 313 ? 5.473 36.969 -8.258 1 83.06 313 THR B CA 1
ATOM 7300 C C . THR B 1 313 ? 6.48 36.188 -9.07 1 83.06 313 THR B C 1
ATOM 7302 O O . THR B 1 313 ? 6.816 35.031 -8.711 1 83.06 313 THR B O 1
ATOM 7305 N N . LYS B 1 314 ? 6.93 36.625 -10.148 1 79.38 314 LYS B N 1
ATOM 7306 C CA . LYS B 1 314 ? 7.91 36 -11.023 1 79.38 314 LYS B CA 1
ATOM 7307 C C . LYS B 1 314 ? 9.328 36.438 -10.672 1 79.38 314 LYS B C 1
ATOM 7309 O O . LYS B 1 314 ? 10.305 35.812 -11.133 1 79.38 314 LYS B O 1
ATOM 7314 N N . THR B 1 315 ? 9.352 37.469 -9.766 1 77.25 315 THR B N 1
ATOM 7315 C CA . THR B 1 315 ? 10.68 38 -9.445 1 77.25 315 THR B CA 1
ATOM 7316 C C . THR B 1 315 ? 11.461 37 -8.609 1 77.25 315 THR B C 1
ATOM 7318 O O . THR B 1 315 ? 10.883 36.219 -7.832 1 77.25 315 THR B O 1
ATOM 7321 N N . ARG B 1 316 ? 12.742 37.031 -8.805 1 77.56 316 ARG B N 1
ATOM 7322 C CA . ARG B 1 316 ? 13.648 36.188 -8.055 1 77.56 316 ARG B CA 1
ATOM 7323 C C . ARG B 1 316 ? 14.555 37 -7.141 1 77.56 316 ARG B C 1
ATOM 7325 O O . ARG B 1 316 ? 15.594 36.531 -6.695 1 77.56 316 ARG B O 1
ATOM 7332 N N . ASP B 1 317 ? 14.008 38.219 -6.957 1 85.31 317 ASP B N 1
ATOM 7333 C CA . ASP B 1 317 ? 14.789 39.094 -6.078 1 85.31 317 ASP B CA 1
ATOM 7334 C C . ASP B 1 317 ? 14.633 38.656 -4.617 1 85.31 317 ASP B C 1
ATOM 7336 O O . ASP B 1 317 ? 13.547 38.781 -4.047 1 85.31 317 ASP B O 1
ATOM 7340 N N . LEU B 1 318 ? 15.727 38.344 -4.012 1 89.62 318 LEU B N 1
ATOM 7341 C CA . LEU B 1 318 ? 15.703 37.844 -2.648 1 89.62 318 LEU B CA 1
ATOM 7342 C C . LEU B 1 318 ? 15.367 38.938 -1.656 1 89.62 318 LEU B C 1
ATOM 7344 O O . LEU B 1 318 ? 14.766 38.688 -0.612 1 89.62 318 LEU B O 1
ATOM 7348 N N . ARG B 1 319 ? 15.742 40.156 -1.92 1 88.25 319 ARG B N 1
ATOM 7349 C CA . ARG B 1 319 ? 15.422 41.281 -1.041 1 88.25 319 ARG B CA 1
ATOM 7350 C C . ARG B 1 319 ? 13.922 41.531 -0.994 1 88.25 319 ARG B C 1
ATOM 7352 O O . ARG B 1 319 ? 13.359 41.781 0.073 1 88.25 319 ARG B O 1
ATOM 7359 N N . PHE B 1 320 ? 13.375 41.406 -2.121 1 87.12 320 PHE B N 1
ATOM 7360 C CA . PHE B 1 320 ? 11.93 41.594 -2.221 1 87.12 320 PHE B CA 1
ATOM 7361 C C . PHE B 1 320 ? 11.18 40.531 -1.438 1 87.12 320 PHE B C 1
ATOM 7363 O O . PHE B 1 320 ? 10.281 40.844 -0.654 1 87.12 320 PHE B O 1
ATOM 7370 N N . LEU B 1 321 ? 11.5 39.375 -1.64 1 91.31 321 LEU B N 1
ATOM 7371 C CA . LEU B 1 321 ? 10.867 38.281 -0.929 1 91.31 321 LEU B CA 1
ATOM 7372 C C . LEU B 1 321 ? 11.078 38.406 0.576 1 91.31 321 LEU B C 1
ATOM 7374 O O . LEU B 1 321 ? 10.18 38.094 1.362 1 91.31 321 LEU B O 1
ATOM 7378 N N . SER B 1 322 ? 12.227 38.844 0.934 1 93.88 322 SER B N 1
ATOM 7379 C CA . SER B 1 322 ? 12.531 39.094 2.342 1 93.88 322 SER B CA 1
ATOM 7380 C C . SER B 1 322 ? 11.578 40.094 2.945 1 93.88 322 SER B C 1
ATOM 7382 O O . SER B 1 322 ? 11.078 39.906 4.059 1 93.88 322 SER B O 1
ATOM 7384 N N . VAL B 1 323 ? 11.336 41.125 2.211 1 91.5 323 VAL B N 1
ATOM 7385 C CA . VAL B 1 323 ? 10.461 42.188 2.686 1 91.5 323 VAL B CA 1
ATOM 7386 C C . VAL B 1 323 ? 9.031 41.656 2.838 1 91.5 323 VAL B C 1
ATOM 7388 O O . VAL B 1 323 ? 8.328 42.031 3.783 1 91.5 323 VAL B O 1
ATOM 7391 N N . LEU B 1 324 ? 8.617 40.875 1.932 1 91.31 324 LEU B N 1
ATOM 7392 C CA . LEU B 1 324 ? 7.266 40.312 1.998 1 91.31 324 LEU B CA 1
ATOM 7393 C C . LEU B 1 324 ? 7.09 39.438 3.242 1 91.31 324 LEU B C 1
ATOM 7395 O O . LEU B 1 324 ? 6.062 39.531 3.918 1 91.31 324 LEU B O 1
ATOM 7399 N N . HIS B 1 325 ? 8.039 38.688 3.57 1 94.88 325 HIS B N 1
ATOM 7400 C CA . HIS B 1 325 ? 7.992 37.906 4.797 1 94.88 325 HIS B CA 1
ATOM 7401 C C . HIS B 1 325 ? 7.961 38.781 6.027 1 94.88 325 HIS B C 1
ATOM 7403 O O . HIS B 1 325 ? 7.23 38.531 6.984 1 94.88 325 HIS B O 1
ATOM 7409 N N . SER B 1 326 ? 8.758 39.781 6 1 94.31 326 SER B N 1
ATOM 7410 C CA . SER B 1 326 ? 8.781 40.719 7.109 1 94.31 326 SER B CA 1
ATOM 7411 C C . SER B 1 326 ? 7.434 41.438 7.258 1 94.31 326 SER B C 1
ATOM 7413 O O . SER B 1 326 ? 6.996 41.719 8.375 1 94.31 326 SER B O 1
ATOM 7415 N N . ASN B 1 327 ? 6.832 41.75 6.129 1 91.62 327 ASN B N 1
ATOM 7416 C CA . ASN B 1 327 ? 5.512 42.375 6.176 1 91.62 327 ASN B CA 1
ATOM 7417 C C . ASN B 1 327 ? 4.461 41.406 6.73 1 91.62 327 ASN B C 1
ATOM 7419 O O . ASN B 1 327 ? 3.535 41.812 7.426 1 91.62 327 ASN B O 1
ATOM 7423 N N . ARG B 1 328 ? 4.535 40.219 6.441 1 94.25 328 ARG B N 1
ATOM 7424 C CA . ARG B 1 328 ? 3.658 39.219 7.055 1 94.25 328 ARG B CA 1
ATOM 7425 C C . ARG B 1 328 ? 3.828 39.188 8.57 1 94.25 328 ARG B C 1
ATOM 7427 O O . ARG B 1 328 ? 2.848 39.094 9.305 1 94.25 328 ARG B O 1
ATOM 7434 N N . ALA B 1 329 ? 5.059 39.281 8.945 1 96.25 329 ALA B N 1
ATOM 7435 C CA . ALA B 1 329 ? 5.336 39.312 10.375 1 96.25 329 ALA B CA 1
ATOM 7436 C C . ALA B 1 329 ? 4.664 40.5 11.047 1 96.25 329 ALA B C 1
ATOM 7438 O O . ALA B 1 329 ? 4.141 40.375 12.156 1 96.25 329 ALA B O 1
ATOM 7439 N N . THR B 1 330 ? 4.691 41.594 10.375 1 93.69 330 THR B N 1
ATOM 7440 C CA . THR B 1 330 ? 4.051 42.781 10.922 1 93.69 330 THR B CA 1
ATOM 7441 C C . THR B 1 330 ? 2.553 42.531 11.109 1 93.69 330 THR B C 1
ATOM 7443 O O . THR B 1 330 ? 1.973 42.969 12.109 1 93.69 330 THR B O 1
ATOM 7446 N N . CYS B 1 331 ? 1.981 41.938 10.133 1 93.56 331 CYS B N 1
ATOM 7447 C CA . CYS B 1 331 ? 0.559 41.625 10.234 1 93.56 331 CYS B CA 1
ATOM 7448 C C . CYS B 1 331 ? 0.275 40.75 11.445 1 93.56 331 CYS B C 1
ATOM 7450 O O . CYS B 1 331 ? -0.707 40.969 12.156 1 93.56 331 CYS B O 1
ATOM 7452 N N . LEU B 1 332 ? 1.105 39.906 11.734 1 95 332 LEU B N 1
ATOM 7453 C CA . LEU B 1 332 ? 0.947 39 12.867 1 95 332 LEU B CA 1
ATOM 7454 C C . LEU B 1 332 ? 1.165 39.719 14.18 1 95 332 LEU B C 1
ATOM 7456 O O . LEU B 1 332 ? 0.404 39.562 15.133 1 95 332 LEU B O 1
ATOM 7460 N N . ASN B 1 333 ? 2.172 40.562 14.242 1 94.12 333 ASN B N 1
ATOM 7461 C CA . ASN B 1 333 ? 2.506 41.312 15.445 1 94.12 333 ASN B CA 1
ATOM 7462 C C . ASN B 1 333 ? 1.378 42.281 15.844 1 94.12 333 ASN B C 1
ATOM 7464 O O . ASN B 1 333 ? 1.273 42.656 17 1 94.12 333 ASN B O 1
ATOM 7468 N N . GLU B 1 334 ? 0.642 42.594 14.828 1 91.88 334 GLU B N 1
ATOM 7469 C CA . GLU B 1 334 ? -0.434 43.562 15.102 1 91.88 334 GLU B CA 1
ATOM 7470 C C . GLU B 1 334 ? -1.75 42.844 15.375 1 91.88 334 GLU B C 1
ATOM 7472 O O . GLU B 1 334 ? -2.594 43.344 16.125 1 91.88 334 GLU B O 1
ATOM 7477 N N . ARG B 1 335 ? -1.973 41.75 14.797 1 88.38 335 ARG B N 1
ATOM 7478 C CA . ARG B 1 335 ? -3.195 40.969 14.992 1 88.38 335 ARG B CA 1
ATOM 7479 C C . ARG B 1 335 ? -3.25 40.375 16.406 1 88.38 335 ARG B C 1
ATOM 7481 O O . ARG B 1 335 ? -4.27 40.469 17.078 1 88.38 335 ARG B O 1
ATOM 7488 N N . LEU B 1 336 ? -2.189 39.719 16.875 1 87.75 336 LEU B N 1
ATOM 7489 C CA . LEU B 1 336 ? -1.94 39.25 18.234 1 87.75 336 LEU B CA 1
ATOM 7490 C C . LEU B 1 336 ? -2.891 38.125 18.609 1 87.75 336 LEU B C 1
ATOM 7492 O O . LEU B 1 336 ? -3.414 38.094 19.734 1 87.75 336 LEU B O 1
ATOM 7496 N N . TYR B 1 337 ? -3.264 37.312 17.703 1 83.94 337 TYR B N 1
ATOM 7497 C CA . TYR B 1 337 ? -3.975 36.062 18.031 1 83.94 337 TYR B CA 1
ATOM 7498 C C . TYR B 1 337 ? -3.023 35.031 18.594 1 83.94 337 TYR B C 1
ATOM 7500 O O . TYR B 1 337 ? -1.807 35.125 18.422 1 83.94 337 TYR B O 1
ATOM 7508 N N . PRO B 1 338 ? -3.57 34.062 19.312 1 84.19 338 PRO B N 1
ATOM 7509 C CA . PRO B 1 338 ? -2.699 33.031 19.859 1 84.19 338 PRO B CA 1
ATOM 7510 C C . PRO B 1 338 ? -1.832 32.375 18.781 1 84.19 338 PRO B C 1
ATOM 7512 O O . PRO B 1 338 ? -2.344 31.953 17.734 1 84.19 338 PRO B O 1
ATOM 7515 N N . GLY B 1 339 ? -0.58 32.375 19.062 1 89 339 GLY B N 1
ATOM 7516 C CA . GLY B 1 339 ? 0.357 31.75 18.156 1 89 339 GLY B CA 1
ATOM 7517 C C . GLY B 1 339 ? 0.997 32.719 17.188 1 89 339 GLY B C 1
ATOM 7518 O O . GLY B 1 339 ? 1.975 32.406 16.516 1 89 339 GLY B O 1
ATOM 7519 N N . ASP B 1 340 ? 0.521 33.938 17.156 1 92.5 340 ASP B N 1
ATOM 7520 C CA . ASP B 1 340 ? 0.995 34.906 16.172 1 92.5 340 ASP B CA 1
ATOM 7521 C C . ASP B 1 340 ? 2.443 35.312 16.453 1 92.5 340 ASP B C 1
ATOM 7523 O O . ASP B 1 340 ? 3.234 35.5 15.523 1 92.5 340 ASP B O 1
ATOM 7527 N N . TRP B 1 341 ? 2.771 35.438 17.703 1 92.56 341 TRP B N 1
ATOM 7528 C CA . TRP B 1 341 ? 4.133 35.844 18.047 1 92.56 341 TRP B CA 1
ATOM 7529 C C . TRP B 1 341 ? 5.148 34.844 17.516 1 92.56 341 TRP B C 1
ATOM 7531 O O . TRP B 1 341 ? 6.133 35.219 16.875 1 92.56 341 TRP B O 1
ATOM 7541 N N . TRP B 1 342 ? 4.863 33.594 17.75 1 92.38 342 TRP B N 1
ATOM 7542 C CA . TRP B 1 342 ? 5.785 32.562 17.312 1 92.38 342 TRP B CA 1
ATOM 7543 C C . TRP B 1 342 ? 5.852 32.5 15.781 1 92.38 342 TRP B C 1
ATOM 7545 O O . TRP B 1 342 ? 6.934 32.375 15.211 1 92.38 342 TRP B O 1
ATOM 7555 N N . HIS B 1 343 ? 4.68 32.594 15.227 1 94.81 343 HIS B N 1
ATOM 7556 C CA . HIS B 1 343 ? 4.656 32.531 13.766 1 94.81 343 HIS B CA 1
ATOM 7557 C C . HIS B 1 343 ? 5.367 33.75 13.172 1 94.81 343 HIS B C 1
ATOM 7559 O O . HIS B 1 343 ? 5.945 33.688 12.086 1 94.81 343 HIS B O 1
ATOM 7565 N N . SER B 1 344 ? 5.273 34.844 13.844 1 96.62 344 SER B N 1
ATOM 7566 C CA . SER B 1 344 ? 6.008 36.031 13.43 1 96.62 344 SER B CA 1
ATOM 7567 C C . SER B 1 344 ? 7.512 35.812 13.445 1 96.62 344 SER B C 1
ATOM 7569 O O . SER B 1 344 ? 8.219 36.188 12.508 1 96.62 344 SER B O 1
ATOM 7571 N N . ILE B 1 345 ? 7.961 35.188 14.461 1 96 345 ILE B N 1
ATOM 7572 C CA . ILE B 1 345 ? 9.375 34.875 14.539 1 96 345 ILE B CA 1
ATOM 7573 C C . ILE B 1 345 ? 9.766 33.969 13.367 1 96 345 ILE B C 1
ATOM 7575 O O . ILE B 1 345 ? 10.797 34.188 12.727 1 96 345 ILE B O 1
ATOM 7579 N N . LYS B 1 346 ? 8.961 33.062 13.086 1 96.31 346 LYS B N 1
ATOM 7580 C CA . LYS B 1 346 ? 9.234 32.156 11.961 1 96.31 346 LYS B CA 1
ATOM 7581 C C . LYS B 1 346 ? 9.32 32.938 10.648 1 96.31 346 LYS B C 1
ATOM 7583 O O . LYS B 1 346 ? 10.219 32.688 9.836 1 96.31 346 LYS B O 1
ATOM 7588 N N . GLU B 1 347 ? 8.398 33.844 10.438 1 97.38 347 GLU B N 1
ATOM 7589 C CA . GLU B 1 347 ? 8.414 34.656 9.234 1 97.38 347 GLU B CA 1
ATOM 7590 C C . GLU B 1 347 ? 9.68 35.5 9.164 1 97.38 347 GLU B C 1
ATOM 7592 O O . GLU B 1 347 ? 10.242 35.719 8.086 1 97.38 347 GLU B O 1
ATOM 7597 N N . CYS B 1 348 ? 10.062 36.062 10.234 1 97.94 348 CYS B N 1
ATOM 7598 C CA . CYS B 1 348 ? 11.266 36.875 10.273 1 97.94 348 CYS B CA 1
ATOM 7599 C C . CYS B 1 348 ? 12.508 36.062 9.961 1 97.94 348 CYS B C 1
ATOM 7601 O O . CYS B 1 348 ? 13.414 36.531 9.273 1 97.94 348 CYS B O 1
ATOM 7603 N N . VAL B 1 349 ? 12.531 34.906 10.477 1 97.12 349 VAL B N 1
ATOM 7604 C CA . VAL B 1 349 ? 13.656 34 10.18 1 97.12 349 VAL B CA 1
ATOM 7605 C C . VAL B 1 349 ? 13.711 33.719 8.68 1 97.12 349 VAL B C 1
ATOM 7607 O O . VAL B 1 349 ? 14.789 33.75 8.078 1 97.12 349 VAL B O 1
ATOM 7610 N N . LYS B 1 350 ? 12.586 33.469 8.102 1 96.94 350 LYS B N 1
ATOM 7611 C CA . LYS B 1 350 ? 12.539 33.25 6.656 1 96.94 350 LYS B CA 1
ATOM 7612 C C . LYS B 1 350 ? 13.039 34.469 5.906 1 96.94 350 LYS B C 1
ATOM 7614 O O . LYS B 1 350 ? 13.758 34.344 4.914 1 96.94 350 LYS B O 1
ATOM 7619 N N . ALA B 1 351 ? 12.602 35.594 6.367 1 96.5 351 ALA B N 1
ATOM 7620 C CA . ALA B 1 351 ? 13.023 36.844 5.754 1 96.5 351 ALA B CA 1
ATOM 7621 C C . ALA B 1 351 ? 14.539 37.031 5.816 1 96.5 351 ALA B C 1
ATOM 7623 O O . ALA B 1 351 ? 15.172 37.375 4.816 1 96.5 351 ALA B O 1
ATOM 7624 N N . LEU B 1 352 ? 15.109 36.719 6.906 1 96.44 352 LEU B N 1
ATOM 7625 C CA . LEU B 1 352 ? 16.531 36.938 7.121 1 96.44 352 LEU B CA 1
ATOM 7626 C C . LEU B 1 352 ? 17.359 35.875 6.387 1 96.44 352 LEU B C 1
ATOM 7628 O O . LEU B 1 352 ? 18.5 36.156 6.004 1 96.44 352 LEU B O 1
ATOM 7632 N N . LYS B 1 353 ? 16.797 34.75 6.234 1 96.12 353 LYS B N 1
ATOM 7633 C CA . LYS B 1 353 ? 17.484 33.719 5.434 1 96.12 353 LYS B CA 1
ATOM 7634 C C . LYS B 1 353 ? 17.625 34.188 3.982 1 96.12 353 LYS B C 1
ATOM 7636 O O . LYS B 1 353 ? 18.594 33.844 3.311 1 96.12 353 LYS B O 1
ATOM 7641 N N . LEU B 1 354 ? 16.656 34.938 3.562 1 94.62 354 LEU B N 1
ATOM 7642 C CA . LEU B 1 354 ? 16.688 35.438 2.201 1 94.62 354 LEU B CA 1
ATOM 7643 C C . LEU B 1 354 ? 17.625 36.656 2.094 1 94.62 354 LEU B C 1
ATOM 7645 O O . LEU B 1 354 ? 18.375 36.75 1.118 1 94.62 354 LEU B O 1
ATOM 7649 N N . HIS B 1 355 ? 17.562 37.594 3.057 1 93.31 355 HIS B N 1
ATOM 7650 C CA . HIS B 1 355 ? 18.438 38.75 3.09 1 93.31 355 HIS B CA 1
ATOM 7651 C C . HIS B 1 355 ? 18.656 39.219 4.52 1 93.31 355 HIS B C 1
ATOM 7653 O O . HIS B 1 355 ? 17.75 39.812 5.129 1 93.31 355 HIS B O 1
ATOM 7659 N N . GLN B 1 356 ? 19.812 39.156 5 1 93.56 356 GLN B N 1
ATOM 7660 C CA . GLN B 1 356 ? 20.125 39.438 6.395 1 93.56 356 GLN B CA 1
ATOM 7661 C C . GLN B 1 356 ? 20.188 40.938 6.652 1 93.56 356 GLN B C 1
ATOM 7663 O O . GLN B 1 356 ? 20.188 41.375 7.805 1 93.56 356 GLN B O 1
ATOM 7668 N N . GLY B 1 357 ? 20.266 41.719 5.609 1 90.88 357 GLY B N 1
ATOM 7669 C CA . GLY B 1 357 ? 20.281 43.156 5.75 1 90.88 357 GLY B CA 1
ATOM 7670 C C . GLY B 1 357 ? 18.906 43.75 5.98 1 90.88 357 GLY B C 1
ATOM 7671 O O . GLY B 1 357 ? 18.734 44.969 5.941 1 90.88 357 GLY B O 1
ATOM 7672 N N . ASN B 1 358 ? 17.922 43 6.23 1 92.81 358 ASN B N 1
ATOM 7673 C CA . ASN B 1 358 ? 16.562 43.469 6.508 1 92.81 358 ASN B CA 1
ATOM 7674 C C . ASN B 1 358 ? 16.391 43.906 7.961 1 92.81 358 ASN B C 1
ATOM 7676 O O . ASN B 1 358 ? 16.016 43.094 8.812 1 92.81 358 ASN B O 1
ATOM 7680 N N . SER B 1 359 ? 16.547 45.156 8.219 1 92.5 359 SER B N 1
ATOM 7681 C CA . SER B 1 359 ? 16.516 45.719 9.578 1 92.5 359 SER B CA 1
ATOM 7682 C C . SER B 1 359 ? 15.125 45.531 10.195 1 92.5 359 SER B C 1
ATOM 7684 O O . SER B 1 359 ? 15 45.25 11.383 1 92.5 359 SER B O 1
ATOM 7686 N N . LYS B 1 360 ? 14.078 45.688 9.406 1 92.38 360 LYS B N 1
ATOM 7687 C CA . LYS B 1 360 ? 12.711 45.562 9.906 1 92.38 360 LYS B CA 1
ATOM 7688 C C . LYS B 1 360 ? 12.406 44.156 10.391 1 92.38 360 LYS B C 1
ATOM 7690 O O . LYS B 1 360 ? 11.68 43.969 11.367 1 92.38 360 LYS B O 1
ATOM 7695 N N . ALA B 1 361 ? 12.945 43.188 9.688 1 95.69 361 ALA B N 1
ATOM 7696 C CA . ALA B 1 361 ? 12.758 41.781 10.109 1 95.69 361 ALA B CA 1
ATOM 7697 C C . ALA B 1 361 ? 13.367 41.562 11.484 1 95.69 361 ALA B C 1
ATOM 7699 O O . ALA B 1 361 ? 12.773 40.844 12.32 1 95.69 361 ALA B O 1
ATOM 7700 N N . ILE B 1 362 ? 14.531 42.094 11.719 1 96.19 362 ILE B N 1
ATOM 7701 C CA . ILE B 1 362 ? 15.188 41.938 13.016 1 96.19 362 ILE B CA 1
ATOM 7702 C C . ILE B 1 362 ? 14.367 42.656 14.094 1 96.19 362 ILE B C 1
ATOM 7704 O O . ILE B 1 362 ? 14.156 42.125 15.18 1 96.19 362 ILE B O 1
ATOM 7708 N N . TRP B 1 363 ? 13.945 43.844 13.75 1 95.88 363 TRP B N 1
ATOM 7709 C CA . TRP B 1 363 ? 13.133 44.625 14.68 1 95.88 363 TRP B CA 1
ATOM 7710 C C . TRP B 1 363 ? 11.852 43.875 15.039 1 95.88 363 TRP B C 1
ATOM 7712 O O . TRP B 1 363 ? 11.492 43.781 16.219 1 95.88 363 TRP B O 1
ATOM 7722 N N . ARG B 1 364 ? 11.18 43.406 14.07 1 96.62 364 ARG B N 1
ATOM 7723 C CA . ARG B 1 364 ? 9.914 42.688 14.258 1 96.62 364 ARG B CA 1
ATOM 7724 C C . ARG B 1 364 ? 10.133 41.375 15.023 1 96.62 364 ARG B C 1
ATOM 7726 O O . ARG B 1 364 ? 9.281 41 15.82 1 96.62 364 ARG B O 1
ATOM 7733 N N . MET B 1 365 ? 11.203 40.719 14.742 1 97.44 365 MET B N 1
ATOM 7734 C CA . MET B 1 365 ? 11.547 39.5 15.492 1 97.44 365 MET B CA 1
ATOM 7735 C C . MET B 1 365 ? 11.75 39.844 16.969 1 97.44 365 MET B C 1
ATOM 7737 O O . MET B 1 365 ? 11.32 39.062 17.844 1 97.44 365 MET B O 1
ATOM 7741 N N . GLY B 1 366 ? 12.43 40.938 17.234 1 95.69 366 GLY B N 1
ATOM 7742 C CA . GLY B 1 366 ? 12.594 41.375 18.609 1 95.69 366 GLY B CA 1
ATOM 7743 C C . GLY B 1 366 ? 11.273 41.625 19.297 1 95.69 366 GLY B C 1
ATOM 7744 O O . GLY B 1 366 ? 11.086 41.25 20.453 1 95.69 366 GLY B O 1
ATOM 7745 N N . GLN B 1 367 ? 10.414 42.312 18.609 1 94.94 367 GLN B N 1
ATOM 7746 C CA . GLN B 1 367 ? 9.086 42.594 19.141 1 94.94 367 GLN B CA 1
ATOM 7747 C C . GLN B 1 367 ? 8.344 41.281 19.453 1 94.94 367 GLN B C 1
ATOM 7749 O O . GLN B 1 367 ? 7.742 41.156 20.531 1 94.94 367 GLN B O 1
ATOM 7754 N N . ALA B 1 368 ? 8.352 40.375 18.516 1 95.06 368 ALA B N 1
ATOM 7755 C CA . ALA B 1 368 ? 7.684 39.094 18.688 1 95.06 368 ALA B CA 1
ATOM 7756 C C . ALA B 1 368 ? 8.305 38.312 19.844 1 95.06 368 ALA B C 1
ATOM 7758 O O . ALA B 1 368 ? 7.598 37.625 20.594 1 95.06 368 ALA B O 1
ATOM 7759 N N . ALA B 1 369 ? 9.617 38.406 19.969 1 92.75 369 ALA B N 1
ATOM 7760 C CA . ALA B 1 369 ? 10.32 37.719 21.047 1 92.75 369 ALA B CA 1
ATOM 7761 C C . ALA B 1 369 ? 9.891 38.25 22.406 1 92.75 369 ALA B C 1
ATOM 7763 O O . ALA B 1 369 ? 9.758 37.469 23.359 1 92.75 369 ALA B O 1
ATOM 7764 N N . VAL B 1 370 ? 9.688 39.5 22.484 1 90.75 370 VAL B N 1
ATOM 7765 C CA . VAL B 1 370 ? 9.188 40.062 23.734 1 90.75 370 VAL B CA 1
ATOM 7766 C C . VAL B 1 370 ? 7.793 39.531 24.031 1 90.75 370 VAL B C 1
ATOM 7768 O O . VAL B 1 370 ? 7.5 39.156 25.172 1 90.75 370 VAL B O 1
ATOM 7771 N N . GLY B 1 371 ? 6.973 39.531 22.984 1 87.88 371 GLY B N 1
ATOM 7772 C CA . GLY B 1 371 ? 5.633 39 23.141 1 87.88 371 GLY B CA 1
ATOM 7773 C C . GLY B 1 371 ? 5.621 37.562 23.594 1 87.88 371 GLY B C 1
ATOM 7774 O O . GLY B 1 371 ? 4.73 37.156 24.344 1 87.88 371 GLY B O 1
ATOM 7775 N N . MET B 1 372 ? 6.621 36.812 23.172 1 88.31 372 MET B N 1
ATOM 7776 C CA . MET B 1 372 ? 6.742 35.406 23.531 1 88.31 372 MET B CA 1
ATOM 7777 C C . MET B 1 372 ? 7.449 35.25 24.875 1 88.31 372 MET B C 1
ATOM 7779 O O . MET B 1 372 ? 7.641 34.125 25.344 1 88.31 372 MET B O 1
ATOM 7783 N N . GLU B 1 373 ? 7.852 36.281 25.391 1 85.88 373 GLU B N 1
ATOM 7784 C CA . GLU B 1 373 ? 8.617 36.344 26.641 1 85.88 373 GLU B CA 1
ATOM 7785 C C . GLU B 1 373 ? 9.945 35.594 26.484 1 85.88 373 GLU B C 1
ATOM 7787 O O . GLU B 1 373 ? 10.383 34.906 27.406 1 85.88 373 GLU B O 1
ATOM 7792 N N . ASN B 1 374 ? 10.438 35.5 25.359 1 88.31 374 ASN B N 1
ATOM 7793 C CA . ASN B 1 374 ? 11.805 35.062 25.094 1 88.31 374 ASN B CA 1
ATOM 7794 C C . ASN B 1 374 ? 12.781 36.25 25.109 1 88.31 374 ASN B C 1
ATOM 7796 O O . ASN B 1 374 ? 13.242 36.688 24.062 1 88.31 374 ASN B O 1
ATOM 7800 N N . TYR B 1 375 ? 13.18 36.594 26.219 1 89.19 375 TYR B N 1
ATOM 7801 C CA . TYR B 1 375 ? 13.938 37.812 26.406 1 89.19 375 TYR B CA 1
ATOM 7802 C C . TYR B 1 375 ? 15.375 37.656 25.906 1 89.19 375 TYR B C 1
ATOM 7804 O O . TYR B 1 375 ? 16 38.625 25.484 1 89.19 375 TYR B O 1
ATOM 7812 N N . ASP B 1 376 ? 15.836 36.469 25.906 1 88.06 376 ASP B N 1
ATOM 7813 C CA . ASP B 1 376 ? 17.172 36.219 25.375 1 88.06 376 ASP B CA 1
ATOM 7814 C C . ASP B 1 376 ? 17.25 36.562 23.891 1 88.06 376 ASP B C 1
ATOM 7816 O O . ASP B 1 376 ? 18.172 37.25 23.453 1 88.06 376 ASP B O 1
ATOM 7820 N N . LEU B 1 377 ? 16.312 36.062 23.219 1 91.69 377 LEU B N 1
ATOM 7821 C CA . LEU B 1 377 ? 16.266 36.344 21.781 1 91.69 377 LEU B CA 1
ATOM 7822 C C . LEU B 1 377 ? 16.031 37.812 21.531 1 91.69 377 LEU B C 1
ATOM 7824 O O . LEU B 1 377 ? 16.641 38.406 20.625 1 91.69 377 LEU B O 1
ATOM 7828 N N . ALA B 1 378 ? 15.156 38.438 22.297 1 93.69 378 ALA B N 1
ATOM 7829 C CA . ALA B 1 378 ? 14.883 39.875 22.156 1 93.69 378 ALA B CA 1
ATOM 7830 C C . ALA B 1 378 ? 16.141 40.688 22.391 1 93.69 378 ALA B C 1
ATOM 7832 O O . ALA B 1 378 ? 16.422 41.625 21.641 1 93.69 378 ALA B O 1
ATOM 7833 N N . ASN B 1 379 ? 16.891 40.312 23.359 1 92.81 379 ASN B N 1
ATOM 7834 C CA . ASN B 1 379 ? 18.141 41.031 23.656 1 92.81 379 ASN B CA 1
ATOM 7835 C C . ASN B 1 379 ? 19.141 40.844 22.531 1 92.81 379 ASN B C 1
ATOM 7837 O O . ASN B 1 379 ? 19.859 41.812 22.172 1 92.81 379 ASN B O 1
ATOM 7841 N N . LYS B 1 380 ? 19.188 39.688 22.094 1 94.31 380 LYS B N 1
ATOM 7842 C CA . LYS B 1 380 ? 20.094 39.438 20.984 1 94.31 380 LYS B CA 1
ATOM 7843 C C . LYS B 1 380 ? 19.719 40.25 19.75 1 94.31 380 LYS B C 1
ATOM 7845 O O . LYS B 1 380 ? 20.594 40.75 19.062 1 94.31 380 LYS B O 1
ATOM 7850 N N . CYS B 1 381 ? 18.453 40.375 19.484 1 95.88 381 CYS B N 1
ATOM 7851 C CA . CYS B 1 381 ? 17.984 41.188 18.375 1 95.88 381 CYS B CA 1
ATOM 7852 C C . CYS B 1 381 ? 18.406 42.625 18.547 1 95.88 381 CYS B C 1
ATOM 7854 O O . CYS B 1 381 ? 18.875 43.281 17.609 1 95.88 381 CYS B O 1
ATOM 7856 N N . CYS B 1 382 ? 18.312 43.125 19.719 1 94.75 382 CYS B N 1
ATOM 7857 C CA . CYS B 1 382 ? 18.688 44.5 20 1 94.75 382 CYS B CA 1
ATOM 7858 C C . CYS B 1 382 ? 20.172 44.719 19.812 1 94.75 382 CYS B C 1
ATOM 7860 O O . CYS B 1 382 ? 20.594 45.688 19.172 1 94.75 382 CYS B O 1
ATOM 7862 N N . GLU B 1 383 ? 20.938 43.812 20.297 1 94.38 383 GLU B N 1
ATOM 7863 C CA . GLU B 1 383 ? 22.391 43.906 20.172 1 94.38 383 GLU B CA 1
ATOM 7864 C C . GLU B 1 383 ? 22.828 43.938 18.719 1 94.38 383 GLU B C 1
ATOM 7866 O O . GLU B 1 383 ? 23.609 44.781 18.312 1 94.38 383 GLU B O 1
ATOM 7871 N N . VAL B 1 384 ? 22.25 43 18.031 1 94.69 384 VAL B N 1
ATOM 7872 C CA . VAL B 1 384 ? 22.656 42.875 16.641 1 94.69 384 VAL B CA 1
ATOM 7873 C C . VAL B 1 384 ? 22.125 44.031 15.812 1 94.69 384 VAL B C 1
ATOM 7875 O O . VAL B 1 384 ? 22.812 44.531 14.914 1 94.69 384 VAL B O 1
ATOM 7878 N N . PHE B 1 385 ? 20.938 44.469 16.062 1 93.75 385 PHE B N 1
ATOM 7879 C CA . PHE B 1 385 ? 20.344 45.594 15.367 1 93.75 385 PHE B CA 1
ATOM 7880 C C . PHE B 1 385 ? 21.203 46.844 15.523 1 93.75 385 PHE B C 1
ATOM 7882 O O . PHE B 1 385 ? 21.484 47.562 14.547 1 93.75 385 PHE B O 1
ATOM 7889 N N . LYS B 1 386 ? 21.672 47.094 16.672 1 92.44 386 LYS B N 1
ATOM 7890 C CA . LYS B 1 386 ? 22.5 48.281 16.938 1 92.44 386 LYS B CA 1
ATOM 7891 C C . LYS B 1 386 ? 23.859 48.156 16.266 1 92.44 386 LYS B C 1
ATOM 7893 O O . LYS B 1 386 ? 24.406 49.156 15.805 1 92.44 386 LYS B O 1
ATOM 7898 N N . LYS B 1 387 ? 24.344 47.031 16.219 1 91.38 387 LYS B N 1
ATOM 7899 C CA . LYS B 1 387 ? 25.656 46.812 15.594 1 91.38 387 LYS B CA 1
ATOM 7900 C C . LYS B 1 387 ? 25.562 46.938 14.078 1 91.38 387 LYS B C 1
ATOM 7902 O O . LYS B 1 387 ? 26.422 47.594 13.461 1 91.38 387 LYS B O 1
ATOM 7907 N N . ARG B 1 388 ? 24.531 46.375 13.5 1 90.81 388 ARG B N 1
ATOM 7908 C CA . ARG B 1 388 ? 24.438 46.344 12.047 1 90.81 388 ARG B CA 1
ATOM 7909 C C . ARG B 1 388 ? 23.875 47.625 11.5 1 90.81 388 ARG B C 1
ATOM 7911 O O . ARG B 1 388 ? 24.203 48.031 10.383 1 90.81 388 ARG B O 1
ATOM 7918 N N . PHE B 1 389 ? 23 48.219 12.328 1 89.19 389 PHE B N 1
ATOM 7919 C CA . PHE B 1 389 ? 22.344 49.438 11.875 1 89.19 389 PHE B CA 1
ATOM 7920 C C . PHE B 1 389 ? 22.469 50.562 12.922 1 89.19 389 PHE B C 1
ATOM 7922 O O . PHE B 1 389 ? 21.453 51.031 13.43 1 89.19 389 PHE B O 1
ATOM 7929 N N . PRO B 1 390 ? 23.578 51.062 13.102 1 88.25 390 PRO B N 1
ATOM 7930 C CA . PRO B 1 390 ? 23.828 52 14.195 1 88.25 390 PRO B CA 1
ATOM 7931 C C . PRO B 1 390 ? 23.062 53.312 14.039 1 88.25 390 PRO B C 1
ATOM 7933 O O . PRO B 1 390 ? 22.766 54 15.031 1 88.25 390 PRO B O 1
ATOM 7936 N N . ASN B 1 391 ? 22.656 53.719 12.82 1 86.19 391 ASN B N 1
ATOM 7937 C CA . ASN B 1 391 ? 22 55 12.594 1 86.19 391 ASN B CA 1
ATOM 7938 C C . ASN B 1 391 ? 20.484 54.875 12.734 1 86.19 391 ASN B C 1
ATOM 7940 O O . ASN B 1 391 ? 19.766 55.875 12.648 1 86.19 391 ASN B O 1
ATOM 7944 N N . ASP B 1 392 ? 19.984 53.719 12.977 1 85.44 392 ASP B N 1
ATOM 7945 C CA . ASP B 1 392 ? 18.562 53.469 13.141 1 85.44 392 ASP B CA 1
ATOM 7946 C C . ASP B 1 392 ? 18.188 53.344 14.609 1 85.44 392 ASP B C 1
ATOM 7948 O O . ASP B 1 392 ? 18.562 52.375 15.266 1 85.44 392 ASP B O 1
ATOM 7952 N N . GLU B 1 393 ? 17.375 54.219 15.133 1 87.75 393 GLU B N 1
ATOM 7953 C CA . GLU B 1 393 ? 17.062 54.25 16.562 1 87.75 393 GLU B CA 1
ATOM 7954 C C . GLU B 1 393 ? 15.734 53.562 16.859 1 87.75 393 GLU B C 1
ATOM 7956 O O . GLU B 1 393 ? 15.281 53.562 18 1 87.75 393 GLU B O 1
ATOM 7961 N N . SER B 1 394 ? 15.156 52.969 15.922 1 87.38 394 SER B N 1
ATOM 7962 C CA . SER B 1 394 ? 13.836 52.375 16.094 1 87.38 394 SER B CA 1
ATOM 7963 C C . SER B 1 394 ? 13.859 51.25 17.109 1 87.38 394 SER B C 1
ATOM 7965 O O . SER B 1 394 ? 12.836 50.938 17.719 1 87.38 394 SER B O 1
ATOM 7967 N N . ILE B 1 395 ? 14.992 50.656 17.375 1 91.06 395 ILE B N 1
ATOM 7968 C CA . ILE B 1 395 ? 15.141 49.5 18.25 1 91.06 395 ILE B CA 1
ATOM 7969 C C . ILE B 1 395 ? 14.961 49.906 19.703 1 91.06 395 ILE B C 1
ATOM 7971 O O . ILE B 1 395 ? 14.742 49.062 20.578 1 91.06 395 ILE B O 1
ATOM 7975 N N . SER B 1 396 ? 15.055 51.219 20.016 1 91.5 396 SER B N 1
ATOM 7976 C CA . SER B 1 396 ? 14.969 51.719 21.375 1 91.5 396 SER B CA 1
ATOM 7977 C C . SER B 1 396 ? 13.633 51.375 22.016 1 91.5 396 SER B C 1
ATOM 7979 O O . SER B 1 396 ? 13.555 51.188 23.234 1 91.5 396 SER B O 1
ATOM 7981 N N . LYS B 1 397 ? 12.648 51.281 21.219 1 90.19 397 LYS B N 1
ATOM 7982 C CA . LYS B 1 397 ? 11.328 50.938 21.719 1 90.19 397 LYS B CA 1
ATOM 7983 C C . LYS B 1 397 ? 11.344 49.531 22.344 1 90.19 397 LYS B C 1
ATOM 7985 O O . LYS B 1 397 ? 10.742 49.312 23.406 1 90.19 397 LYS B O 1
ATOM 7990 N N . ILE B 1 398 ? 11.977 48.625 21.719 1 91.69 398 ILE B N 1
ATOM 7991 C CA . ILE B 1 398 ? 12.062 47.25 22.203 1 91.69 398 ILE B CA 1
ATOM 7992 C C . ILE B 1 398 ? 12.953 47.188 23.453 1 91.69 398 ILE B C 1
ATOM 7994 O O . ILE B 1 398 ? 12.648 46.469 24.406 1 91.69 398 ILE B O 1
ATOM 7998 N N . GLU B 1 399 ? 13.945 48 23.422 1 91.31 399 GLU B N 1
ATOM 7999 C CA . GLU B 1 399 ? 14.852 48.062 24.547 1 91.31 399 GLU B CA 1
ATOM 8000 C C . GLU B 1 399 ? 14.141 48.562 25.812 1 91.31 399 GLU B C 1
ATOM 8002 O O . GLU B 1 399 ? 14.367 48.062 26.906 1 91.31 399 GLU B O 1
ATOM 8007 N N . LYS B 1 400 ? 13.352 49.5 25.641 1 90 400 LYS B N 1
ATOM 8008 C CA . LYS B 1 400 ? 12.586 50.031 26.766 1 90 400 LYS B CA 1
ATOM 8009 C C . LYS B 1 400 ? 11.648 48.969 27.344 1 90 400 LYS B C 1
ATOM 8011 O O . LYS B 1 400 ? 11.477 48.875 28.562 1 90 400 LYS B O 1
ATOM 8016 N N . GLN B 1 401 ? 11.07 48.25 26.5 1 87.88 401 GLN B N 1
ATOM 8017 C CA . GLN B 1 401 ? 10.18 47.188 26.938 1 87.88 401 GLN B CA 1
ATOM 8018 C C . GLN B 1 401 ? 10.953 46.125 27.719 1 87.88 401 GLN B C 1
ATOM 8020 O O . GLN B 1 401 ? 10.445 45.594 28.703 1 87.88 401 GLN B O 1
ATOM 8025 N N . LEU B 1 402 ? 12.109 45.812 27.281 1 88.31 402 LEU B N 1
ATOM 8026 C CA . LEU B 1 402 ? 12.953 44.812 27.922 1 88.31 402 LEU B CA 1
ATOM 8027 C C . LEU B 1 402 ? 13.438 45.281 29.281 1 88.31 402 LEU B C 1
ATOM 8029 O O . LEU B 1 402 ? 13.555 44.5 30.219 1 88.31 402 LEU B O 1
ATOM 8033 N N . GLU B 1 403 ? 13.688 46.531 29.375 1 83.94 403 GLU B N 1
ATOM 8034 C CA . GLU B 1 403 ? 14.133 47.125 30.625 1 83.94 403 GLU B CA 1
ATOM 8035 C C . GLU B 1 403 ? 13.047 47.031 31.703 1 83.94 403 GLU B C 1
ATOM 8037 O O . GLU B 1 403 ? 13.336 46.812 32.875 1 83.94 403 GLU B O 1
ATOM 8042 N N . GLN B 1 404 ? 11.844 47.156 31.312 1 79.69 404 GLN B N 1
ATOM 8043 C CA . GLN B 1 404 ? 10.711 47.094 32.219 1 79.69 404 GLN B CA 1
ATOM 8044 C C . GLN B 1 404 ? 10.445 45.688 32.688 1 79.69 404 GLN B C 1
ATOM 8046 O O . GLN B 1 404 ? 9.828 45.469 33.719 1 79.69 404 GLN B O 1
ATOM 8051 N N . ARG B 1 405 ? 10.938 44.719 31.938 1 73.75 405 ARG B N 1
ATOM 8052 C CA . ARG B 1 405 ? 10.641 43.312 32.219 1 73.75 405 ARG B CA 1
ATOM 8053 C C . ARG B 1 405 ? 11.891 42.562 32.688 1 73.75 405 ARG B C 1
ATOM 8055 O O . ARG B 1 405 ? 11.93 41.312 32.656 1 73.75 405 ARG B O 1
ATOM 8062 N N . SER B 1 406 ? 12.984 43.188 32.875 1 61.03 406 SER B N 1
ATOM 8063 C CA . SER B 1 406 ? 14.312 42.625 33.125 1 61.03 406 SER B CA 1
ATOM 8064 C C . SER B 1 406 ? 14.305 41.656 34.281 1 61.03 406 SER B C 1
ATOM 8066 O O . SER B 1 406 ? 15.125 40.75 34.344 1 61.03 406 SER B O 1
ATOM 8068 N N . GLU B 1 407 ? 13.383 41.75 35.125 1 60.31 407 GLU B N 1
ATOM 8069 C CA . GLU B 1 407 ? 13.383 40.844 36.281 1 60.31 407 GLU B CA 1
ATOM 8070 C C . GLU B 1 407 ? 12.688 39.531 35.969 1 60.31 407 GLU B C 1
ATOM 8072 O O . GLU B 1 407 ? 12.758 38.562 36.75 1 60.31 407 GLU B O 1
ATOM 8077 N N . LEU B 1 408 ? 12.188 39.469 34.75 1 58.09 408 LEU B N 1
ATOM 8078 C CA . LEU B 1 408 ? 11.391 38.281 34.469 1 58.09 408 LEU B CA 1
ATOM 8079 C C . LEU B 1 408 ? 12.211 37.25 33.719 1 58.09 408 LEU B C 1
ATOM 8081 O O . LEU B 1 408 ? 13.016 37.594 32.844 1 58.09 408 LEU B O 1
ATOM 8085 N N . SER B 1 409 ? 12.43 36.094 34.281 1 59.47 409 SER B N 1
ATOM 8086 C CA . SER B 1 409 ? 13.117 34.969 33.656 1 59.47 409 SER B CA 1
ATOM 8087 C C . SER B 1 409 ? 12.453 34.562 32.344 1 59.47 409 SER B C 1
ATOM 8089 O O . SER B 1 409 ? 11.234 34.656 32.219 1 59.47 409 SER B O 1
ATOM 8091 N N . SER B 1 410 ? 13.242 34.438 31.188 1 59.47 410 SER B N 1
ATOM 8092 C CA . SER B 1 410 ? 12.781 33.969 29.891 1 59.47 410 SER B CA 1
ATOM 8093 C C . SER B 1 410 ? 12.023 32.656 30 1 59.47 410 SER B C 1
ATOM 8095 O O . SER B 1 410 ? 12.469 31.734 30.703 1 59.47 410 SER B O 1
ATOM 8097 N N . ARG B 1 411 ? 10.781 32.656 29.859 1 53.97 411 ARG B N 1
ATOM 8098 C CA . ARG B 1 411 ? 9.992 31.422 29.859 1 53.97 411 ARG B CA 1
ATOM 8099 C C . ARG B 1 411 ? 10.336 30.562 28.641 1 53.97 411 ARG B C 1
ATOM 8101 O O . ARG B 1 411 ? 10.086 29.359 28.641 1 53.97 411 ARG B O 1
ATOM 8108 N N . ALA B 1 412 ? 10.664 31.141 27.469 1 54.28 412 ALA B N 1
ATOM 8109 C CA . ALA B 1 412 ? 10.617 30.344 26.25 1 54.28 412 ALA B CA 1
ATOM 8110 C C . ALA B 1 412 ? 11.867 29.469 26.125 1 54.28 412 ALA B C 1
ATOM 8112 O O . ALA B 1 412 ? 12.984 29.969 26.109 1 54.28 412 ALA B O 1
ATOM 8113 N N . ALA B 1 413 ? 11.773 28.219 26.703 1 52.34 413 ALA B N 1
ATOM 8114 C CA . ALA B 1 413 ? 12.828 27.219 26.625 1 52.34 413 ALA B CA 1
ATOM 8115 C C . ALA B 1 413 ? 13 26.703 25.203 1 52.34 413 ALA B C 1
ATOM 8117 O O . ALA B 1 413 ? 12.062 26.75 24.406 1 52.34 413 ALA B O 1
ATOM 8118 N N . ARG B 1 414 ? 14.336 26.609 24.812 1 49.59 414 ARG B N 1
ATOM 8119 C CA . ARG B 1 414 ? 14.773 25.906 23.609 1 49.59 414 ARG B CA 1
ATOM 8120 C C . ARG B 1 414 ? 13.945 24.656 23.375 1 49.59 414 ARG B C 1
ATOM 8122 O O . ARG B 1 414 ? 13.711 23.875 24.281 1 49.59 414 ARG B O 1
ATOM 8129 N N . ILE B 1 415 ? 13.164 24.688 22.328 1 53.56 415 ILE B N 1
ATOM 8130 C CA . ILE B 1 415 ? 12.438 23.516 21.875 1 53.56 415 ILE B CA 1
ATOM 8131 C C . ILE B 1 415 ? 13.352 22.297 21.922 1 53.56 415 ILE B C 1
ATOM 8133 O O . ILE B 1 415 ? 14.461 22.312 21.375 1 53.56 415 ILE B O 1
ATOM 8137 N N . ARG B 1 416 ? 13.172 21.375 22.844 1 54.97 416 ARG B N 1
ATOM 8138 C CA . ARG B 1 416 ? 13.906 20.109 22.969 1 54.97 416 ARG B CA 1
ATOM 8139 C C . ARG B 1 416 ? 13.922 19.359 21.641 1 54.97 416 ARG B C 1
ATOM 8141 O O . ARG B 1 416 ? 13 19.516 20.828 1 54.97 416 ARG B O 1
ATOM 8148 N N . TYR B 1 417 ? 15.016 18.781 21.281 1 55.38 417 TYR B N 1
ATOM 8149 C CA . TYR B 1 417 ? 15.383 18.078 20.047 1 55.38 417 TYR B CA 1
ATOM 8150 C C . TYR B 1 417 ? 14.352 17.016 19.703 1 55.38 417 TYR B C 1
ATOM 8152 O O . TYR B 1 417 ? 14.172 16.672 18.531 1 55.38 417 TYR B O 1
ATOM 8160 N N . ASP B 1 418 ? 13.492 16.562 20.562 1 66.38 418 ASP B N 1
ATOM 8161 C CA . ASP B 1 418 ? 12.617 15.453 20.234 1 66.38 418 ASP B CA 1
ATOM 8162 C C . ASP B 1 418 ? 11.203 15.938 19.922 1 66.38 418 ASP B C 1
ATOM 8164 O O . ASP B 1 418 ? 10.289 15.133 19.719 1 66.38 418 ASP B O 1
ATOM 8168 N N . ILE B 1 419 ? 11.07 17.203 19.797 1 83.06 419 ILE B N 1
ATOM 8169 C CA . ILE B 1 419 ? 9.75 17.766 19.516 1 83.06 419 ILE B CA 1
ATOM 8170 C C . ILE B 1 419 ? 9.773 18.484 18.172 1 83.06 419 ILE B C 1
ATOM 8172 O O . ILE B 1 419 ? 10.672 19.297 17.906 1 83.06 419 ILE B O 1
ATOM 8176 N N . MET B 1 420 ? 8.875 18.109 17.375 1 90.25 420 MET B N 1
ATOM 8177 C CA . MET B 1 420 ? 8.797 18.688 16.031 1 90.25 420 MET B CA 1
ATOM 8178 C C . MET B 1 420 ? 7.809 19.844 16 1 90.25 420 MET B C 1
ATOM 8180 O O . MET B 1 420 ? 6.668 19.719 16.453 1 90.25 420 MET B O 1
ATOM 8184 N N . ASP B 1 421 ? 8.242 20.969 15.477 1 92.31 421 ASP B N 1
ATOM 8185 C CA . ASP B 1 421 ? 7.363 22.125 15.273 1 92.31 421 ASP B CA 1
ATOM 8186 C C . ASP B 1 421 ? 6.641 22.031 13.938 1 92.31 421 ASP B C 1
ATOM 8188 O O . ASP B 1 421 ? 6.965 21.172 13.109 1 92.31 421 ASP B O 1
ATOM 8192 N N . TYR B 1 422 ? 5.625 22.891 13.82 1 94 422 TYR B N 1
ATOM 8193 C CA . TYR B 1 422 ? 4.844 22.859 12.586 1 94 422 TYR B CA 1
ATOM 8194 C C . TYR B 1 422 ? 5.578 23.562 11.453 1 94 422 TYR B C 1
ATOM 8196 O O . TYR B 1 422 ? 6.449 24.391 11.695 1 94 422 TYR B O 1
ATOM 8204 N N . LYS B 1 423 ? 5.191 23.25 10.219 1 94.56 423 LYS B N 1
ATOM 8205 C CA . LYS B 1 423 ? 5.828 23.859 9.055 1 94.56 423 LYS B CA 1
ATOM 8206 C C . LYS B 1 423 ? 4.891 24.844 8.367 1 94.56 423 LYS B C 1
ATOM 8208 O O . LYS B 1 423 ? 5.344 25.766 7.68 1 94.56 423 LYS B O 1
ATOM 8213 N N . GLU B 1 424 ? 3.578 24.672 8.508 1 95.81 424 GLU B N 1
ATOM 8214 C CA . GLU B 1 424 ? 2.57 25.578 7.945 1 95.81 424 GLU B CA 1
ATOM 8215 C C . GLU B 1 424 ? 1.505 25.922 8.977 1 95.81 424 GLU B C 1
ATOM 8217 O O . GLU B 1 424 ? 1.212 25.125 9.875 1 95.81 424 GLU B O 1
ATOM 8222 N N . ARG B 1 425 ? 0.98 27.062 8.859 1 95.5 425 ARG B N 1
ATOM 8223 C CA . ARG B 1 425 ? -0.086 27.531 9.734 1 95.5 425 ARG B CA 1
ATOM 8224 C C . ARG B 1 425 ? -1.152 28.281 8.938 1 95.5 425 ARG B C 1
ATOM 8226 O O . ARG B 1 425 ? -0.832 29.078 8.055 1 95.5 425 ARG B O 1
ATOM 8233 N N . TYR B 1 426 ? -2.389 28.031 9.219 1 96.12 426 TYR B N 1
ATOM 8234 C CA . TYR B 1 426 ? -3.5 28.672 8.516 1 96.12 426 TYR B CA 1
ATOM 8235 C C . TYR B 1 426 ? -4.379 29.453 9.484 1 96.12 426 TYR B C 1
ATOM 8237 O O . TYR B 1 426 ? -4.773 28.938 10.531 1 96.12 426 TYR B O 1
ATOM 8245 N N . LEU B 1 427 ? -4.656 30.625 9.055 1 93.12 427 LEU B N 1
ATOM 8246 C CA . LEU B 1 427 ? -5.355 31.562 9.93 1 93.12 427 LEU B CA 1
ATOM 8247 C C . LEU B 1 427 ? -6.766 31.844 9.414 1 93.12 427 LEU B C 1
ATOM 8249 O O . LEU B 1 427 ? -7.059 31.594 8.234 1 93.12 427 LEU B O 1
ATOM 8253 N N . GLY B 1 428 ? -7.602 32.344 10.305 1 89.31 428 GLY B N 1
ATOM 8254 C CA . GLY B 1 428 ? -8.93 32.781 9.883 1 89.31 428 GLY B CA 1
ATOM 8255 C C . GLY B 1 428 ? -10.039 32.031 10.617 1 89.31 428 GLY B C 1
ATOM 8256 O O . GLY B 1 428 ? -11.047 32.625 10.992 1 89.31 428 GLY B O 1
ATOM 8257 N N . SER B 1 429 ? -9.828 30.828 10.828 1 88.12 429 SER B N 1
ATOM 8258 C CA . SER B 1 429 ? -10.859 30.062 11.523 1 88.12 429 SER B CA 1
ATOM 8259 C C . SER B 1 429 ? -10.898 30.406 13.008 1 88.12 429 SER B C 1
ATOM 8261 O O . SER B 1 429 ? -9.859 30.703 13.609 1 88.12 429 SER B O 1
ATOM 8263 N N . TYR B 1 430 ? -12.109 30.391 13.531 1 84.06 430 TYR B N 1
ATOM 8264 C CA . TYR B 1 430 ? -12.312 30.609 14.961 1 84.06 430 TYR B CA 1
ATOM 8265 C C . TYR B 1 430 ? -12.656 29.297 15.656 1 84.06 430 TYR B C 1
ATOM 8267 O O . TYR B 1 430 ? -13.648 28.656 15.328 1 84.06 430 TYR B O 1
ATOM 8275 N N . ASN B 1 431 ? -11.805 28.922 16.562 1 81.5 431 ASN B N 1
ATOM 8276 C CA . ASN B 1 431 ? -11.969 27.656 17.281 1 81.5 431 ASN B CA 1
ATOM 8277 C C . ASN B 1 431 ? -11.969 27.875 18.797 1 81.5 431 ASN B C 1
ATOM 8279 O O . ASN B 1 431 ? -11.156 27.281 19.5 1 81.5 431 ASN B O 1
ATOM 8283 N N . LYS B 1 432 ? -12.828 28.594 19.312 1 75.25 432 LYS B N 1
ATOM 8284 C CA . LYS B 1 432 ? -12.812 28.938 20.734 1 75.25 432 LYS B CA 1
ATOM 8285 C C . LYS B 1 432 ? -13.891 28.172 21.5 1 75.25 432 LYS B C 1
ATOM 8287 O O . LYS B 1 432 ? -13.875 28.125 22.734 1 75.25 432 LYS B O 1
ATOM 8292 N N . ASN B 1 433 ? -14.797 27.688 20.719 1 69.69 433 ASN B N 1
ATOM 8293 C CA . ASN B 1 433 ? -15.805 26.844 21.375 1 69.69 433 ASN B CA 1
ATOM 8294 C C . ASN B 1 433 ? -15.266 25.453 21.641 1 69.69 433 ASN B C 1
ATOM 8296 O O . ASN B 1 433 ? -14.57 24.875 20.812 1 69.69 433 ASN B O 1
ATOM 8300 N N . ASN B 1 434 ? -15.398 25.141 22.875 1 64.81 434 ASN B N 1
ATOM 8301 C CA . ASN B 1 434 ? -14.883 23.844 23.25 1 64.81 434 ASN B CA 1
ATOM 8302 C C . ASN B 1 434 ? -15.656 22.703 22.594 1 64.81 434 ASN B C 1
ATOM 8304 O O . ASN B 1 434 ? -16.734 22.344 23.047 1 64.81 434 ASN B O 1
ATOM 8308 N N . THR B 1 435 ? -15.242 22.359 21.453 1 74.56 435 THR B N 1
ATOM 8309 C CA . THR B 1 435 ? -15.789 21.203 20.766 1 74.56 435 THR B CA 1
ATOM 8310 C C . THR B 1 435 ? -14.695 20.172 20.484 1 74.56 435 THR B C 1
ATOM 8312 O O . THR B 1 435 ? -13.531 20.547 20.312 1 74.56 435 THR B O 1
ATOM 8315 N N . ASN B 1 436 ? -15.141 18.953 20.578 1 73.62 436 ASN B N 1
ATOM 8316 C CA . ASN B 1 436 ? -14.18 17.875 20.359 1 73.62 436 ASN B CA 1
ATOM 8317 C C . ASN B 1 436 ? -14.25 17.328 18.938 1 73.62 436 ASN B C 1
ATOM 8319 O O . ASN B 1 436 ? -13.555 16.359 18.609 1 73.62 436 ASN B O 1
ATOM 8323 N N . ILE B 1 437 ? -15.008 18 18.094 1 78.44 437 ILE B N 1
ATOM 8324 C CA . ILE B 1 437 ? -15.203 17.281 16.828 1 78.44 437 ILE B CA 1
ATOM 8325 C C . ILE B 1 437 ? -14.844 18.188 15.664 1 78.44 437 ILE B C 1
ATOM 8327 O O . ILE B 1 437 ? -15.094 17.844 14.5 1 78.44 437 ILE B O 1
ATOM 8331 N N . ARG B 1 438 ? -14.297 19.375 15.922 1 89 438 ARG B N 1
ATOM 8332 C CA . ARG B 1 438 ? -13.953 20.266 14.82 1 89 438 ARG B CA 1
ATOM 8333 C C . ARG B 1 438 ? -12.836 19.672 13.969 1 89 438 ARG B C 1
ATOM 8335 O O . ARG B 1 438 ? -11.734 19.422 14.461 1 89 438 ARG B O 1
ATOM 8342 N N . GLN B 1 439 ? -13.141 19.578 12.711 1 90.94 439 GLN B N 1
ATOM 8343 C CA . GLN B 1 439 ? -12.211 18.906 11.812 1 90.94 439 GLN B CA 1
ATOM 8344 C C . GLN B 1 439 ? -11.477 19.906 10.93 1 90.94 439 GLN B C 1
ATOM 8346 O O . GLN B 1 439 ? -11.945 21.031 10.727 1 90.94 439 GLN B O 1
ATOM 8351 N N . ALA B 1 440 ? -10.344 19.562 10.531 1 95.94 440 ALA B N 1
ATOM 8352 C CA . ALA B 1 440 ? -9.609 20.125 9.398 1 95.94 440 ALA B CA 1
ATOM 8353 C C . ALA B 1 440 ? -9.023 19.016 8.531 1 95.94 440 ALA B C 1
ATOM 8355 O O . ALA B 1 440 ? -8.508 18.016 9.039 1 95.94 440 ALA B O 1
ATOM 8356 N N . ASN B 1 441 ? -9.156 19.203 7.219 1 97.81 441 ASN B N 1
ATOM 8357 C CA . ASN B 1 441 ? -8.75 18.125 6.316 1 97.81 441 ASN B CA 1
ATOM 8358 C C . ASN B 1 441 ? -7.957 18.672 5.125 1 97.81 441 ASN B C 1
ATOM 8360 O O . ASN B 1 441 ? -8.078 19.844 4.777 1 97.81 441 ASN B O 1
ATOM 8364 N N . PHE B 1 442 ? -7.152 17.844 4.582 1 98.12 442 PHE B N 1
ATOM 8365 C CA . PHE B 1 442 ? -6.559 18.125 3.277 1 98.12 442 PHE B CA 1
ATOM 8366 C C . PHE B 1 442 ? -7.613 18.047 2.178 1 98.12 442 PHE B C 1
ATOM 8368 O O . PHE B 1 442 ? -8.594 17.312 2.301 1 98.12 442 PHE B O 1
ATOM 8375 N N . PHE B 1 443 ? -7.398 18.797 1.176 1 97.5 443 PHE B N 1
ATOM 8376 C CA . PHE B 1 443 ? -8.344 18.875 0.069 1 97.5 443 PHE B CA 1
ATOM 8377 C C . PHE B 1 443 ? -7.617 19.109 -1.249 1 97.5 443 PHE B C 1
ATOM 8379 O O . PHE B 1 443 ? -6.508 19.656 -1.264 1 97.5 443 PHE B O 1
ATOM 8386 N N . GLY B 1 444 ? -8.258 18.656 -2.355 1 95.56 444 GLY B N 1
ATOM 8387 C CA . GLY B 1 444 ? -7.668 18.797 -3.676 1 95.56 444 GLY B CA 1
ATOM 8388 C C . GLY B 1 444 ? -7.012 17.531 -4.176 1 95.56 444 GLY B C 1
ATOM 8389 O O . GLY B 1 444 ? -6.867 16.562 -3.426 1 95.56 444 GLY B O 1
ATOM 8390 N N . SER B 1 445 ? -6.543 17.531 -5.41 1 91.31 445 SER B N 1
ATOM 8391 C CA . SER B 1 445 ? -5.988 16.344 -6.059 1 91.31 445 SER B CA 1
ATOM 8392 C C . SER B 1 445 ? -4.66 15.938 -5.426 1 91.31 445 SER B C 1
ATOM 8394 O O . SER B 1 445 ? -4.309 14.758 -5.414 1 91.31 445 SER B O 1
ATOM 8396 N N . ASN B 1 446 ? -3.998 16.875 -4.922 1 92.12 446 ASN B N 1
ATOM 8397 C CA . ASN B 1 446 ? -2.691 16.609 -4.332 1 92.12 446 ASN B CA 1
ATOM 8398 C C . ASN B 1 446 ? -2.537 17.297 -2.979 1 92.12 446 ASN B C 1
ATOM 8400 O O . ASN B 1 446 ? -1.467 17.812 -2.662 1 92.12 446 ASN B O 1
ATOM 8404 N N . ASP B 1 447 ? -3.586 17.391 -2.238 1 96.19 447 ASP B N 1
ATOM 8405 C CA . ASP B 1 447 ? -3.592 18.016 -0.915 1 96.19 447 ASP B CA 1
ATOM 8406 C C . ASP B 1 447 ? -3.123 19.469 -0.985 1 96.19 447 ASP B C 1
ATOM 8408 O O . ASP B 1 447 ? -2.441 19.953 -0.078 1 96.19 447 ASP B O 1
ATOM 8412 N N . GLN B 1 448 ? -3.391 20.172 -2.029 1 96.19 448 GLN B N 1
ATOM 8413 C CA . GLN B 1 448 ? -2.883 21.531 -2.191 1 96.19 448 GLN B CA 1
ATOM 8414 C C . GLN B 1 448 ? -3.785 22.547 -1.495 1 96.19 448 GLN B C 1
ATOM 8416 O O . GLN B 1 448 ? -3.48 23.75 -1.464 1 96.19 448 GLN B O 1
ATOM 8421 N N . TYR B 1 449 ? -4.895 22.094 -0.861 1 97.94 449 TYR B N 1
ATOM 8422 C CA . TYR B 1 449 ? -5.777 22.969 -0.083 1 97.94 449 TYR B CA 1
ATOM 8423 C C . TYR B 1 449 ? -6.023 22.375 1.304 1 97.94 449 TYR B C 1
ATOM 8425 O O . TYR B 1 449 ? -5.816 21.188 1.529 1 97.94 449 TYR B O 1
ATOM 8433 N N . ILE B 1 450 ? -6.395 23.234 2.182 1 98.25 450 ILE B N 1
ATOM 8434 C CA . ILE B 1 450 ? -6.879 22.875 3.508 1 98.25 450 ILE B CA 1
ATOM 8435 C C . ILE B 1 450 ? -8.328 23.312 3.674 1 98.25 450 ILE B C 1
ATOM 8437 O O . ILE B 1 450 ? -8.703 24.406 3.223 1 98.25 450 ILE B O 1
ATOM 8441 N N . VAL B 1 451 ? -9.141 22.5 4.25 1 98.25 451 VAL B N 1
ATOM 8442 C CA . VAL B 1 451 ? -10.523 22.875 4.508 1 98.25 451 VAL B CA 1
ATOM 8443 C C . VAL B 1 451 ? -10.852 22.672 5.984 1 98.25 451 VAL B C 1
ATOM 8445 O O . VAL B 1 451 ? -10.406 21.703 6.594 1 98.25 451 VAL B O 1
ATOM 8448 N N . GLY B 1 452 ? -11.492 23.562 6.582 1 95.69 452 GLY B N 1
ATOM 8449 C CA . GLY B 1 452 ? -11.883 23.484 7.98 1 95.69 452 GLY B CA 1
ATOM 8450 C C . GLY B 1 452 ? -13.102 24.312 8.312 1 95.69 452 GLY B C 1
ATOM 8451 O O . GLY B 1 452 ? -13.5 25.188 7.531 1 95.69 452 GLY B O 1
ATOM 8452 N N . GLY B 1 453 ? -13.68 24.031 9.422 1 93 453 GLY B N 1
ATOM 8453 C CA . GLY B 1 453 ? -14.828 24.781 9.906 1 93 453 GLY B CA 1
ATOM 8454 C C . GLY B 1 453 ? -14.469 25.844 10.93 1 93 453 GLY B C 1
ATOM 8455 O O . GLY B 1 453 ? -13.352 25.844 11.453 1 93 453 GLY B O 1
ATOM 8456 N N . SER B 1 454 ? -15.383 26.719 11.148 1 91.38 454 SER B N 1
ATOM 8457 C CA . SER B 1 454 ? -15.195 27.812 12.109 1 91.38 454 SER B CA 1
ATOM 8458 C C . SER B 1 454 ? -16.406 27.969 13.008 1 91.38 454 SER B C 1
ATOM 8460 O O . SER B 1 454 ? -17.516 27.531 12.664 1 91.38 454 SER B O 1
ATOM 8462 N N . ASP B 1 455 ? -16.234 28.578 14.117 1 89.94 455 ASP B N 1
ATOM 8463 C CA . ASP B 1 455 ? -17.297 28.828 15.086 1 89.94 455 ASP B CA 1
ATOM 8464 C C . ASP B 1 455 ? -18.391 29.719 14.5 1 89.94 455 ASP B C 1
ATOM 8466 O O . ASP B 1 455 ? -19.531 29.672 14.938 1 89.94 455 ASP B O 1
ATOM 8470 N N . CYS B 1 456 ? -18.078 30.469 13.477 1 88.56 456 CYS B N 1
ATOM 8471 C CA . CYS B 1 456 ? -19.047 31.391 12.883 1 88.56 456 CYS B CA 1
ATOM 8472 C C . CYS B 1 456 ? -19.984 30.672 11.922 1 88.56 456 CYS B C 1
ATOM 8474 O O . CYS B 1 456 ? -20.766 31.297 11.211 1 88.56 456 CYS B O 1
ATOM 8476 N N . GLY B 1 457 ? -19.781 29.312 11.789 1 90.94 457 GLY B N 1
ATOM 8477 C CA . GLY B 1 457 ? -20.672 28.516 10.945 1 90.94 457 GLY B CA 1
ATOM 8478 C C . GLY B 1 457 ? -20.188 28.422 9.508 1 90.94 457 GLY B C 1
ATOM 8479 O O . GLY B 1 457 ? -20.891 27.844 8.664 1 90.94 457 GLY B O 1
ATOM 8480 N N . SER B 1 458 ? -19.016 28.875 9.289 1 93.31 458 SER B N 1
ATOM 8481 C CA . SER B 1 458 ? -18.531 28.906 7.914 1 93.31 458 SER B CA 1
ATOM 8482 C C . SER B 1 458 ? -17.453 27.859 7.684 1 93.31 458 SER B C 1
ATOM 8484 O O . SER B 1 458 ? -16.75 27.469 8.617 1 93.31 458 SER B O 1
ATOM 8486 N N . MET B 1 459 ? -17.438 27.375 6.504 1 95.75 459 MET B N 1
ATOM 8487 C CA . MET B 1 459 ? -16.328 26.562 6.008 1 95.75 459 MET B CA 1
ATOM 8488 C C . MET B 1 459 ? -15.305 27.422 5.281 1 95.75 459 MET B C 1
ATOM 8490 O O . MET B 1 459 ? -15.664 28.297 4.488 1 95.75 459 MET B O 1
ATOM 8494 N N . ILE B 1 460 ? -14.078 27.219 5.586 1 96.94 460 ILE B N 1
ATOM 8495 C CA . ILE B 1 460 ? -13 27.984 4.969 1 96.94 460 ILE B CA 1
ATOM 8496 C C . ILE B 1 460 ? -12.055 27.047 4.223 1 96.94 460 ILE B C 1
ATOM 8498 O O . ILE B 1 460 ? -11.719 25.969 4.723 1 96.94 460 ILE B O 1
ATOM 8502 N N . ILE B 1 461 ? -11.68 27.406 3.053 1 98.06 461 ILE B N 1
ATOM 8503 C CA . ILE B 1 461 ? -10.672 26.672 2.291 1 98.06 461 ILE B CA 1
ATOM 8504 C C . ILE B 1 461 ? -9.438 27.562 2.109 1 98.06 461 ILE B C 1
ATOM 8506 O O . ILE B 1 461 ? -9.539 28.719 1.703 1 98.06 461 ILE B O 1
ATOM 8510 N N . TRP B 1 462 ? -8.305 27.062 2.426 1 98 462 TRP B N 1
ATOM 8511 C CA . TRP B 1 462 ? -7.027 27.75 2.264 1 98 462 TRP B CA 1
ATOM 8512 C C . TRP B 1 462 ? -6.223 27.141 1.123 1 98 462 TRP B C 1
ATOM 8514 O O . TRP B 1 462 ? -6.324 25.938 0.855 1 98 462 TRP B O 1
ATOM 8524 N N . SER B 1 463 ? -5.457 27.969 0.483 1 96.81 463 SER B N 1
ATOM 8525 C CA . SER B 1 463 ? -4.453 27.516 -0.472 1 96.81 463 SER B CA 1
ATOM 8526 C C . SER B 1 463 ? -3.102 27.312 0.203 1 96.81 463 SER B C 1
ATOM 8528 O O . SER B 1 463 ? -2.596 28.219 0.876 1 96.81 463 SER B O 1
ATOM 8530 N N . ARG B 1 464 ? -2.541 26.188 0.029 1 96.62 464 ARG B N 1
ATOM 8531 C CA . ARG B 1 464 ? -1.248 25.906 0.65 1 96.62 464 ARG B CA 1
ATOM 8532 C C . ARG B 1 464 ? -0.13 26.672 -0.059 1 96.62 464 ARG B C 1
ATOM 8534 O O . ARG B 1 464 ? 0.898 26.984 0.547 1 96.62 464 ARG B O 1
ATOM 8541 N N . ALA B 1 465 ? -0.291 26.984 -1.299 1 93.44 465 ALA B N 1
ATOM 8542 C CA . ALA B 1 465 ? 0.707 27.734 -2.061 1 93.44 465 ALA B CA 1
ATOM 8543 C C . ALA B 1 465 ? 0.878 29.141 -1.502 1 93.44 465 ALA B C 1
ATOM 8545 O O . ALA B 1 465 ? 1.994 29.672 -1.453 1 93.44 465 ALA B O 1
ATOM 8546 N N . THR B 1 466 ? -0.216 29.734 -1.025 1 92.75 466 THR B N 1
ATOM 8547 C CA . THR B 1 466 ? -0.173 31.125 -0.575 1 92.75 466 THR B CA 1
ATOM 8548 C C . THR B 1 466 ? -0.236 31.203 0.948 1 92.75 466 THR B C 1
ATOM 8550 O O . THR B 1 466 ? 0.15 32.219 1.541 1 92.75 466 THR B O 1
ATOM 8553 N N . GLY B 1 467 ? -0.82 30.156 1.525 1 93.88 467 GLY B N 1
ATOM 8554 C CA . GLY B 1 467 ? -1.046 30.156 2.963 1 93.88 467 GLY B CA 1
ATOM 8555 C C . GLY B 1 467 ? -2.285 30.938 3.369 1 93.88 467 GLY B C 1
ATOM 8556 O O . GLY B 1 467 ? -2.529 31.141 4.559 1 93.88 467 GLY B O 1
ATOM 8557 N N . GLY B 1 468 ? -2.965 31.375 2.395 1 95.25 468 GLY B N 1
ATOM 8558 C CA . GLY B 1 468 ? -4.094 32.25 2.678 1 95.25 468 GLY B CA 1
ATOM 8559 C C . GLY B 1 468 ? -5.43 31.641 2.291 1 95.25 468 GLY B C 1
ATOM 8560 O O . GLY B 1 468 ? -5.48 30.547 1.717 1 95.25 468 GLY B O 1
ATOM 8561 N N . ILE B 1 469 ? -6.484 32.375 2.645 1 96.44 469 ILE B N 1
ATOM 8562 C CA . ILE B 1 469 ? -7.855 31.953 2.389 1 96.44 469 ILE B CA 1
ATOM 8563 C C . ILE B 1 469 ? -8.148 32.031 0.892 1 96.44 469 ILE B C 1
ATOM 8565 O O . ILE B 1 469 ? -7.926 33.062 0.26 1 96.44 469 ILE B O 1
ATOM 8569 N N . LEU B 1 470 ? -8.547 30.938 0.336 1 96.25 470 LEU B N 1
ATOM 8570 C CA . LEU B 1 470 ? -8.977 30.891 -1.057 1 96.25 470 LEU B CA 1
ATOM 8571 C C . LEU B 1 470 ? -10.461 31.234 -1.181 1 96.25 470 LEU B C 1
ATOM 8573 O O . LEU B 1 470 ? -10.883 31.812 -2.178 1 96.25 470 LEU B O 1
ATOM 8577 N N . GLY B 1 471 ? -11.203 30.797 -0.145 1 96.25 471 GLY B N 1
ATOM 8578 C CA . GLY B 1 471 ? -12.625 31.078 -0.091 1 96.25 471 GLY B CA 1
ATOM 8579 C C . GLY B 1 471 ? -13.273 30.672 1.218 1 96.25 471 GLY B C 1
ATOM 8580 O O . GLY B 1 471 ? -12.68 29.922 2.002 1 96.25 471 GLY B O 1
ATOM 8581 N N . MET B 1 472 ? -14.422 31.234 1.402 1 96.31 472 MET B N 1
ATOM 8582 C CA . MET B 1 472 ? -15.219 30.984 2.602 1 96.31 472 MET B CA 1
ATOM 8583 C C . MET B 1 472 ? -16.703 30.859 2.26 1 96.31 472 MET B C 1
ATOM 8585 O O . MET B 1 472 ? -17.219 31.609 1.436 1 96.31 472 MET B O 1
ATOM 8589 N N . TRP B 1 473 ? -17.391 29.891 2.85 1 95.94 473 TRP B N 1
ATOM 8590 C CA . TRP B 1 473 ? -18.781 29.594 2.545 1 95.94 473 TRP B CA 1
ATOM 8591 C C . TRP B 1 473 ? -19.594 29.406 3.826 1 95.94 473 TRP B C 1
ATOM 8593 O O . TRP B 1 473 ? -19.094 28.875 4.816 1 95.94 473 TRP B O 1
ATOM 8603 N N . LYS B 1 474 ? -20.781 29.812 3.801 1 93.75 474 LYS B N 1
ATOM 8604 C CA . LYS B 1 474 ? -21.688 29.453 4.883 1 93.75 474 LYS B CA 1
ATOM 8605 C C . LYS B 1 474 ? -22.062 27.984 4.836 1 93.75 474 LYS B C 1
ATOM 8607 O O . LYS B 1 474 ? -22.656 27.516 3.857 1 93.75 474 LYS B O 1
ATOM 8612 N N . SER B 1 475 ? -21.703 27.266 5.84 1 92.69 475 SER B N 1
ATOM 8613 C CA . SER B 1 475 ? -21.875 25.812 5.773 1 92.69 475 SER B CA 1
ATOM 8614 C C . SER B 1 475 ? -22.828 25.328 6.859 1 92.69 475 SER B C 1
ATOM 8616 O O . SER B 1 475 ? -23.281 24.172 6.82 1 92.69 475 SER B O 1
ATOM 8618 N N . THR B 1 476 ? -23.062 25.984 7.863 1 89.88 476 THR B N 1
ATOM 8619 C CA . THR B 1 476 ? -24 25.625 8.93 1 89.88 476 THR B CA 1
ATOM 8620 C C . THR B 1 476 ? -24.609 26.875 9.555 1 89.88 476 THR B C 1
ATOM 8622 O O . THR B 1 476 ? -24.203 28 9.242 1 89.88 476 THR B O 1
ATOM 8625 N N . LEU B 1 477 ? -25.578 26.688 10.414 1 82.69 477 LEU B N 1
ATOM 8626 C CA . LEU B 1 477 ? -26.234 27.812 11.086 1 82.69 477 LEU B CA 1
ATOM 8627 C C . LEU B 1 477 ? -25.391 28.328 12.242 1 82.69 477 LEU B C 1
ATOM 8629 O O . LEU B 1 477 ? -25.391 29.531 12.516 1 82.69 477 LEU B O 1
ATOM 8633 N N . LYS B 1 478 ? -24.719 27.5 12.883 1 82.12 478 LYS B N 1
ATOM 8634 C CA . LYS B 1 478 ? -23.906 27.906 14.023 1 82.12 478 LYS B CA 1
ATOM 8635 C C . LYS B 1 478 ? -22.469 27.438 13.867 1 82.12 478 LYS B C 1
ATOM 8637 O O . LYS B 1 478 ? -21.781 27.812 12.906 1 82.12 478 LYS B O 1
ATOM 8642 N N . ASN B 1 479 ? -22 26.469 14.555 1 89.06 479 ASN B N 1
ATOM 8643 C CA . ASN B 1 479 ? -20.625 25.953 14.531 1 89.06 479 ASN B CA 1
ATOM 8644 C C . ASN B 1 479 ? -20.422 24.953 13.398 1 89.06 479 ASN B C 1
ATOM 8646 O O . ASN B 1 479 ? -21.109 23.922 13.328 1 89.06 479 ASN B O 1
ATOM 8650 N N . ALA B 1 480 ? -19.531 25.344 12.484 1 91.88 480 ALA B N 1
ATOM 8651 C CA . ALA B 1 480 ? -19.141 24.391 11.445 1 91.88 480 ALA B CA 1
ATOM 8652 C C . ALA B 1 480 ? -18.078 23.438 11.953 1 91.88 480 ALA B C 1
ATOM 8654 O O . ALA B 1 480 ? -16.906 23.812 12.055 1 91.88 480 ALA B O 1
ATOM 8655 N N . ASN B 1 481 ? -18.453 22.172 12.164 1 92.06 481 ASN B N 1
ATOM 8656 C CA . ASN B 1 481 ? -17.547 21.25 12.82 1 92.06 481 ASN B CA 1
ATOM 8657 C C . ASN B 1 481 ? -16.953 20.234 11.836 1 92.06 481 ASN B C 1
ATOM 8659 O O . ASN B 1 481 ? -15.844 19.734 12.031 1 92.06 481 ASN B O 1
ATOM 8663 N N . ILE B 1 482 ? -17.719 19.953 10.812 1 95.06 482 ILE B N 1
ATOM 8664 C CA . ILE B 1 482 ? -17.281 18.875 9.945 1 95.06 482 ILE B CA 1
ATOM 8665 C C . ILE B 1 482 ? -17.25 19.359 8.492 1 95.06 482 ILE B C 1
ATOM 8667 O O . ILE B 1 482 ? -18.234 19.891 7.984 1 95.06 482 ILE B O 1
ATOM 8671 N N . CYS B 1 483 ? -16.203 19.219 7.867 1 96.19 483 CYS B N 1
ATOM 8672 C CA . CYS B 1 483 ? -15.984 19.391 6.438 1 96.19 483 CYS B CA 1
ATOM 8673 C C . CYS B 1 483 ? -15.305 18.172 5.828 1 96.19 483 CYS B C 1
ATOM 8675 O O . CYS B 1 483 ? -14.078 18.062 5.871 1 96.19 483 CYS B O 1
ATOM 8677 N N . GLU B 1 484 ? -16.062 17.297 5.211 1 97.31 484 GLU B N 1
ATOM 8678 C CA . GLU B 1 484 ? -15.594 16 4.711 1 97.31 484 GLU B CA 1
ATOM 8679 C C . GLU B 1 484 ? -15.406 16.031 3.199 1 97.31 484 GLU B C 1
ATOM 8681 O O . GLU B 1 484 ? -16.375 16.016 2.447 1 97.31 484 GLU B O 1
ATOM 8686 N N . PRO B 1 485 ? -14.164 16.047 2.754 1 97.81 485 PRO B N 1
ATOM 8687 C CA . PRO B 1 485 ? -13.938 16.047 1.309 1 97.81 485 PRO B CA 1
ATOM 8688 C C . PRO B 1 485 ? -14.258 14.711 0.657 1 97.81 485 PRO B C 1
ATOM 8690 O O . PRO B 1 485 ? -14 13.656 1.248 1 97.81 485 PRO B O 1
ATOM 8693 N N . HIS B 1 486 ? -14.789 14.789 -0.517 1 97.31 486 HIS B N 1
ATOM 8694 C CA . HIS B 1 486 ? -14.938 13.586 -1.326 1 97.31 486 HIS B CA 1
ATOM 8695 C C . HIS B 1 486 ? -13.578 13 -1.692 1 97.31 486 HIS B C 1
ATOM 8697 O O . HIS B 1 486 ? -12.617 13.742 -1.924 1 97.31 486 HIS B O 1
ATOM 8703 N N . PRO B 1 487 ? -13.5 11.734 -1.768 1 94.81 487 PRO B N 1
ATOM 8704 C CA . PRO B 1 487 ? -12.188 11.133 -1.98 1 94.81 487 PRO B CA 1
ATOM 8705 C C . PRO B 1 487 ? -11.602 11.453 -3.355 1 94.81 487 PRO B C 1
ATOM 8707 O O . PRO B 1 487 ? -10.383 11.516 -3.512 1 94.81 487 PRO B O 1
ATOM 8710 N N . GLU B 1 488 ? -12.367 11.664 -4.383 1 91.88 488 GLU B N 1
ATOM 8711 C CA . GLU B 1 488 ? -11.844 11.812 -5.734 1 91.88 488 GLU B CA 1
ATOM 8712 C C . GLU B 1 488 ? -12.281 13.141 -6.355 1 91.88 488 GLU B C 1
ATOM 8714 O O . GLU B 1 488 ? -11.516 13.758 -7.102 1 91.88 488 GLU B O 1
ATOM 8719 N N . LEU B 1 489 ? -13.391 13.578 -5.977 1 92.44 489 LEU B N 1
ATOM 8720 C CA . LEU B 1 489 ? -13.969 14.766 -6.609 1 92.44 489 LEU B CA 1
ATOM 8721 C C . LEU B 1 489 ? -13.695 16.016 -5.77 1 92.44 489 LEU B C 1
ATOM 8723 O O . LEU B 1 489 ? -13.484 15.914 -4.559 1 92.44 489 LEU B O 1
ATOM 8727 N N . LEU B 1 490 ? -13.703 17.141 -6.434 1 94.44 490 LEU B N 1
ATOM 8728 C CA . LEU B 1 490 ? -13.703 18.406 -5.707 1 94.44 490 LEU B CA 1
ATOM 8729 C C . LEU B 1 490 ? -15.086 18.719 -5.141 1 94.44 490 LEU B C 1
ATOM 8731 O O . LEU B 1 490 ? -15.789 19.594 -5.641 1 94.44 490 LEU B O 1
ATOM 8735 N N . LYS B 1 491 ? -15.375 18.047 -4.219 1 96.62 491 LYS B N 1
ATOM 8736 C CA . LYS B 1 491 ? -16.688 18.047 -3.559 1 96.62 491 LYS B CA 1
ATOM 8737 C C . LYS B 1 491 ? -16.531 17.922 -2.047 1 96.62 491 LYS B C 1
ATOM 8739 O O . LYS B 1 491 ? -15.68 17.172 -1.562 1 96.62 491 LYS B O 1
ATOM 8744 N N . ILE B 1 492 ? -17.328 18.703 -1.283 1 97.69 492 ILE B N 1
ATOM 8745 C CA . ILE B 1 492 ? -17.234 18.672 0.172 1 97.69 492 ILE B CA 1
ATOM 8746 C C . ILE B 1 492 ? -18.625 18.531 0.779 1 97.69 492 ILE B C 1
ATOM 8748 O O . ILE B 1 492 ? -19.578 19.188 0.343 1 97.69 492 ILE B O 1
ATOM 8752 N N . ALA B 1 493 ? -18.797 17.609 1.684 1 97.81 493 ALA B N 1
ATOM 8753 C CA . ALA B 1 493 ? -19.969 17.547 2.555 1 97.81 493 ALA B CA 1
ATOM 8754 C C . ALA B 1 493 ? -19.688 18.219 3.895 1 97.81 493 ALA B C 1
ATOM 8756 O O . ALA B 1 493 ? -18.703 17.891 4.574 1 97.81 493 ALA B O 1
ATOM 8757 N N . ALA B 1 494 ? -20.453 19.156 4.254 1 96.56 494 ALA B N 1
ATOM 8758 C CA . ALA B 1 494 ? -20.203 19.906 5.48 1 96.56 494 ALA B CA 1
ATOM 8759 C C . ALA B 1 494 ? -21.422 19.922 6.387 1 96.56 494 ALA B C 1
ATOM 8761 O O . ALA B 1 494 ? -22.562 19.859 5.91 1 96.56 494 ALA B O 1
ATOM 8762 N N . SER B 1 495 ? -21.156 19.906 7.648 1 95.44 495 SER B N 1
ATOM 8763 C CA . SER B 1 495 ? -22.203 20 8.672 1 95.44 495 SER B CA 1
ATOM 8764 C C . SER B 1 495 ? -21.641 20.484 10 1 95.44 495 SER B C 1
ATOM 8766 O O . SER B 1 495 ? -20.5 20.969 10.055 1 95.44 495 SER B O 1
ATOM 8768 N N . GLY B 1 496 ? -22.453 20.5 11.039 1 90.62 496 GLY B N 1
ATOM 8769 C CA . GLY B 1 496 ? -22.078 20.953 12.367 1 90.62 496 GLY B CA 1
ATOM 8770 C C . GLY B 1 496 ? -23.219 20.922 13.352 1 90.62 496 GLY B C 1
ATOM 8771 O O . GLY B 1 496 ? -23.891 19.891 13.5 1 90.62 496 GLY B O 1
ATOM 8772 N N . GLU B 1 497 ? -23.328 22.047 14 1 87.31 497 GLU B N 1
ATOM 8773 C CA . GLU B 1 497 ? -24.391 22.125 15 1 87.31 497 GLU B CA 1
ATOM 8774 C C . GLU B 1 497 ? -25.734 22.453 14.352 1 87.31 497 GLU B C 1
ATOM 8776 O O . GLU B 1 497 ? -26.344 23.469 14.656 1 87.31 497 GLU B O 1
ATOM 8781 N N . ASP B 1 498 ? -26.203 21.688 13.5 1 87.19 498 ASP B N 1
ATOM 8782 C CA . ASP B 1 498 ? -27.531 21.688 12.875 1 87.19 498 ASP B CA 1
ATOM 8783 C C . ASP B 1 498 ? -27.812 20.344 12.195 1 87.19 498 ASP B C 1
ATOM 8785 O O . ASP B 1 498 ? -26.906 19.547 11.977 1 87.19 498 ASP B O 1
ATOM 8789 N N . PRO B 1 499 ? -29 20.062 11.875 1 93.25 499 PRO B N 1
ATOM 8790 C CA . PRO B 1 499 ? -29.375 18.734 11.398 1 93.25 499 PRO B CA 1
ATOM 8791 C C . PRO B 1 499 ? -29.156 18.547 9.898 1 93.25 499 PRO B C 1
ATOM 8793 O O . PRO B 1 499 ? -29.422 17.469 9.359 1 93.25 499 PRO B O 1
ATOM 8796 N N . HIS B 1 500 ? -28.594 19.562 9.227 1 94.62 500 HIS B N 1
ATOM 8797 C CA . HIS B 1 500 ? -28.5 19.531 7.773 1 94.62 500 HIS B CA 1
ATOM 8798 C C . HIS B 1 500 ? -27.078 19.234 7.32 1 94.62 500 HIS B C 1
ATOM 8800 O O . HIS B 1 500 ? -26.125 19.656 7.961 1 94.62 500 HIS B O 1
ATOM 8806 N N . ILE B 1 501 ? -26.969 18.422 6.285 1 96.94 501 ILE B N 1
ATOM 8807 C CA . ILE B 1 501 ? -25.703 18.219 5.602 1 96.94 501 ILE B CA 1
ATOM 8808 C C . ILE B 1 501 ? -25.703 18.984 4.273 1 96.94 501 ILE B C 1
ATOM 8810 O O . ILE B 1 501 ? -26.578 18.766 3.432 1 96.94 501 ILE B O 1
ATOM 8814 N N . ARG B 1 502 ? -24.844 19.875 4.078 1 96.38 502 ARG B N 1
ATOM 8815 C CA . ARG B 1 502 ? -24.781 20.672 2.861 1 96.38 502 ARG B CA 1
ATOM 8816 C C . ARG B 1 502 ? -23.688 20.156 1.932 1 96.38 502 ARG B C 1
ATOM 8818 O O . ARG B 1 502 ? -22.562 19.859 2.375 1 96.38 502 ARG B O 1
ATOM 8825 N N . MET B 1 503 ? -24 20.031 0.696 1 96.56 503 MET B N 1
ATOM 8826 C CA . MET B 1 503 ? -23.062 19.562 -0.322 1 96.56 503 MET B CA 1
ATOM 8827 C C . MET B 1 503 ? -22.531 20.734 -1.141 1 96.56 503 MET B C 1
ATOM 8829 O O . MET B 1 503 ? -23.297 21.562 -1.63 1 96.56 503 MET B O 1
ATOM 8833 N N . PHE B 1 504 ? -21.266 20.844 -1.251 1 96.44 504 PHE B N 1
ATOM 8834 C CA . PHE B 1 504 ? -20.609 21.875 -2.045 1 96.44 504 PHE B CA 1
ATOM 8835 C C . PHE B 1 504 ? -19.891 21.266 -3.234 1 96.44 504 PHE B C 1
ATOM 8837 O O . PHE B 1 504 ? -19.062 20.359 -3.068 1 96.44 504 PHE B O 1
ATOM 8844 N N . GLU B 1 505 ? -20.125 21.719 -4.426 1 94.62 505 GLU B N 1
ATOM 8845 C CA . GLU B 1 505 ? -19.531 21.234 -5.66 1 94.62 505 GLU B CA 1
ATOM 8846 C C . GLU B 1 505 ? -19.172 22.375 -6.598 1 94.62 505 GLU B C 1
ATOM 8848 O O . GLU B 1 505 ? -19.672 23.5 -6.449 1 94.62 505 GLU B O 1
ATOM 8853 N N . CYS B 1 506 ? -18.234 22.031 -7.496 1 91.19 506 CYS B N 1
ATOM 8854 C CA . CYS B 1 506 ? -17.828 23.016 -8.484 1 91.19 506 CYS B CA 1
ATOM 8855 C C . CYS B 1 506 ? -18.953 23.344 -9.445 1 91.19 506 CYS B C 1
ATOM 8857 O O . CYS B 1 506 ? -19.734 22.453 -9.82 1 91.19 506 CYS B O 1
ATOM 8859 N N . CYS B 1 507 ? -19.125 24.562 -9.711 1 83.94 507 CYS B N 1
ATOM 8860 C CA . CYS B 1 507 ? -20.141 25 -10.648 1 83.94 507 CYS B CA 1
ATOM 8861 C C . CYS B 1 507 ? -19.516 25.719 -11.844 1 83.94 507 CYS B C 1
ATOM 8863 O O . CYS B 1 507 ? -18.781 26.688 -11.664 1 83.94 507 CYS B O 1
ATOM 8865 N N . PHE B 1 508 ? -19.672 25.203 -13.039 1 73.25 508 PHE B N 1
ATOM 8866 C CA . PHE B 1 508 ? -19.078 25.812 -14.227 1 73.25 508 PHE B CA 1
ATOM 8867 C C . PHE B 1 508 ? -20.047 26.812 -14.852 1 73.25 508 PHE B C 1
ATOM 8869 O O . PHE B 1 508 ? -19.625 27.688 -15.625 1 73.25 508 PHE B O 1
ATOM 8876 N N . GLU B 1 509 ? -21.328 26.75 -14.695 1 64.75 509 GLU B N 1
ATOM 8877 C CA . GLU B 1 509 ? -22.266 27.656 -15.359 1 64.75 509 GLU B CA 1
ATOM 8878 C C . GLU B 1 509 ? -22.375 28.984 -14.617 1 64.75 509 GLU B C 1
ATOM 8880 O O . GLU B 1 509 ? -22.422 29 -13.383 1 64.75 509 GLU B O 1
ATOM 8885 N N . GLU B 1 510 ? -21.922 30.016 -15.234 1 53.88 510 GLU B N 1
ATOM 8886 C CA . GLU B 1 510 ? -22.156 31.359 -14.703 1 53.88 510 GLU B CA 1
ATOM 8887 C C . GLU B 1 510 ? -23.609 31.562 -14.305 1 53.88 510 GLU B C 1
ATOM 8889 O O . GLU B 1 510 ? -24.516 31.375 -15.125 1 53.88 510 GLU B O 1
ATOM 8894 N N . LYS B 1 511 ? -24.078 31.188 -13.227 1 54.22 511 LYS B N 1
ATOM 8895 C CA . LYS B 1 511 ? -25.453 31.547 -12.922 1 54.22 511 LYS B CA 1
ATOM 8896 C C . LYS B 1 511 ? -25.641 33.062 -12.984 1 54.22 511 LYS B C 1
ATOM 8898 O O . LYS B 1 511 ? -24.828 33.812 -12.469 1 54.22 511 LYS B O 1
ATOM 8903 N N . PRO B 1 512 ? -26.656 33.5 -13.852 1 49.19 512 PRO B N 1
ATOM 8904 C CA . PRO B 1 512 ? -26.938 34.938 -13.961 1 49.19 512 PRO B CA 1
ATOM 8905 C C . PRO B 1 512 ? -27.062 35.625 -12.602 1 49.19 512 PRO B C 1
ATOM 8907 O O . PRO B 1 512 ? -27.578 35 -11.656 1 49.19 512 PRO B O 1
ATOM 8910 N N . LYS B 1 513 ? -26.25 36.469 -12.406 1 43.94 513 LYS B N 1
ATOM 8911 C CA . LYS B 1 513 ? -26.453 37.344 -11.242 1 43.94 513 LYS B CA 1
ATOM 8912 C C . LYS B 1 513 ? -27.938 37.594 -10.992 1 43.94 513 LYS B C 1
ATOM 8914 O O . LYS B 1 513 ? -28.578 38.312 -11.758 1 43.94 513 LYS B O 1
ATOM 8919 N N . ARG B 1 514 ? -28.719 36.688 -10.641 1 40.88 514 ARG B N 1
ATOM 8920 C CA . ARG B 1 514 ? -30.016 37.25 -10.273 1 40.88 514 ARG B CA 1
ATOM 8921 C C . ARG B 1 514 ? -29.859 38.5 -9.422 1 40.88 514 ARG B C 1
ATOM 8923 O O . ARG B 1 514 ? -28.797 38.719 -8.836 1 40.88 514 ARG B O 1
ATOM 8930 N N . ASP B 1 515 ? -31.078 39.188 -9.125 1 39.47 515 ASP B N 1
ATOM 8931 C CA . ASP B 1 515 ? -31.25 40.438 -8.383 1 39.47 515 ASP B CA 1
ATOM 8932 C C . ASP B 1 515 ? -30.391 40.469 -7.121 1 39.47 515 ASP B C 1
ATOM 8934 O O . ASP B 1 515 ? -29.875 39.438 -6.703 1 39.47 515 ASP B O 1
ATOM 8938 N N . GLU B 1 516 ? -30.625 41.406 -6.117 1 42.25 516 GLU B N 1
ATOM 8939 C CA . GLU B 1 516 ? -30.141 42.031 -4.879 1 42.25 516 GLU B CA 1
ATOM 8940 C C . GLU B 1 516 ? -29.906 40.969 -3.803 1 42.25 516 GLU B C 1
ATOM 8942 O O . GLU B 1 516 ? -29.547 41.281 -2.672 1 42.25 516 GLU B O 1
ATOM 8947 N N . GLU B 1 517 ? -30.422 39.688 -3.846 1 46.69 517 GLU B N 1
ATOM 8948 C CA . GLU B 1 517 ? -30.453 38.875 -2.639 1 46.69 517 GLU B CA 1
ATOM 8949 C C . GLU B 1 517 ? -29.125 38.125 -2.438 1 46.69 517 GLU B C 1
ATOM 8951 O O . GLU B 1 517 ? -28.438 37.812 -3.406 1 46.69 517 GLU B O 1
ATOM 8956 N N . GLU B 1 518 ? -28.562 38.188 -1.284 1 52.38 518 GLU B N 1
ATOM 8957 C CA . GLU B 1 518 ? -27.328 37.594 -0.759 1 52.38 518 GLU B CA 1
ATOM 8958 C C . GLU B 1 518 ? -27.156 36.156 -1.253 1 52.38 518 GLU B C 1
ATOM 8960 O O . GLU B 1 518 ? -28.062 35.312 -1.107 1 52.38 518 GLU B O 1
ATOM 8965 N N . ASP B 1 519 ? -26.406 35.875 -2.291 1 63.22 519 ASP B N 1
ATOM 8966 C CA . ASP B 1 519 ? -26.031 34.531 -2.783 1 63.22 519 ASP B CA 1
ATOM 8967 C C . ASP B 1 519 ? -25.453 33.688 -1.664 1 63.22 519 ASP B C 1
ATOM 8969 O O . ASP B 1 519 ? -24.234 33.719 -1.413 1 63.22 519 ASP B O 1
ATOM 8973 N N . ASN B 1 520 ? -26.344 32.938 -0.915 1 71.25 520 ASN B N 1
ATOM 8974 C CA . ASN B 1 520 ? -25.938 32.156 0.251 1 71.25 520 ASN B CA 1
ATOM 8975 C C . ASN B 1 520 ? -25.375 30.781 -0.152 1 71.25 520 ASN B C 1
ATOM 8977 O O . ASN B 1 520 ? -24.922 30.016 0.7 1 71.25 520 ASN B O 1
ATOM 8981 N N . ASP B 1 521 ? -25.344 30.672 -1.51 1 87.12 521 ASP B N 1
ATOM 8982 C CA . ASP B 1 521 ? -24.859 29.344 -1.92 1 87.12 521 ASP B CA 1
ATOM 8983 C C . ASP B 1 521 ? -23.406 29.391 -2.357 1 87.12 521 ASP B C 1
ATOM 8985 O O . ASP B 1 521 ? -22.734 28.359 -2.441 1 87.12 521 ASP B O 1
ATOM 8989 N N . GLY B 1 522 ? -23.031 30.516 -2.684 1 89.62 522 GLY B N 1
ATOM 8990 C CA . GLY B 1 522 ? -21.656 30.688 -3.113 1 89.62 522 GLY B CA 1
ATOM 8991 C C . GLY B 1 522 ? -20.75 31.188 -2.008 1 89.62 522 GLY B C 1
ATOM 8992 O O . GLY B 1 522 ? -21.141 31.234 -0.843 1 89.62 522 GLY B O 1
ATOM 8993 N N . PRO B 1 523 ? -19.547 31.516 -2.381 1 93.44 523 PRO B N 1
ATOM 8994 C CA . PRO B 1 523 ? -18.609 32.031 -1.385 1 93.44 523 PRO B CA 1
ATOM 8995 C C . PRO B 1 523 ? -18.906 33.438 -0.956 1 93.44 523 PRO B C 1
ATOM 8997 O O . PRO B 1 523 ? -19.562 34.188 -1.696 1 93.44 523 PRO B O 1
ATOM 9000 N N . TYR B 1 524 ? -18.484 33.75 0.223 1 93.44 524 TYR B N 1
ATOM 9001 C CA . TYR B 1 524 ? -18.562 35.156 0.662 1 93.44 524 TYR B CA 1
ATOM 9002 C C . TYR B 1 524 ? -17.812 36.062 -0.295 1 93.44 524 TYR B C 1
ATOM 9004 O O . TYR B 1 524 ? -16.734 35.719 -0.786 1 93.44 524 TYR B O 1
ATOM 9012 N N . GLU B 1 525 ? -18.312 37.156 -0.533 1 89.94 525 GLU B N 1
ATOM 9013 C CA . GLU B 1 525 ? -17.656 38.156 -1.404 1 89.94 525 GLU B CA 1
ATOM 9014 C C . GLU B 1 525 ? -16.344 38.625 -0.793 1 89.94 525 GLU B C 1
ATOM 9016 O O . GLU B 1 525 ? -15.344 38.781 -1.494 1 89.94 525 GLU B O 1
ATOM 9021 N N . ASP B 1 526 ? -16.422 38.938 0.512 1 91.06 526 ASP B N 1
ATOM 9022 C CA . ASP B 1 526 ? -15.234 39.375 1.244 1 91.06 526 ASP B CA 1
ATOM 9023 C C . ASP B 1 526 ? -15.102 38.625 2.574 1 91.06 526 ASP B C 1
ATOM 9025 O O . ASP B 1 526 ? -15.5 39.156 3.619 1 91.06 526 ASP B O 1
ATOM 9029 N N . PRO B 1 527 ? -14.484 37.562 2.49 1 93.06 527 PRO B N 1
ATOM 9030 C CA . PRO B 1 527 ? -14.336 36.781 3.717 1 93.06 527 PRO B CA 1
ATOM 9031 C C . PRO B 1 527 ? -13.633 37.531 4.832 1 93.06 527 PRO B C 1
ATOM 9033 O O . PRO B 1 527 ? -13.961 37.375 6.008 1 93.06 527 PRO B O 1
ATOM 9036 N N . TYR B 1 528 ? -12.742 38.438 4.535 1 91.5 528 TYR B N 1
ATOM 9037 C CA . TYR B 1 528 ? -11.953 39.156 5.531 1 91.5 528 TYR B CA 1
ATOM 9038 C C . TYR B 1 528 ? -12.805 40.156 6.297 1 91.5 528 TYR B C 1
ATOM 9040 O O . TYR B 1 528 ? -12.656 40.312 7.512 1 91.5 528 TYR B O 1
ATOM 9048 N N . LYS B 1 529 ? -13.617 40.781 5.535 1 88.56 529 LYS B N 1
ATOM 9049 C CA . LYS B 1 529 ? -14.539 41.688 6.188 1 88.56 529 LYS B CA 1
ATOM 9050 C C . LYS B 1 529 ? -15.453 40.938 7.16 1 88.56 529 LYS B C 1
ATOM 9052 O O . LYS B 1 529 ? -15.68 41.406 8.281 1 88.56 529 LYS B O 1
ATOM 9057 N N . TYR B 1 530 ? -15.914 39.906 6.742 1 89.5 530 TYR B N 1
ATOM 9058 C CA . TYR B 1 530 ? -16.797 39.094 7.582 1 89.5 530 TYR B CA 1
ATOM 9059 C C . TYR B 1 530 ? -16.078 38.656 8.844 1 89.5 530 TYR B C 1
ATOM 9061 O O . TYR B 1 530 ? -16.609 38.75 9.945 1 89.5 530 TYR B O 1
ATOM 9069 N N . LEU B 1 531 ? -14.953 38.156 8.656 1 89.94 531 LEU B N 1
ATOM 9070 C CA . LEU B 1 531 ? -14.195 37.594 9.781 1 89.94 531 LEU B CA 1
ATOM 9071 C C . LEU B 1 531 ? -13.805 38.719 10.758 1 89.94 531 LEU B C 1
ATOM 9073 O O . LEU B 1 531 ? -13.773 38.5 11.969 1 89.94 531 LEU B O 1
ATOM 9077 N N . LYS B 1 532 ? -13.453 39.844 10.266 1 86.88 532 LYS B N 1
ATOM 9078 C CA . LYS B 1 532 ? -13.148 40.969 11.125 1 86.88 532 LYS B CA 1
ATOM 9079 C C . LYS B 1 532 ? -14.359 41.406 11.953 1 86.88 532 LYS B C 1
ATOM 9081 O O . LYS B 1 532 ? -14.234 41.656 13.148 1 86.88 532 LYS B O 1
ATOM 9086 N N . GLU B 1 533 ? -15.469 41.406 11.328 1 84.62 533 GLU B N 1
ATOM 9087 C CA . GLU B 1 533 ? -16.703 41.75 12.016 1 84.62 533 GLU B CA 1
ATOM 9088 C C . GLU B 1 533 ? -17.062 40.719 13.078 1 84.62 533 GLU B C 1
ATOM 9090 O O . GLU B 1 533 ? -17.484 41.062 14.18 1 84.62 533 GLU B O 1
ATOM 9095 N N . TYR B 1 534 ? -16.875 39.562 12.703 1 84.25 534 TYR B N 1
ATOM 9096 C CA . TYR B 1 534 ? -17.172 38.5 13.641 1 84.25 534 TYR B CA 1
ATOM 9097 C C . TYR B 1 534 ? -16.25 38.562 14.859 1 84.25 534 TYR B C 1
ATOM 9099 O O . TYR B 1 534 ? -16.703 38.375 15.992 1 84.25 534 TYR B O 1
ATOM 9107 N N . SER B 1 535 ? -14.969 38.719 14.672 1 77.75 535 SER B N 1
ATOM 9108 C CA . SER B 1 535 ? -13.992 38.781 15.75 1 77.75 535 SER B CA 1
ATOM 9109 C C . SER B 1 535 ? -14.258 39.969 16.672 1 77.75 535 SER B C 1
ATOM 9111 O O . SER B 1 535 ? -14.047 39.875 17.891 1 77.75 535 SER B O 1
ATOM 9113 N N . SER B 1 536 ? -14.57 41.062 16.125 1 70.12 536 SER B N 1
ATOM 9114 C CA . SER B 1 536 ? -14.844 42.281 16.906 1 70.12 536 SER B CA 1
ATOM 9115 C C . SER B 1 536 ? -16.031 42.062 17.844 1 70.12 536 SER B C 1
ATOM 9117 O O . SER B 1 536 ? -16.047 42.625 18.938 1 70.12 536 SER B O 1
ATOM 9119 N N . GLN B 1 537 ? -16.844 41.25 17.391 1 62.69 537 GLN B N 1
ATOM 9120 C CA . GLN B 1 537 ? -18.031 41 18.203 1 62.69 537 GLN B CA 1
ATOM 9121 C C . GLN B 1 537 ? -17.688 40.062 19.375 1 62.69 537 GLN B C 1
ATOM 9123 O O . GLN B 1 537 ? -18.297 40.156 20.438 1 62.69 537 GLN B O 1
ATOM 9128 N N . ARG B 1 538 ? -16.75 39.219 19.234 1 61.25 538 ARG B N 1
ATOM 9129 C CA . ARG B 1 538 ? -16.406 38.219 20.25 1 61.25 538 ARG B CA 1
ATOM 9130 C C . ARG B 1 538 ? -15.312 38.719 21.172 1 61.25 538 ARG B C 1
ATOM 9132 O O . ARG B 1 538 ? -15.203 38.312 22.312 1 61.25 538 ARG B O 1
ATOM 9139 N N . THR B 1 539 ? -14.195 39.438 20.75 1 49.34 539 THR B N 1
ATOM 9140 C CA . THR B 1 539 ? -13.172 40.031 21.609 1 49.34 539 THR B CA 1
ATOM 9141 C C . THR B 1 539 ? -13.812 40.906 22.688 1 49.34 539 THR B C 1
ATOM 9143 O O . THR B 1 539 ? -13.148 41.281 23.641 1 49.34 539 THR B O 1
ATOM 9146 N N . ILE B 1 540 ? -15.016 41.406 22.594 1 37.5 540 ILE B N 1
ATOM 9147 C CA . ILE B 1 540 ? -15.516 42.188 23.719 1 37.5 540 ILE B CA 1
ATOM 9148 C C . ILE B 1 540 ? -15.406 41.344 25 1 37.5 540 ILE B C 1
ATOM 9150 O O . ILE B 1 540 ? -15.18 41.906 26.078 1 37.5 540 ILE B O 1
ATOM 9154 N N . ASN B 1 541 ? -15.68 40.094 24.953 1 33.03 541 ASN B N 1
ATOM 9155 C CA . ASN B 1 541 ? -15.711 39.438 26.25 1 33.03 541 ASN B CA 1
ATOM 9156 C C . ASN B 1 541 ? -14.32 39 26.688 1 33.03 541 ASN B C 1
ATOM 9158 O O . ASN B 1 541 ? -14.18 38.188 27.609 1 33.03 541 ASN B O 1
ATOM 9162 N N . LEU B 1 542 ? -13.344 39.031 25.906 1 33.09 542 LEU B N 1
ATOM 9163 C CA . LEU B 1 542 ? -12.047 38.688 26.469 1 33.09 542 LEU B CA 1
ATOM 9164 C C . LEU B 1 542 ? -11.555 39.781 27.406 1 33.09 542 LEU B C 1
ATOM 9166 O O . LEU B 1 542 ? -11.633 40.969 27.078 1 33.09 542 LEU B O 1
ATOM 9170 N N . VAL B 1 543 ? -11.594 39.625 28.766 1 30.25 543 VAL B N 1
ATOM 9171 C CA . VAL B 1 543 ? -11.078 40.438 29.859 1 30.25 543 VAL B CA 1
ATOM 9172 C C . VAL B 1 543 ? -9.703 40.969 29.484 1 30.25 543 VAL B C 1
ATOM 9174 O O . VAL B 1 543 ? -8.82 40.219 29.078 1 30.25 543 VAL B O 1
ATOM 9177 N N . PRO B 1 544 ? -9.625 42.219 29.094 1 29.83 544 PRO B N 1
ATOM 9178 C CA . PRO B 1 544 ? -8.281 42.781 29.016 1 29.83 544 PRO B CA 1
ATOM 9179 C C . PRO B 1 544 ? -7.402 42.406 30.203 1 29.83 544 PRO B C 1
ATOM 9181 O O . PRO B 1 544 ? -7.844 42.438 31.344 1 29.83 544 PRO B O 1
ATOM 9184 N N . VAL B 1 545 ? -6.633 41.375 30.141 1 28.62 545 VAL B N 1
ATOM 9185 C CA . VAL B 1 545 ? -5.703 41.25 31.266 1 28.62 545 VAL B CA 1
ATOM 9186 C C . VAL B 1 545 ? -5.133 42.625 31.625 1 28.62 545 VAL B C 1
ATOM 9188 O O . VAL B 1 545 ? -4.32 43.156 30.875 1 28.62 545 VAL B O 1
ATOM 9191 N N . TYR B 1 546 ? -5.965 43.531 32.031 1 26.89 546 TYR B N 1
ATOM 9192 C CA . TYR B 1 546 ? -5.496 44.719 32.719 1 26.89 546 TYR B CA 1
ATOM 9193 C C . TYR B 1 546 ? -4.484 44.406 33.812 1 26.89 546 TYR B C 1
ATOM 9195 O O . TYR B 1 546 ? -4.801 43.688 34.75 1 26.89 546 TYR B O 1
ATOM 9203 N N . VAL B 1 547 ? -3.23 44.188 33.406 1 26.72 547 VAL B N 1
ATOM 9204 C CA . VAL B 1 547 ? -2.311 44.375 34.531 1 26.72 547 VAL B CA 1
ATOM 9205 C C . VAL B 1 547 ? -2.641 45.688 35.25 1 26.72 547 VAL B C 1
ATOM 9207 O O . VAL B 1 547 ? -2.611 46.75 34.625 1 26.72 547 VAL B O 1
ATOM 9210 N N . GLU B 1 548 ? -3.43 45.656 36.188 1 26.66 548 GLU B N 1
ATOM 9211 C CA . GLU B 1 548 ? -3.646 46.781 37.125 1 26.66 548 GLU B CA 1
ATOM 9212 C C . GLU B 1 548 ? -2.332 47.469 37.438 1 26.66 548 GLU B C 1
ATOM 9214 O O . GLU B 1 548 ? -1.372 46.844 37.875 1 26.66 548 GLU B O 1
ATOM 9219 N N . PRO B 1 549 ? -1.985 48.562 36.688 1 25.69 549 PRO B N 1
ATOM 9220 C CA . PRO B 1 549 ? -0.858 49.312 37.281 1 25.69 549 PRO B CA 1
ATOM 9221 C C . PRO B 1 549 ? -0.928 49.375 38.812 1 25.69 549 PRO B C 1
ATOM 9223 O O . PRO B 1 549 ? -2.021 49.406 39.375 1 25.69 549 PRO B O 1
ATOM 9226 N N . GLU B 1 550 ? 0.006 48.75 39.469 1 25.77 550 GLU B N 1
ATOM 9227 C CA . GLU B 1 550 ? 0.102 49.031 40.906 1 25.77 550 GLU B CA 1
ATOM 9228 C C . GLU B 1 550 ? -0.197 50.5 41.188 1 25.77 550 GLU B C 1
ATOM 9230 O O . GLU B 1 550 ? 0.383 51.375 40.562 1 25.77 550 GLU B O 1
ATOM 9235 N N . VAL B 1 551 ? -1.319 50.781 41.562 1 24.86 551 VAL B N 1
ATOM 9236 C CA . VAL B 1 551 ? -1.762 52.031 42.188 1 24.86 551 VAL B CA 1
ATOM 9237 C C . VAL B 1 551 ? -0.658 52.594 43.094 1 24.86 551 VAL B C 1
ATOM 9239 O O . VAL B 1 551 ? -0.202 51.906 44 1 24.86 551 VAL B O 1
ATOM 9242 N N . GLU B 1 552 ? 0.295 53.469 42.438 1 23.22 552 GLU B N 1
ATOM 9243 C CA . GLU B 1 552 ? 1.105 54.281 43.344 1 23.22 552 GLU B CA 1
ATOM 9244 C C . GLU B 1 552 ? 0.284 54.719 44.562 1 23.22 552 GLU B C 1
ATOM 9246 O O . GLU B 1 552 ? -0.915 54.969 44.438 1 23.22 552 GLU B O 1
ATOM 9251 N N . PRO B 1 553 ? 0.844 54.469 45.656 1 24.88 553 PRO B N 1
ATOM 9252 C CA . PRO B 1 553 ? 0.248 55.094 46.844 1 24.88 553 PRO B CA 1
ATOM 9253 C C . PRO B 1 553 ? -0.082 56.562 46.656 1 24.88 553 PRO B C 1
ATOM 9255 O O . PRO B 1 553 ? 0.689 57.281 46.031 1 24.88 553 PRO B O 1
ATOM 9258 N N . GLU B 1 554 ? -1.34 56.844 46.344 1 21.77 554 GLU B N 1
ATOM 9259 C CA . GLU B 1 554 ? -1.919 58.156 46.375 1 21.77 554 GLU B CA 1
ATOM 9260 C C . GLU B 1 554 ? -1.204 59.062 47.406 1 21.77 554 GLU B C 1
ATOM 9262 O O . GLU B 1 554 ? -1.322 58.844 48.594 1 21.77 554 GLU B O 1
ATOM 9267 N N . VAL B 1 555 ? 0.088 59.406 46.906 1 20.09 555 VAL B N 1
ATOM 9268 C CA . VAL B 1 555 ? 0.604 60.531 47.656 1 20.09 555 VAL B CA 1
ATOM 9269 C C . VAL B 1 555 ? -0.472 61.625 47.781 1 20.09 555 VAL B C 1
ATOM 9271 O O . VAL B 1 555 ? -1.293 61.781 46.875 1 20.09 555 VAL B O 1
ATOM 9274 N N . GLU B 1 556 ? -0.517 62.281 48.812 1 20.5 556 GLU B N 1
ATOM 9275 C CA . GLU B 1 556 ? -1.222 63.406 49.406 1 20.5 556 GLU B CA 1
ATOM 9276 C C . GLU B 1 556 ? -1.235 64.625 48.5 1 20.5 556 GLU B C 1
ATOM 9278 O O . GLU B 1 556 ? -0.293 64.875 47.75 1 20.5 556 GLU B O 1
ATOM 9283 N N . GLN B 1 557 ? -2.225 65.375 48.438 1 17.5 557 GLN B N 1
ATOM 9284 C CA . GLN B 1 557 ? -2.906 66.5 47.812 1 17.5 557 GLN B CA 1
ATOM 9285 C C . GLN B 1 557 ? -1.974 67.75 47.656 1 17.5 557 GLN B C 1
ATOM 9287 O O . GLN B 1 557 ? -2.357 68.875 47.969 1 17.5 557 GLN B O 1
ATOM 9292 N N . ARG B 1 558 ? -0.691 67.688 47.469 1 19.38 558 ARG B N 1
ATOM 9293 C CA . ARG B 1 558 ? -0.496 69.062 47.938 1 19.38 558 ARG B CA 1
ATOM 9294 C C . ARG B 1 558 ? -1.105 70.062 46.938 1 19.38 558 ARG B C 1
ATOM 9296 O O . ARG B 1 558 ? -1.291 69.75 45.75 1 19.38 558 ARG B O 1
ATOM 9303 N N . GLN B 1 559 ? -1.039 71.375 47.062 1 17.42 559 GLN B N 1
ATOM 9304 C CA . GLN B 1 559 ? -1.708 72.688 46.938 1 17.42 559 GLN B CA 1
ATOM 9305 C C . GLN B 1 559 ? -1.587 73.25 45.531 1 17.42 559 GLN B C 1
ATOM 9307 O O . GLN B 1 559 ? -0.881 72.688 44.688 1 17.42 559 GLN B O 1
ATOM 9312 N N . GLY B 1 560 ? -1.12 74.375 45.156 1 17.34 560 GLY B N 1
ATOM 9313 C CA . GLY B 1 560 ? -1.885 75.562 44.719 1 17.34 560 GLY B CA 1
ATOM 9314 C C . GLY B 1 560 ? -1.967 75.688 43.219 1 17.34 560 GLY B C 1
ATOM 9315 O O . GLY B 1 560 ? -3.006 75.438 42.625 1 17.34 560 GLY B O 1
ATOM 9316 N N . ARG B 1 561 ? -1.271 76.625 42.531 1 16.88 561 ARG B N 1
ATOM 9317 C CA . ARG B 1 561 ? -1.767 77.875 41.875 1 16.88 561 ARG B CA 1
ATOM 9318 C C . ARG B 1 561 ? -1.7 77.688 40.344 1 16.88 561 ARG B C 1
ATOM 9320 O O . ARG B 1 561 ? -1.146 76.75 39.844 1 16.88 561 ARG B O 1
ATOM 9327 N N . GLY B 1 562 ? -0.996 78.5 39.5 1 16.75 562 GLY B N 1
ATOM 9328 C CA . GLY B 1 562 ? -1.475 79.625 38.688 1 16.75 562 GLY B CA 1
ATOM 9329 C C . GLY B 1 562 ? -1.494 79.312 37.188 1 16.75 562 GLY B C 1
ATOM 9330 O O . GLY B 1 562 ? -2.525 79.438 36.531 1 16.75 562 GLY B O 1
ATOM 9331 N N . ARG B 1 563 ? -0.362 79.438 36.281 1 18.39 563 ARG B N 1
ATOM 9332 C CA . ARG B 1 563 ? -0.31 80.438 35.25 1 18.39 563 ARG B CA 1
ATOM 9333 C C . ARG B 1 563 ? -0.626 79.875 33.875 1 18.39 563 ARG B C 1
ATOM 9335 O O . ARG B 1 563 ? -0.317 78.75 33.625 1 18.39 563 ARG B O 1
ATOM 9342 N N . ARG B 1 564 ? -1.234 80.688 32.875 1 17.59 564 ARG B N 1
ATOM 9343 C CA . ARG B 1 564 ? -2.121 80.938 31.75 1 17.59 564 ARG B CA 1
ATOM 9344 C C . ARG B 1 564 ? -1.409 80.688 30.422 1 17.59 564 ARG B C 1
ATOM 9346 O O . ARG B 1 564 ? -2.01 80.875 29.359 1 17.59 564 ARG B O 1
ATOM 9353 N N . ARG B 1 565 ? -0.124 80.25 30.156 1 17.8 565 ARG B N 1
ATOM 9354 C CA . ARG B 1 565 ? 0.364 81 28.984 1 17.8 565 ARG B CA 1
ATOM 9355 C C . ARG B 1 565 ? -0.195 80.438 27.688 1 17.8 565 ARG B C 1
ATOM 9357 O O . ARG B 1 565 ? -0.374 79.188 27.578 1 17.8 565 ARG B O 1
ATOM 9364 N N . ARG B 1 566 ? -0.545 81.25 26.562 1 16.33 566 ARG B N 1
ATOM 9365 C CA . ARG B 1 566 ? -1.324 81.625 25.391 1 16.33 566 ARG B CA 1
ATOM 9366 C C . ARG B 1 566 ? -0.73 81 24.125 1 16.33 566 ARG B C 1
ATOM 9368 O O . ARG B 1 566 ? 0.283 81.5 23.625 1 16.33 566 ARG B O 1
ATOM 9375 N N . PHE B 1 567 ? -0.646 79.75 23.953 1 15.39 567 PHE B N 1
ATOM 9376 C CA . PHE B 1 567 ? 0.071 79.25 22.781 1 15.39 567 PHE B CA 1
ATOM 9377 C C . PHE B 1 567 ? -0.662 79.562 21.5 1 15.39 567 PHE B C 1
ATOM 9379 O O . PHE B 1 567 ? -1.865 79.375 21.375 1 15.39 567 PHE B O 1
ATOM 9386 N N . SER B 1 568 ? -0.034 80.25 20.562 1 15.54 568 SER B N 1
ATOM 9387 C CA . SER B 1 568 ? -0.35 80.938 19.344 1 15.54 568 SER B CA 1
ATOM 9388 C C . SER B 1 568 ? -0.587 80 18.172 1 15.54 568 SER B C 1
ATOM 9390 O O . SER B 1 568 ? 0.002 78.938 18.125 1 15.54 568 SER B O 1
ATOM 9392 N N . GLU B 1 569 ? -1.604 80.188 17.141 1 15.52 569 GLU B N 1
ATOM 9393 C CA . GLU B 1 569 ? -2.562 79.688 16.156 1 15.52 569 GLU B CA 1
ATOM 9394 C C . GLU B 1 569 ? -1.888 79.5 14.797 1 15.52 569 GLU B C 1
ATOM 9396 O O . GLU B 1 569 ? -2.521 79 13.859 1 15.52 569 GLU B O 1
ATOM 9401 N N . THR B 1 570 ? -0.578 79.625 14.461 1 15.8 570 THR B N 1
ATOM 9402 C CA . THR B 1 570 ? -0.413 80.25 13.164 1 15.8 570 THR B CA 1
ATOM 9403 C C . THR B 1 570 ? -0.726 79.312 12.031 1 15.8 570 THR B C 1
ATOM 9405 O O . THR B 1 570 ? -0.752 78.062 12.234 1 15.8 570 THR B O 1
ATOM 9408 N N . GLY B 1 571 ? -0.214 79.438 10.547 1 15.44 571 GLY B N 1
ATOM 9409 C CA . GLY B 1 571 ? -0.606 79.875 9.219 1 15.44 571 GLY B CA 1
ATOM 9410 C C . GLY B 1 571 ? -0.483 78.75 8.172 1 15.44 571 GLY B C 1
ATOM 9411 O O . GLY B 1 571 ? -0.81 79 7.004 1 15.44 571 GLY B O 1
ATOM 9412 N N . PHE B 1 572 ? 0.206 77.5 8.203 1 15.46 572 PHE B N 1
ATOM 9413 C CA . PHE B 1 572 ? 0.895 77.188 6.961 1 15.46 572 PHE B CA 1
ATOM 9414 C C . PHE B 1 572 ? -0.067 76.562 5.965 1 15.46 572 PHE B C 1
ATOM 9416 O O . PHE B 1 572 ? -0.612 75.5 6.219 1 15.46 572 PHE B O 1
ATOM 9423 N N . GLU B 1 573 ? -0.587 77.062 4.836 1 15.22 573 GLU B N 1
ATOM 9424 C CA . GLU B 1 573 ? -1.657 76.938 3.854 1 15.22 573 GLU B CA 1
ATOM 9425 C C . GLU B 1 573 ? -1.269 75.938 2.764 1 15.22 573 GLU B C 1
ATOM 9427 O O . GLU B 1 573 ? -2.121 75.188 2.236 1 15.22 573 GLU B O 1
ATOM 9432 N N . ARG B 1 574 ? -0.072 75.688 2.107 1 16.11 574 ARG B N 1
ATOM 9433 C CA . ARG B 1 574 ? -0.131 75.875 0.667 1 16.11 574 ARG B CA 1
ATOM 9434 C C . ARG B 1 574 ? -0.737 74.688 -0.053 1 16.11 574 ARG B C 1
ATOM 9436 O O . ARG B 1 574 ? -0.808 73.625 0.507 1 16.11 574 ARG B O 1
ATOM 9443 N N . ASN B 1 575 ? -0.223 74.375 -1.452 1 15.57 575 ASN B N 1
ATOM 9444 C CA . ASN B 1 575 ? -0.739 74.312 -2.816 1 15.57 575 ASN B CA 1
ATOM 9445 C C . ASN B 1 575 ? -0.934 72.875 -3.303 1 15.57 575 ASN B C 1
ATOM 9447 O O . ASN B 1 575 ? -0.074 72 -3.088 1 15.57 575 ASN B O 1
ATOM 9451 N N . PHE B 1 576 ? -2.086 72.312 -3.891 1 15.52 576 PHE B N 1
ATOM 9452 C CA . PHE B 1 576 ? -2.955 71.188 -4.199 1 15.52 576 PHE B CA 1
ATOM 9453 C C . PHE B 1 576 ? -2.461 70.5 -5.438 1 15.52 576 PHE B C 1
ATOM 9455 O O . PHE B 1 576 ? -2.568 69.25 -5.52 1 15.52 576 PHE B O 1
ATOM 9462 N N . GLU B 1 577 ? -1.966 70.875 -6.699 1 15.65 577 GLU B N 1
ATOM 9463 C CA . GLU B 1 577 ? -2.834 70.625 -7.84 1 15.65 577 GLU B CA 1
ATOM 9464 C C . GLU B 1 577 ? -2.393 69.375 -8.57 1 15.65 577 GLU B C 1
ATOM 9466 O O . GLU B 1 577 ? -3.223 68.625 -9.117 1 15.65 577 GLU B O 1
ATOM 9471 N N . ARG B 1 578 ? -1.132 68.875 -8.984 1 17 578 ARG B N 1
ATOM 9472 C CA . ARG B 1 578 ? -0.931 68.688 -10.406 1 17 578 ARG B CA 1
ATOM 9473 C C . ARG B 1 578 ? -1.379 67.25 -10.812 1 17 578 ARG B C 1
ATOM 9475 O O . ARG B 1 578 ? -1.36 66.375 -9.992 1 17 578 ARG B O 1
ATOM 9482 N N . GLY B 1 579 ? -1.654 66.938 -12.266 1 16.62 579 GLY B N 1
ATOM 9483 C CA . GLY B 1 579 ? -2.551 66.25 -13.195 1 16.62 579 GLY B CA 1
ATOM 9484 C C . GLY B 1 579 ? -2.152 64.875 -13.492 1 16.62 579 GLY B C 1
ATOM 9485 O O . GLY B 1 579 ? -1.065 64.375 -13.109 1 16.62 579 GLY B O 1
ATOM 9486 N N . PHE B 1 580 ? -2.461 64.125 -14.82 1 16.69 580 PHE B N 1
ATOM 9487 C CA . PHE B 1 580 ? -3.275 63.062 -15.391 1 16.69 580 PHE B CA 1
ATOM 9488 C C . PHE B 1 580 ? -2.396 61.938 -15.914 1 16.69 580 PHE B C 1
ATOM 9490 O O . PHE B 1 580 ? -2.691 60.781 -15.688 1 16.69 580 PHE B O 1
ATOM 9497 N N . ASN B 1 581 ? -1.231 61.812 -16.781 1 16.83 581 ASN B N 1
ATOM 9498 C CA . ASN B 1 581 ? -1.419 61.25 -18.109 1 16.83 581 ASN B CA 1
ATOM 9499 C C . ASN B 1 581 ? -1.103 59.75 -18.125 1 16.83 581 ASN B C 1
ATOM 9501 O O . ASN B 1 581 ? -0.092 59.312 -17.578 1 16.83 581 ASN B O 1
ATOM 9505 N N . PRO B 1 582 ? -1.882 58.656 -18.875 1 16.17 582 PRO B N 1
ATOM 9506 C CA . PRO B 1 582 ? -2.23 57.219 -18.938 1 16.17 582 PRO B CA 1
ATOM 9507 C C . PRO B 1 582 ? -1.244 56.406 -19.766 1 16.17 582 PRO B C 1
ATOM 9509 O O . PRO B 1 582 ? -1.328 55.188 -19.797 1 16.17 582 PRO B O 1
ATOM 9512 N N . ARG B 1 583 ? -0.378 56.844 -20.859 1 16.83 583 ARG B N 1
ATOM 9513 C CA . ARG B 1 583 ? -0.319 56.156 -22.156 1 16.83 583 ARG B CA 1
ATOM 9514 C C . ARG B 1 583 ? 0.317 54.781 -22.031 1 16.83 583 ARG B C 1
ATOM 9516 O O . ARG B 1 583 ? -0.219 53.812 -22.547 1 16.83 583 ARG B O 1
ATOM 9523 N N . TYR B 1 584 ? 1.796 54.469 -22.203 1 16.09 584 TYR B N 1
ATOM 9524 C CA . TYR B 1 584 ? 2.525 54 -23.375 1 16.09 584 TYR B CA 1
ATOM 9525 C C . TYR B 1 584 ? 2.842 52.5 -23.234 1 16.09 584 TYR B C 1
ATOM 9527 O O . TYR B 1 584 ? 3.242 51.875 -24.203 1 16.09 584 TYR B O 1
ATOM 9535 N N . PHE B 1 585 ? 2.928 51.656 -22.172 1 16.33 585 PHE B N 1
ATOM 9536 C CA . PHE B 1 585 ? 4.09 50.781 -22.25 1 16.33 585 PHE B CA 1
ATOM 9537 C C . PHE B 1 585 ? 3.766 49.531 -23.047 1 16.33 585 PHE B C 1
ATOM 9539 O O . PHE B 1 585 ? 3.084 48.625 -22.547 1 16.33 585 PHE B O 1
ATOM 9546 N N . LEU B 1 586 ? 3.578 49.594 -24.406 1 16.81 586 LEU B N 1
ATOM 9547 C CA . LEU B 1 586 ? 3.172 48.5 -25.297 1 16.81 586 LEU B CA 1
ATOM 9548 C C . LEU B 1 586 ? 4.152 47.344 -25.219 1 16.81 586 LEU B C 1
ATOM 9550 O O . LEU B 1 586 ? 3.75 46.219 -25 1 16.81 586 LEU B O 1
ATOM 9554 N N . ARG B 1 587 ? 5.062 47.031 -26.391 1 16.62 587 ARG B N 1
ATOM 9555 C CA . ARG B 1 587 ? 5.23 46.031 -27.438 1 16.62 587 ARG B CA 1
ATOM 9556 C C . ARG B 1 587 ? 6.383 45.094 -27.094 1 16.62 587 ARG B C 1
ATOM 9558 O O . ARG B 1 587 ? 7.496 45.25 -27.609 1 16.62 587 ARG B O 1
ATOM 9565 N N . SER B 1 588 ? 6.746 44.5 -26.031 1 16.31 588 SER B N 1
ATOM 9566 C CA . SER B 1 588 ? 8.078 43.906 -25.906 1 16.31 588 SER B CA 1
ATOM 9567 C C . SER B 1 588 ? 8.18 42.594 -26.672 1 16.31 588 SER B C 1
ATOM 9569 O O . SER B 1 588 ? 7.512 41.625 -26.328 1 16.31 588 SER B O 1
ATOM 9571 N N . ASN B 1 589 ? 8.344 42.531 -28.047 1 17.73 589 ASN B N 1
ATOM 9572 C CA . ASN B 1 589 ? 8.516 41.344 -28.906 1 17.73 589 ASN B CA 1
ATOM 9573 C C . ASN B 1 589 ? 9.852 40.656 -28.641 1 17.73 589 ASN B C 1
ATOM 9575 O O . ASN B 1 589 ? 10.305 39.844 -29.438 1 17.73 589 ASN B O 1
ATOM 9579 N N . PRO B 1 590 ? 10.555 40.438 -27.531 1 17.66 590 PRO B N 1
ATOM 9580 C CA . PRO B 1 590 ? 11.977 40.094 -27.625 1 17.66 590 PRO B CA 1
ATOM 9581 C C . PRO B 1 590 ? 12.211 38.719 -28.266 1 17.66 590 PRO B C 1
ATOM 9583 O O . PRO B 1 590 ? 11.508 37.75 -27.953 1 17.66 590 PRO B O 1
ATOM 9586 N N . ARG B 1 591 ? 12.766 38.656 -29.547 1 19.12 591 ARG B N 1
ATOM 9587 C CA . ARG B 1 591 ? 13.445 37.688 -30.391 1 19.12 591 ARG B CA 1
ATOM 9588 C C . ARG B 1 591 ? 14.617 37.062 -29.641 1 19.12 591 ARG B C 1
ATOM 9590 O O . ARG B 1 591 ? 15.609 37.719 -29.359 1 19.12 591 ARG B O 1
ATOM 9597 N N . ILE B 1 592 ? 14.492 36.25 -28.656 1 18.03 592 ILE B N 1
ATOM 9598 C CA . ILE B 1 592 ? 15.625 35.625 -27.984 1 18.03 592 ILE B CA 1
ATOM 9599 C C . ILE B 1 592 ? 16.406 34.781 -28.984 1 18.03 592 ILE B C 1
ATOM 9601 O O . ILE B 1 592 ? 15.836 33.875 -29.609 1 18.03 592 ILE B O 1
ATOM 9605 N N . THR B 1 593 ? 17.438 35.406 -29.641 1 18.94 593 THR B N 1
ATOM 9606 C CA . THR B 1 593 ? 18.547 34.969 -30.484 1 18.94 593 THR B CA 1
ATOM 9607 C C . THR B 1 593 ? 19.281 33.781 -29.828 1 18.94 593 THR B C 1
ATOM 9609 O O . THR B 1 593 ? 19.797 33.938 -28.719 1 18.94 593 THR B O 1
ATOM 9612 N N . TYR B 1 594 ? 18.938 32.594 -30.094 1 17.8 594 TYR B N 1
ATOM 9613 C CA . TYR B 1 594 ? 19.625 31.344 -29.734 1 17.8 594 TYR B CA 1
ATOM 9614 C C . TYR B 1 594 ? 21 31.281 -30.391 1 17.8 594 TYR B C 1
ATOM 9616 O O . TYR B 1 594 ? 21.125 31.266 -31.609 1 17.8 594 TYR B O 1
ATOM 9624 N N . SER B 1 595 ? 21.938 32.281 -30.109 1 16.8 595 SER B N 1
ATOM 9625 C CA . SER B 1 595 ? 23.312 32.062 -30.562 1 16.8 595 SER B CA 1
ATOM 9626 C C . SER B 1 595 ? 23.828 30.703 -30.094 1 16.8 595 SER B C 1
ATOM 9628 O O . SER B 1 595 ? 23.594 30.297 -28.953 1 16.8 595 SER B O 1
ATOM 9630 N N . VAL B 1 596 ? 24.484 30.031 -31.109 1 19.81 596 VAL B N 1
ATOM 9631 C CA . VAL B 1 596 ? 25.547 29.047 -31.219 1 19.81 596 VAL B CA 1
ATOM 9632 C C . VAL B 1 596 ? 26.844 29.625 -30.625 1 19.81 596 VAL B C 1
ATOM 9634 O O . VAL B 1 596 ? 27.203 30.766 -30.922 1 19.81 596 VAL B O 1
#

Sequence (1192 aa):
MLPTTLSQREIEPTSSFPSVSAYFDEDYLVKSLRRTSVLNGHGGPVNALRWNKKGTLLASGSNDKKIKIWQNGTNNLLHSLEDDNLADIFSVEFLPGSNDNVILSGGDDKLLHISHIENNVSKTISVDAVVRRICTLESEPNSCWLATEDGHLRQIDTRINEVNILMSLPESSAIIKTMAVCAERPFIMALGLDEAEVPLYDRRIPSRPFLKLKPGDSHTYEHRTNHVEFSKNGQELIVNQFGGSIVIFDTQRGKNPQTLDDAYKLLEDPAEFEMILRNNLPFEELRNPRTHILVEKNYLKGYDYYGELMATTKTRDLRFLSVLHSNRATCLNERLYPGDWWHSIKECVKALKLHQGNSKAIWRMGQAAVGMENYDLANKCCEVFKKRFPNDESISKIEKQLEQRSELSSRAARIRYDIMDYKERYLGSYNKNNTNIRQANFFGSNDQYIVGGSDCGSMIIWSRATGGILGMWKSTLKNANICEPHPELLKIAASGEDPHIRMFECCFEEKPKRDEEEDNDGPYEDPYKYLKEYSSQRTINLVPVYVEPEVEPEVEQRQGRGRRRRFSETGFERNFERGFNPRYFLRSNPRITYSVMLPTTLSQREIEPTSSFPSVSAYFDEDYLVKSLRRTSVLNGHGGPVNALRWNKKGTLLASGSNDKKIKIWQNGTNNLLHSLEDDNLADIFSVEFLPGSNDNVILSGGDDKLLHISHIENNVSKTISVDAVVRRICTLESEPNSCWLATEDGHLRQIDTRINEVNILMSLPESSAIIKTMAVCAERPFIMALGLDEAEVPLYDRRIPSRPFLKLKPGDSHTYEHRTNHVEFSKNGQELIVNQFGGSIVIFDTQRGKNPQTLDDAYKLLEDPAEFEMILRNNLPFEELRNPRTHILVEKNYLKGYDYYGELMATTKTRDLRFLSVLHSNRATCLNERLYPGDWWHSIKECVKALKLHQGNSKAIWRMGQAAVGMENYDLANKCCEVFKKRFPNDESISKIEKQLEQRSELSSRAARIRYDIMDYKERYLGSYNKNNTNIRQANFFGSNDQYIVGGSDCGSMIIWSRATGGILGMWKSTLKNANICEPHPELLKIAASGEDPHIRMFECCFEEKPKRDEEEDNDGPYEDPYKYLKEYSSQRTINLVPVYVEPEVEPEVEQRQGRGRRRRFSETGFERNFERGFNPRYFLRSNPRITYSV